Protein AF-A0A3M1PI05-F1 (afdb_monomer_lite)

Structure (mmCIF, N/CA/C/O backbone):
data_AF-A0A3M1PI05-F1
#
_entry.id   AF-A0A3M1PI05-F1
#
loop_
_atom_site.group_PDB
_atom_site.id
_atom_site.type_symbol
_atom_site.label_atom_id
_atom_site.label_alt_id
_atom_site.label_comp_id
_atom_site.label_asym_id
_atom_site.label_entity_id
_atom_site.label_seq_id
_atom_site.pdbx_PDB_ins_code
_atom_site.Cartn_x
_atom_site.Cartn_y
_atom_site.Cartn_z
_atom_site.occupancy
_atom_site.B_iso_or_equiv
_atom_site.auth_seq_id
_atom_site.auth_comp_id
_atom_site.auth_asym_id
_atom_site.auth_atom_id
_atom_site.pdbx_PDB_model_num
ATOM 1 N N . MET A 1 1 ? 8.724 -48.411 -29.918 1.00 30.91 1 MET A N 1
ATOM 2 C CA . MET A 1 1 ? 10.158 -48.077 -29.799 1.00 30.91 1 MET A CA 1
ATOM 3 C C . MET A 1 1 ? 10.240 -46.638 -29.336 1.00 30.91 1 MET A C 1
ATOM 5 O O . MET A 1 1 ? 9.996 -45.742 -30.129 1.00 30.91 1 MET A O 1
ATOM 9 N N . VAL A 1 2 ? 10.438 -46.433 -28.036 1.00 29.78 2 VAL A N 1
ATOM 10 C CA . VAL A 1 2 ? 10.557 -45.103 -27.429 1.00 29.78 2 VAL A CA 1
ATOM 11 C C . VAL A 1 2 ? 12.037 -44.746 -27.479 1.00 29.78 2 VAL A C 1
ATOM 13 O O . VAL A 1 2 ? 12.847 -45.420 -26.847 1.00 29.78 2 VAL A O 1
ATOM 16 N N . GLN A 1 3 ? 12.406 -43.762 -28.298 1.00 29.58 3 GLN A N 1
ATOM 17 C CA . GLN A 1 3 ? 13.754 -43.205 -28.274 1.00 29.58 3 GLN A CA 1
ATOM 18 C C . GLN A 1 3 ? 13.914 -42.417 -26.972 1.00 29.58 3 GLN A C 1
ATOM 20 O O . GLN A 1 3 ? 13.329 -41.349 -26.804 1.00 29.58 3 GLN A O 1
ATOM 25 N N . ASN A 1 4 ? 14.694 -42.981 -26.048 1.00 34.56 4 ASN A N 1
ATOM 26 C CA . ASN A 1 4 ? 15.293 -42.252 -24.938 1.00 34.56 4 ASN A CA 1
ATOM 27 C C . ASN A 1 4 ? 16.183 -41.154 -25.524 1.00 34.56 4 ASN A C 1
ATOM 29 O O . ASN A 1 4 ? 17.276 -41.429 -26.013 1.00 34.56 4 ASN A O 1
ATOM 33 N N . ILE A 1 5 ? 15.700 -39.916 -25.487 1.00 33.06 5 ILE A N 1
ATOM 34 C CA . ILE A 1 5 ? 16.550 -38.742 -25.649 1.00 33.06 5 ILE A CA 1
ATOM 35 C C . ILE A 1 5 ? 17.291 -38.588 -24.319 1.00 33.06 5 ILE A C 1
ATOM 37 O O . ILE A 1 5 ? 16.690 -38.217 -23.308 1.00 33.06 5 ILE A O 1
ATOM 41 N N . GLU A 1 6 ? 18.578 -38.935 -24.311 1.00 30.72 6 GLU A N 1
ATOM 42 C CA . GLU A 1 6 ? 19.500 -38.621 -23.221 1.00 30.72 6 GLU A CA 1
ATOM 43 C C . GLU A 1 6 ? 19.440 -37.112 -22.942 1.00 30.72 6 GLU A C 1
ATOM 45 O O . GLU A 1 6 ? 19.827 -36.288 -23.771 1.00 30.72 6 GLU A O 1
ATOM 50 N N . ARG A 1 7 ? 18.908 -36.736 -21.773 1.00 31.44 7 ARG A N 1
ATOM 51 C CA . ARG A 1 7 ? 19.021 -35.366 -21.266 1.00 31.44 7 ARG A CA 1
ATOM 52 C C . ARG A 1 7 ? 20.473 -35.163 -20.818 1.00 31.44 7 ARG A C 1
ATOM 54 O O . ARG A 1 7 ? 20.929 -35.943 -19.982 1.00 31.44 7 ARG A O 1
ATOM 61 N N . PRO A 1 8 ? 21.194 -34.137 -21.305 1.00 31.98 8 PRO A N 1
ATOM 62 C CA . PRO A 1 8 ? 22.501 -33.799 -20.760 1.00 31.98 8 PRO A CA 1
ATOM 63 C C . PRO A 1 8 ? 22.318 -33.454 -19.281 1.00 31.98 8 PRO A C 1
ATOM 65 O O . PRO A 1 8 ? 21.501 -32.594 -18.946 1.00 31.98 8 PRO A O 1
ATOM 68 N N . SER A 1 9 ? 23.032 -34.138 -18.389 1.00 33.62 9 SER A N 1
ATOM 69 C CA . SER A 1 9 ? 22.999 -33.847 -16.958 1.00 33.62 9 SER A CA 1
ATOM 70 C C . SER A 1 9 ? 23.600 -32.459 -16.708 1.00 33.62 9 SER A C 1
ATOM 72 O O . SER A 1 9 ? 24.819 -32.312 -16.619 1.00 33.62 9 SER A O 1
ATOM 74 N N . GLN A 1 10 ? 22.766 -31.424 -16.601 1.00 42.94 10 GLN A N 1
ATOM 75 C CA . GLN A 1 10 ? 23.189 -30.200 -15.928 1.00 42.94 10 GLN A CA 1
ATOM 76 C C . GLN A 1 10 ? 23.448 -30.553 -14.458 1.00 42.94 10 GLN A C 1
ATOM 78 O O . GLN A 1 10 ? 22.557 -31.027 -13.759 1.00 42.94 10 GLN A O 1
ATOM 83 N N . THR A 1 11 ? 24.685 -30.365 -14.002 1.00 59.69 11 THR A N 1
ATOM 84 C CA . THR A 1 11 ? 25.140 -30.659 -12.633 1.00 59.69 11 THR A CA 1
ATOM 85 C C . THR A 1 11 ? 24.590 -29.685 -11.582 1.00 59.69 11 THR A C 1
ATOM 87 O O . THR A 1 11 ? 24.724 -29.940 -10.390 1.00 59.69 11 THR A O 1
ATOM 90 N N . SER A 1 12 ? 23.946 -28.583 -11.992 1.00 70.94 12 SER A N 1
ATOM 91 C CA . SER A 1 12 ? 23.296 -27.613 -11.103 1.00 70.94 12 SER A CA 1
ATOM 92 C C . SER A 1 12 ? 21.904 -27.239 -11.630 1.00 70.94 12 SER A C 1
ATOM 94 O O . SER A 1 12 ? 21.762 -27.047 -12.837 1.00 70.94 12 SER A O 1
ATOM 96 N N . PRO A 1 13 ? 20.887 -27.101 -10.755 1.00 78.19 13 PRO A N 1
ATOM 97 C CA . PRO A 1 13 ? 19.536 -26.691 -11.151 1.00 78.19 13 PRO A CA 1
ATOM 98 C C . PRO A 1 13 ? 19.411 -25.186 -11.451 1.00 78.19 13 PRO A C 1
ATOM 100 O O . PRO A 1 13 ? 18.337 -24.726 -11.831 1.00 78.19 13 PRO A O 1
ATOM 103 N N . PHE A 1 14 ? 20.482 -24.408 -11.258 1.00 91.12 14 PHE A N 1
ATOM 104 C CA . PHE A 1 14 ? 20.496 -22.956 -11.440 1.00 91.12 14 PHE A CA 1
ATOM 105 C C . PHE A 1 14 ? 21.289 -22.543 -12.691 1.00 91.12 14 PHE A C 1
ATOM 107 O O . PHE A 1 14 ? 22.191 -23.273 -13.115 1.00 91.12 14 PHE A O 1
ATOM 114 N N . PRO A 1 15 ? 21.008 -21.363 -13.277 1.00 87.69 15 PRO A N 1
ATOM 115 C CA . PRO A 1 15 ? 21.717 -20.887 -14.462 1.00 87.69 15 PRO A CA 1
ATOM 116 C C . PRO A 1 15 ? 23.229 -20.726 -14.212 1.00 87.69 15 PRO A C 1
ATOM 118 O O . PRO A 1 15 ? 23.613 -20.185 -13.174 1.00 87.69 15 PRO A O 1
ATOM 121 N N . PRO A 1 16 ? 24.110 -21.076 -15.172 1.00 83.06 16 PRO A N 1
ATOM 122 C CA . PRO A 1 16 ? 25.559 -20.881 -15.030 1.00 83.06 16 PRO A CA 1
ATOM 123 C C . PRO A 1 16 ? 25.980 -19.424 -14.773 1.00 83.06 16 PRO A C 1
ATOM 125 O O . PRO A 1 16 ? 26.983 -19.176 -14.112 1.00 83.06 16 PRO A O 1
ATOM 128 N N . ALA A 1 17 ? 25.190 -18.459 -15.256 1.00 83.88 17 ALA A N 1
ATOM 129 C CA . ALA A 1 17 ? 25.388 -17.028 -15.013 1.00 83.88 17 ALA A CA 1
ATOM 130 C C . ALA A 1 17 ? 25.045 -16.586 -13.570 1.00 83.88 17 ALA A C 1
ATOM 132 O O . ALA A 1 17 ? 25.181 -15.412 -13.238 1.00 83.88 17 ALA A O 1
ATOM 133 N N . ALA A 1 18 ? 24.606 -17.506 -12.702 1.00 91.88 18 ALA A N 1
ATOM 134 C CA . ALA A 1 18 ? 24.216 -17.247 -11.319 1.00 91.88 18 ALA A CA 1
ATOM 135 C C . ALA A 1 18 ? 25.158 -17.952 -10.315 1.00 91.88 18 ALA A C 1
ATOM 137 O O . ALA A 1 18 ? 24.729 -18.832 -9.565 1.00 91.88 18 ALA A O 1
ATOM 138 N N . PRO A 1 19 ? 26.450 -17.577 -10.235 1.00 91.75 19 PRO A N 1
ATOM 139 C CA . PRO A 1 19 ? 27.438 -18.292 -9.413 1.00 91.75 19 PRO A CA 1
ATOM 140 C C . PRO A 1 19 ? 27.124 -18.265 -7.902 1.00 91.75 19 PRO A C 1
ATOM 142 O O . PRO A 1 19 ? 27.548 -19.148 -7.155 1.00 91.75 19 PRO A O 1
ATOM 145 N N . ALA A 1 20 ? 26.330 -17.290 -7.448 1.00 92.44 20 ALA A N 1
ATOM 146 C CA . ALA A 1 20 ? 25.859 -17.176 -6.068 1.00 92.44 20 ALA A CA 1
ATOM 147 C C . ALA A 1 20 ? 24.605 -18.020 -5.748 1.00 92.44 20 ALA A C 1
ATOM 149 O O . ALA A 1 20 ? 24.205 -18.081 -4.584 1.00 92.44 20 ALA A O 1
ATOM 150 N N . ALA A 1 21 ? 23.975 -18.673 -6.731 1.00 93.81 21 ALA A N 1
ATOM 151 C CA . ALA A 1 21 ? 22.683 -19.334 -6.541 1.00 93.81 21 ALA A CA 1
ATOM 152 C C . ALA A 1 21 ? 22.744 -20.489 -5.530 1.00 93.81 21 ALA A C 1
ATOM 154 O O . ALA A 1 21 ? 21.962 -20.509 -4.581 1.00 93.81 21 ALA A O 1
ATOM 155 N N . ASN A 1 22 ? 23.711 -21.404 -5.675 1.00 92.81 22 ASN A N 1
ATOM 156 C CA . ASN A 1 22 ? 23.892 -22.535 -4.756 1.00 92.81 22 ASN A CA 1
ATOM 157 C C . ASN A 1 22 ? 24.085 -22.096 -3.289 1.00 92.81 22 ASN A C 1
ATOM 159 O O . ASN A 1 22 ? 23.291 -22.523 -2.445 1.00 92.81 22 ASN A O 1
ATOM 163 N N . PRO A 1 23 ? 25.068 -21.233 -2.947 1.00 92.00 23 PRO A N 1
ATOM 164 C CA . PRO A 1 23 ? 25.254 -20.819 -1.558 1.00 92.00 23 PRO A CA 1
ATOM 165 C C . PRO A 1 23 ? 24.038 -20.086 -0.985 1.00 92.00 23 PRO A C 1
ATOM 167 O O . PRO A 1 23 ? 23.702 -20.273 0.184 1.00 92.00 23 PRO A O 1
ATOM 170 N N . VAL A 1 24 ? 23.339 -19.284 -1.793 1.00 91.44 24 VAL A N 1
ATOM 171 C CA . VAL A 1 24 ? 22.121 -18.589 -1.354 1.00 91.44 24 VAL A CA 1
ATOM 172 C C . VAL A 1 24 ? 20.975 -19.572 -1.110 1.00 91.44 24 VAL A C 1
ATOM 174 O O . VAL A 1 24 ? 20.309 -19.484 -0.074 1.00 91.44 24 VAL A O 1
ATOM 177 N N . PHE A 1 25 ? 20.760 -20.522 -2.023 1.00 93.31 25 PHE A N 1
ATOM 178 C CA . PHE A 1 25 ? 19.702 -21.524 -1.929 1.00 93.31 25 PHE A CA 1
ATOM 179 C C . PHE A 1 25 ? 19.854 -22.403 -0.685 1.00 93.31 25 PHE A C 1
ATOM 181 O O . PHE A 1 25 ? 18.929 -22.468 0.131 1.00 93.31 25 PHE A O 1
ATOM 188 N N . TYR A 1 26 ? 21.024 -23.023 -0.498 1.00 90.38 26 TYR A N 1
ATOM 189 C CA . TYR A 1 26 ? 21.240 -23.972 0.598 1.00 90.38 26 TYR A CA 1
ATOM 190 C C . TYR A 1 26 ? 21.233 -23.321 1.982 1.00 90.38 26 TYR A C 1
ATOM 192 O O . TYR A 1 26 ? 20.837 -23.956 2.962 1.00 90.38 26 TYR A O 1
ATOM 200 N N . ARG A 1 27 ? 21.609 -22.040 2.052 1.00 85.69 27 ARG A N 1
ATOM 201 C CA . ARG A 1 27 ? 21.529 -21.234 3.273 1.00 85.69 27 ARG A CA 1
ATOM 202 C C . ARG A 1 27 ? 20.104 -20.780 3.604 1.00 85.69 27 ARG A C 1
ATOM 204 O O . ARG A 1 27 ? 19.801 -20.591 4.778 1.00 85.69 27 ARG A O 1
ATOM 211 N N . THR A 1 28 ? 19.259 -20.526 2.599 1.00 85.19 28 THR A N 1
ATOM 212 C CA . THR A 1 28 ? 18.025 -19.738 2.799 1.00 85.19 28 THR A CA 1
ATOM 213 C C . THR A 1 28 ? 16.732 -20.514 2.578 1.00 85.19 28 THR A C 1
ATOM 215 O O . THR A 1 28 ? 15.762 -20.263 3.287 1.00 85.19 28 THR A O 1
ATOM 218 N N . TYR A 1 29 ? 16.678 -21.400 1.581 1.00 89.31 29 TYR A N 1
ATOM 219 C CA . TYR A 1 29 ? 15.431 -22.042 1.141 1.00 89.31 29 TYR A CA 1
ATOM 220 C C . TYR A 1 29 ? 15.420 -23.556 1.370 1.00 89.31 29 TYR A C 1
ATOM 222 O O . TYR A 1 29 ? 14.352 -24.128 1.566 1.00 89.31 29 TYR A O 1
ATOM 230 N N . SER A 1 30 ? 16.594 -24.190 1.399 1.00 89.00 30 SER A N 1
ATOM 231 C CA . SER A 1 30 ? 16.741 -25.611 1.722 1.00 89.00 30 SER A CA 1
ATOM 232 C C . SER A 1 30 ? 16.616 -25.856 3.226 1.00 89.00 30 SER A C 1
ATOM 234 O O . SER A 1 30 ? 17.483 -25.430 3.996 1.00 89.00 30 SER A O 1
ATOM 236 N N . ARG A 1 31 ? 15.612 -26.627 3.650 1.00 85.81 31 ARG A N 1
ATOM 237 C CA . ARG A 1 31 ? 15.468 -27.055 5.050 1.00 85.81 31 ARG A CA 1
ATOM 238 C C . ARG A 1 31 ? 16.258 -28.333 5.315 1.00 85.81 31 ARG A C 1
ATOM 240 O O . ARG A 1 31 ? 16.460 -29.144 4.414 1.00 85.81 31 ARG A O 1
ATOM 247 N N . ARG A 1 32 ? 16.684 -28.539 6.563 1.00 80.06 32 ARG A N 1
ATOM 248 C CA . ARG A 1 32 ? 17.330 -29.780 7.016 1.00 80.06 32 ARG A CA 1
ATOM 249 C C . ARG A 1 32 ? 16.332 -30.654 7.772 1.00 80.06 32 ARG A C 1
ATOM 251 O O . ARG A 1 32 ? 15.646 -30.164 8.664 1.00 80.06 32 ARG A O 1
ATOM 258 N N . GLY A 1 33 ? 16.270 -31.944 7.445 1.00 73.94 33 GLY A N 1
ATOM 259 C CA . GLY A 1 33 ? 15.423 -32.905 8.159 1.00 73.94 33 GLY A CA 1
ATOM 260 C C . GLY A 1 33 ? 13.946 -32.929 7.750 1.00 73.94 33 GLY A C 1
ATOM 261 O O . GLY A 1 33 ? 13.197 -33.701 8.333 1.00 73.94 33 GLY A O 1
ATOM 262 N N . GLU A 1 34 ? 13.516 -32.121 6.771 1.00 75.69 34 GLU A N 1
ATOM 263 C CA . GLU A 1 34 ? 12.097 -32.026 6.377 1.00 75.69 34 GLU A CA 1
ATOM 264 C C . GLU A 1 34 ? 11.612 -33.285 5.634 1.00 75.69 34 GLU A C 1
ATOM 266 O O . GLU A 1 34 ? 10.575 -33.843 5.979 1.00 75.69 34 GLU A O 1
ATOM 271 N N . LYS A 1 35 ? 12.373 -33.764 4.635 1.00 71.50 35 LYS A N 1
ATOM 272 C CA . LYS A 1 35 ? 12.086 -35.030 3.926 1.00 71.50 35 LYS A CA 1
ATOM 273 C C . LYS A 1 35 ? 12.912 -36.214 4.424 1.00 71.50 35 LYS A C 1
ATOM 275 O O . LYS A 1 35 ? 12.457 -37.353 4.377 1.00 71.50 35 LYS A O 1
ATOM 280 N N . THR A 1 36 ? 14.154 -35.972 4.836 1.00 74.00 36 THR A N 1
ATOM 281 C CA . THR A 1 36 ? 15.078 -37.013 5.297 1.00 74.00 36 THR A CA 1
ATOM 282 C C . THR A 1 36 ? 15.872 -36.472 6.470 1.00 74.00 36 THR A C 1
ATOM 284 O O . THR A 1 36 ? 16.510 -35.425 6.347 1.00 74.00 36 THR A O 1
ATOM 287 N N . GLU A 1 37 ? 15.830 -37.176 7.599 1.00 75.19 37 GLU A N 1
ATOM 288 C CA . GLU A 1 37 ? 16.542 -36.789 8.814 1.00 75.19 37 GLU A CA 1
ATOM 289 C C . GLU A 1 37 ? 18.041 -36.581 8.538 1.00 75.19 37 GLU A C 1
ATOM 291 O O . GLU A 1 37 ? 18.659 -37.310 7.764 1.00 75.19 37 GLU A O 1
ATOM 296 N N . GLY A 1 38 ? 18.613 -35.522 9.113 1.00 72.94 38 GLY A N 1
ATOM 297 C CA . GLY A 1 38 ? 20.028 -35.176 8.951 1.00 72.94 38 GLY A CA 1
ATOM 298 C C . GLY A 1 38 ? 20.428 -34.551 7.607 1.00 72.94 38 GLY A C 1
ATOM 299 O O . GLY A 1 38 ? 21.515 -33.980 7.541 1.00 72.94 38 GLY A O 1
ATOM 300 N N . ARG A 1 39 ? 19.573 -34.563 6.570 1.00 83.38 39 ARG A N 1
ATOM 301 C CA . ARG A 1 39 ? 19.899 -34.083 5.211 1.00 83.38 39 ARG A CA 1
ATOM 302 C C . ARG A 1 39 ? 19.155 -32.796 4.832 1.00 83.38 39 ARG A C 1
ATOM 304 O O . ARG A 1 39 ? 17.998 -32.603 5.205 1.00 83.38 39 ARG A O 1
ATOM 311 N N . ARG A 1 40 ? 19.818 -31.931 4.057 1.00 87.25 40 ARG A N 1
ATOM 312 C CA . ARG A 1 40 ? 19.232 -30.743 3.414 1.00 87.25 40 ARG A CA 1
ATOM 313 C C . ARG A 1 40 ? 18.465 -31.072 2.131 1.00 87.25 40 ARG A C 1
ATOM 315 O O . ARG A 1 40 ? 18.907 -31.916 1.349 1.00 87.25 40 ARG A O 1
ATOM 322 N N . GLU A 1 41 ? 17.350 -30.382 1.913 1.00 90.56 41 GLU A N 1
ATOM 323 C CA . GLU A 1 41 ? 16.544 -30.470 0.690 1.00 90.56 41 GLU A CA 1
ATOM 324 C C . GLU A 1 41 ? 17.330 -30.033 -0.560 1.00 90.56 41 GLU A C 1
ATOM 326 O O . GLU A 1 41 ? 18.056 -29.041 -0.572 1.00 90.56 41 GLU A O 1
ATOM 331 N N . THR A 1 42 ? 17.141 -30.761 -1.654 1.00 92.00 42 THR A N 1
ATOM 332 C CA . THR A 1 42 ? 17.543 -30.330 -2.999 1.00 92.00 42 THR A CA 1
ATOM 333 C C . THR A 1 42 ? 16.527 -29.337 -3.583 1.00 92.00 42 THR A C 1
ATOM 335 O O . THR A 1 42 ? 15.409 -29.203 -3.080 1.00 92.00 42 THR A O 1
ATOM 338 N N . TRP A 1 43 ? 16.881 -28.650 -4.676 1.00 94.12 43 TRP A N 1
ATOM 339 C CA . TRP A 1 43 ? 15.957 -27.742 -5.379 1.00 94.12 43 TRP A CA 1
ATOM 340 C C . TRP A 1 43 ? 14.653 -28.427 -5.803 1.00 94.12 43 TRP A C 1
ATOM 342 O O . TRP A 1 43 ? 13.568 -27.885 -5.588 1.00 94.12 43 TRP A O 1
ATOM 352 N N . GLU A 1 44 ? 14.754 -29.638 -6.353 1.00 93.94 44 GLU A N 1
ATOM 353 C CA . GLU A 1 44 ? 13.598 -30.425 -6.786 1.00 93.94 44 GLU A CA 1
ATOM 354 C C . GLU A 1 44 ? 12.672 -30.750 -5.607 1.00 93.94 44 GLU A C 1
ATOM 356 O O . GLU A 1 44 ? 11.455 -30.630 -5.727 1.00 93.94 44 GLU A O 1
ATOM 361 N N . GLU A 1 45 ? 13.232 -31.071 -4.437 1.00 93.94 45 GLU A N 1
ATOM 362 C CA . GLU A 1 45 ? 12.447 -31.368 -3.236 1.00 93.94 45 GLU A CA 1
ATOM 363 C C . GLU A 1 45 ? 11.726 -30.138 -2.678 1.00 93.94 45 GLU A C 1
ATOM 365 O O . GLU A 1 45 ? 10.569 -30.257 -2.260 1.00 93.94 45 GLU A O 1
ATOM 370 N N . VAL A 1 46 ? 12.372 -28.965 -2.716 1.00 94.62 46 VAL A N 1
ATOM 371 C CA . VAL A 1 46 ? 11.733 -27.684 -2.374 1.00 94.62 46 VAL A CA 1
ATOM 372 C C . VAL A 1 46 ? 10.608 -27.373 -3.364 1.00 94.62 46 VAL A C 1
ATOM 374 O O . VAL A 1 46 ? 9.518 -26.975 -2.944 1.00 94.62 46 VAL A O 1
ATOM 377 N N . CYS A 1 47 ? 10.823 -27.598 -4.665 1.00 96.38 47 CYS A N 1
ATOM 378 C CA . CYS A 1 47 ? 9.778 -27.445 -5.678 1.00 96.38 47 CYS A CA 1
ATOM 379 C C . CYS A 1 47 ? 8.587 -28.365 -5.396 1.00 96.38 47 CYS A C 1
ATOM 381 O O . CYS A 1 47 ? 7.461 -27.883 -5.318 1.00 96.38 47 CYS A O 1
ATOM 383 N N . ASP A 1 48 ? 8.820 -29.657 -5.164 1.00 95.12 48 ASP A N 1
ATOM 384 C CA . ASP A 1 48 ? 7.752 -30.623 -4.886 1.00 95.12 48 ASP A CA 1
ATOM 385 C C . ASP A 1 48 ? 6.895 -30.208 -3.685 1.00 95.12 48 ASP A C 1
ATOM 387 O O . ASP A 1 48 ? 5.663 -30.205 -3.758 1.00 95.12 48 ASP A O 1
ATOM 391 N N . ARG A 1 49 ? 7.545 -29.847 -2.569 1.00 94.19 49 ARG A N 1
ATOM 392 C CA . ARG A 1 49 ? 6.864 -29.490 -1.318 1.00 94.19 49 ARG A CA 1
ATOM 393 C C . ARG A 1 49 ? 6.014 -28.229 -1.493 1.00 94.19 49 ARG A C 1
ATOM 395 O O . ARG A 1 49 ? 4.848 -28.195 -1.099 1.00 94.19 49 ARG A O 1
ATOM 402 N N . THR A 1 50 ? 6.585 -27.203 -2.113 1.00 95.69 50 THR A N 1
ATOM 403 C CA . THR A 1 50 ? 5.931 -25.896 -2.266 1.00 95.69 50 THR A CA 1
ATOM 404 C C . THR A 1 50 ? 4.801 -25.923 -3.297 1.00 95.69 50 THR A C 1
ATOM 406 O O . THR A 1 50 ? 3.746 -25.333 -3.042 1.00 95.69 50 THR A O 1
ATOM 409 N N . LEU A 1 51 ? 4.976 -26.655 -4.405 1.00 96.31 51 LEU A N 1
ATOM 410 C CA . LEU A 1 51 ? 3.958 -26.842 -5.443 1.00 96.31 51 LEU A CA 1
ATOM 411 C C . LEU A 1 51 ? 2.778 -27.670 -4.937 1.00 96.31 51 LEU A C 1
ATOM 413 O O . LEU A 1 51 ? 1.639 -27.263 -5.135 1.00 96.31 51 LEU A O 1
ATOM 417 N N . SER A 1 52 ? 3.030 -28.781 -4.233 1.00 94.12 52 SER A N 1
ATOM 418 C CA . SER A 1 52 ? 1.977 -29.625 -3.640 1.00 94.12 52 SER A CA 1
ATOM 419 C C . SER A 1 52 ? 0.982 -28.800 -2.813 1.00 94.12 52 SER A C 1
ATOM 421 O O . SER A 1 52 ? -0.235 -28.907 -2.982 1.00 94.12 52 SER A O 1
ATOM 423 N N . SER A 1 53 ? 1.502 -27.909 -1.965 1.00 92.19 53 SER A N 1
ATOM 424 C CA . SER A 1 53 ? 0.683 -27.047 -1.113 1.00 92.19 53 SER A CA 1
ATOM 425 C C . SER A 1 53 ? -0.073 -25.975 -1.907 1.00 92.19 53 SER A C 1
ATOM 427 O O . SER A 1 53 ? -1.267 -25.792 -1.670 1.00 92.19 53 SER A O 1
ATOM 429 N N . ILE A 1 54 ? 0.568 -25.320 -2.888 1.00 95.12 54 ILE A N 1
ATOM 430 C CA . ILE A 1 54 ? -0.100 -24.342 -3.771 1.00 95.12 54 ILE A CA 1
ATOM 431 C C . ILE A 1 54 ? -1.219 -24.995 -4.580 1.00 95.12 54 ILE A C 1
ATOM 433 O O . ILE A 1 54 ? -2.315 -24.446 -4.637 1.00 95.12 54 ILE A O 1
ATOM 437 N N . ILE A 1 55 ? -0.973 -26.166 -5.170 1.00 95.81 55 ILE A N 1
ATOM 438 C CA . ILE A 1 55 ? -1.953 -26.890 -5.990 1.00 95.81 55 ILE A CA 1
ATOM 439 C C . ILE A 1 55 ? -3.168 -27.262 -5.140 1.00 95.81 55 ILE A C 1
ATOM 441 O O . ILE A 1 55 ? -4.305 -26.996 -5.532 1.00 95.81 55 ILE A O 1
ATOM 445 N N . LYS A 1 56 ? -2.934 -27.810 -3.940 1.00 94.44 56 LYS A N 1
ATOM 446 C CA . LYS A 1 56 ? -4.001 -28.181 -3.004 1.00 94.44 56 LYS A CA 1
ATOM 447 C C . LYS A 1 56 ? -4.795 -26.964 -2.522 1.00 94.44 56 LYS A C 1
ATOM 449 O O . LYS A 1 56 ? -6.023 -27.000 -2.544 1.00 94.44 56 LYS A O 1
ATOM 454 N N . LEU A 1 57 ? -4.116 -25.903 -2.078 1.00 94.44 57 LEU A N 1
ATOM 455 C CA . LEU A 1 57 ? -4.760 -24.689 -1.565 1.00 94.44 57 LEU A CA 1
ATOM 456 C C . LEU A 1 57 ? -5.527 -23.950 -2.669 1.00 94.44 57 LEU A C 1
ATOM 458 O O . LEU A 1 57 ? -6.649 -23.498 -2.446 1.00 94.44 57 LEU A O 1
ATOM 462 N N . GLY A 1 58 ? -4.925 -23.855 -3.855 1.00 95.50 58 GLY A N 1
ATOM 463 C CA . GLY A 1 58 ? -5.482 -23.190 -5.027 1.00 95.50 58 GLY A CA 1
ATOM 464 C C . GLY A 1 58 ? -6.553 -23.993 -5.757 1.00 95.50 58 GLY A C 1
ATOM 465 O O . GLY A 1 58 ? -7.282 -23.431 -6.563 1.00 95.50 58 GLY A O 1
ATOM 466 N N . LYS A 1 59 ? -6.693 -25.295 -5.474 1.00 96.25 59 LYS A N 1
ATOM 467 C CA . LYS A 1 59 ? -7.597 -26.189 -6.221 1.00 96.25 59 LYS A CA 1
ATOM 468 C C . LYS A 1 59 ? -7.340 -26.085 -7.735 1.00 96.25 59 LYS A C 1
ATOM 470 O O . LYS A 1 59 ? -8.276 -25.939 -8.520 1.00 96.25 59 LYS A O 1
ATOM 475 N N . LEU A 1 60 ? -6.060 -26.090 -8.107 1.00 96.31 60 LEU A N 1
ATOM 476 C CA . LEU A 1 60 ? -5.612 -25.871 -9.482 1.00 96.31 60 LEU A CA 1
ATOM 477 C C . LEU A 1 60 ? -5.944 -27.070 -10.372 1.00 96.31 60 LEU A C 1
ATOM 479 O O . LEU A 1 60 ? -5.929 -28.214 -9.918 1.00 96.31 60 LEU A O 1
ATOM 483 N N . THR A 1 61 ? -6.207 -26.800 -11.646 1.00 97.00 61 THR A N 1
ATOM 484 C CA . THR A 1 61 ? -6.320 -27.827 -12.690 1.00 97.00 61 THR A CA 1
ATOM 485 C C . THR A 1 61 ? -4.961 -28.462 -12.991 1.00 97.00 61 THR A C 1
ATOM 487 O O . THR A 1 61 ? -3.917 -27.850 -12.756 1.00 97.00 61 THR A O 1
ATOM 490 N N . ASP A 1 62 ? -4.959 -29.655 -13.590 1.00 97.38 62 ASP A N 1
ATOM 491 C CA . ASP A 1 62 ? -3.720 -30.344 -13.985 1.00 97.38 62 ASP A CA 1
ATOM 492 C C . ASP A 1 62 ? -2.857 -29.479 -14.921 1.00 97.38 62 ASP A C 1
ATOM 494 O O . ASP A 1 62 ? -1.648 -29.374 -14.738 1.00 97.38 62 ASP A O 1
ATOM 498 N N . SER A 1 63 ? -3.475 -28.755 -15.864 1.00 97.75 63 SER A N 1
ATOM 499 C CA . SER A 1 63 ? -2.752 -27.846 -16.765 1.00 97.75 63 SER A CA 1
ATOM 500 C C . SER A 1 63 ? -2.124 -26.644 -16.052 1.00 97.75 63 SER A C 1
ATOM 502 O O . SER A 1 63 ? -1.025 -26.218 -16.410 1.00 97.75 63 SER A O 1
ATOM 504 N N . GLU A 1 64 ? -2.804 -26.084 -15.048 1.00 98.19 64 GLU A N 1
ATOM 505 C CA . GLU A 1 64 ? -2.268 -24.984 -14.233 1.00 98.19 64 GLU A CA 1
ATOM 506 C C . GLU A 1 64 ? -1.123 -25.480 -13.339 1.00 98.19 64 GLU A C 1
ATOM 508 O O . GLU A 1 64 ? -0.094 -24.811 -13.216 1.00 98.19 64 GLU A O 1
ATOM 513 N N . ALA A 1 65 ? -1.274 -26.675 -12.760 1.00 97.88 65 ALA A N 1
ATOM 514 C CA . ALA A 1 65 ? -0.245 -27.339 -11.968 1.00 97.88 65 ALA A CA 1
ATOM 515 C C . ALA A 1 65 ? 1.013 -27.641 -12.802 1.00 97.88 65 ALA A C 1
ATOM 517 O O . ALA A 1 65 ? 2.128 -27.343 -12.365 1.00 97.88 65 ALA A O 1
ATOM 518 N N . ASP A 1 66 ? 0.844 -28.153 -14.023 1.00 98.31 66 ASP A N 1
ATOM 519 C CA . ASP A 1 66 ? 1.940 -28.422 -14.957 1.00 98.31 66 ASP A CA 1
ATOM 520 C C . ASP A 1 66 ? 2.670 -27.137 -15.366 1.00 98.31 66 ASP A C 1
ATOM 522 O O . ASP A 1 66 ? 3.904 -27.102 -15.413 1.00 98.31 66 ASP A O 1
ATOM 526 N N . LEU A 1 67 ? 1.932 -26.053 -15.639 1.00 98.50 67 LEU A N 1
ATOM 527 C CA . LEU A 1 67 ? 2.519 -24.746 -15.940 1.00 98.50 67 LEU A CA 1
ATOM 528 C C . LEU A 1 67 ? 3.356 -24.223 -14.764 1.00 98.50 67 LEU A C 1
ATOM 530 O O . LEU A 1 67 ? 4.521 -23.866 -14.965 1.00 98.50 67 LEU A O 1
ATOM 534 N N . LEU A 1 68 ? 2.797 -24.215 -13.549 1.00 97.88 68 LEU A N 1
ATOM 535 C CA . LEU A 1 68 ? 3.516 -23.799 -12.341 1.00 97.88 68 LEU A CA 1
ATOM 536 C C . LEU A 1 68 ? 4.771 -24.641 -12.115 1.00 97.88 68 LEU A C 1
ATOM 538 O O . LEU A 1 68 ? 5.839 -24.090 -11.854 1.00 97.88 68 LEU A O 1
ATOM 542 N N . SER A 1 69 ? 4.668 -25.966 -12.267 1.00 97.81 69 SER A N 1
ATOM 543 C CA . SER A 1 69 ? 5.808 -26.860 -12.079 1.00 97.81 69 SER A CA 1
ATOM 544 C C . SER A 1 69 ? 6.930 -26.562 -13.069 1.00 97.81 69 SER A C 1
ATOM 546 O O . SER A 1 69 ? 8.084 -26.419 -12.662 1.00 97.81 69 SER A O 1
ATOM 548 N N . ARG A 1 70 ? 6.605 -26.386 -14.358 1.00 97.31 70 ARG A N 1
ATOM 549 C CA . ARG A 1 70 ? 7.597 -26.021 -15.379 1.00 97.31 70 ARG A CA 1
ATOM 550 C C . ARG A 1 70 ? 8.257 -24.679 -15.074 1.00 97.31 70 ARG A C 1
ATOM 552 O O . ARG A 1 70 ? 9.482 -24.599 -15.119 1.00 97.31 70 ARG A O 1
ATOM 559 N N . MET A 1 71 ? 7.475 -23.639 -14.776 1.00 97.81 71 MET A N 1
ATOM 560 C CA . MET A 1 71 ? 8.009 -22.289 -14.554 1.00 97.81 71 MET A CA 1
ATOM 561 C C . MET A 1 71 ? 8.846 -22.193 -13.277 1.00 97.81 71 MET A C 1
ATOM 563 O O . MET A 1 71 ? 9.887 -21.532 -13.296 1.00 97.81 71 MET A O 1
ATOM 567 N N . GLN A 1 72 ? 8.449 -22.886 -12.206 1.00 97.19 72 GLN A N 1
ATOM 568 C CA . GLN A 1 72 ? 9.209 -22.907 -10.960 1.00 97.19 72 GLN A CA 1
ATOM 569 C C . GLN A 1 72 ? 10.500 -23.711 -11.104 1.00 97.19 72 GLN A C 1
ATOM 571 O O . GLN A 1 72 ? 11.559 -23.189 -10.775 1.00 97.19 72 GLN A O 1
ATOM 576 N N . ARG A 1 73 ? 10.463 -24.934 -11.654 1.00 95.75 73 ARG A N 1
ATOM 577 C CA . ARG A 1 73 ? 11.682 -25.752 -11.815 1.00 95.75 73 ARG A CA 1
ATOM 578 C C . ARG A 1 73 ? 12.710 -25.098 -12.743 1.00 95.75 73 ARG A C 1
ATOM 580 O O . ARG A 1 73 ? 13.901 -25.222 -12.493 1.00 95.75 73 ARG A O 1
ATOM 587 N N . GLN A 1 74 ? 12.253 -24.356 -13.756 1.00 94.88 74 GLN A N 1
ATOM 588 C CA . GLN A 1 74 ? 13.107 -23.556 -14.648 1.00 94.88 74 GLN A CA 1
ATOM 589 C C . GLN A 1 74 ? 13.514 -22.191 -14.066 1.00 94.88 74 GLN A C 1
ATOM 591 O O . GLN A 1 74 ? 14.176 -21.418 -14.751 1.00 94.88 74 GLN A O 1
ATOM 596 N N . VAL A 1 75 ? 13.105 -21.871 -12.833 1.00 95.06 75 VAL A N 1
ATOM 597 C CA . VAL A 1 75 ? 13.405 -20.606 -12.138 1.00 95.06 75 VAL A CA 1
ATOM 598 C C . VAL A 1 75 ? 12.956 -19.364 -12.931 1.00 95.06 75 VAL A C 1
ATOM 600 O O . VAL A 1 75 ? 13.562 -18.300 -12.847 1.00 95.06 75 VAL A O 1
ATOM 603 N N . LYS A 1 76 ? 11.875 -19.492 -13.712 1.00 96.75 76 LYS A N 1
ATOM 604 C CA . LYS A 1 76 ? 11.274 -18.405 -14.508 1.00 96.75 76 LYS A CA 1
ATOM 605 C C . LYS A 1 76 ? 10.197 -17.647 -13.743 1.00 96.75 76 LYS A C 1
ATOM 607 O O . LYS A 1 76 ? 10.027 -16.449 -13.941 1.00 96.75 76 LYS A O 1
ATOM 612 N N . SER A 1 77 ? 9.475 -18.341 -12.867 1.00 97.25 77 SER A N 1
ATOM 613 C CA . SER A 1 77 ? 8.476 -17.747 -11.979 1.00 97.25 77 SER A CA 1
ATOM 614 C C . SER A 1 77 ? 8.495 -18.479 -10.647 1.00 97.25 77 SER A C 1
ATOM 616 O O . SER A 1 77 ? 8.403 -19.707 -10.618 1.00 97.25 77 SER A O 1
ATOM 618 N N . LEU A 1 78 ? 8.658 -17.740 -9.553 1.00 95.88 78 LEU A N 1
ATOM 619 C CA . LEU A 1 78 ? 8.767 -18.278 -8.202 1.00 95.88 78 LEU A CA 1
ATOM 620 C C . LEU A 1 78 ? 7.675 -17.692 -7.299 1.00 95.88 78 LEU A C 1
ATOM 622 O O . LEU A 1 78 ? 7.342 -16.509 -7.422 1.00 95.88 78 LEU A O 1
ATOM 626 N N . PRO A 1 79 ? 7.160 -18.462 -6.326 1.00 94.62 79 PRO A N 1
ATOM 627 C CA . PRO A 1 79 ? 6.337 -17.896 -5.269 1.00 94.62 79 PRO A CA 1
ATOM 628 C C . PRO A 1 79 ? 7.186 -16.991 -4.355 1.00 94.62 79 PRO A C 1
ATOM 630 O O . PRO A 1 79 ? 8.400 -16.822 -4.526 1.00 94.62 79 PRO A O 1
ATOM 633 N N . SER A 1 80 ? 6.557 -16.393 -3.342 1.00 89.50 80 SER A N 1
ATOM 634 C CA . SER A 1 80 ? 7.272 -15.576 -2.361 1.00 89.50 80 SER A CA 1
ATOM 635 C C . SER A 1 80 ? 8.439 -16.352 -1.727 1.00 89.50 80 SER A C 1
ATOM 637 O O . SER A 1 80 ? 8.380 -17.565 -1.517 1.00 89.50 80 SER A O 1
ATOM 639 N N . GLY A 1 81 ? 9.513 -15.644 -1.360 1.00 87.00 81 GLY A N 1
ATOM 640 C CA . GLY A 1 81 ? 10.654 -16.276 -0.687 1.00 87.00 81 GLY A CA 1
ATOM 641 C C . GLY A 1 81 ? 10.244 -16.929 0.632 1.00 87.00 81 GLY A C 1
ATOM 642 O O . GLY A 1 81 ? 10.838 -17.922 1.046 1.00 87.00 81 GLY A O 1
ATOM 643 N N . ARG A 1 82 ? 9.190 -16.405 1.269 1.00 86.31 82 ARG A N 1
ATOM 644 C CA . ARG A 1 82 ? 8.600 -17.045 2.429 1.00 86.31 82 ARG A CA 1
ATOM 645 C C . ARG A 1 82 ? 7.934 -18.368 2.085 1.00 86.31 82 ARG A C 1
ATOM 647 O O . ARG A 1 82 ? 8.169 -19.346 2.786 1.00 86.31 82 ARG A O 1
ATOM 654 N N . TRP A 1 83 ? 7.150 -18.411 1.016 1.00 92.12 83 TRP A N 1
ATOM 655 C CA . TRP A 1 83 ? 6.507 -19.638 0.576 1.00 92.12 83 TRP A CA 1
ATOM 656 C C . TRP A 1 83 ? 7.529 -20.707 0.182 1.00 92.12 83 TRP A C 1
ATOM 658 O O . TRP A 1 83 ? 7.362 -21.857 0.567 1.00 92.12 83 TRP A O 1
ATOM 668 N N . LEU A 1 84 ? 8.636 -20.331 -0.473 1.00 92.06 84 LEU A N 1
ATOM 669 C CA . LEU A 1 84 ? 9.747 -21.258 -0.743 1.00 92.06 84 LEU A CA 1
ATOM 670 C C . LEU A 1 84 ? 10.290 -21.912 0.540 1.00 92.06 84 LEU A C 1
ATOM 672 O O . LEU A 1 84 ? 10.648 -23.089 0.541 1.00 92.06 84 LEU A O 1
ATOM 676 N N . TRP A 1 85 ? 10.306 -21.169 1.648 1.00 89.00 85 TRP A N 1
ATOM 677 C CA . TRP A 1 85 ? 10.740 -21.683 2.944 1.00 89.00 85 TRP A CA 1
ATOM 678 C C . TRP A 1 85 ? 9.668 -22.521 3.656 1.00 89.00 85 TRP A C 1
ATOM 680 O O . TRP A 1 85 ? 9.980 -23.617 4.108 1.00 89.00 85 TRP A O 1
ATOM 690 N N . VAL A 1 86 ? 8.421 -22.046 3.775 1.00 89.12 86 VAL A N 1
ATOM 691 C CA . VAL A 1 86 ? 7.402 -22.678 4.651 1.00 89.12 86 VAL A CA 1
ATOM 692 C C . VAL A 1 86 ? 6.312 -23.466 3.925 1.00 89.12 86 VAL A C 1
ATOM 694 O O . VAL A 1 86 ? 5.656 -24.297 4.552 1.00 89.12 86 VAL A O 1
ATOM 697 N N . GLY A 1 87 ? 6.089 -23.225 2.634 1.00 91.62 87 GLY A N 1
ATOM 698 C CA . GLY A 1 87 ? 4.990 -23.828 1.878 1.00 91.62 87 GLY A CA 1
ATOM 699 C C . GLY A 1 87 ? 5.102 -25.349 1.861 1.00 91.62 87 GLY A C 1
ATOM 700 O O . GLY A 1 87 ? 6.168 -25.870 1.559 1.00 91.62 87 GLY A O 1
ATOM 701 N N . GLY A 1 88 ? 4.035 -26.063 2.217 1.00 90.56 88 GLY A N 1
ATOM 702 C CA . GLY A 1 88 ? 4.023 -27.531 2.302 1.00 90.56 88 GLY A CA 1
ATOM 703 C C . GLY A 1 88 ? 4.748 -28.140 3.507 1.00 90.56 88 GLY A C 1
ATOM 704 O O . GLY A 1 88 ? 4.961 -29.349 3.521 1.00 90.56 88 GLY A O 1
ATOM 705 N N . THR A 1 89 ? 5.137 -27.336 4.501 1.00 90.12 89 THR A N 1
ATOM 706 C CA . THR A 1 89 ? 5.620 -27.839 5.800 1.00 90.12 89 THR A CA 1
ATOM 707 C C . THR A 1 89 ? 4.451 -28.042 6.765 1.00 90.12 89 THR A C 1
ATOM 709 O O . THR A 1 89 ? 3.505 -27.251 6.776 1.00 90.12 89 THR A O 1
ATOM 712 N N . ALA A 1 90 ? 4.559 -29.016 7.674 1.00 88.19 90 ALA A N 1
ATOM 713 C CA . ALA A 1 90 ? 3.550 -29.232 8.722 1.00 88.19 90 ALA A CA 1
ATOM 714 C C . ALA A 1 90 ? 3.397 -28.031 9.683 1.00 88.19 90 ALA A C 1
ATOM 716 O O . ALA A 1 90 ? 2.404 -27.917 10.400 1.00 88.19 90 ALA A O 1
ATOM 717 N N . TRP A 1 91 ? 4.391 -27.135 9.724 1.00 87.75 91 TRP A N 1
ATOM 718 C CA . TRP A 1 91 ? 4.325 -25.891 10.487 1.00 87.75 91 TRP A CA 1
ATOM 719 C C . TRP A 1 91 ? 3.343 -24.892 9.866 1.00 87.75 91 TRP A C 1
ATOM 721 O O . TRP A 1 91 ? 2.549 -24.307 10.601 1.00 87.75 91 TRP A O 1
ATOM 731 N N . ALA A 1 92 ? 3.373 -24.728 8.538 1.00 88.19 92 ALA A N 1
ATOM 732 C CA . ALA A 1 92 ? 2.514 -23.793 7.807 1.00 88.19 92 ALA A CA 1
ATOM 733 C C . ALA A 1 92 ? 1.056 -24.267 7.688 1.00 88.19 92 ALA A C 1
ATOM 735 O O . ALA A 1 92 ? 0.163 -23.439 7.541 1.00 88.19 92 ALA A O 1
ATOM 736 N N . ASP A 1 93 ? 0.808 -25.576 7.799 1.00 86.62 93 ASP A N 1
ATOM 737 C CA . ASP A 1 93 ? -0.546 -26.150 7.791 1.00 86.62 93 ASP A CA 1
ATOM 738 C C . ASP A 1 93 ? -1.367 -25.780 9.042 1.00 86.62 93 ASP A C 1
ATOM 740 O O . ASP A 1 93 ? -2.587 -25.955 9.063 1.00 86.62 93 ASP A O 1
ATOM 744 N N . ARG A 1 94 ? -0.716 -25.264 10.093 1.00 88.75 94 ARG A N 1
ATOM 745 C CA . ARG A 1 94 ? -1.391 -24.807 11.310 1.00 88.75 94 ARG A CA 1
ATOM 746 C C . ARG A 1 94 ? -1.919 -23.377 11.127 1.00 88.75 94 ARG A C 1
ATOM 748 O O . ARG A 1 94 ? -1.112 -22.490 10.830 1.00 88.75 94 ARG A O 1
ATOM 755 N N . PRO A 1 95 ? -3.223 -23.113 11.338 1.00 87.81 95 PRO A N 1
ATOM 756 C CA . PRO A 1 95 ? -3.817 -21.793 11.111 1.00 87.81 95 PRO A CA 1
ATOM 757 C C . PRO A 1 95 ? -3.098 -20.647 11.836 1.00 87.81 95 PRO A C 1
ATOM 759 O O . PRO A 1 95 ? -2.900 -19.578 11.265 1.00 87.81 95 PRO A O 1
ATOM 762 N N . GLU A 1 96 ? -2.634 -20.880 13.064 1.00 86.75 96 GLU A N 1
ATOM 763 C CA . GLU A 1 96 ? -1.931 -19.894 13.889 1.00 86.75 96 GLU A CA 1
ATOM 764 C C . GLU A 1 96 ? -0.530 -19.515 13.376 1.00 86.75 96 GLU A C 1
ATOM 766 O O . GLU A 1 96 ? 0.072 -18.568 13.884 1.00 86.75 96 GLU A O 1
ATOM 771 N N . ASN A 1 97 ? 0.010 -20.255 12.403 1.00 89.19 97 ASN A N 1
ATOM 772 C CA . ASN A 1 97 ? 1.306 -19.998 11.771 1.00 89.19 97 ASN A CA 1
ATOM 773 C C . ASN A 1 97 ? 1.169 -19.501 10.324 1.00 89.19 97 ASN A C 1
ATOM 775 O O . ASN A 1 97 ? 2.164 -19.070 9.737 1.00 89.19 97 ASN A O 1
ATOM 779 N N . PHE A 1 98 ? -0.028 -19.560 9.729 1.00 90.19 98 PHE A N 1
ATOM 780 C CA . PHE A 1 98 ? -0.204 -19.313 8.296 1.00 90.19 98 PHE A CA 1
ATOM 781 C C . PHE A 1 98 ? 0.156 -17.876 7.895 1.00 90.19 98 PHE A C 1
ATOM 783 O O . PHE A 1 98 ? 0.664 -17.651 6.799 1.00 90.19 98 PHE A O 1
ATOM 790 N N . SER A 1 99 ? -0.007 -16.892 8.785 1.00 89.44 99 SER A N 1
ATOM 791 C CA . SER A 1 99 ? 0.489 -15.521 8.561 1.00 89.44 99 SER A CA 1
ATOM 792 C C . SER A 1 99 ? 1.993 -15.487 8.264 1.00 89.44 99 SER A C 1
ATOM 794 O O . SER A 1 99 ? 2.465 -14.687 7.457 1.00 89.44 99 SER A O 1
ATOM 796 N N . GLY A 1 100 ? 2.745 -16.434 8.827 1.00 87.25 100 GLY A N 1
ATOM 797 C CA . GLY A 1 100 ? 4.151 -16.652 8.532 1.00 87.25 100 GLY A CA 1
ATOM 798 C C . GLY A 1 100 ? 4.439 -17.174 7.125 1.00 87.25 100 GLY A C 1
ATOM 799 O O . GLY A 1 100 ? 5.612 -17.333 6.818 1.00 87.25 100 GLY A O 1
ATOM 800 N N . ALA A 1 101 ? 3.435 -17.430 6.277 1.00 89.25 101 ALA A N 1
ATOM 801 C CA . ALA A 1 101 ? 3.576 -17.721 4.846 1.00 89.25 101 ALA A CA 1
ATOM 802 C C . ALA A 1 101 ? 3.701 -16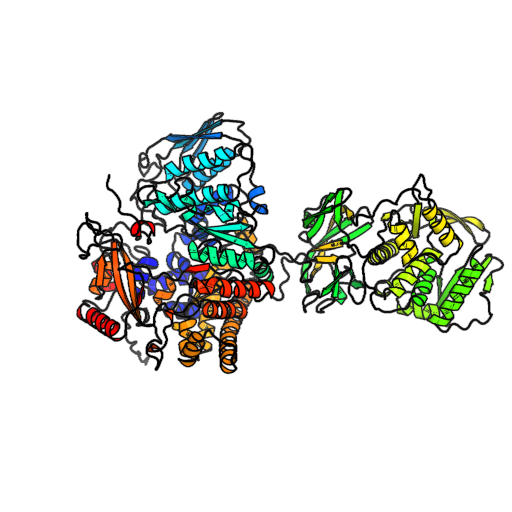.455 3.973 1.00 89.25 101 ALA A C 1
ATOM 804 O O . ALA A 1 101 ? 4.126 -16.532 2.817 1.00 89.25 101 ALA A O 1
ATOM 805 N N . TYR A 1 102 ? 3.391 -15.286 4.536 1.00 88.81 102 TYR A N 1
ATOM 806 C CA . TYR A 1 102 ? 3.491 -13.990 3.871 1.00 88.81 102 TYR A CA 1
ATOM 807 C C . TYR A 1 102 ? 4.769 -13.249 4.291 1.00 88.81 102 TYR A C 1
ATOM 809 O O . TYR A 1 102 ? 5.296 -13.436 5.390 1.00 88.81 102 TYR A O 1
ATOM 817 N N . ASN A 1 103 ? 5.306 -12.405 3.404 1.00 81.00 103 ASN A N 1
ATOM 818 C CA . ASN A 1 103 ? 6.578 -11.714 3.658 1.00 81.00 103 ASN A CA 1
ATOM 819 C C . ASN A 1 103 ? 6.437 -10.527 4.624 1.00 81.00 103 ASN A C 1
ATOM 821 O O . ASN A 1 103 ? 7.373 -10.240 5.366 1.00 81.00 103 ASN A O 1
ATOM 825 N N . CYS A 1 104 ? 5.315 -9.816 4.553 1.00 82.38 104 CYS A N 1
ATOM 826 C CA . CYS A 1 104 ? 5.098 -8.511 5.162 1.00 82.38 104 CYS A CA 1
ATOM 827 C C . CYS A 1 104 ? 3.619 -8.254 5.459 1.00 82.38 104 CYS A C 1
ATOM 829 O O . CYS A 1 104 ? 2.738 -8.830 4.813 1.00 82.38 104 CYS A O 1
ATOM 831 N N . THR A 1 105 ? 3.373 -7.345 6.402 1.00 88.38 105 THR A N 1
ATOM 832 C CA . THR A 1 105 ? 2.041 -6.864 6.792 1.00 88.38 105 THR A CA 1
ATOM 833 C C . THR A 1 105 ? 1.989 -5.342 6.850 1.00 88.38 105 THR A C 1
ATOM 835 O O . THR A 1 105 ? 3.028 -4.697 6.982 1.00 88.38 105 THR A O 1
ATOM 838 N N . SER A 1 106 ? 0.784 -4.783 6.795 1.00 89.06 106 SER A N 1
ATOM 839 C CA . SER A 1 106 ? 0.487 -3.423 7.252 1.00 89.06 106 SER A CA 1
ATOM 840 C C . SER A 1 106 ? -0.664 -3.491 8.248 1.00 89.06 106 SER A C 1
ATOM 842 O O . SER A 1 106 ? -1.636 -4.195 7.978 1.00 89.06 106 SER A O 1
ATOM 844 N N . THR A 1 107 ? -0.543 -2.819 9.394 1.00 91.75 107 THR A N 1
ATOM 845 C CA . THR A 1 107 ? -1.512 -2.879 10.499 1.00 91.75 107 THR A CA 1
ATOM 846 C C . THR A 1 107 ? -1.781 -1.489 11.062 1.00 91.75 107 THR A C 1
ATOM 848 O O . THR A 1 107 ? -0.848 -0.785 11.452 1.00 91.75 107 THR A O 1
ATOM 851 N N . ASN A 1 108 ? -3.055 -1.117 11.162 1.00 92.31 108 ASN A N 1
ATOM 852 C CA . ASN A 1 108 ? -3.472 0.090 11.867 1.00 92.31 108 ASN A CA 1
ATOM 853 C C . ASN A 1 108 ? -3.443 -0.170 13.373 1.00 92.31 108 ASN A C 1
ATOM 855 O O . ASN A 1 108 ? -3.990 -1.167 13.860 1.00 92.31 108 ASN A O 1
ATOM 859 N N . VAL A 1 109 ? -2.816 0.733 14.121 1.00 94.38 109 VAL A N 1
ATOM 860 C CA . VAL A 1 109 ? -2.667 0.583 15.570 1.00 94.38 109 VAL A CA 1
ATOM 861 C C . VAL A 1 109 ? -3.816 1.294 16.276 1.00 94.38 109 VAL A C 1
ATOM 863 O O . VAL A 1 109 ? -3.766 2.498 16.498 1.00 94.38 109 VAL A O 1
ATOM 866 N N . VAL A 1 110 ? -4.861 0.528 16.595 1.00 94.38 110 VAL A N 1
ATOM 867 C CA . VAL A 1 110 ? -6.099 1.021 17.233 1.00 94.38 110 VAL A CA 1
ATOM 868 C C . VAL A 1 110 ? -6.347 0.428 18.626 1.00 94.38 110 VAL A C 1
ATOM 870 O O . VAL A 1 110 ? -7.160 0.947 19.382 1.00 94.38 110 VAL A O 1
ATOM 873 N N . ASP A 1 111 ? -5.658 -0.662 18.980 1.00 96.31 111 ASP A N 1
ATOM 874 C CA . ASP A 1 111 ? -5.855 -1.416 20.221 1.00 96.31 111 ASP A CA 1
ATOM 875 C C . ASP A 1 111 ? -4.562 -2.108 20.695 1.00 96.31 111 ASP A C 1
ATOM 877 O O . ASP A 1 111 ? -3.601 -2.259 19.938 1.00 96.31 111 ASP A O 1
ATOM 881 N N . TRP A 1 112 ? -4.534 -2.583 21.948 1.00 97.50 112 TRP A N 1
ATOM 882 C CA . TRP A 1 112 ? -3.397 -3.348 22.492 1.00 97.50 112 TRP A CA 1
ATOM 883 C C . TRP A 1 112 ? -3.153 -4.674 21.766 1.00 97.50 112 TRP A C 1
ATOM 885 O O . TRP A 1 112 ? -2.020 -5.154 21.697 1.00 97.50 112 TRP A O 1
ATOM 895 N N . ARG A 1 113 ? -4.204 -5.242 21.162 1.00 95.88 113 ARG A N 1
ATOM 896 C CA . ARG A 1 113 ? -4.107 -6.445 20.333 1.00 95.88 113 ARG A CA 1
ATOM 897 C C . ARG A 1 113 ? -3.228 -6.212 19.101 1.00 95.88 113 ARG A C 1
ATOM 899 O O . ARG A 1 113 ? -2.500 -7.125 18.727 1.00 95.88 113 ARG A O 1
ATOM 906 N N . ALA A 1 114 ? -3.222 -5.013 18.511 1.00 96.00 114 ALA A N 1
ATOM 907 C CA . ALA A 1 114 ? -2.333 -4.665 17.401 1.00 96.00 114 ALA A CA 1
ATOM 908 C C . ALA A 1 114 ? -0.850 -4.832 17.778 1.00 96.00 114 ALA A C 1
ATOM 910 O O . ALA A 1 114 ? -0.070 -5.369 16.993 1.00 96.00 114 ALA A O 1
ATOM 911 N N . PHE A 1 115 ? -0.465 -4.424 18.990 1.00 97.31 115 PHE A N 1
ATOM 912 C CA . PHE A 1 115 ? 0.905 -4.560 19.495 1.00 97.31 115 PHE A CA 1
ATOM 913 C C . PHE A 1 115 ? 1.295 -6.028 19.676 1.00 97.31 115 PHE A C 1
ATOM 915 O O . PHE A 1 115 ? 2.332 -6.457 19.165 1.00 97.31 115 PHE A O 1
ATOM 922 N N . GLY A 1 116 ? 0.438 -6.814 20.338 1.00 96.12 116 GLY A N 1
ATOM 923 C CA . GLY A 1 116 ? 0.641 -8.258 20.485 1.00 96.12 116 GLY A CA 1
ATOM 924 C C . GLY A 1 116 ? 0.758 -8.962 19.129 1.00 96.12 116 GLY A C 1
ATOM 925 O O . GLY A 1 116 ? 1.676 -9.748 18.908 1.00 96.12 116 GLY A O 1
ATOM 926 N N . LEU A 1 117 ? -0.106 -8.603 18.179 1.00 94.25 117 LEU A N 1
ATOM 927 C CA . LEU A 1 117 ? -0.100 -9.128 16.815 1.00 94.25 117 LEU A CA 1
ATOM 928 C C . LEU A 1 117 ? 1.198 -8.807 16.061 1.00 94.25 117 LEU A C 1
ATOM 930 O O . LEU A 1 117 ? 1.734 -9.671 15.372 1.00 94.25 117 LEU A O 1
ATOM 934 N N . MET A 1 118 ? 1.741 -7.596 16.200 1.00 93.00 118 MET A N 1
ATOM 935 C CA . MET A 1 118 ? 3.018 -7.237 15.572 1.00 93.00 118 MET A CA 1
ATOM 936 C C . MET A 1 118 ? 4.193 -8.023 16.157 1.00 93.00 118 MET A C 1
ATOM 938 O O . MET A 1 118 ? 5.042 -8.489 15.393 1.00 93.00 118 MET A O 1
ATOM 942 N N . MET A 1 119 ? 4.228 -8.230 17.478 1.00 93.56 119 MET A N 1
ATOM 943 C CA . MET A 1 119 ? 5.219 -9.117 18.097 1.00 93.56 119 MET A CA 1
ATOM 944 C C . MET A 1 119 ? 5.078 -10.545 17.558 1.00 93.56 119 MET A C 1
ATOM 946 O O . MET A 1 119 ? 6.071 -11.177 17.192 1.00 93.56 119 MET A O 1
ATOM 950 N N . ASP A 1 120 ? 3.843 -11.027 17.432 1.00 92.88 120 ASP A N 1
ATOM 951 C CA . ASP A 1 120 ? 3.545 -12.365 16.938 1.00 92.88 120 ASP A CA 1
ATOM 952 C C . ASP A 1 120 ? 4.040 -12.587 15.499 1.00 92.88 120 ASP A C 1
ATOM 954 O O . ASP A 1 120 ? 4.729 -13.565 15.185 1.00 92.88 120 ASP A O 1
ATOM 958 N N . LEU A 1 121 ? 3.750 -11.624 14.623 1.00 90.31 121 LEU A N 1
ATOM 959 C CA . LEU A 1 121 ? 4.201 -11.594 13.234 1.00 90.31 121 LEU A CA 1
ATOM 960 C C . LEU A 1 121 ? 5.726 -11.522 13.126 1.00 90.31 121 LEU A C 1
ATOM 962 O O . LEU A 1 121 ? 6.313 -12.257 12.325 1.00 90.31 121 LEU A O 1
ATOM 966 N N . ALA A 1 122 ? 6.377 -10.706 13.960 1.00 87.25 122 ALA A N 1
ATOM 967 C CA . ALA A 1 122 ? 7.832 -10.621 14.018 1.00 87.25 122 ALA A CA 1
ATOM 968 C C . ALA A 1 122 ? 8.463 -11.958 14.448 1.00 87.25 122 ALA A C 1
ATOM 970 O O . ALA A 1 122 ? 9.446 -12.390 13.845 1.00 87.25 122 ALA A O 1
ATOM 971 N N . MET A 1 123 ? 7.872 -12.675 15.415 1.00 87.75 123 MET A N 1
ATOM 972 C CA . MET A 1 123 ? 8.334 -14.011 15.836 1.00 87.75 123 MET A CA 1
ATOM 973 C C . MET A 1 123 ? 8.127 -15.082 14.759 1.00 87.75 123 MET A C 1
ATOM 975 O O . MET A 1 123 ? 8.879 -16.054 14.686 1.00 87.75 123 MET A O 1
ATOM 979 N N . MET A 1 124 ? 7.150 -14.896 13.871 1.00 85.12 124 MET A N 1
ATOM 980 C CA . MET A 1 124 ? 7.018 -15.692 12.648 1.00 85.12 124 MET A CA 1
ATOM 981 C C . MET A 1 124 ? 7.983 -15.236 11.545 1.00 85.12 124 MET A C 1
ATOM 983 O O . MET A 1 124 ? 7.990 -15.810 10.461 1.00 85.12 124 MET A O 1
ATOM 987 N N . GLY A 1 125 ? 8.809 -14.215 11.782 1.00 78.31 125 GLY A N 1
ATOM 988 C CA . GLY A 1 125 ? 9.749 -13.628 10.832 1.00 78.31 125 GLY A CA 1
ATOM 989 C C . GLY A 1 125 ? 9.093 -12.778 9.742 1.00 78.31 125 GLY A C 1
ATOM 990 O O . GLY A 1 125 ? 9.750 -12.506 8.738 1.00 78.31 125 GLY A O 1
ATOM 991 N N . CYS A 1 126 ? 7.811 -12.435 9.859 1.00 82.00 126 CYS A N 1
ATOM 992 C CA . CYS A 1 126 ? 7.120 -11.556 8.918 1.00 82.00 126 CYS A CA 1
ATOM 993 C C . CYS A 1 126 ? 7.570 -10.098 9.134 1.00 82.00 126 CYS A C 1
ATOM 995 O O . CYS A 1 126 ? 7.779 -9.680 10.271 1.00 82.00 126 CYS A O 1
ATOM 997 N N . GLY A 1 127 ? 7.725 -9.319 8.059 1.00 80.88 127 GLY A N 1
ATOM 998 C CA . GLY A 1 127 ? 7.957 -7.877 8.167 1.00 80.88 127 GLY A CA 1
ATOM 999 C C . GLY A 1 127 ? 6.721 -7.156 8.712 1.00 80.88 127 GLY A C 1
ATOM 1000 O O . GLY A 1 127 ? 5.595 -7.461 8.307 1.00 80.88 127 GLY A O 1
ATOM 1001 N N . THR A 1 128 ? 6.914 -6.203 9.621 1.00 85.94 128 THR A N 1
ATOM 1002 C CA . THR A 1 128 ? 5.819 -5.525 10.328 1.00 85.94 128 THR A CA 1
ATOM 1003 C C . THR A 1 128 ? 5.712 -4.066 9.897 1.00 85.94 128 THR A C 1
ATOM 1005 O O . THR A 1 128 ? 6.540 -3.230 10.258 1.00 85.94 128 THR A O 1
ATOM 1008 N N . GLY A 1 129 ? 4.680 -3.746 9.118 1.00 88.31 129 GLY A N 1
ATOM 1009 C CA . GLY A 1 129 ? 4.254 -2.376 8.846 1.00 88.31 129 GLY A CA 1
ATOM 1010 C C . GLY A 1 129 ? 3.233 -1.923 9.886 1.00 88.31 129 GLY A C 1
ATOM 1011 O O . GLY A 1 129 ? 2.263 -2.642 10.136 1.00 88.31 129 GLY A O 1
ATOM 1012 N N . ALA A 1 130 ? 3.443 -0.751 10.483 1.00 91.81 130 ALA A N 1
ATOM 1013 C CA . ALA A 1 130 ? 2.511 -0.152 11.437 1.00 91.81 130 ALA A CA 1
ATOM 1014 C C . ALA A 1 130 ? 2.130 1.264 10.999 1.00 91.81 130 ALA A C 1
ATOM 1016 O O . ALA A 1 130 ? 3.016 2.076 10.716 1.00 91.81 130 ALA A O 1
ATOM 1017 N N . VAL A 1 131 ? 0.829 1.554 10.986 1.00 92.06 131 VAL A N 1
ATOM 1018 C CA . VAL A 1 131 ? 0.296 2.892 10.712 1.00 92.06 131 VAL A CA 1
ATOM 1019 C C . VAL A 1 131 ? -0.001 3.584 12.037 1.00 92.06 131 VAL A C 1
ATOM 1021 O O . VAL A 1 131 ? -0.895 3.173 12.779 1.00 92.06 131 VAL A O 1
ATOM 1024 N N . LEU A 1 132 ? 0.783 4.618 12.336 1.00 95.12 132 LEU A N 1
ATOM 1025 C CA . LEU A 1 132 ? 0.819 5.347 13.607 1.00 95.12 132 LEU A CA 1
ATOM 1026 C C . LEU A 1 132 ? 0.283 6.778 13.448 1.00 95.12 132 LEU A C 1
ATOM 1028 O O . LEU A 1 132 ? 0.799 7.725 14.035 1.00 95.12 132 LEU A O 1
ATOM 1032 N N . GLU A 1 133 ? -0.747 6.940 12.621 1.00 89.94 133 GLU A N 1
ATOM 1033 C CA . GLU A 1 133 ? -1.414 8.223 12.405 1.00 89.94 133 GLU A CA 1
ATOM 1034 C C . GLU A 1 133 ? -2.398 8.550 13.544 1.00 89.94 133 GLU A C 1
ATOM 1036 O O . GLU A 1 133 ? -3.045 7.632 14.066 1.00 89.94 133 GLU A O 1
ATOM 1041 N N . PRO A 1 134 ? -2.608 9.841 13.882 1.00 89.56 134 PRO A N 1
ATOM 1042 C CA . PRO A 1 134 ? -3.500 10.259 14.968 1.00 89.56 134 PRO A CA 1
ATOM 1043 C C . PRO A 1 134 ? -4.906 9.644 14.915 1.00 89.56 134 PRO A C 1
ATOM 1045 O O . PRO A 1 134 ? -5.435 9.243 15.948 1.00 89.56 134 PRO A O 1
ATOM 1048 N N . LYS A 1 135 ? -5.499 9.494 13.721 1.00 84.81 135 LYS A N 1
ATOM 1049 C CA . LYS A 1 135 ? -6.829 8.872 13.534 1.00 84.81 135 LYS A CA 1
ATOM 1050 C C . LYS A 1 135 ? -6.931 7.429 14.058 1.00 84.81 135 LYS A C 1
ATOM 1052 O O . LYS A 1 135 ? -8.032 6.978 14.369 1.00 84.81 135 LYS A O 1
ATOM 1057 N N . TYR A 1 136 ? -5.811 6.712 14.168 1.00 90.31 136 TYR A N 1
ATOM 1058 C CA . TYR A 1 136 ? -5.763 5.349 14.702 1.00 90.31 136 TYR A CA 1
ATOM 1059 C C . TYR A 1 136 ? -5.311 5.340 16.160 1.00 90.31 136 TYR A C 1
ATOM 1061 O O . TYR A 1 136 ? -6.037 4.853 17.022 1.00 90.31 136 TYR A O 1
ATOM 1069 N N . ILE A 1 137 ? -4.159 5.946 16.460 1.00 94.88 137 ILE A N 1
ATOM 1070 C CA . ILE A 1 137 ? -3.565 5.854 17.801 1.00 94.88 137 ILE A CA 1
ATOM 1071 C C . ILE A 1 137 ? -4.380 6.598 18.868 1.00 94.88 137 ILE A C 1
ATOM 1073 O O . ILE A 1 137 ? -4.366 6.191 20.026 1.00 94.88 137 ILE A O 1
ATOM 1077 N N . ASN A 1 138 ? -5.167 7.618 18.498 1.00 93.94 138 ASN A N 1
ATOM 1078 C CA . ASN A 1 138 ? -6.065 8.311 19.433 1.00 93.94 138 ASN A CA 1
ATOM 1079 C C . ASN A 1 138 ? -7.266 7.451 19.869 1.00 93.94 138 ASN A C 1
ATOM 1081 O O . ASN A 1 138 ? -8.044 7.887 20.716 1.00 93.94 138 ASN A O 1
ATOM 1085 N N . GLN A 1 139 ? -7.436 6.249 19.311 1.00 95.19 139 GLN A N 1
ATOM 1086 C CA . GLN A 1 139 ? -8.414 5.269 19.792 1.00 95.19 139 GLN A CA 1
ATOM 1087 C C . GLN A 1 139 ? -7.895 4.492 21.014 1.00 95.19 139 GLN A C 1
ATOM 1089 O O . GLN A 1 139 ? -8.690 3.910 21.753 1.00 95.19 139 GLN A O 1
ATOM 1094 N N . LEU A 1 140 ? -6.579 4.514 21.275 1.00 96.38 140 LEU A N 1
ATOM 1095 C CA . LEU A 1 140 ? -5.997 3.900 22.467 1.00 96.38 140 LEU A CA 1
ATOM 1096 C C . LEU A 1 140 ? -6.427 4.657 23.736 1.00 96.38 140 LEU A C 1
ATOM 1098 O O . LEU A 1 140 ? -6.440 5.891 23.745 1.00 96.38 140 LEU A O 1
ATOM 1102 N N . PRO A 1 141 ? -6.740 3.958 24.839 1.00 95.56 141 PRO A N 1
ATOM 1103 C CA . PRO A 1 141 ? -7.109 4.616 26.085 1.00 95.56 141 PRO A CA 1
ATOM 1104 C C . PRO A 1 141 ? -5.943 5.412 26.687 1.00 95.56 141 PRO A C 1
ATOM 1106 O O . PRO A 1 141 ? -4.771 5.081 26.505 1.00 95.56 141 PRO A O 1
ATOM 1109 N N . ALA A 1 142 ? -6.269 6.459 27.449 1.00 96.56 142 ALA A N 1
ATOM 1110 C CA . ALA A 1 142 ? -5.273 7.173 28.243 1.00 96.56 142 ALA A CA 1
ATOM 1111 C C . ALA A 1 142 ? -4.672 6.251 29.316 1.00 96.56 142 ALA A C 1
ATOM 1113 O O . ALA A 1 142 ? -5.400 5.499 29.975 1.00 96.56 142 ALA A O 1
ATOM 1114 N N . ILE A 1 143 ? -3.356 6.342 29.514 1.00 97.62 143 ILE A N 1
ATOM 1115 C CA . ILE A 1 143 ? -2.647 5.573 30.536 1.00 97.62 143 ILE A CA 1
ATOM 1116 C C . ILE A 1 143 ? -3.121 6.032 31.912 1.00 97.62 143 ILE A C 1
ATOM 1118 O O . ILE A 1 143 ? -3.077 7.223 32.223 1.00 97.62 143 ILE A O 1
ATOM 1122 N N . ARG A 1 144 ? -3.566 5.092 32.747 1.00 96.44 144 ARG A N 1
ATOM 1123 C CA . ARG A 1 144 ? -4.122 5.392 34.079 1.00 96.44 144 ARG A CA 1
ATOM 1124 C C . ARG A 1 144 ? -3.381 4.717 35.224 1.00 96.44 144 ARG A C 1
ATOM 1126 O O . ARG A 1 144 ? -3.418 5.232 36.337 1.00 96.44 144 ARG A O 1
ATOM 1133 N N . ASN A 1 145 ? -2.688 3.615 34.951 1.00 97.50 145 ASN A N 1
ATOM 1134 C CA . ASN A 1 145 ? -2.000 2.840 35.973 1.00 97.50 145 ASN A CA 1
ATOM 1135 C C . ASN A 1 145 ? -0.490 3.014 35.851 1.00 97.50 145 ASN A C 1
ATOM 1137 O O . ASN A 1 145 ? 0.076 2.866 34.767 1.00 97.50 145 ASN A O 1
ATOM 1141 N N . ARG A 1 146 ? 0.165 3.300 36.978 1.00 97.88 146 ARG A N 1
ATOM 1142 C CA . ARG A 1 146 ? 1.626 3.284 37.075 1.00 97.88 146 ARG A CA 1
ATOM 1143 C C . ARG A 1 146 ? 2.077 1.850 37.320 1.00 97.88 146 ARG A C 1
ATOM 1145 O O . ARG A 1 146 ? 1.673 1.252 38.311 1.00 97.88 146 ARG A O 1
ATOM 1152 N N . LEU A 1 147 ? 2.921 1.312 36.447 1.00 98.19 147 LEU A N 1
ATOM 1153 C CA . LEU A 1 147 ? 3.399 -0.067 36.535 1.00 98.19 147 LEU A CA 1
ATOM 1154 C C . LEU A 1 147 ? 4.775 -0.138 37.207 1.00 98.19 147 LEU A C 1
ATOM 1156 O O . LEU A 1 147 ? 5.703 0.554 36.781 1.00 98.19 147 LEU A O 1
ATOM 1160 N N . THR A 1 148 ? 4.920 -1.018 38.196 1.00 98.00 148 THR A N 1
ATOM 1161 C CA . THR A 1 148 ? 6.206 -1.376 38.817 1.00 98.00 148 THR A CA 1
ATOM 1162 C C . THR A 1 148 ? 6.516 -2.834 38.495 1.00 98.00 148 THR A C 1
ATOM 1164 O O . THR A 1 148 ? 5.784 -3.719 38.932 1.00 98.00 148 THR A O 1
ATOM 1167 N N . ILE A 1 149 ? 7.574 -3.087 37.720 1.00 97.94 149 ILE A N 1
ATOM 1168 C CA . ILE A 1 149 ? 7.950 -4.434 37.269 1.00 97.94 149 ILE A CA 1
ATOM 1169 C C . ILE A 1 149 ? 8.929 -5.071 38.256 1.00 97.94 149 ILE A C 1
ATOM 1171 O O . ILE A 1 149 ? 9.966 -4.489 38.559 1.00 97.94 149 ILE A O 1
ATOM 1175 N N . ASN A 1 150 ? 8.617 -6.286 38.705 1.00 97.25 150 ASN A N 1
ATOM 1176 C CA . ASN A 1 150 ? 9.507 -7.142 39.480 1.00 97.25 150 ASN A CA 1
ATOM 1177 C C . ASN A 1 150 ? 9.775 -8.427 38.696 1.00 97.25 150 ASN A C 1
ATOM 1179 O O . ASN A 1 150 ? 8.843 -9.155 38.359 1.00 97.25 150 ASN A O 1
ATOM 1183 N N . MET A 1 151 ? 11.039 -8.736 38.431 1.00 96.56 151 MET A N 1
ATOM 1184 C CA . MET A 1 151 ? 11.408 -9.997 37.790 1.00 96.56 151 MET A CA 1
ATOM 1185 C C . MET A 1 151 ? 11.526 -11.114 38.833 1.00 96.56 151 MET A C 1
ATOM 1187 O O . MET A 1 151 ? 12.106 -10.921 39.902 1.00 96.56 151 MET A O 1
ATOM 1191 N N . GLN A 1 152 ? 10.993 -12.288 38.512 1.00 94.56 152 GLN A N 1
ATOM 1192 C CA . GLN A 1 152 ? 11.088 -13.507 39.307 1.00 94.56 152 GLN A CA 1
ATOM 1193 C C . GLN A 1 152 ? 11.505 -14.671 38.401 1.00 94.56 152 GLN A C 1
ATOM 1195 O O . GLN A 1 152 ? 11.134 -14.712 37.232 1.00 94.56 152 GLN A O 1
ATOM 1200 N N . GLY A 1 153 ? 12.257 -15.627 38.946 1.00 87.94 153 GLY A N 1
ATOM 1201 C CA . GLY A 1 153 ? 12.599 -16.854 38.232 1.00 87.94 153 GLY A CA 1
ATOM 1202 C C . GLY A 1 153 ? 13.661 -16.671 37.148 1.00 87.94 153 GLY A C 1
ATOM 1203 O O . GLY A 1 153 ? 13.538 -15.839 36.250 1.00 87.94 153 GLY A O 1
ATOM 1204 N N . ASP A 1 154 ? 14.708 -17.490 37.208 1.00 91.31 154 ASP A N 1
ATOM 1205 C CA . ASP A 1 154 ? 15.728 -17.503 36.164 1.00 91.31 154 ASP A CA 1
ATOM 1206 C C . ASP A 1 154 ? 15.236 -18.289 34.947 1.00 91.31 154 ASP A C 1
ATOM 1208 O O . ASP A 1 154 ? 14.618 -19.352 35.075 1.00 91.31 154 ASP A O 1
ATOM 1212 N N . ILE A 1 155 ? 15.557 -17.792 33.753 1.00 93.50 155 ILE A N 1
ATOM 1213 C CA . ILE A 1 155 ? 15.285 -18.483 32.489 1.00 93.50 155 ILE A CA 1
ATOM 1214 C C . ILE A 1 155 ? 15.882 -19.897 32.540 1.00 93.50 155 ILE A C 1
ATOM 1216 O O . ILE A 1 155 ? 17.060 -20.082 32.849 1.00 93.50 155 ILE A O 1
ATOM 1220 N N . GLY A 1 156 ? 15.076 -20.897 32.188 1.00 89.88 156 GLY A N 1
ATOM 1221 C CA . GLY A 1 156 ? 15.479 -22.300 32.159 1.00 89.88 156 GLY A CA 1
ATOM 1222 C C . GLY A 1 156 ? 15.515 -22.994 33.522 1.00 89.88 156 GLY A C 1
ATOM 1223 O O . GLY A 1 156 ? 15.945 -24.145 33.580 1.00 89.88 156 GLY A O 1
ATOM 1224 N N . SER A 1 157 ? 15.058 -22.342 34.597 1.00 93.81 157 SER A N 1
ATOM 1225 C CA . SER A 1 157 ? 14.980 -22.958 35.930 1.00 93.81 157 SER A CA 1
ATOM 1226 C C . SER A 1 157 ? 13.929 -24.070 36.020 1.00 93.81 157 SER A C 1
ATOM 1228 O O . SER A 1 157 ? 14.127 -25.029 36.769 1.00 93.81 157 SER A O 1
ATOM 1230 N N . THR A 1 158 ? 12.851 -24.007 35.229 1.00 95.00 158 THR A N 1
ATOM 1231 C CA . THR A 1 158 ? 11.877 -25.104 35.135 1.00 95.00 158 THR A CA 1
ATOM 1232 C C . THR A 1 158 ? 12.368 -26.187 34.159 1.00 95.00 158 THR A C 1
ATOM 1234 O O . THR A 1 158 ? 12.688 -25.872 33.000 1.00 95.00 158 THR A O 1
ATOM 1237 N N . PRO A 1 159 ? 12.410 -27.471 34.580 1.00 93.31 159 PRO A N 1
ATOM 1238 C CA . PRO A 1 159 ? 12.756 -28.598 33.712 1.00 93.31 159 PRO A CA 1
ATOM 1239 C C . PRO A 1 159 ? 11.901 -28.654 32.441 1.00 93.31 159 PRO A C 1
ATOM 1241 O O . PRO A 1 159 ? 10.712 -28.350 32.475 1.00 93.31 159 PRO A O 1
ATOM 1244 N N . ALA A 1 160 ? 12.496 -29.055 31.313 1.00 91.38 160 ALA A N 1
ATOM 1245 C CA . ALA A 1 160 ? 11.873 -28.966 29.986 1.00 91.38 160 ALA A CA 1
ATOM 1246 C C . ALA A 1 160 ? 10.519 -29.689 29.850 1.00 91.38 160 ALA A C 1
ATOM 1248 O O . ALA A 1 160 ? 9.674 -29.259 29.070 1.00 91.38 160 ALA A O 1
ATOM 1249 N N . ASP A 1 161 ? 10.308 -30.766 30.602 1.00 92.88 161 ASP A N 1
ATOM 1250 C CA . ASP A 1 161 ? 9.073 -31.554 30.660 1.00 92.88 161 ASP A CA 1
ATOM 1251 C C . ASP A 1 161 ? 7.974 -30.929 31.541 1.00 92.88 161 ASP A C 1
ATOM 1253 O O . ASP A 1 161 ? 6.824 -31.358 31.474 1.00 92.88 161 ASP A O 1
ATOM 1257 N N . GLN A 1 162 ? 8.312 -29.911 32.337 1.00 95.00 162 GLN A N 1
ATOM 1258 C CA . GLN A 1 162 ? 7.419 -29.244 33.294 1.00 95.00 162 GLN A CA 1
ATOM 1259 C C . GLN A 1 162 ? 7.077 -27.798 32.908 1.00 95.00 162 GLN A C 1
ATOM 1261 O O . GLN A 1 162 ? 6.221 -27.184 33.544 1.00 95.00 162 GLN A O 1
ATOM 1266 N N . ARG A 1 163 ? 7.726 -27.245 31.877 1.00 94.88 163 ARG A N 1
ATOM 1267 C CA . ARG A 1 163 ? 7.464 -25.884 31.385 1.00 94.88 163 ARG A CA 1
ATOM 1268 C C . ARG A 1 163 ? 6.039 -25.784 30.844 1.00 94.88 163 ARG A C 1
ATOM 1270 O O . ARG A 1 163 ? 5.635 -26.583 29.996 1.00 94.88 163 ARG A O 1
ATOM 1277 N N . GLN A 1 164 ? 5.291 -24.770 31.270 1.00 95.94 164 GLN A N 1
ATOM 1278 C CA . GLN A 1 164 ? 4.010 -24.448 30.636 1.00 95.94 164 GLN A CA 1
ATOM 1279 C C . GLN A 1 164 ? 4.245 -23.744 29.292 1.00 95.94 164 GLN A C 1
ATOM 1281 O O . GLN A 1 164 ? 5.163 -22.938 29.148 1.00 95.94 164 GLN A O 1
ATOM 1286 N N . SER A 1 165 ? 3.399 -24.011 28.299 1.00 93.25 165 SER A N 1
ATOM 1287 C CA . SER A 1 165 ? 3.460 -23.325 27.002 1.00 93.25 165 SER A CA 1
ATOM 1288 C C . SER A 1 165 ? 2.710 -21.994 26.990 1.00 93.25 165 SER A C 1
ATOM 1290 O O . SER A 1 165 ? 3.053 -21.105 26.212 1.00 93.25 165 SER A O 1
ATOM 1292 N N . GLU A 1 166 ? 1.676 -21.856 27.815 1.00 96.44 166 GLU A N 1
ATOM 1293 C CA . GLU A 1 166 ? 0.796 -20.687 27.855 1.00 96.44 166 GLU A CA 1
ATOM 1294 C C . GLU A 1 166 ? 1.128 -19.783 29.039 1.00 96.44 166 GLU A C 1
ATOM 1296 O O . GLU A 1 166 ? 1.579 -20.248 30.082 1.00 96.44 166 GLU A O 1
ATOM 1301 N N . THR A 1 167 ? 0.910 -18.481 28.871 1.00 98.06 167 THR A N 1
ATOM 1302 C CA . THR A 1 167 ? 1.118 -17.508 29.946 1.00 98.06 167 THR A CA 1
ATOM 1303 C C . THR A 1 167 ? -0.094 -17.472 30.865 1.00 98.06 167 THR A C 1
ATOM 1305 O O . THR A 1 167 ? -1.216 -17.258 30.405 1.00 98.06 167 THR A O 1
ATOM 1308 N N . THR A 1 168 ? 0.149 -17.599 32.168 1.00 97.94 168 THR A N 1
ATOM 1309 C CA . THR A 1 168 ? -0.881 -17.489 33.209 1.00 97.94 168 THR A CA 1
ATOM 1310 C C . THR A 1 168 ? -0.780 -16.132 33.901 1.00 97.94 168 THR A C 1
ATOM 1312 O O . THR A 1 168 ? 0.319 -15.684 34.228 1.00 97.94 168 THR A O 1
ATOM 1315 N N . VAL A 1 169 ? -1.923 -15.483 34.136 1.00 97.88 169 VAL A N 1
ATOM 1316 C CA . VAL A 1 169 ? -2.010 -14.173 34.798 1.00 97.88 169 VAL A CA 1
ATOM 1317 C C . VAL A 1 169 ? -2.929 -14.281 36.010 1.00 97.88 169 VAL A C 1
ATOM 1319 O O . VAL A 1 169 ? -4.098 -14.638 35.864 1.00 97.88 169 VAL A O 1
ATOM 1322 N N . THR A 1 170 ? -2.425 -13.947 37.195 1.00 97.25 170 THR A N 1
ATOM 1323 C CA . THR A 1 170 ? -3.216 -13.869 38.431 1.00 97.25 170 THR A CA 1
ATOM 1324 C C . THR A 1 170 ? -3.229 -12.441 38.960 1.00 97.25 170 THR A C 1
ATOM 1326 O O . THR A 1 170 ? -2.224 -11.738 38.904 1.00 97.25 170 THR A O 1
ATOM 1329 N N . VAL A 1 171 ? -4.388 -11.998 39.450 1.00 96.06 171 VAL A N 1
ATOM 1330 C CA . VAL A 1 171 ? -4.596 -10.636 39.961 1.00 96.06 171 VAL A CA 1
ATOM 1331 C C . VAL A 1 171 ? -5.082 -10.721 41.404 1.00 96.06 171 VAL A C 1
ATOM 1333 O O . VAL A 1 171 ? -6.123 -11.321 41.669 1.00 96.06 171 VAL A O 1
ATOM 1336 N N . GLU A 1 172 ? -4.343 -10.101 42.319 1.00 93.88 172 GLU A N 1
ATOM 1337 C CA . GLU A 1 172 ? -4.639 -10.023 43.750 1.00 93.88 172 GLU A CA 1
ATOM 1338 C C . GLU A 1 172 ? -4.519 -8.566 44.220 1.00 93.88 172 GLU A C 1
ATOM 1340 O O . GLU A 1 172 ? -3.432 -8.075 44.521 1.00 93.88 172 GLU A O 1
ATOM 1345 N N . GLY A 1 173 ? -5.646 -7.850 44.277 1.00 91.44 173 GLY A N 1
ATOM 1346 C CA . GLY A 1 173 ? -5.643 -6.423 44.613 1.00 91.44 173 GLY A CA 1
ATOM 1347 C C . GLY A 1 173 ? -4.915 -5.595 43.551 1.00 91.44 173 GLY A C 1
ATOM 1348 O O . GLY A 1 173 ? -5.305 -5.618 42.390 1.00 91.44 173 GLY A O 1
ATOM 1349 N N . ASP A 1 174 ? -3.869 -4.875 43.956 1.00 92.81 174 ASP A N 1
ATOM 1350 C CA . ASP A 1 174 ? -2.973 -4.073 43.109 1.00 92.81 174 ASP A CA 1
ATOM 1351 C C . ASP A 1 174 ? -1.738 -4.855 42.615 1.00 92.81 174 ASP A C 1
ATOM 1353 O O . ASP A 1 174 ? -0.833 -4.289 41.994 1.00 92.81 174 ASP A O 1
ATOM 1357 N N . ARG A 1 175 ? -1.686 -6.165 42.886 1.00 96.19 175 ARG A N 1
ATOM 1358 C CA . ARG A 1 175 ? -0.593 -7.053 42.484 1.00 96.19 175 ARG A CA 1
ATOM 1359 C C . ARG A 1 175 ? -1.034 -7.972 41.361 1.00 96.19 175 ARG A C 1
ATOM 1361 O O . ARG A 1 175 ? -2.080 -8.615 41.438 1.00 96.19 175 ARG A O 1
ATOM 1368 N N . VAL A 1 176 ? -0.202 -8.074 40.335 1.00 97.94 176 VAL A N 1
ATOM 1369 C CA . VAL A 1 176 ? -0.417 -8.961 39.192 1.00 97.94 176 VAL A CA 1
ATOM 1370 C C . VAL A 1 176 ? 0.797 -9.860 39.041 1.00 97.94 176 VAL A C 1
ATOM 1372 O O . VAL A 1 176 ? 1.912 -9.361 38.951 1.00 97.94 176 VAL A O 1
ATOM 1375 N N . ALA A 1 177 ? 0.606 -11.175 38.999 1.00 98.19 177 ALA A N 1
ATOM 1376 C CA . ALA A 1 177 ? 1.676 -12.112 38.673 1.00 98.19 177 ALA A CA 1
ATOM 1377 C C . ALA A 1 177 ? 1.448 -12.691 37.273 1.00 98.19 177 ALA A C 1
ATOM 1379 O O . ALA A 1 177 ? 0.369 -13.196 36.963 1.00 98.19 177 ALA A O 1
ATOM 1380 N N . ILE A 1 178 ? 2.468 -12.599 36.425 1.00 98.44 178 ILE A N 1
ATOM 1381 C CA . ILE A 1 178 ? 2.489 -13.115 35.058 1.00 98.44 178 ILE A CA 1
ATOM 1382 C C . ILE A 1 178 ? 3.552 -14.206 35.004 1.00 98.44 178 ILE A C 1
ATOM 1384 O O . ILE A 1 178 ? 4.744 -13.910 35.010 1.00 98.44 178 ILE A O 1
ATOM 1388 N N . ARG A 1 179 ? 3.128 -15.467 34.921 1.00 98.06 179 ARG A N 1
ATOM 1389 C CA . ARG A 1 179 ? 4.033 -16.597 34.692 1.00 98.06 179 ARG A CA 1
ATOM 1390 C C . ARG A 1 179 ? 4.097 -16.866 33.194 1.00 98.06 179 ARG A C 1
ATOM 1392 O O . ARG A 1 179 ? 3.090 -17.264 32.607 1.00 98.06 179 ARG A O 1
ATOM 1399 N N . VAL A 1 180 ? 5.240 -16.577 32.577 1.00 98.00 180 VAL A N 1
ATOM 1400 C CA . VAL A 1 180 ? 5.395 -16.521 31.117 1.00 98.00 180 VAL A CA 1
ATOM 1401 C C . VAL A 1 180 ? 5.555 -17.922 30.536 1.00 98.00 180 VAL A C 1
ATOM 1403 O O . VAL A 1 180 ? 6.440 -18.666 30.943 1.00 98.00 180 VAL A O 1
ATOM 1406 N N . GLY A 1 181 ? 4.722 -18.271 29.556 1.00 96.81 181 GLY A N 1
ATOM 1407 C CA . GLY A 1 181 ? 4.781 -19.570 28.888 1.00 96.81 181 GLY A CA 1
ATOM 1408 C C . GLY A 1 181 ? 5.925 -19.696 27.875 1.00 96.81 181 GLY A C 1
ATOM 1409 O O . GLY A 1 181 ? 6.271 -18.742 27.176 1.00 96.81 181 GLY A O 1
ATOM 1410 N N . ASP A 1 182 ? 6.465 -20.907 27.729 1.00 94.75 182 ASP A N 1
ATOM 1411 C CA . ASP A 1 182 ? 7.540 -21.270 26.796 1.00 94.75 182 ASP A CA 1
ATOM 1412 C C . ASP A 1 182 ? 7.044 -21.471 25.354 1.00 94.75 182 ASP A C 1
ATOM 1414 O O . ASP A 1 182 ? 7.235 -22.512 24.714 1.00 94.75 182 ASP A O 1
ATOM 1418 N N . SER A 1 183 ? 6.350 -20.465 24.827 1.00 92.12 183 SER A N 1
ATOM 1419 C CA . SER A 1 183 ? 5.892 -20.442 23.442 1.00 92.12 183 SER A CA 1
ATOM 1420 C C . SER A 1 183 ? 5.797 -19.018 22.900 1.00 92.12 183 SER A C 1
ATOM 1422 O O . SER A 1 183 ? 5.702 -18.052 23.653 1.00 92.12 183 SER A O 1
ATOM 1424 N N . ARG A 1 184 ? 5.745 -18.896 21.566 1.00 91.38 184 ARG A N 1
ATOM 1425 C CA . ARG A 1 184 ? 5.455 -17.630 20.871 1.00 91.38 184 ARG A CA 1
ATOM 1426 C C . ARG A 1 184 ? 4.198 -16.953 21.431 1.00 91.38 184 ARG A C 1
ATOM 1428 O O . ARG A 1 184 ? 4.240 -15.779 21.770 1.00 91.38 184 ARG A O 1
ATOM 1435 N N . GLN A 1 185 ? 3.111 -17.710 21.588 1.00 93.06 185 GLN A N 1
ATOM 1436 C CA . GLN A 1 185 ? 1.852 -17.185 22.126 1.00 93.06 185 GLN A CA 1
ATOM 1437 C C . GLN A 1 185 ? 1.968 -16.801 23.608 1.00 93.06 185 GLN A C 1
ATOM 1439 O O . GLN A 1 185 ? 1.380 -15.808 24.028 1.00 93.06 185 GLN A O 1
ATOM 1444 N N . GLY A 1 186 ? 2.778 -17.527 24.386 1.00 95.94 186 GLY A N 1
ATOM 1445 C CA . GLY A 1 186 ? 3.110 -17.164 25.764 1.00 95.94 186 GLY A CA 1
ATOM 1446 C C . GLY A 1 186 ? 3.776 -15.788 25.851 1.00 95.94 186 GLY A C 1
ATOM 1447 O O . GLY A 1 186 ? 3.310 -14.927 26.599 1.00 95.94 186 GLY A O 1
ATOM 1448 N N . TRP A 1 187 ? 4.800 -15.546 25.031 1.00 95.62 187 TRP A N 1
ATOM 1449 C CA . TRP A 1 187 ? 5.531 -14.272 25.001 1.00 95.62 187 TRP A CA 1
ATOM 1450 C C . TRP A 1 187 ? 4.658 -13.111 24.517 1.00 95.62 187 TRP A C 1
ATOM 1452 O O . TRP A 1 187 ? 4.670 -12.032 25.105 1.00 95.62 187 TRP A O 1
ATOM 1462 N N . VAL A 1 188 ? 3.858 -13.335 23.472 1.00 96.38 188 VAL A N 1
ATOM 1463 C CA . VAL A 1 188 ? 2.908 -12.333 22.970 1.00 96.38 188 VAL A CA 1
ATOM 1464 C C . VAL A 1 188 ? 1.890 -11.976 24.051 1.00 96.38 188 VAL A C 1
ATOM 1466 O O . VAL A 1 188 ? 1.644 -10.795 24.302 1.00 96.38 188 VAL A O 1
ATOM 1469 N N . LYS A 1 189 ? 1.331 -12.980 24.740 1.00 97.81 189 LYS A N 1
ATOM 1470 C CA . LYS A 1 189 ? 0.348 -12.749 25.798 1.00 97.81 189 LYS A CA 1
ATOM 1471 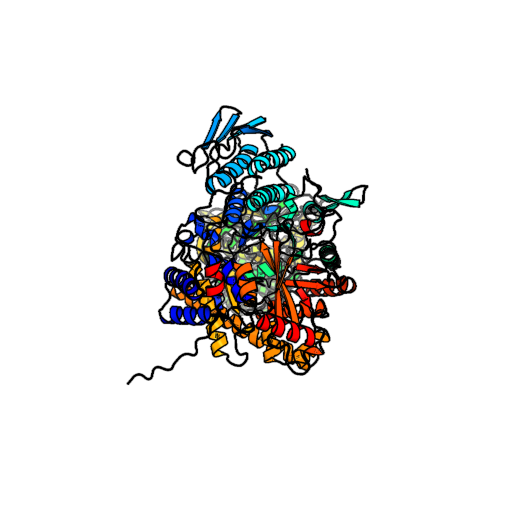C C . LYS A 1 189 ? 0.952 -12.013 26.991 1.00 97.81 189 LYS A C 1
ATOM 1473 O O . LYS A 1 189 ? 0.282 -11.130 27.524 1.00 97.81 189 LYS A O 1
ATOM 1478 N N . SER A 1 190 ? 2.175 -12.332 27.419 1.00 98.06 190 SER A N 1
ATOM 1479 C CA . SER A 1 190 ? 2.808 -11.636 28.548 1.00 98.06 190 SER A CA 1
ATOM 1480 C C . SER A 1 190 ? 3.087 -10.170 28.217 1.00 98.06 190 SER A C 1
ATOM 1482 O O . SER A 1 190 ? 2.728 -9.295 29.003 1.00 98.06 190 SER A O 1
ATOM 1484 N N . TYR A 1 191 ? 3.635 -9.891 27.031 1.00 98.31 191 TYR A N 1
ATOM 1485 C CA . TYR A 1 191 ? 3.864 -8.532 26.540 1.00 98.31 191 TYR A CA 1
ATOM 1486 C C . TYR A 1 191 ? 2.557 -7.733 26.436 1.00 98.31 191 TYR A C 1
ATOM 1488 O O . TYR A 1 191 ? 2.439 -6.668 27.040 1.00 98.31 191 TYR A O 1
ATOM 1496 N N . GLN A 1 192 ? 1.543 -8.275 25.751 1.00 98.38 192 GLN A N 1
ATOM 1497 C CA . GLN A 1 192 ? 0.247 -7.611 25.595 1.00 98.38 192 GLN A CA 1
ATOM 1498 C C . GLN A 1 192 ? -0.423 -7.349 26.950 1.00 98.38 192 GLN A C 1
ATOM 1500 O O . GLN A 1 192 ? -0.986 -6.277 27.149 1.00 98.38 192 GLN A O 1
ATOM 1505 N N . THR A 1 193 ? -0.321 -8.287 27.898 1.00 98.38 193 THR A N 1
ATOM 1506 C CA . THR A 1 193 ? -0.892 -8.118 29.244 1.00 98.38 193 THR A CA 1
ATOM 1507 C C . THR A 1 193 ? -0.273 -6.917 29.961 1.00 98.38 193 THR A C 1
ATOM 1509 O O . THR A 1 193 ? -1.004 -6.141 30.565 1.00 98.38 193 THR A O 1
ATOM 1512 N N . VAL A 1 194 ? 1.046 -6.703 29.868 1.00 98.31 194 VAL A N 1
ATOM 1513 C CA . VAL A 1 194 ? 1.689 -5.519 30.470 1.00 98.31 194 VAL A CA 1
ATOM 1514 C C . VAL A 1 194 ? 1.146 -4.218 29.875 1.00 98.31 194 VAL A C 1
ATOM 1516 O O . VAL A 1 194 ? 0.888 -3.272 30.620 1.00 98.31 194 VAL A O 1
ATOM 1519 N N . LEU A 1 195 ? 0.905 -4.174 28.560 1.00 98.38 195 LEU A N 1
ATOM 1520 C CA . LEU A 1 195 ? 0.286 -3.008 27.925 1.00 98.38 195 LEU A CA 1
ATOM 1521 C C . LEU A 1 195 ? -1.158 -2.803 28.408 1.00 98.38 195 LEU A C 1
ATOM 1523 O O . LEU A 1 195 ? -1.523 -1.698 28.802 1.00 98.38 195 LEU A O 1
ATOM 1527 N N . GLU A 1 196 ? -1.962 -3.869 28.449 1.00 98.12 196 GLU A N 1
ATOM 1528 C CA . GLU A 1 196 ? -3.359 -3.834 28.905 1.00 98.12 196 GLU A CA 1
ATOM 1529 C C . GLU A 1 196 ? -3.473 -3.301 30.343 1.00 98.12 196 GLU A C 1
ATOM 1531 O O . GLU A 1 196 ? -4.282 -2.404 30.604 1.00 98.12 196 GLU A O 1
ATOM 1536 N N . LEU A 1 197 ? -2.604 -3.767 31.251 1.00 98.19 197 LEU A N 1
ATOM 1537 C CA . LEU A 1 197 ? -2.570 -3.343 32.656 1.00 98.19 197 LEU A CA 1
ATOM 1538 C C . LEU A 1 197 ? -2.391 -1.832 32.827 1.00 98.19 197 LEU A C 1
ATOM 1540 O O . LEU A 1 197 ? -2.910 -1.274 33.788 1.00 98.19 197 LEU A O 1
ATOM 1544 N N . SER A 1 198 ? -1.719 -1.145 31.901 1.00 97.69 198 SER A N 1
ATOM 1545 C CA . SER A 1 198 ? -1.526 0.314 31.971 1.00 97.69 198 SER A CA 1
ATOM 1546 C C . SER A 1 198 ? -2.830 1.119 31.832 1.00 97.69 198 SER A C 1
ATOM 1548 O O . SER A 1 198 ? -2.908 2.279 32.251 1.00 97.69 198 SER A O 1
ATOM 1550 N N . THR A 1 199 ? -3.874 0.491 31.283 1.00 96.81 199 THR A N 1
ATOM 1551 C CA . THR A 1 199 ? -5.178 1.114 30.989 1.00 96.81 199 THR A CA 1
ATOM 1552 C C . THR A 1 199 ? -6.368 0.401 31.622 1.00 96.81 199 THR A C 1
ATOM 1554 O O . THR A 1 199 ? -7.498 0.869 31.500 1.00 96.81 199 THR A O 1
ATOM 1557 N N . ASP A 1 200 ? -6.119 -0.710 32.312 1.00 95.81 200 ASP A N 1
ATOM 1558 C CA . ASP A 1 200 ? -7.140 -1.545 32.930 1.00 95.81 200 ASP A CA 1
ATOM 1559 C C . ASP A 1 200 ? -7.902 -0.792 34.030 1.00 95.81 200 ASP A C 1
ATOM 1561 O O . ASP A 1 200 ? -7.320 -0.258 34.978 1.00 95.81 200 ASP A O 1
ATOM 1565 N N . GLU A 1 201 ? -9.225 -0.749 33.894 1.00 94.12 201 GLU A N 1
ATOM 1566 C CA . GLU A 1 201 ? -10.114 0.029 34.757 1.00 94.12 201 GLU A CA 1
ATOM 1567 C C . GLU A 1 201 ? -10.318 -0.582 36.145 1.00 94.12 201 GLU A C 1
ATOM 1569 O O . GLU A 1 201 ? -10.863 0.073 37.032 1.00 94.12 201 GLU A O 1
ATOM 1574 N N . ARG A 1 202 ? -9.887 -1.833 36.348 1.00 92.88 202 ARG A N 1
ATOM 1575 C CA . ARG A 1 202 ? -9.958 -2.509 37.649 1.00 92.88 202 ARG A CA 1
ATOM 1576 C C . ARG A 1 202 ? -8.997 -1.905 38.674 1.00 92.88 202 ARG A C 1
ATOM 1578 O O . ARG A 1 202 ? -9.204 -2.094 39.870 1.00 92.88 202 ARG A O 1
ATOM 1585 N N . PHE A 1 203 ? -7.971 -1.189 38.217 1.00 92.81 203 PHE A N 1
ATOM 1586 C CA . PHE A 1 203 ? -6.982 -0.525 39.062 1.00 92.81 203 PHE A CA 1
ATOM 1587 C C . PHE A 1 203 ? -7.173 0.998 39.031 1.00 92.81 203 PHE A C 1
ATOM 1589 O O . PHE A 1 203 ? -7.778 1.552 38.114 1.00 92.81 203 PHE A O 1
ATOM 1596 N N . ASN A 1 204 ? -6.675 1.679 40.064 1.00 77.25 204 ASN A N 1
ATOM 1597 C CA . ASN A 1 204 ? -6.803 3.131 40.206 1.00 77.25 204 ASN A CA 1
ATOM 1598 C C . ASN A 1 204 ? -5.556 3.735 40.878 1.00 77.25 204 ASN A C 1
ATOM 1600 O O . ASN A 1 204 ? -5.651 4.352 41.941 1.00 77.25 204 ASN A O 1
ATOM 1604 N N . GLY A 1 205 ? -4.373 3.481 40.307 1.00 87.25 205 GLY A N 1
ATOM 1605 C CA . GLY A 1 205 ? -3.107 3.968 40.858 1.00 87.25 205 GLY A CA 1
ATOM 1606 C C . GLY A 1 205 ? -1.896 3.122 40.469 1.00 87.25 205 GLY A C 1
ATOM 1607 O O . GLY A 1 205 ? -1.617 2.923 39.288 1.00 87.25 205 GLY A O 1
ATOM 1608 N N . GLU A 1 206 ? -1.141 2.671 41.469 1.00 95.25 206 GLU A N 1
ATOM 1609 C CA . GLU A 1 206 ? 0.040 1.829 41.269 1.00 95.25 206 GLU A CA 1
ATOM 1610 C C . GLU A 1 206 ? -0.354 0.359 41.123 1.00 95.25 206 GLU A C 1
ATOM 1612 O O . GLU A 1 206 ? -1.204 -0.139 41.856 1.00 95.25 206 GLU A O 1
ATOM 1617 N N . VAL A 1 207 ? 0.274 -0.333 40.176 1.00 97.75 207 VAL A N 1
ATOM 1618 C CA . VAL A 1 207 ? 0.121 -1.770 39.953 1.00 97.75 207 VAL A CA 1
ATOM 1619 C C . VAL A 1 207 ? 1.504 -2.401 40.002 1.00 97.75 207 VAL A C 1
ATOM 1621 O O . VAL A 1 207 ? 2.391 -2.056 39.217 1.00 97.75 207 VAL A O 1
ATOM 1624 N N . THR A 1 208 ? 1.695 -3.338 40.925 1.00 97.94 208 THR A N 1
ATOM 1625 C CA . THR A 1 208 ? 2.937 -4.111 41.020 1.00 97.94 208 THR A CA 1
ATOM 1626 C C . THR A 1 208 ? 2.804 -5.372 40.179 1.00 97.94 208 THR A C 1
ATOM 1628 O O . THR A 1 208 ? 1.952 -6.213 40.459 1.00 97.94 208 THR A O 1
ATOM 1631 N N . VAL A 1 209 ? 3.646 -5.520 39.160 1.00 98.31 209 VAL A N 1
ATOM 1632 C CA . VAL A 1 209 ? 3.610 -6.646 38.226 1.00 98.31 209 VAL A CA 1
ATOM 1633 C C . VAL A 1 209 ? 4.839 -7.522 38.434 1.00 98.31 209 VAL A C 1
ATOM 1635 O O . VAL A 1 209 ? 5.961 -7.096 38.170 1.00 98.31 209 VAL A O 1
ATOM 1638 N N . THR A 1 210 ? 4.636 -8.755 38.881 1.00 98.50 210 THR A N 1
ATOM 1639 C CA . THR A 1 210 ? 5.690 -9.767 38.967 1.00 98.50 210 THR A CA 1
ATOM 1640 C C . THR A 1 210 ? 5.720 -10.588 37.683 1.00 98.50 210 THR A C 1
ATOM 1642 O O . THR A 1 210 ? 4.725 -11.225 37.342 1.00 98.50 210 THR A O 1
ATOM 1645 N N . ILE A 1 211 ? 6.849 -10.593 36.977 1.00 98.38 211 ILE A N 1
ATOM 1646 C CA . ILE A 1 211 ? 7.065 -11.385 35.762 1.00 98.38 211 ILE A CA 1
ATOM 1647 C C . ILE A 1 211 ? 7.938 -12.590 36.103 1.00 98.38 211 ILE A C 1
ATOM 1649 O O . ILE A 1 211 ? 9.116 -12.423 36.411 1.00 98.38 211 ILE A O 1
ATOM 1653 N N . ASP A 1 212 ? 7.374 -13.792 36.016 1.00 97.94 212 ASP A N 1
ATOM 1654 C CA . ASP A 1 212 ? 8.088 -15.050 36.229 1.00 97.94 212 ASP A CA 1
ATOM 1655 C C . ASP A 1 212 ? 8.511 -15.683 34.894 1.00 97.94 212 ASP A C 1
ATOM 1657 O O . ASP A 1 212 ? 7.660 -16.072 34.087 1.00 97.94 212 ASP A O 1
ATOM 1661 N N . LEU A 1 213 ? 9.825 -15.774 34.657 1.00 97.19 213 LEU A N 1
ATOM 1662 C CA . LEU A 1 213 ? 10.420 -16.334 33.435 1.00 97.19 213 LEU A CA 1
ATOM 1663 C C . LEU A 1 213 ? 10.921 -17.776 33.592 1.00 97.19 213 LEU A C 1
ATOM 1665 O O . LEU A 1 213 ? 11.560 -18.296 32.674 1.00 97.19 213 LEU A O 1
ATOM 1669 N N . SER A 1 214 ? 10.618 -18.440 34.711 1.00 96.56 214 SER A N 1
ATOM 1670 C CA . SER A 1 214 ? 11.143 -19.773 35.039 1.00 96.56 214 SER A CA 1
ATOM 1671 C C . SER A 1 214 ? 10.879 -20.829 33.965 1.00 96.56 214 SER A C 1
ATOM 1673 O O . SER A 1 214 ? 11.692 -21.737 33.776 1.00 96.56 214 SER A O 1
ATOM 1675 N N . ASP A 1 215 ? 9.742 -20.734 33.271 1.00 96.56 215 ASP A N 1
ATOM 1676 C CA . ASP A 1 215 ? 9.358 -21.700 32.241 1.00 96.56 215 ASP A CA 1
ATOM 1677 C C . ASP A 1 215 ? 10.025 -21.429 30.889 1.00 96.56 215 ASP A C 1
ATOM 1679 O O . ASP A 1 215 ? 10.095 -22.332 30.062 1.00 96.56 215 ASP A O 1
ATOM 1683 N N . VAL A 1 216 ? 10.543 -20.224 30.637 1.00 95.31 216 VAL A N 1
ATOM 1684 C CA . VAL A 1 216 ? 11.134 -19.873 29.339 1.00 95.31 216 VAL A CA 1
ATOM 1685 C C . VAL A 1 216 ? 12.421 -20.668 29.118 1.00 95.31 216 VAL A C 1
ATOM 1687 O O . VAL A 1 216 ? 13.307 -20.691 29.973 1.00 95.31 216 VAL A O 1
ATOM 1690 N N . ARG A 1 217 ? 12.554 -21.315 27.954 1.00 93.19 217 ARG A N 1
ATOM 1691 C CA . ARG A 1 217 ? 13.745 -22.111 27.614 1.00 93.19 217 ARG A CA 1
ATOM 1692 C C . ARG A 1 217 ? 15.033 -21.272 27.552 1.00 93.19 217 ARG A C 1
ATOM 1694 O O . ARG A 1 217 ? 14.984 -20.136 27.081 1.00 93.19 217 ARG A O 1
ATOM 1701 N N . PRO A 1 218 ? 16.199 -21.824 27.942 1.00 91.94 218 PRO A N 1
ATOM 1702 C CA . PRO A 1 218 ? 17.476 -21.116 27.892 1.00 91.94 218 PRO A CA 1
ATOM 1703 C C . PRO A 1 218 ? 18.002 -20.910 26.464 1.00 91.94 218 PRO A C 1
ATOM 1705 O O . PRO A 1 218 ? 17.560 -21.545 25.500 1.00 91.94 218 PRO A O 1
ATOM 1708 N N . ALA A 1 219 ? 18.985 -20.014 26.332 1.00 89.06 219 ALA A N 1
ATOM 1709 C CA . ALA A 1 219 ? 19.662 -19.765 25.064 1.00 89.06 219 ALA A CA 1
ATOM 1710 C C . ALA A 1 219 ? 20.359 -21.034 24.533 1.00 89.06 219 ALA A C 1
ATOM 1712 O O . ALA A 1 219 ? 20.962 -21.789 25.292 1.00 89.06 219 ALA A O 1
ATOM 1713 N N . GLY A 1 220 ? 20.287 -21.256 23.219 1.00 81.19 220 GLY A N 1
ATOM 1714 C CA . GLY A 1 220 ? 20.883 -22.409 22.536 1.00 81.19 220 GLY A CA 1
ATOM 1715 C C . GLY A 1 220 ? 19.959 -23.623 22.381 1.00 81.19 220 GLY A C 1
ATOM 1716 O O . GLY A 1 220 ? 20.257 -24.503 21.574 1.00 81.19 220 GLY A O 1
ATOM 1717 N N . GLU A 1 221 ? 18.815 -23.669 23.072 1.00 85.56 221 GLU A N 1
ATOM 1718 C CA . GLU A 1 221 ? 17.846 -24.760 22.905 1.00 85.56 221 GLU A CA 1
ATOM 1719 C C . GLU A 1 221 ? 17.129 -24.677 21.540 1.00 85.56 221 GLU A C 1
ATOM 1721 O O . GLU A 1 221 ? 16.706 -23.603 21.105 1.00 85.56 221 GLU A O 1
ATOM 1726 N N . ARG A 1 222 ? 16.969 -25.811 20.843 1.00 76.94 222 ARG A N 1
ATOM 1727 C CA . ARG A 1 222 ? 16.402 -25.860 19.483 1.00 76.94 222 ARG A CA 1
ATOM 1728 C C . ARG A 1 222 ? 14.924 -25.453 19.447 1.00 76.94 222 ARG A C 1
ATOM 1730 O O . ARG A 1 222 ? 14.095 -25.936 20.221 1.00 76.94 222 ARG A O 1
ATOM 1737 N N . LEU A 1 223 ? 14.564 -24.626 18.468 1.00 78.38 223 LEU A N 1
ATOM 1738 C CA . LEU A 1 223 ? 13.177 -24.268 18.178 1.00 78.38 223 LEU A CA 1
ATOM 1739 C C . LEU A 1 223 ? 12.556 -25.318 17.242 1.00 78.38 223 LEU A C 1
ATOM 1741 O O . LEU A 1 223 ? 13.055 -25.574 16.150 1.00 78.38 223 LEU A O 1
ATOM 1745 N N . LYS A 1 224 ? 11.440 -25.932 17.658 1.00 69.56 224 LYS A N 1
ATOM 1746 C CA . LYS A 1 224 ? 10.793 -27.053 16.939 1.00 69.56 224 LYS A CA 1
ATOM 1747 C C . LYS A 1 224 ? 10.080 -26.653 15.632 1.00 69.56 224 LYS A C 1
ATOM 1749 O O . LYS A 1 224 ? 9.598 -27.531 14.928 1.00 69.56 224 LYS A O 1
ATOM 1754 N N . GLY A 1 225 ? 9.975 -25.358 15.314 1.00 66.19 225 GLY A N 1
ATOM 1755 C CA . GLY A 1 225 ? 9.232 -24.863 14.143 1.00 66.19 225 GLY A CA 1
ATOM 1756 C C . GLY A 1 225 ? 10.017 -23.892 13.261 1.00 66.19 225 GLY A C 1
ATOM 1757 O O . GLY A 1 225 ? 10.248 -24.161 12.082 1.00 66.19 225 GLY A O 1
ATOM 1758 N N . PHE A 1 226 ? 10.425 -22.756 13.833 1.00 67.69 226 PHE A N 1
ATOM 1759 C CA . PHE A 1 226 ? 11.026 -21.631 13.114 1.00 67.69 226 PHE A CA 1
ATOM 1760 C C . PHE A 1 226 ? 12.116 -20.970 13.975 1.00 67.69 226 PHE A C 1
ATOM 1762 O O . PHE A 1 226 ? 11.933 -20.876 15.184 1.00 67.69 226 PHE A O 1
ATOM 1769 N N . GLY A 1 227 ? 13.222 -20.510 13.370 1.00 62.25 227 GLY A N 1
ATOM 1770 C CA . GLY A 1 227 ? 14.227 -19.663 14.043 1.00 62.25 227 GLY A CA 1
ATOM 1771 C C . GLY A 1 227 ? 15.522 -20.333 14.533 1.00 62.25 227 GLY A C 1
ATOM 1772 O O . GLY A 1 227 ? 16.322 -19.664 15.172 1.00 62.25 227 GLY A O 1
ATOM 1773 N N . GLY A 1 228 ? 15.768 -21.616 14.240 1.00 71.94 228 GLY A N 1
ATOM 1774 C CA . GLY A 1 228 ? 17.017 -22.290 14.629 1.00 71.94 228 GLY A CA 1
ATOM 1775 C C . GLY A 1 228 ? 17.072 -22.614 16.127 1.00 71.94 228 GLY A C 1
ATOM 1776 O O . GLY A 1 228 ? 16.521 -23.632 16.556 1.00 71.94 228 GLY A O 1
ATOM 1777 N N . VAL A 1 229 ? 17.706 -21.751 16.925 1.00 75.31 229 VAL A N 1
ATOM 1778 C CA . VAL A 1 229 ? 17.878 -21.910 18.383 1.00 75.31 229 VAL A CA 1
ATOM 1779 C C . VAL A 1 229 ? 17.412 -20.679 19.159 1.00 75.31 229 VAL A C 1
ATOM 1781 O O . VAL A 1 229 ? 17.555 -19.552 18.694 1.00 75.31 229 VAL A O 1
ATOM 1784 N N . ALA A 1 230 ? 16.880 -20.893 20.361 1.00 82.19 230 ALA A N 1
ATOM 1785 C CA . ALA A 1 230 ? 16.348 -19.844 21.223 1.00 82.19 230 ALA A CA 1
ATOM 1786 C C . ALA A 1 230 ? 17.440 -18.899 21.750 1.00 82.19 230 ALA A C 1
ATOM 1788 O O . ALA A 1 230 ? 18.568 -19.327 22.003 1.00 82.19 230 ALA A O 1
ATOM 1789 N N . ASN A 1 231 ? 17.092 -17.628 21.972 1.00 85.44 231 ASN A N 1
ATOM 1790 C CA . ASN A 1 231 ? 17.940 -16.655 22.670 1.00 85.44 231 ASN A CA 1
ATOM 1791 C C . ASN A 1 231 ? 17.105 -15.590 23.424 1.00 85.44 231 ASN A C 1
ATOM 1793 O O . ASN A 1 231 ? 16.930 -14.469 22.952 1.00 85.44 231 ASN A O 1
ATOM 1797 N N . PRO A 1 232 ? 16.562 -15.904 24.610 1.00 89.06 232 PRO A N 1
ATOM 1798 C CA . PRO A 1 232 ? 15.650 -15.015 25.340 1.00 89.06 232 PRO A CA 1
ATOM 1799 C C . PRO A 1 232 ? 16.332 -13.853 26.085 1.00 89.06 232 PRO A C 1
ATOM 1801 O O . PRO A 1 232 ? 15.717 -13.246 26.957 1.00 89.06 232 PRO A O 1
ATOM 1804 N N . ILE A 1 233 ? 17.590 -13.520 25.777 1.00 86.88 233 ILE A N 1
ATOM 1805 C CA . ILE A 1 233 ? 18.426 -12.629 26.601 1.00 86.88 233 ILE A CA 1
ATOM 1806 C C . ILE A 1 233 ? 17.853 -11.215 26.804 1.00 86.88 233 ILE A C 1
ATOM 1808 O O . ILE A 1 233 ? 18.095 -10.601 27.839 1.00 86.88 233 ILE A O 1
ATOM 1812 N N . ARG A 1 234 ? 17.074 -10.699 25.842 1.00 89.06 234 ARG A N 1
ATOM 1813 C CA . ARG A 1 234 ? 16.426 -9.377 25.932 1.00 89.06 234 ARG A CA 1
ATOM 1814 C C . ARG A 1 234 ? 14.996 -9.415 26.482 1.00 89.06 234 ARG A C 1
ATOM 1816 O O . ARG A 1 234 ? 14.432 -8.356 26.743 1.00 89.06 234 ARG A O 1
ATOM 1823 N N . LEU A 1 235 ? 14.421 -10.600 26.701 1.00 91.94 235 LEU A N 1
ATOM 1824 C CA . LEU A 1 235 ? 13.049 -10.734 27.196 1.00 91.94 235 LEU A CA 1
ATOM 1825 C C . LEU A 1 235 ? 12.835 -10.107 28.586 1.00 91.94 235 LEU A C 1
ATOM 1827 O O . LEU A 1 235 ? 11.822 -9.434 28.749 1.00 91.94 235 LEU A O 1
ATOM 1831 N N . PRO A 1 236 ? 13.749 -10.237 29.572 1.00 93.19 236 PRO A N 1
ATOM 1832 C CA . PRO A 1 236 ? 13.586 -9.555 30.860 1.00 93.19 236 PRO A CA 1
ATOM 1833 C C . PRO A 1 236 ? 13.494 -8.026 30.718 1.00 93.19 236 PRO A C 1
ATOM 1835 O O . PRO A 1 236 ? 12.613 -7.392 31.290 1.00 93.19 236 PRO A O 1
ATOM 1838 N N . GLN A 1 237 ? 14.369 -7.444 29.890 1.00 92.56 237 GLN A N 1
ATOM 1839 C CA . GLN A 1 237 ? 14.491 -5.993 29.699 1.00 92.56 237 GLN A CA 1
ATOM 1840 C C . GLN A 1 237 ? 13.277 -5.386 28.981 1.00 92.56 237 GLN A C 1
ATOM 1842 O O . GLN A 1 237 ? 12.965 -4.216 29.196 1.00 92.56 237 GLN A O 1
ATOM 1847 N N . LEU A 1 238 ? 12.581 -6.174 28.150 1.00 95.38 238 LEU A N 1
ATOM 1848 C CA . LEU A 1 238 ? 11.375 -5.744 27.438 1.00 95.38 238 LEU A CA 1
ATOM 1849 C C . LEU A 1 238 ? 10.326 -5.176 28.404 1.00 95.38 238 LEU A C 1
ATOM 1851 O O . LEU A 1 238 ? 9.809 -4.085 28.178 1.00 95.38 238 LEU A O 1
ATOM 1855 N N . TYR A 1 239 ? 10.032 -5.890 29.494 1.00 97.62 239 TYR A N 1
ATOM 1856 C CA . TYR A 1 239 ? 8.961 -5.509 30.419 1.00 97.62 239 TYR A CA 1
ATOM 1857 C C . TYR A 1 239 ? 9.263 -4.199 31.150 1.00 97.62 239 TYR A C 1
ATOM 1859 O O . TYR A 1 239 ? 8.398 -3.324 31.230 1.00 97.62 239 TYR A O 1
ATOM 1867 N N . GLU A 1 240 ? 10.496 -4.036 31.633 1.00 95.88 240 GLU A N 1
ATOM 1868 C CA . GLU A 1 240 ? 10.947 -2.813 32.307 1.00 95.88 240 GLU A CA 1
ATOM 1869 C C . GLU A 1 240 ? 10.897 -1.603 31.366 1.00 95.88 240 GLU A C 1
ATOM 1871 O O . GLU A 1 240 ? 10.395 -0.541 31.743 1.00 95.88 240 GLU A O 1
ATOM 1876 N N . ARG A 1 241 ? 11.352 -1.766 30.116 1.00 96.00 241 ARG A N 1
ATOM 1877 C CA . ARG A 1 241 ? 11.319 -0.702 29.103 1.00 96.00 241 ARG A CA 1
ATOM 1878 C C . ARG A 1 241 ? 9.895 -0.316 28.715 1.00 96.00 241 ARG A C 1
ATOM 1880 O O . ARG A 1 241 ? 9.586 0.875 28.667 1.00 96.00 241 ARG A O 1
ATOM 1887 N N . CYS A 1 242 ? 9.007 -1.291 28.512 1.00 97.62 242 CYS A N 1
ATOM 1888 C CA . CYS A 1 242 ? 7.593 -1.018 28.256 1.00 97.62 242 CYS A CA 1
ATOM 1889 C C . CYS A 1 242 ? 6.958 -0.236 29.410 1.00 97.62 242 CYS A C 1
ATOM 1891 O O . CYS A 1 242 ? 6.320 0.788 29.170 1.00 97.62 242 CYS A O 1
ATOM 1893 N N . ALA A 1 243 ? 7.173 -0.660 30.659 1.00 97.88 243 ALA A N 1
ATOM 1894 C CA . ALA A 1 243 ? 6.654 0.052 31.824 1.00 97.88 243 ALA A CA 1
ATOM 1895 C C . ALA A 1 243 ? 7.210 1.482 31.919 1.00 97.88 243 ALA A C 1
ATOM 1897 O O . ALA A 1 243 ? 6.458 2.411 32.208 1.00 97.88 243 ALA A O 1
ATOM 1898 N N . ALA A 1 244 ? 8.497 1.688 31.621 1.00 97.00 244 ALA A N 1
ATOM 1899 C CA . ALA A 1 244 ? 9.107 3.015 31.603 1.00 97.00 244 ALA A CA 1
ATOM 1900 C C . ALA A 1 244 ? 8.455 3.946 30.564 1.00 97.00 244 ALA A C 1
ATOM 1902 O O . ALA A 1 244 ? 8.154 5.096 30.888 1.00 97.00 244 ALA A O 1
ATOM 1903 N N . ILE A 1 245 ? 8.193 3.453 29.347 1.00 97.38 245 ILE A N 1
ATOM 1904 C CA . ILE A 1 245 ? 7.504 4.212 28.290 1.00 97.38 245 ILE A CA 1
ATOM 1905 C C . ILE A 1 245 ? 6.067 4.542 28.716 1.00 97.38 245 ILE A C 1
ATOM 1907 O O . ILE A 1 245 ? 5.670 5.705 28.690 1.00 97.38 245 ILE A O 1
ATOM 1911 N N . LEU A 1 246 ? 5.305 3.544 29.172 1.00 98.12 246 LEU A N 1
ATOM 1912 C CA . LEU A 1 246 ? 3.907 3.714 29.585 1.00 98.12 246 LEU A CA 1
ATOM 1913 C C . LEU A 1 246 ? 3.781 4.705 30.752 1.00 98.12 246 LEU A C 1
ATOM 1915 O O . LEU A 1 246 ? 2.961 5.621 30.713 1.00 98.12 246 LEU A O 1
ATOM 1919 N N . ASN A 1 247 ? 4.646 4.596 31.763 1.00 97.75 247 ASN A N 1
ATOM 1920 C CA . ASN A 1 247 ? 4.624 5.466 32.939 1.00 97.75 247 ASN A CA 1
ATOM 1921 C C . ASN A 1 247 ? 4.928 6.942 32.613 1.00 97.75 247 ASN A C 1
ATOM 1923 O O . ASN A 1 247 ? 4.457 7.823 33.338 1.00 97.75 247 ASN A O 1
ATOM 1927 N N . LYS A 1 248 ? 5.673 7.240 31.532 1.00 96.75 248 LYS A N 1
ATOM 1928 C CA . LYS A 1 248 ? 5.893 8.620 31.040 1.00 96.75 248 LYS A CA 1
ATOM 1929 C C . LYS A 1 248 ? 4.612 9.253 30.472 1.00 96.75 248 LYS A C 1
ATOM 1931 O O . LYS A 1 248 ? 4.536 10.479 30.349 1.00 96.75 248 LYS A O 1
ATOM 1936 N N . ALA A 1 249 ? 3.605 8.445 30.146 1.00 96.94 249 ALA A N 1
ATOM 1937 C CA . ALA A 1 249 ? 2.321 8.882 29.608 1.00 96.94 249 ALA A CA 1
ATOM 1938 C C . ALA A 1 249 ? 1.169 8.836 30.624 1.00 96.94 249 ALA A C 1
ATOM 1940 O O . ALA A 1 249 ? 0.016 9.015 30.239 1.00 96.94 249 ALA A O 1
ATOM 1941 N N . LEU A 1 250 ? 1.454 8.652 31.919 1.00 96.88 250 LEU A N 1
ATOM 1942 C CA . LEU A 1 250 ? 0.428 8.610 32.963 1.00 96.88 250 LEU A CA 1
ATOM 1943 C C . LEU A 1 250 ? -0.485 9.851 32.920 1.00 96.88 250 LEU A C 1
ATOM 1945 O O . LEU A 1 250 ? -0.018 10.987 32.991 1.00 96.88 250 LEU A O 1
ATOM 1949 N N . GLY A 1 251 ? -1.793 9.620 32.821 1.00 95.88 251 GLY A N 1
ATOM 1950 C CA . GLY A 1 251 ? -2.824 10.654 32.722 1.00 95.88 251 GLY A CA 1
ATOM 1951 C C . GLY A 1 251 ? -3.103 11.166 31.304 1.00 95.88 251 GLY A C 1
ATOM 1952 O O . GLY A 1 251 ? -3.932 12.062 31.150 1.00 95.88 251 GLY A O 1
ATOM 1953 N N . ARG A 1 252 ? -2.450 10.628 30.266 1.00 96.75 252 ARG A N 1
ATOM 1954 C CA . ARG A 1 252 ? -2.669 11.009 28.860 1.00 96.75 252 ARG A CA 1
ATOM 1955 C C . ARG A 1 252 ? -2.625 9.803 27.921 1.00 96.75 252 ARG A C 1
ATOM 1957 O O . ARG A 1 252 ? -2.250 8.702 28.311 1.00 96.75 252 ARG A O 1
ATOM 1964 N N . GLN A 1 253 ? -3.028 10.011 26.672 1.00 96.56 253 GLN A N 1
ATOM 1965 C CA . GLN A 1 253 ? -2.816 9.034 25.603 1.00 96.56 253 GLN A CA 1
ATOM 1966 C C . GLN A 1 253 ? -1.338 9.006 25.186 1.00 96.56 253 GLN A C 1
ATOM 1968 O O . GLN A 1 253 ? -0.597 9.982 25.380 1.00 96.56 253 GLN A O 1
ATOM 1973 N N . LEU A 1 254 ? -0.916 7.871 24.629 1.00 97.56 254 LEU A N 1
ATOM 1974 C CA . LEU A 1 254 ? 0.401 7.729 24.015 1.00 97.56 254 LEU A CA 1
ATOM 1975 C C . LEU A 1 254 ? 0.490 8.597 22.758 1.00 97.56 254 LEU A C 1
ATOM 1977 O O . LEU A 1 254 ? -0.482 8.725 22.015 1.00 97.56 254 LEU A O 1
ATOM 1981 N N . ASN A 1 255 ? 1.666 9.164 22.503 1.00 96.38 255 ASN A N 1
ATOM 1982 C CA . ASN A 1 255 ? 1.959 9.764 21.203 1.00 96.38 255 ASN A CA 1
ATOM 1983 C C . ASN A 1 255 ? 2.454 8.702 20.199 1.00 96.38 255 ASN A C 1
ATOM 1985 O O . ASN A 1 255 ? 2.682 7.538 20.545 1.00 96.38 255 ASN A O 1
ATOM 1989 N N . SER A 1 256 ? 2.624 9.107 18.941 1.00 96.06 256 SER A N 1
ATOM 1990 C CA . SER A 1 256 ? 3.050 8.232 17.843 1.00 96.06 256 SER A CA 1
ATOM 1991 C C . SER A 1 256 ? 4.407 7.565 18.086 1.00 96.06 256 SER A C 1
ATOM 1993 O O . SER A 1 256 ? 4.574 6.386 17.771 1.00 96.06 256 SER A O 1
ATOM 1995 N N . ILE A 1 257 ? 5.362 8.270 18.700 1.00 96.06 257 ILE A N 1
ATOM 1996 C CA . ILE A 1 257 ? 6.701 7.741 18.983 1.00 96.06 257 ILE A CA 1
ATOM 1997 C C . ILE A 1 257 ? 6.709 6.786 20.167 1.00 96.06 257 ILE A C 1
ATOM 1999 O O . ILE A 1 257 ? 7.395 5.771 20.117 1.00 96.06 257 ILE A O 1
ATOM 2003 N N . GLU A 1 258 ? 5.915 7.040 21.199 1.00 97.00 258 GLU A N 1
ATOM 2004 C CA . GLU A 1 258 ? 5.739 6.085 22.294 1.00 97.00 258 GLU A CA 1
ATOM 2005 C C . GLU A 1 258 ? 5.100 4.787 21.785 1.00 97.00 258 GLU A C 1
ATOM 2007 O O . GLU A 1 258 ? 5.565 3.702 22.132 1.00 97.00 258 GLU A O 1
ATOM 2012 N N . CYS A 1 259 ? 4.107 4.881 20.890 1.00 97.69 259 CYS A N 1
ATOM 2013 C CA . CYS A 1 259 ? 3.561 3.709 20.203 1.00 97.69 259 CYS A CA 1
ATOM 2014 C C . CYS A 1 259 ? 4.640 2.990 19.377 1.00 97.69 259 CYS A C 1
ATOM 2016 O O . CYS A 1 259 ? 4.767 1.771 19.466 1.00 97.69 259 CYS A O 1
ATOM 2018 N N . CYS A 1 260 ? 5.447 3.732 18.612 1.00 96.44 260 CYS A N 1
ATOM 2019 C CA . CYS A 1 260 ? 6.556 3.185 17.827 1.00 96.44 260 CYS A CA 1
ATOM 2020 C C . CYS A 1 260 ? 7.551 2.410 18.701 1.00 96.44 260 CYS A C 1
ATOM 2022 O O . CYS A 1 260 ? 7.853 1.254 18.414 1.00 96.44 260 CYS A O 1
ATOM 2024 N N . LEU A 1 261 ? 8.000 3.016 19.803 1.00 96.38 261 LEU A N 1
ATOM 2025 C CA . LEU A 1 261 ? 8.948 2.416 20.738 1.00 96.38 261 LEU A CA 1
ATOM 2026 C C . LEU A 1 261 ? 8.401 1.128 21.353 1.00 96.38 261 LEU A C 1
ATOM 2028 O O . LEU A 1 261 ? 9.124 0.144 21.415 1.00 96.38 261 LEU A O 1
ATOM 2032 N N . LEU A 1 262 ? 7.128 1.082 21.758 1.00 97.62 262 LEU A N 1
ATOM 2033 C CA . LEU A 1 262 ? 6.544 -0.146 22.311 1.00 97.62 262 LEU A CA 1
ATOM 2034 C C . LEU A 1 262 ? 6.587 -1.312 21.314 1.00 97.62 262 LEU A C 1
ATOM 2036 O O . LEU A 1 262 ? 6.844 -2.447 21.721 1.00 97.62 262 LEU A O 1
ATOM 2040 N N . ILE A 1 263 ? 6.355 -1.044 20.026 1.00 96.31 263 ILE A N 1
ATOM 2041 C CA . ILE A 1 263 ? 6.432 -2.050 18.956 1.00 96.31 263 ILE A CA 1
ATOM 2042 C C . ILE A 1 263 ? 7.888 -2.455 18.714 1.00 96.31 263 ILE A C 1
ATOM 2044 O O . ILE A 1 263 ? 8.203 -3.638 18.569 1.00 96.31 263 ILE A O 1
ATOM 2048 N N . ASP A 1 264 ? 8.782 -1.474 18.666 1.00 93.88 264 ASP A N 1
ATOM 2049 C CA . ASP A 1 264 ? 10.178 -1.683 18.312 1.00 93.88 264 ASP A CA 1
ATOM 2050 C C . ASP A 1 264 ? 10.989 -2.328 19.445 1.00 93.88 264 ASP A C 1
ATOM 2052 O O . ASP A 1 264 ? 11.906 -3.098 19.169 1.00 93.88 264 ASP A O 1
ATOM 2056 N N . GLU A 1 265 ? 10.619 -2.122 20.711 1.00 94.62 265 GLU A N 1
ATOM 2057 C CA . GLU A 1 265 ? 11.178 -2.863 21.849 1.00 94.62 265 GLU A CA 1
ATOM 2058 C C . GLU A 1 265 ? 10.822 -4.353 21.766 1.00 94.62 265 GLU A C 1
ATOM 2060 O O . GLU A 1 265 ? 11.688 -5.220 21.929 1.00 94.62 265 GLU A O 1
ATOM 2065 N N . ALA A 1 266 ? 9.571 -4.675 21.418 1.00 93.75 266 ALA A N 1
ATOM 2066 C CA . ALA A 1 266 ? 9.171 -6.058 21.168 1.00 93.75 266 ALA A CA 1
ATOM 2067 C C . ALA A 1 266 ? 9.952 -6.652 19.983 1.00 93.75 266 ALA A C 1
ATOM 2069 O O . ALA A 1 266 ? 10.456 -7.774 20.063 1.00 93.75 266 ALA A O 1
ATOM 2070 N N . ALA A 1 267 ? 10.134 -5.885 18.906 1.00 89.94 267 ALA A N 1
ATOM 2071 C CA . ALA A 1 267 ? 10.939 -6.299 17.762 1.00 89.94 267 ALA A CA 1
ATOM 2072 C C . ALA A 1 267 ? 12.418 -6.534 18.125 1.00 89.94 267 ALA A C 1
ATOM 2074 O O . ALA A 1 267 ? 12.988 -7.556 17.740 1.00 89.94 267 ALA A O 1
ATOM 2075 N N . ALA A 1 268 ? 13.033 -5.640 18.905 1.00 88.75 268 ALA A N 1
ATOM 2076 C CA . ALA A 1 268 ? 14.411 -5.773 19.374 1.00 88.75 268 ALA A CA 1
ATOM 2077 C C . ALA A 1 268 ? 14.596 -7.026 20.245 1.00 88.75 268 ALA A C 1
ATOM 2079 O O . ALA A 1 268 ? 15.604 -7.730 20.117 1.00 88.75 268 ALA A O 1
ATOM 2080 N N . CYS A 1 269 ? 13.603 -7.348 21.082 1.00 89.44 269 CYS A N 1
ATOM 2081 C CA . CYS A 1 269 ? 13.568 -8.592 21.847 1.00 89.44 269 CYS A CA 1
ATOM 2082 C C . CYS A 1 269 ? 13.559 -9.830 20.931 1.00 89.44 269 CYS A C 1
ATOM 2084 O O . CYS A 1 269 ? 14.305 -10.782 21.168 1.00 89.44 269 CYS A O 1
ATOM 2086 N N . VAL A 1 270 ? 12.754 -9.818 19.865 1.00 83.81 270 VAL A N 1
ATOM 2087 C CA . VAL A 1 270 ? 12.648 -10.936 18.911 1.00 83.81 270 VAL A CA 1
ATOM 2088 C C . VAL A 1 270 ? 13.928 -11.121 18.089 1.00 83.81 270 VAL A C 1
ATOM 2090 O O . VAL A 1 270 ? 14.364 -12.257 17.900 1.00 83.81 270 VAL A O 1
ATOM 2093 N N . VAL A 1 271 ? 14.565 -10.031 17.643 1.00 71.88 271 VAL A N 1
ATOM 2094 C CA . VAL A 1 271 ? 15.823 -10.082 16.871 1.00 71.88 271 VAL A CA 1
ATOM 2095 C C . VAL A 1 271 ? 16.970 -10.645 17.696 1.00 71.88 271 VAL A C 1
ATOM 2097 O O . VAL A 1 271 ? 17.719 -11.496 17.212 1.00 71.88 271 VAL A O 1
ATOM 2100 N N . ALA A 1 272 ? 17.084 -10.221 18.957 1.00 59.44 272 ALA A N 1
ATOM 2101 C CA . ALA A 1 272 ? 18.036 -10.820 19.887 1.00 59.44 272 ALA A CA 1
ATOM 2102 C C . ALA A 1 272 ? 17.786 -12.331 20.057 1.00 59.44 272 ALA A C 1
ATOM 2104 O O . ALA A 1 272 ? 18.735 -13.084 20.231 1.00 59.44 272 ALA A O 1
ATOM 2105 N N . GLY A 1 273 ? 16.538 -12.780 19.887 1.00 55.78 273 GLY A N 1
ATOM 2106 C CA . GLY A 1 273 ? 16.085 -14.173 19.855 1.00 55.78 273 GLY A CA 1
ATOM 2107 C C . GLY A 1 273 ? 16.609 -15.069 18.732 1.00 55.78 273 GLY A C 1
ATOM 2108 O O . GLY A 1 273 ? 16.111 -16.185 18.612 1.00 55.78 273 GLY A O 1
ATOM 2109 N N . ASN A 1 274 ? 17.564 -14.619 17.908 1.00 59.25 274 ASN A N 1
ATOM 2110 C CA . ASN A 1 274 ? 18.044 -15.286 16.683 1.00 59.25 274 ASN A CA 1
ATOM 2111 C C . ASN A 1 274 ? 16.977 -15.468 15.589 1.00 59.25 274 ASN A C 1
ATOM 2113 O O . ASN A 1 274 ? 17.223 -16.106 14.561 1.00 59.25 274 ASN A O 1
ATOM 2117 N N . ILE A 1 275 ? 15.800 -14.870 15.762 1.00 57.28 275 ILE A N 1
ATOM 2118 C CA . ILE A 1 275 ? 14.797 -14.778 14.712 1.00 57.28 275 ILE A CA 1
ATOM 2119 C C . ILE A 1 275 ? 15.214 -13.591 13.838 1.00 57.28 275 ILE A C 1
ATOM 2121 O O . ILE A 1 275 ? 15.391 -12.485 14.335 1.00 57.28 275 ILE A O 1
ATOM 2125 N N . ARG A 1 276 ? 15.470 -13.866 12.548 1.00 54.84 276 ARG A N 1
ATOM 2126 C CA . ARG A 1 276 ? 15.897 -12.931 11.482 1.00 54.84 276 ARG A CA 1
ATOM 2127 C C . ARG A 1 276 ? 15.525 -11.463 11.768 1.00 54.84 276 ARG A C 1
ATOM 2129 O O . ARG A 1 276 ? 14.375 -11.208 12.099 1.00 54.84 276 ARG A O 1
ATOM 2136 N N . ARG A 1 277 ? 16.462 -10.524 11.520 1.00 55.66 277 ARG A N 1
ATOM 2137 C CA . ARG A 1 277 ? 16.284 -9.056 11.654 1.00 55.66 277 ARG A CA 1
ATOM 2138 C C . ARG A 1 277 ? 14.837 -8.610 11.423 1.00 55.66 277 ARG A C 1
ATOM 2140 O O . ARG A 1 277 ? 14.286 -8.885 10.355 1.00 55.66 277 ARG A O 1
ATOM 2147 N N . SER A 1 278 ? 14.276 -7.896 12.397 1.00 56.31 278 SER A N 1
ATOM 2148 C CA . SER A 1 278 ? 12.980 -7.239 12.287 1.00 56.31 278 SER A CA 1
ATOM 2149 C C . SER A 1 278 ? 13.027 -6.314 11.079 1.00 56.31 278 SER A C 1
ATOM 2151 O O . SER A 1 278 ? 13.875 -5.429 10.997 1.00 56.31 278 SER A O 1
ATOM 2153 N N . ALA A 1 279 ? 12.161 -6.571 10.104 1.00 66.00 279 ALA A N 1
ATOM 2154 C CA . ALA A 1 279 ? 11.958 -5.699 8.960 1.00 66.00 279 ALA A CA 1
ATOM 2155 C C . ALA A 1 279 ? 10.731 -4.833 9.261 1.00 66.00 279 ALA A C 1
ATOM 2157 O O . ALA A 1 279 ? 9.614 -5.192 8.885 1.00 66.00 279 ALA A O 1
ATOM 2158 N N . GLY A 1 280 ? 10.943 -3.756 10.019 1.00 79.69 280 GLY A N 1
ATOM 2159 C CA . GLY A 1 280 ? 9.893 -2.826 10.416 1.00 79.69 280 GLY A CA 1
ATOM 2160 C C . GLY A 1 280 ? 9.764 -1.635 9.465 1.00 79.69 280 GLY A C 1
ATOM 2161 O O . GLY A 1 280 ? 10.760 -1.080 8.999 1.00 79.69 280 GLY A O 1
ATOM 2162 N N . MET A 1 281 ? 8.530 -1.201 9.221 1.00 85.75 281 MET A N 1
ATOM 2163 C CA . MET A 1 281 ? 8.227 0.108 8.637 1.00 85.75 281 MET A CA 1
ATOM 2164 C C . MET A 1 281 ? 7.167 0.793 9.498 1.00 85.75 281 MET A C 1
ATOM 2166 O O . MET A 1 281 ? 6.191 0.161 9.916 1.00 85.75 281 MET A O 1
ATOM 2170 N N . ARG A 1 282 ? 7.374 2.076 9.790 1.00 91.44 282 ARG A N 1
ATOM 2171 C CA . ARG A 1 282 ? 6.479 2.882 10.625 1.00 91.44 282 ARG A CA 1
ATOM 2172 C C . ARG A 1 282 ? 6.013 4.073 9.807 1.00 91.44 282 ARG A C 1
ATOM 2174 O O . ARG A 1 282 ? 6.828 4.847 9.304 1.00 91.44 282 ARG A O 1
ATOM 2181 N N . GLN A 1 283 ? 4.707 4.150 9.611 1.00 91.75 283 GLN A N 1
ATOM 2182 C CA . GLN A 1 283 ? 4.059 5.174 8.808 1.00 91.75 283 GLN A CA 1
ATOM 2183 C C . GLN A 1 283 ? 3.442 6.204 9.744 1.00 91.75 283 GLN A C 1
ATOM 2185 O O . GLN A 1 283 ? 2.657 5.851 10.622 1.00 91.75 283 GLN A O 1
ATOM 2190 N N . PHE A 1 284 ? 3.807 7.462 9.542 1.00 93.94 284 PHE A N 1
ATOM 2191 C CA . PHE A 1 284 ? 3.360 8.587 10.353 1.00 93.94 284 PHE A CA 1
ATOM 2192 C C . PHE A 1 284 ? 2.697 9.631 9.468 1.00 93.94 284 PHE A C 1
ATOM 2194 O O . PHE A 1 284 ? 3.032 9.739 8.287 1.00 93.94 284 PHE A O 1
ATOM 2201 N N . ASP A 1 285 ? 1.797 10.418 10.045 1.00 93.06 285 ASP A N 1
ATOM 2202 C CA . ASP A 1 285 ? 1.248 11.588 9.365 1.00 93.06 285 ASP A CA 1
ATOM 2203 C C . ASP A 1 285 ? 2.380 12.567 8.999 1.00 93.06 285 ASP A C 1
ATOM 2205 O O . ASP A 1 285 ? 3.352 12.724 9.747 1.00 93.06 285 ASP A O 1
ATOM 2209 N N . SER A 1 286 ? 2.300 13.203 7.828 1.00 92.56 286 SER A N 1
ATOM 2210 C CA . SER A 1 286 ? 3.349 14.109 7.351 1.00 92.56 286 SER A CA 1
ATOM 2211 C C . SER A 1 286 ? 3.581 15.320 8.255 1.00 92.56 286 SER A C 1
ATOM 2213 O O . SER A 1 286 ? 4.693 15.862 8.221 1.00 92.56 286 SER A O 1
ATOM 2215 N N . GLU A 1 287 ? 2.575 15.716 9.040 1.00 92.44 287 GLU A N 1
ATOM 2216 C CA . GLU A 1 287 ? 2.587 16.843 9.982 1.00 92.44 287 GLU A CA 1
ATOM 2217 C C . GLU A 1 287 ? 3.027 16.440 11.404 1.00 92.44 287 GLU A C 1
ATOM 2219 O O . GLU A 1 287 ? 3.073 17.278 12.308 1.00 92.44 287 GLU A O 1
ATOM 2224 N N . ASP A 1 288 ? 3.359 15.166 11.641 1.00 93.81 288 ASP A N 1
ATOM 2225 C CA . ASP A 1 288 ? 3.851 14.703 12.939 1.00 93.81 288 ASP A CA 1
ATOM 2226 C C . ASP A 1 288 ? 5.322 15.108 13.156 1.00 93.81 288 ASP A C 1
ATOM 2228 O O . ASP A 1 288 ? 6.269 14.406 12.783 1.00 93.81 288 ASP A O 1
ATOM 2232 N N . GLU A 1 289 ? 5.522 16.267 13.786 1.00 90.69 289 GLU A N 1
ATOM 2233 C CA . GLU A 1 289 ? 6.854 16.817 14.064 1.00 90.69 289 GLU A CA 1
ATOM 2234 C C . GLU A 1 289 ? 7.679 15.964 15.051 1.00 90.69 289 GLU A C 1
ATOM 2236 O O . GLU A 1 289 ? 8.914 15.951 14.966 1.00 90.69 289 GLU A O 1
ATOM 2241 N N . LEU A 1 290 ? 7.032 15.199 15.945 1.00 91.94 290 LEU A N 1
ATOM 2242 C CA . LEU A 1 290 ? 7.738 14.256 16.822 1.00 91.94 290 LEU A CA 1
ATOM 2243 C C . LEU A 1 290 ? 8.312 13.110 15.990 1.00 91.94 290 LEU A C 1
ATOM 2245 O O . LEU A 1 290 ? 9.500 12.803 16.092 1.00 91.94 290 LEU A O 1
ATOM 2249 N N . ALA A 1 291 ? 7.491 12.516 15.122 1.00 91.00 291 ALA A N 1
ATOM 2250 C CA . ALA A 1 291 ? 7.917 11.423 14.259 1.00 91.00 291 ALA A CA 1
ATOM 2251 C C . ALA A 1 291 ? 8.994 11.835 13.256 1.00 91.00 291 ALA A C 1
ATOM 2253 O O . ALA A 1 291 ? 9.949 11.085 13.018 1.00 91.00 291 ALA A O 1
ATOM 2254 N N . LYS A 1 292 ? 8.875 13.051 12.717 1.00 88.62 292 LYS A N 1
ATOM 2255 C CA . LYS A 1 292 ? 9.827 13.635 11.773 1.00 88.62 292 LYS A CA 1
ATOM 2256 C C . LYS A 1 292 ? 11.239 13.700 12.339 1.00 88.62 292 LYS A C 1
ATOM 2258 O O . LYS A 1 292 ? 12.170 13.476 11.575 1.00 88.62 292 LYS A O 1
ATOM 2263 N N . THR A 1 293 ? 11.416 13.999 13.626 1.00 88.69 293 THR A N 1
ATOM 2264 C CA . THR A 1 293 ? 12.738 14.242 14.242 1.00 88.69 293 THR A CA 1
ATOM 2265 C C . THR A 1 293 ? 13.211 13.125 15.175 1.00 88.69 293 THR A C 1
ATOM 2267 O O . THR A 1 293 ? 14.331 13.171 15.678 1.00 88.69 293 THR A O 1
ATOM 2270 N N . ALA A 1 294 ? 12.407 12.078 15.381 1.00 89.06 294 ALA A N 1
ATOM 2271 C CA . ALA A 1 294 ? 12.682 11.037 16.375 1.00 89.06 294 ALA A CA 1
ATOM 2272 C C . ALA A 1 294 ? 14.017 10.295 16.189 1.00 89.06 294 ALA A C 1
ATOM 2274 O O . ALA A 1 294 ? 14.629 9.884 17.176 1.00 89.06 294 ALA A O 1
ATOM 2275 N N . LYS A 1 295 ? 14.471 10.138 14.940 1.00 88.31 295 LYS A N 1
ATOM 2276 C CA . LYS A 1 295 ? 15.738 9.469 14.590 1.00 88.31 295 LYS A CA 1
ATOM 2277 C C . LYS A 1 295 ? 16.887 10.447 14.316 1.00 88.31 295 LYS A C 1
ATOM 2279 O O . LYS A 1 295 ? 17.985 10.012 13.968 1.00 88.31 295 LYS A O 1
ATOM 2284 N N . ASP A 1 296 ? 16.665 11.751 14.477 1.00 86.12 296 ASP A N 1
ATOM 2285 C CA . ASP A 1 296 ? 17.723 12.743 14.295 1.00 86.12 296 ASP A CA 1
ATOM 2286 C C . ASP A 1 296 ? 18.751 12.606 15.420 1.00 86.12 296 ASP A C 1
ATOM 2288 O O . ASP A 1 296 ? 18.393 12.503 16.595 1.00 86.12 296 ASP A O 1
ATOM 2292 N N . ASN A 1 297 ? 20.036 12.594 15.054 1.00 78.31 297 ASN A N 1
ATOM 2293 C CA . ASN A 1 297 ? 21.151 12.379 15.982 1.00 78.31 297 ASN A CA 1
ATOM 2294 C C . ASN A 1 297 ? 21.003 11.101 16.826 1.00 78.31 297 ASN A C 1
ATOM 2296 O O . ASN A 1 297 ? 21.430 11.069 17.977 1.00 78.31 297 ASN A O 1
ATOM 2300 N N . LEU A 1 298 ? 20.393 10.044 16.272 1.00 79.06 298 LEU A N 1
ATOM 2301 C CA . LEU A 1 298 ? 20.298 8.753 16.960 1.00 79.06 298 LEU A CA 1
ATOM 2302 C C . LEU A 1 298 ? 21.693 8.249 17.363 1.00 79.06 298 LEU A C 1
ATOM 2304 O O . LEU A 1 298 ? 21.887 7.766 18.476 1.00 79.06 298 LEU A O 1
ATOM 2308 N N . TRP A 1 299 ? 22.663 8.449 16.471 1.00 73.50 299 TRP A N 1
ATOM 2309 C CA . TRP A 1 299 ? 24.086 8.285 16.726 1.00 73.50 299 TRP A CA 1
ATOM 2310 C C . TRP A 1 299 ? 24.715 9.649 17.014 1.00 73.50 299 TRP A C 1
ATOM 2312 O O . TRP A 1 299 ? 24.544 10.592 16.243 1.00 73.50 299 TRP A O 1
ATOM 2322 N N . MET A 1 300 ? 25.458 9.747 18.112 1.00 75.00 300 MET A N 1
ATOM 2323 C CA . MET A 1 300 ? 26.174 10.954 18.531 1.00 75.00 300 MET A CA 1
ATOM 2324 C C . MET A 1 300 ? 27.614 10.603 18.871 1.00 75.00 300 MET A C 1
ATOM 2326 O O . MET A 1 300 ? 27.868 9.529 19.406 1.00 75.00 300 MET A O 1
ATOM 2330 N N . GLN A 1 301 ? 28.548 11.517 18.627 1.00 72.00 301 GLN A N 1
ATOM 2331 C CA . GLN A 1 301 ? 29.901 11.382 19.162 1.00 72.00 301 GLN A CA 1
ATOM 2332 C C . GLN A 1 301 ? 29.951 11.869 20.617 1.00 72.00 301 GLN A C 1
ATOM 2334 O O . GLN A 1 301 ? 29.317 12.869 20.964 1.00 72.00 301 GLN A O 1
ATOM 2339 N N . ASP A 1 302 ? 30.659 11.141 21.479 1.00 74.44 302 ASP A N 1
ATOM 2340 C CA . ASP A 1 302 ? 31.042 11.619 22.809 1.00 74.44 302 ASP A CA 1
ATOM 2341 C C . ASP A 1 302 ? 32.199 12.636 22.732 1.00 74.44 302 ASP A C 1
ATOM 2343 O O . ASP A 1 302 ? 32.639 13.025 21.646 1.00 74.44 302 ASP A O 1
ATOM 2347 N N . ALA A 1 303 ? 32.660 13.128 23.887 1.00 78.19 303 ALA A N 1
ATOM 2348 C CA . ALA A 1 303 ? 33.706 14.152 23.954 1.00 78.19 303 ALA A CA 1
ATOM 2349 C C . ALA A 1 303 ? 35.060 13.657 23.405 1.00 78.19 303 ALA A C 1
ATOM 2351 O O . ALA A 1 303 ? 35.904 14.461 23.009 1.00 78.19 303 ALA A O 1
ATOM 2352 N N . GLU A 1 304 ? 35.243 12.340 23.353 1.00 72.69 304 GLU A N 1
ATOM 2353 C CA . GLU A 1 304 ? 36.418 11.634 22.862 1.00 72.69 304 GLU A CA 1
ATOM 2354 C C . GLU A 1 304 ? 36.296 11.253 21.372 1.00 72.69 304 GLU A C 1
ATOM 2356 O O . GLU A 1 304 ? 37.247 10.730 20.789 1.00 72.69 304 GLU A O 1
ATOM 2361 N N . GLY A 1 305 ? 35.155 11.548 20.736 1.00 68.69 305 GLY A N 1
ATOM 2362 C CA . GLY A 1 305 ? 34.884 11.270 19.324 1.00 68.69 305 GLY A CA 1
ATOM 2363 C C . GLY A 1 305 ? 34.340 9.865 19.044 1.00 68.69 305 GLY A C 1
ATOM 2364 O O . GLY A 1 305 ? 34.170 9.508 17.874 1.00 68.69 305 GLY A O 1
ATOM 2365 N N . ASN A 1 306 ? 34.043 9.065 20.074 1.00 69.62 306 ASN A N 1
ATOM 2366 C CA . ASN A 1 306 ? 33.445 7.744 19.901 1.00 69.62 306 ASN A CA 1
ATOM 2367 C C . ASN A 1 306 ? 31.949 7.873 19.630 1.00 69.62 306 ASN A C 1
ATOM 2369 O O . ASN A 1 306 ? 31.237 8.627 20.291 1.00 69.62 306 ASN A O 1
ATOM 2373 N N . TRP A 1 307 ? 31.448 7.089 18.682 1.00 68.06 307 TRP A N 1
ATOM 2374 C CA . TRP A 1 307 ? 30.021 7.031 18.402 1.00 68.06 307 TRP A CA 1
ATOM 2375 C C . TRP A 1 307 ? 29.277 6.248 19.491 1.00 68.06 307 TRP A C 1
ATOM 2377 O O . TRP A 1 307 ? 29.616 5.106 19.793 1.00 68.06 307 TRP A O 1
ATOM 2387 N N . ARG A 1 308 ? 28.219 6.850 20.038 1.00 76.50 308 ARG A N 1
ATOM 2388 C CA . ARG A 1 308 ? 27.252 6.239 20.955 1.00 76.50 308 ARG A CA 1
ATOM 2389 C C . ARG A 1 308 ? 25.830 6.415 20.428 1.00 76.50 308 ARG A C 1
ATOM 2391 O O . ARG A 1 308 ? 25.538 7.393 19.741 1.00 76.50 308 ARG A O 1
ATOM 2398 N N . ILE A 1 309 ? 24.946 5.495 20.797 1.00 79.00 309 ILE A N 1
ATOM 2399 C CA . ILE A 1 309 ? 23.505 5.584 20.534 1.00 79.00 309 ILE A CA 1
ATOM 2400 C C . ILE A 1 309 ? 22.766 6.000 21.807 1.00 79.00 309 ILE A C 1
ATOM 2402 O O . ILE A 1 309 ? 23.165 5.611 22.907 1.00 79.00 309 ILE A O 1
ATOM 2406 N N . ASP A 1 310 ? 21.704 6.793 21.673 1.00 80.88 310 ASP A N 1
ATOM 2407 C CA . ASP A 1 310 ? 20.806 7.100 22.792 1.00 80.88 310 ASP A CA 1
ATOM 2408 C C . ASP A 1 310 ? 20.093 5.812 23.270 1.00 80.88 310 ASP A C 1
ATOM 2410 O O . ASP A 1 310 ? 19.301 5.243 22.512 1.00 80.88 310 ASP A O 1
ATOM 2414 N N . PRO A 1 311 ? 20.326 5.338 24.513 1.00 81.56 311 PRO A N 1
ATOM 2415 C CA . PRO A 1 311 ? 19.734 4.095 25.006 1.00 81.56 311 PRO A CA 1
ATOM 2416 C C . PRO A 1 311 ? 18.202 4.106 25.070 1.00 81.56 311 PRO A C 1
ATOM 2418 O O . PRO A 1 311 ? 17.602 3.037 24.966 1.00 81.56 311 PRO A O 1
ATOM 2421 N N . GLU A 1 312 ? 17.569 5.275 25.240 1.00 82.62 312 GLU A N 1
ATOM 2422 C CA . GLU A 1 312 ? 16.103 5.394 25.256 1.00 82.62 312 GLU A CA 1
ATOM 2423 C C . GLU A 1 312 ? 15.494 5.332 23.846 1.00 82.62 312 GLU A C 1
ATOM 2425 O O . GLU A 1 312 ? 14.290 5.120 23.704 1.00 82.62 312 GLU A O 1
ATOM 2430 N N . ARG A 1 313 ? 16.312 5.526 22.802 1.00 84.44 313 ARG A N 1
ATOM 2431 C CA . ARG A 1 313 ? 15.882 5.570 21.396 1.00 84.44 313 ARG A CA 1
ATOM 2432 C C . ARG A 1 313 ? 16.483 4.459 20.535 1.00 84.44 313 ARG A C 1
ATOM 2434 O O . ARG A 1 313 ? 16.088 4.338 19.380 1.00 84.44 313 ARG A O 1
ATOM 2441 N N . ASP A 1 314 ? 17.379 3.629 21.081 1.00 85.50 314 ASP A N 1
ATOM 2442 C CA . ASP A 1 314 ? 18.037 2.500 20.394 1.00 85.50 314 ASP A CA 1
ATOM 2443 C C . ASP A 1 314 ? 17.039 1.630 19.614 1.00 85.50 314 ASP A C 1
ATOM 2445 O O . ASP A 1 314 ? 17.287 1.272 18.463 1.00 85.50 314 ASP A O 1
ATOM 2449 N N . ALA A 1 315 ? 15.863 1.357 20.190 1.00 89.06 315 ALA A N 1
ATOM 2450 C CA . ALA A 1 315 ? 14.836 0.543 19.546 1.00 89.06 315 ALA A CA 1
ATOM 2451 C C . ALA A 1 315 ? 14.340 1.115 18.204 1.00 89.06 315 ALA A C 1
ATOM 2453 O O . ALA A 1 315 ? 14.033 0.333 17.308 1.00 89.06 315 ALA A O 1
ATOM 2454 N N . LEU A 1 316 ? 14.364 2.437 17.990 1.00 89.62 316 LEU A N 1
ATOM 2455 C CA . LEU A 1 316 ? 13.919 3.065 16.732 1.00 89.62 316 LEU A CA 1
ATOM 2456 C C . LEU A 1 316 ? 14.734 2.626 15.501 1.00 89.62 316 LEU A C 1
ATOM 2458 O O . LEU A 1 316 ? 14.334 2.872 14.363 1.00 89.62 316 LEU A O 1
ATOM 2462 N N . ARG A 1 317 ? 15.884 1.959 15.683 1.00 85.19 317 ARG A N 1
ATOM 2463 C CA . ARG A 1 317 ? 16.641 1.354 14.573 1.00 85.19 317 ARG A CA 1
ATOM 2464 C C . ARG A 1 317 ? 15.984 0.089 14.004 1.00 85.19 317 ARG A C 1
ATOM 2466 O O . ARG A 1 317 ? 16.402 -0.388 12.953 1.00 85.19 317 ARG A O 1
ATOM 2473 N N . MET A 1 318 ? 14.971 -0.464 14.677 1.00 85.50 318 MET A N 1
ATOM 2474 C CA . MET A 1 318 ? 14.251 -1.667 14.234 1.00 85.50 318 MET A CA 1
ATOM 2475 C C . MET A 1 318 ? 13.305 -1.412 13.053 1.00 85.50 318 MET A C 1
ATOM 2477 O O . MET A 1 318 ? 12.807 -2.376 12.458 1.00 85.50 318 MET A O 1
ATOM 2481 N N . ALA A 1 319 ? 13.059 -0.146 12.702 1.00 86.81 319 ALA A N 1
ATOM 2482 C CA . ALA A 1 319 ? 12.199 0.219 11.591 1.00 86.81 319 ALA A CA 1
ATOM 2483 C C . ALA A 1 319 ? 12.628 1.510 10.878 1.00 86.81 319 ALA A C 1
ATOM 2485 O O . ALA A 1 319 ? 13.229 2.408 11.470 1.00 86.81 319 ALA A O 1
ATOM 2486 N N . ASN A 1 320 ? 12.261 1.619 9.601 1.00 84.31 320 ASN A N 1
ATOM 2487 C CA . ASN A 1 320 ? 12.373 2.867 8.842 1.00 84.31 320 ASN A CA 1
ATOM 2488 C C . ASN A 1 320 ? 11.116 3.723 9.045 1.00 84.31 320 ASN A C 1
ATOM 2490 O O . ASN A 1 320 ? 10.001 3.187 9.082 1.00 84.31 320 ASN A O 1
ATOM 2494 N N . HIS A 1 321 ? 11.286 5.043 9.133 1.00 89.62 321 HIS A N 1
ATOM 2495 C CA . HIS A 1 321 ? 10.185 5.992 9.299 1.00 89.62 321 HIS A CA 1
ATOM 2496 C C . HIS A 1 321 ? 9.773 6.586 7.947 1.00 89.62 321 HIS A C 1
ATOM 2498 O O . HIS A 1 321 ? 10.595 7.107 7.191 1.00 89.62 321 HIS A O 1
ATOM 2504 N N . THR A 1 322 ? 8.478 6.521 7.641 1.00 89.19 322 THR A N 1
ATOM 2505 C CA . THR A 1 322 ? 7.890 7.054 6.403 1.00 89.19 322 THR A CA 1
ATOM 2506 C C . THR A 1 322 ? 6.829 8.094 6.725 1.00 89.19 322 THR A C 1
ATOM 2508 O O . THR A 1 322 ? 5.989 7.878 7.599 1.00 89.19 322 THR A O 1
ATOM 2511 N N . ARG A 1 323 ? 6.861 9.216 6.002 1.00 92.31 323 ARG A N 1
ATOM 2512 C CA . ARG A 1 323 ? 5.900 10.315 6.129 1.00 92.31 323 ARG A CA 1
ATOM 2513 C C . ARG A 1 323 ? 4.792 10.139 5.099 1.00 92.31 323 ARG A C 1
ATOM 2515 O O . ARG A 1 323 ? 5.055 10.145 3.896 1.00 92.31 323 ARG A O 1
ATOM 2522 N N . VAL A 1 324 ? 3.565 9.990 5.576 1.00 91.75 324 VAL A N 1
ATOM 2523 C CA . VAL A 1 324 ? 2.366 9.820 4.759 1.00 91.75 324 VAL A CA 1
ATOM 2524 C C . VAL A 1 324 ? 1.730 11.183 4.529 1.00 91.75 324 VAL A C 1
ATOM 2526 O O . VAL A 1 324 ? 1.269 11.832 5.461 1.00 91.75 324 VAL A O 1
ATOM 2529 N N . PHE A 1 325 ? 1.719 11.619 3.275 1.00 91.62 325 PHE A N 1
ATOM 2530 C CA . PHE A 1 325 ? 1.124 12.880 2.854 1.00 91.62 325 PHE A CA 1
ATOM 2531 C C . PHE A 1 325 ? -0.299 12.642 2.344 1.00 91.62 325 PHE A C 1
ATOM 2533 O O . PHE A 1 325 ? -0.486 11.952 1.340 1.00 91.62 325 PHE A O 1
ATOM 2540 N N . HIS A 1 326 ? -1.280 13.261 3.007 1.00 84.69 326 HIS A N 1
ATOM 2541 C CA . HIS A 1 326 ? -2.699 13.282 2.598 1.00 84.69 326 HIS A CA 1
ATOM 2542 C C . HIS A 1 326 ? -3.082 14.533 1.799 1.00 84.69 326 HIS A C 1
ATOM 2544 O O . HIS A 1 326 ? -4.136 14.597 1.174 1.00 84.69 326 HIS A O 1
ATOM 2550 N N . ARG A 1 327 ? -2.189 15.527 1.767 1.00 89.62 327 ARG A N 1
ATOM 2551 C CA . ARG A 1 327 ? -2.221 16.668 0.844 1.00 89.62 327 ARG A CA 1
ATOM 2552 C C . ARG A 1 327 ? -1.005 16.623 -0.069 1.00 89.62 327 ARG A C 1
ATOM 2554 O O . ARG A 1 327 ? 0.038 16.104 0.326 1.00 89.62 327 ARG A O 1
ATOM 2561 N N . LYS A 1 328 ? -1.110 17.199 -1.269 1.00 89.38 328 LYS A N 1
ATOM 2562 C CA . LYS A 1 328 ? 0.055 17.319 -2.156 1.00 89.38 328 LYS A CA 1
ATOM 2563 C C . LYS A 1 328 ? 1.168 18.093 -1.413 1.00 89.38 328 LYS A C 1
ATOM 2565 O O . LYS A 1 328 ? 0.885 19.188 -0.913 1.00 89.38 328 LYS A O 1
ATOM 2570 N N . PRO A 1 329 ? 2.388 17.537 -1.290 1.00 93.38 329 PRO A N 1
ATOM 2571 C CA . PRO A 1 329 ? 3.503 18.220 -0.645 1.00 93.38 329 PRO A CA 1
ATOM 2572 C C . PRO A 1 329 ? 3.939 19.435 -1.467 1.00 93.38 329 PRO A C 1
ATOM 2574 O O . PRO A 1 329 ? 3.802 19.458 -2.695 1.00 93.38 329 PRO A O 1
ATOM 2577 N N . THR A 1 330 ? 4.483 20.447 -0.798 1.00 97.19 330 THR A N 1
ATOM 2578 C CA . THR A 1 330 ? 5.152 21.562 -1.472 1.00 97.19 330 THR A CA 1
ATOM 2579 C C . THR A 1 330 ? 6.511 21.116 -2.017 1.00 97.19 330 THR A C 1
ATOM 2581 O O . THR A 1 330 ? 7.075 20.101 -1.605 1.00 97.19 330 THR A O 1
ATOM 2584 N N . LEU A 1 331 ? 7.072 21.893 -2.946 1.00 97.81 331 LEU A N 1
ATOM 2585 C CA . LEU A 1 331 ? 8.423 21.642 -3.449 1.00 97.81 331 LEU A CA 1
ATOM 2586 C C . LEU A 1 331 ? 9.474 21.697 -2.328 1.00 97.81 331 LEU A C 1
ATOM 2588 O O . LEU A 1 331 ? 10.414 20.906 -2.329 1.00 97.81 331 LEU A O 1
ATOM 2592 N N . GLU A 1 332 ? 9.310 22.608 -1.371 1.00 97.69 332 GLU A N 1
ATOM 2593 C CA . GLU A 1 332 ? 10.189 22.723 -0.206 1.00 97.69 332 GLU A CA 1
ATOM 2594 C C . GLU A 1 332 ? 10.143 21.449 0.645 1.00 97.69 332 GLU A C 1
ATOM 2596 O O . GLU A 1 332 ? 11.184 20.865 0.926 1.00 97.69 332 GLU A O 1
ATOM 2601 N N . GLU A 1 333 ? 8.948 20.926 0.935 1.00 96.19 333 GLU A N 1
ATOM 2602 C CA . GLU A 1 333 ? 8.793 19.671 1.680 1.00 96.19 333 GLU A CA 1
ATOM 2603 C C . GLU A 1 333 ? 9.396 18.472 0.950 1.00 96.19 333 GLU A C 1
ATOM 2605 O O . GLU A 1 333 ? 10.004 17.605 1.583 1.00 96.19 333 GLU A O 1
ATOM 2610 N N . CYS A 1 334 ? 9.248 18.422 -0.378 1.00 97.44 334 CYS A N 1
ATOM 2611 C CA . CYS A 1 334 ? 9.925 17.423 -1.195 1.00 97.44 334 CYS A CA 1
ATOM 2612 C C . CYS A 1 334 ? 11.446 17.557 -1.092 1.00 97.44 334 CYS A C 1
ATOM 2614 O O . CYS A 1 334 ? 12.133 16.560 -0.886 1.00 97.44 334 CYS A O 1
ATOM 2616 N N . THR A 1 335 ? 11.968 18.778 -1.193 1.00 97.56 335 THR A N 1
ATOM 2617 C CA . THR A 1 335 ? 13.408 19.060 -1.142 1.00 97.56 335 THR A CA 1
ATOM 2618 C C . THR A 1 335 ? 14.003 18.674 0.207 1.00 97.56 335 THR A C 1
ATOM 2620 O O . THR A 1 335 ? 15.014 17.974 0.255 1.00 97.56 335 THR A O 1
ATOM 2623 N N . ASP A 1 336 ? 13.341 19.034 1.304 1.00 94.88 336 ASP A N 1
ATOM 2624 C CA . ASP A 1 336 ? 13.767 18.678 2.655 1.00 94.88 336 ASP A CA 1
ATOM 2625 C C . ASP A 1 336 ? 13.722 17.171 2.903 1.00 94.88 336 ASP A C 1
ATOM 2627 O O . ASP A 1 336 ? 14.623 16.625 3.538 1.00 94.88 336 ASP A O 1
ATOM 2631 N N . ALA A 1 337 ? 12.718 16.468 2.374 1.00 93.75 337 ALA A N 1
ATOM 2632 C CA . ALA A 1 337 ? 12.640 15.014 2.480 1.00 93.75 337 ALA A CA 1
ATOM 2633 C C . ALA A 1 337 ? 13.731 14.300 1.662 1.00 93.75 337 ALA A C 1
ATOM 2635 O O . ALA A 1 337 ? 14.289 13.307 2.131 1.00 93.75 337 ALA A O 1
ATOM 2636 N N . VAL A 1 338 ? 14.062 14.790 0.458 1.00 95.94 338 VAL A N 1
ATOM 2637 C CA . VAL A 1 338 ? 15.183 14.250 -0.335 1.00 95.94 338 VAL A CA 1
ATOM 2638 C C . VAL A 1 338 ? 16.507 14.500 0.380 1.00 95.94 338 VAL A C 1
ATOM 2640 O O . VAL A 1 338 ? 17.289 13.568 0.564 1.00 95.94 338 VAL A O 1
ATOM 2643 N N . ARG A 1 339 ? 16.732 15.730 0.852 1.00 94.69 339 ARG A N 1
ATOM 2644 C CA . ARG A 1 339 ? 17.936 16.112 1.597 1.00 94.69 339 ARG A CA 1
ATOM 2645 C C . ARG A 1 339 ? 18.096 15.291 2.874 1.00 94.69 339 ARG A C 1
ATOM 2647 O O . ARG A 1 339 ? 19.184 14.805 3.166 1.00 94.69 339 ARG A O 1
ATOM 2654 N N . LYS A 1 340 ? 17.010 15.091 3.623 1.00 91.00 340 LYS A N 1
ATOM 2655 C CA . LYS A 1 340 ? 17.028 14.281 4.842 1.00 91.00 340 LYS A CA 1
ATOM 2656 C C . LYS A 1 340 ? 17.404 12.831 4.544 1.00 91.00 340 LYS A C 1
ATOM 2658 O O . LYS A 1 340 ? 18.329 12.319 5.165 1.00 91.00 340 LYS A O 1
ATOM 2663 N N . GLN A 1 341 ? 16.773 12.205 3.550 1.00 91.06 341 GLN A N 1
ATOM 2664 C CA . GLN A 1 341 ? 17.122 10.838 3.153 1.00 91.06 341 GLN A CA 1
ATOM 2665 C C . GLN A 1 341 ? 18.557 10.721 2.626 1.00 91.06 341 GLN A C 1
ATOM 2667 O O . GLN A 1 341 ? 19.203 9.708 2.871 1.00 91.06 341 GLN A O 1
ATOM 2672 N N . TYR A 1 342 ? 19.090 11.748 1.958 1.00 91.38 342 TYR A N 1
ATOM 2673 C CA . TYR A 1 342 ? 20.495 11.764 1.553 1.00 91.38 342 TYR A CA 1
ATOM 2674 C C . TYR A 1 342 ? 21.437 11.664 2.766 1.00 91.38 342 TYR A C 1
ATOM 2676 O O . TYR A 1 342 ? 22.320 10.809 2.785 1.00 91.38 342 TYR A O 1
ATOM 2684 N N . TYR A 1 343 ? 21.228 12.475 3.809 1.00 86.56 343 TYR A N 1
ATOM 2685 C CA . TYR A 1 343 ? 22.130 12.493 4.969 1.00 86.56 343 TYR A CA 1
ATOM 2686 C C . TYR A 1 343 ? 21.870 11.393 6.007 1.00 86.56 343 TYR A C 1
ATOM 2688 O O . TYR A 1 343 ? 22.801 11.015 6.716 1.00 86.56 343 TYR A O 1
ATOM 2696 N N . SER A 1 344 ? 20.639 10.888 6.136 1.00 83.56 344 SER A N 1
ATOM 2697 C CA . SER A 1 344 ? 20.284 9.921 7.190 1.00 83.56 344 SER A CA 1
ATOM 2698 C C . SER A 1 344 ? 19.627 8.629 6.705 1.00 83.56 344 SER A C 1
ATOM 2700 O O . SER A 1 344 ? 19.514 7.689 7.488 1.00 83.56 344 SER A O 1
ATOM 2702 N N . GLY A 1 345 ? 19.178 8.559 5.449 1.00 80.75 345 GLY A N 1
ATOM 2703 C CA . GLY A 1 345 ? 18.361 7.454 4.931 1.00 80.75 345 GLY A CA 1
ATOM 2704 C C . GLY A 1 345 ? 16.898 7.465 5.400 1.00 80.75 345 GLY A C 1
ATOM 2705 O O . GLY A 1 345 ? 16.147 6.557 5.051 1.00 80.75 345 GLY A O 1
ATOM 2706 N N . GLU A 1 346 ? 16.471 8.475 6.168 1.00 82.69 346 GLU A N 1
ATOM 2707 C CA . GLU A 1 346 ? 15.139 8.550 6.786 1.00 82.69 346 GLU A CA 1
ATOM 2708 C C . GLU A 1 346 ? 14.276 9.685 6.219 1.00 82.69 346 GLU A C 1
ATOM 2710 O O . GLU A 1 346 ? 14.780 10.683 5.706 1.00 82.69 346 GLU A O 1
ATOM 2715 N N . GLY A 1 347 ? 12.953 9.575 6.386 1.00 80.12 347 GLY A N 1
ATOM 2716 C CA . GLY A 1 347 ? 12.010 10.631 5.998 1.00 80.12 347 GLY A CA 1
ATOM 2717 C C . GLY A 1 347 ? 11.442 10.476 4.589 1.00 80.12 347 GLY A C 1
ATOM 2718 O O . GLY A 1 347 ? 11.143 11.477 3.937 1.00 80.12 347 GLY A O 1
ATOM 2719 N N . ALA A 1 348 ? 11.285 9.232 4.130 1.00 87.38 348 ALA A N 1
ATOM 2720 C CA . ALA A 1 348 ? 10.674 8.918 2.844 1.00 87.38 348 ALA A CA 1
ATOM 2721 C C . ALA A 1 348 ? 9.277 9.537 2.702 1.00 87.38 348 ALA A C 1
ATOM 2723 O O . ALA A 1 348 ? 8.493 9.565 3.654 1.00 87.38 348 ALA A O 1
ATOM 2724 N N . ILE A 1 349 ? 8.967 9.999 1.490 1.00 90.81 349 ILE A N 1
ATOM 2725 C CA . ILE A 1 349 ? 7.631 10.467 1.120 1.00 90.81 349 ILE A CA 1
ATOM 2726 C C . ILE A 1 349 ? 6.797 9.259 0.714 1.00 90.81 349 ILE A C 1
ATOM 2728 O O . ILE A 1 349 ? 7.206 8.453 -0.126 1.00 90.81 349 ILE A O 1
ATOM 2732 N N . GLN A 1 350 ? 5.596 9.177 1.268 1.00 91.06 350 GLN A N 1
ATOM 2733 C CA . GLN A 1 350 ? 4.529 8.344 0.751 1.00 91.06 350 GLN A CA 1
ATOM 2734 C C . GLN A 1 350 ? 3.320 9.218 0.428 1.00 91.06 350 GLN A C 1
ATOM 2736 O O . GLN A 1 350 ? 2.730 9.830 1.314 1.00 91.06 350 GLN A O 1
ATOM 2741 N N . TRP A 1 351 ? 2.944 9.269 -0.845 1.00 92.50 351 TRP A N 1
ATOM 2742 C CA . TRP A 1 351 ? 1.768 9.991 -1.310 1.00 92.50 351 TRP A CA 1
ATOM 2743 C C . TRP A 1 351 ? 0.520 9.109 -1.175 1.00 92.50 351 TRP A C 1
ATOM 2745 O O . TRP A 1 351 ? 0.339 8.160 -1.943 1.00 92.50 351 TRP A O 1
ATOM 2755 N N . ALA A 1 352 ? -0.329 9.405 -0.182 1.00 83.94 352 ALA A N 1
ATOM 2756 C CA . ALA A 1 352 ? -1.535 8.624 0.093 1.00 83.94 352 ALA A CA 1
ATOM 2757 C C . ALA A 1 352 ? -2.548 8.722 -1.053 1.00 83.94 352 ALA A C 1
ATOM 2759 O O . ALA A 1 352 ? -3.070 7.695 -1.475 1.00 83.94 352 ALA A O 1
ATOM 2760 N N . GLY A 1 353 ? -2.723 9.915 -1.636 1.00 78.94 353 GLY A N 1
ATOM 2761 C CA . GLY A 1 353 ? -3.734 10.144 -2.673 1.00 78.94 353 GLY A CA 1
ATOM 2762 C C . GLY A 1 353 ? -3.562 9.289 -3.935 1.00 78.94 353 GLY A C 1
ATOM 2763 O O . GLY A 1 353 ? -4.545 8.961 -4.591 1.00 78.94 353 GLY A O 1
ATOM 2764 N N . GLU A 1 354 ? -2.342 8.869 -4.288 1.00 82.38 354 GLU A N 1
ATOM 2765 C CA . GLU A 1 354 ? -2.147 7.913 -5.390 1.00 82.38 354 GLU A CA 1
ATOM 2766 C C . GLU A 1 354 ? -2.388 6.460 -4.966 1.00 82.38 354 GLU A C 1
ATOM 2768 O O . GLU A 1 354 ? -2.941 5.677 -5.740 1.00 82.38 354 GLU A O 1
ATOM 2773 N N . ALA A 1 355 ? -1.980 6.084 -3.750 1.00 79.00 355 ALA A N 1
ATOM 2774 C CA . ALA A 1 355 ? -2.244 4.749 -3.214 1.00 79.00 355 ALA A CA 1
ATOM 2775 C C . ALA A 1 355 ? -3.754 4.483 -3.096 1.00 79.00 355 ALA A C 1
ATOM 2777 O O . ALA A 1 355 ? -4.205 3.375 -3.402 1.00 79.00 355 ALA A O 1
ATOM 2778 N N . GLU A 1 356 ? -4.493 5.521 -2.710 1.00 74.25 356 GLU A N 1
ATOM 2779 C CA . GLU A 1 356 ? -5.948 5.637 -2.690 1.00 74.25 356 GLU A CA 1
ATOM 2780 C C . GLU A 1 356 ? -6.552 5.429 -4.088 1.00 74.25 356 GLU A C 1
ATOM 2782 O O . GLU A 1 356 ? -7.171 4.395 -4.353 1.00 74.25 356 GLU A O 1
ATOM 2787 N N . ARG A 1 357 ? -6.239 6.306 -5.055 1.00 73.31 357 ARG A N 1
ATOM 2788 C CA . ARG A 1 357 ? -6.719 6.174 -6.448 1.00 73.31 357 ARG A CA 1
ATOM 2789 C C . ARG A 1 357 ? -6.522 4.775 -7.029 1.00 73.31 357 ARG A C 1
ATOM 2791 O O . ARG A 1 357 ? -7.395 4.234 -7.702 1.00 73.31 357 ARG A O 1
ATOM 2798 N N . ARG A 1 358 ? -5.376 4.153 -6.755 1.00 75.38 358 ARG A N 1
ATOM 2799 C CA . ARG A 1 358 ? -5.076 2.792 -7.217 1.00 75.38 358 ARG A CA 1
ATOM 2800 C C . ARG A 1 358 ? -5.837 1.708 -6.465 1.00 75.38 358 ARG A C 1
ATOM 2802 O O . ARG A 1 358 ? -6.110 0.661 -7.047 1.00 75.38 358 ARG A O 1
ATOM 2809 N N . ALA A 1 359 ? -6.162 1.922 -5.190 1.00 70.38 359 ALA A N 1
ATOM 2810 C CA . ALA A 1 359 ? -7.014 1.024 -4.416 1.00 70.38 359 ALA A CA 1
ATOM 2811 C C . ALA A 1 359 ? -8.419 0.921 -5.013 1.00 70.38 359 ALA A C 1
ATOM 2813 O O . ALA A 1 359 ? -9.020 -0.144 -4.927 1.00 70.38 359 ALA A O 1
ATOM 2814 N N . GLN A 1 360 ? -8.917 1.983 -5.651 1.00 58.31 360 GLN A N 1
ATOM 2815 C CA . GLN A 1 360 ? -10.241 2.011 -6.280 1.00 58.31 360 GLN A CA 1
ATOM 2816 C C . GLN A 1 360 ? -10.319 1.113 -7.535 1.00 58.31 360 GLN A C 1
ATOM 2818 O O . GLN A 1 360 ? -11.328 0.438 -7.750 1.00 58.31 360 GLN A O 1
ATOM 2823 N N . GLY A 1 361 ? -9.228 1.027 -8.311 1.00 47.78 361 GLY A N 1
ATOM 2824 C CA . GLY A 1 361 ? -9.140 0.266 -9.565 1.00 47.78 361 GLY A CA 1
ATOM 2825 C C . GLY A 1 361 ? -9.966 0.863 -10.718 1.00 47.78 361 GLY A C 1
ATOM 2826 O O . GLY A 1 361 ? -10.908 1.621 -10.509 1.00 47.78 361 GLY A O 1
ATOM 2827 N N . GLU A 1 362 ? -9.645 0.503 -11.964 1.00 37.81 362 GLU A N 1
ATOM 2828 C CA . GLU A 1 362 ? -10.489 0.852 -13.116 1.00 37.81 362 GLU A CA 1
ATOM 2829 C C . GLU A 1 362 ? -11.763 -0.014 -13.118 1.00 37.81 362 GLU A C 1
ATOM 2831 O O . GLU A 1 362 ? -11.699 -1.246 -13.148 1.00 37.81 362 GLU A O 1
ATOM 2836 N N . GLY A 1 363 ? -12.940 0.622 -13.084 1.00 39.22 363 GLY A N 1
ATOM 2837 C CA . GLY A 1 363 ? -14.223 -0.050 -13.328 1.00 39.22 363 GLY A CA 1
ATOM 2838 C C . GLY A 1 363 ? -14.725 -0.975 -12.215 1.00 39.22 363 GLY A C 1
ATOM 2839 O O . GLY A 1 363 ? -15.481 -1.910 -12.500 1.00 39.22 363 GLY A O 1
ATOM 2840 N N . ARG A 1 364 ? -14.336 -0.744 -10.952 1.00 40.31 364 ARG A N 1
ATOM 2841 C CA . ARG A 1 364 ? -14.854 -1.504 -9.810 1.00 40.31 364 ARG A CA 1
ATOM 2842 C C . ARG A 1 364 ? -15.602 -0.686 -8.776 1.00 40.31 364 ARG A C 1
ATOM 2844 O O . ARG A 1 364 ? -15.360 0.476 -8.495 1.00 40.31 364 ARG A O 1
ATOM 2851 N N . TYR A 1 365 ? -16.565 -1.409 -8.233 1.00 40.47 365 TYR A N 1
ATOM 2852 C CA . TYR A 1 365 ? -17.856 -0.945 -7.785 1.00 40.47 365 TYR A CA 1
ATOM 2853 C C . TYR A 1 365 ? -18.236 -1.834 -6.606 1.00 40.47 365 TYR A C 1
ATOM 2855 O O . TYR A 1 365 ? -18.943 -2.829 -6.758 1.00 40.47 365 TYR A O 1
ATOM 2863 N N . GLY A 1 366 ? -17.617 -1.596 -5.448 1.00 33.59 366 GLY A N 1
ATOM 2864 C CA . GLY A 1 366 ? -17.684 -2.595 -4.374 1.00 33.59 366 GLY A CA 1
ATOM 2865 C C . GLY A 1 366 ? -17.319 -2.154 -2.963 1.00 33.59 366 GLY A C 1
ATOM 2866 O O . GLY A 1 366 ? -17.631 -2.890 -2.037 1.00 33.59 366 GLY A O 1
ATOM 2867 N N . LEU A 1 367 ? -16.705 -0.989 -2.770 1.00 40.03 367 LEU A N 1
ATOM 2868 C CA . LEU A 1 367 ? -16.530 -0.347 -1.449 1.00 40.03 367 LEU A CA 1
ATOM 2869 C C . LEU A 1 367 ? -16.860 1.145 -1.490 1.00 40.03 367 LEU A C 1
ATOM 2871 O O . LEU A 1 367 ? -16.936 1.803 -0.465 1.00 40.03 367 LEU A O 1
ATOM 2875 N N . ASN A 1 368 ? -17.113 1.651 -2.691 1.00 51.00 368 ASN A N 1
ATOM 2876 C CA . ASN A 1 368 ? -17.392 3.043 -2.961 1.00 51.00 368 ASN A CA 1
ATOM 2877 C C . ASN A 1 368 ? -18.597 3.508 -2.128 1.00 51.00 368 ASN A C 1
ATOM 2879 O O . ASN A 1 368 ? -19.635 2.830 -2.164 1.00 51.00 368 ASN A O 1
ATOM 2883 N N . PRO A 1 369 ? -18.481 4.583 -1.335 1.00 56.75 369 PRO A N 1
ATOM 2884 C CA . PRO A 1 369 ? -19.646 5.328 -0.902 1.00 56.75 369 PRO A CA 1
ATOM 2885 C C . PRO A 1 369 ? -20.435 5.799 -2.124 1.00 56.75 369 PRO A C 1
ATOM 2887 O O . PRO A 1 369 ? -19.874 6.363 -3.052 1.00 56.75 369 PRO A O 1
ATOM 2890 N N . CYS A 1 370 ? -21.741 5.539 -2.181 1.00 82.69 370 CYS A N 1
ATOM 2891 C CA . CYS A 1 370 ? -22.520 5.796 -3.399 1.00 82.69 370 CYS A CA 1
ATOM 2892 C C . CYS A 1 370 ? -23.898 6.375 -3.112 1.00 82.69 370 CYS A C 1
ATOM 2894 O O . CYS A 1 370 ? -24.447 6.184 -2.027 1.00 82.69 370 CYS A O 1
ATOM 2896 N N . VAL A 1 371 ? -24.465 7.029 -4.120 1.00 92.62 371 VAL A N 1
ATOM 2897 C CA . VAL A 1 371 ? -25.819 7.590 -4.110 1.00 92.62 371 VAL A CA 1
ATOM 2898 C C . VAL A 1 371 ? -26.707 6.865 -5.119 1.00 92.62 371 VAL A C 1
ATOM 2900 O O . VAL A 1 371 ? -26.231 6.197 -6.036 1.00 92.62 371 VAL A O 1
ATOM 2903 N N . THR A 1 372 ? -28.020 6.956 -4.953 1.00 95.38 372 THR A N 1
ATOM 2904 C CA . THR A 1 372 ? -28.990 6.328 -5.862 1.00 95.38 372 THR A CA 1
ATOM 2905 C C . THR A 1 372 ? -29.223 7.160 -7.132 1.00 95.38 372 THR A C 1
ATOM 2907 O O . THR A 1 372 ? -28.939 8.361 -7.174 1.00 95.38 372 THR A O 1
ATOM 2910 N N . ALA A 1 373 ? -29.748 6.526 -8.186 1.00 95.06 373 ALA A N 1
ATOM 2911 C CA . ALA A 1 373 ? -29.845 7.088 -9.541 1.00 95.06 373 ALA A CA 1
ATOM 2912 C C . ALA A 1 373 ? -30.727 8.351 -9.650 1.00 95.06 373 ALA A C 1
ATOM 2914 O O . ALA A 1 373 ? -30.584 9.146 -10.581 1.00 95.06 373 ALA A O 1
ATOM 2915 N N . GLU A 1 374 ? -31.667 8.528 -8.724 1.00 94.38 374 GLU A N 1
ATOM 2916 C CA . GLU A 1 374 ? -32.571 9.675 -8.643 1.00 94.38 374 GLU A CA 1
ATOM 2917 C C . GLU A 1 374 ? -31.974 10.897 -7.940 1.00 94.38 374 GLU A C 1
ATOM 2919 O O . GLU A 1 374 ? -32.611 11.955 -7.941 1.00 94.38 374 GLU A O 1
ATOM 2924 N N . THR A 1 375 ? -30.788 10.757 -7.341 1.00 96.50 375 THR A N 1
ATOM 2925 C CA . THR A 1 375 ? -30.076 11.859 -6.687 1.00 96.50 375 THR A CA 1
ATOM 2926 C C . THR A 1 375 ? -29.817 12.970 -7.691 1.00 96.50 375 THR A C 1
ATOM 2928 O O . THR A 1 375 ? -29.381 12.716 -8.812 1.00 96.50 375 THR A O 1
ATOM 2931 N N . TRP A 1 376 ? -30.121 14.203 -7.300 1.00 97.12 376 TRP A N 1
ATOM 2932 C CA . TRP A 1 376 ? -29.853 15.380 -8.107 1.00 97.12 376 TRP A CA 1
ATOM 2933 C C . TRP A 1 376 ? -28.462 15.927 -7.832 1.00 97.12 376 TRP A C 1
ATOM 2935 O O . TRP A 1 376 ? -28.087 16.072 -6.672 1.00 97.12 376 TRP A O 1
ATOM 2945 N N . VAL A 1 377 ? -27.784 16.309 -8.909 1.00 96.25 377 VAL A N 1
ATOM 2946 C CA . VAL A 1 377 ? -26.470 16.947 -8.915 1.00 96.25 377 VAL A CA 1
ATOM 2947 C C . VAL A 1 377 ? -26.590 18.288 -9.635 1.00 96.25 377 VAL A C 1
ATOM 2949 O O . VAL A 1 377 ? -27.213 18.389 -10.700 1.00 96.25 377 VAL A O 1
ATOM 2952 N N . HIS A 1 378 ? -26.033 19.340 -9.046 1.00 94.94 378 HIS A N 1
ATOM 2953 C CA . HIS A 1 378 ? -25.967 20.667 -9.645 1.00 94.94 378 HIS A CA 1
ATOM 2954 C C . HIS A 1 378 ? -24.819 20.742 -10.662 1.00 94.94 378 HIS A C 1
ATOM 2956 O O . HIS A 1 378 ? -23.674 20.987 -10.292 1.00 94.94 378 HIS A O 1
ATOM 2962 N N . THR A 1 379 ? -25.125 20.548 -11.948 1.00 93.88 379 THR A N 1
ATOM 2963 C CA . THR A 1 379 ? -24.118 20.554 -13.026 1.00 93.88 379 THR A CA 1
ATOM 2964 C C . THR A 1 379 ? -24.000 21.912 -13.722 1.00 93.88 379 THR A C 1
ATOM 2966 O O . THR A 1 379 ? -24.888 22.753 -13.574 1.00 93.88 379 THR A O 1
ATOM 2969 N N . GLY A 1 380 ? -22.936 22.125 -14.505 1.00 90.44 380 GLY A N 1
ATOM 2970 C CA . GLY A 1 380 ? -22.783 23.327 -15.340 1.00 90.44 380 GLY A CA 1
ATOM 2971 C C . GLY A 1 380 ? -23.836 23.463 -16.446 1.00 90.44 380 GLY A C 1
ATOM 2972 O O . GLY A 1 380 ? -24.118 24.575 -16.874 1.00 90.44 380 GLY A O 1
ATOM 2973 N N . ASP A 1 381 ? -24.492 22.363 -16.830 1.00 88.75 381 ASP A N 1
ATOM 2974 C CA . ASP A 1 381 ? -25.627 22.351 -17.770 1.00 88.75 381 ASP A CA 1
ATOM 2975 C C . ASP A 1 381 ? -26.989 22.439 -17.044 1.00 88.75 381 ASP A C 1
ATOM 2977 O O . ASP A 1 381 ? -28.050 22.092 -17.585 1.00 88.75 381 ASP A O 1
ATOM 2981 N N . GLY A 1 382 ? -26.961 22.828 -15.768 1.00 91.75 382 GLY A N 1
ATOM 2982 C CA . GLY A 1 382 ? -28.094 22.840 -14.854 1.00 91.75 382 GLY A CA 1
ATOM 2983 C C . GLY A 1 382 ? -28.297 21.529 -14.094 1.00 91.75 382 GLY A C 1
ATOM 2984 O O . GLY A 1 382 ? -27.507 20.591 -14.196 1.00 91.75 382 GLY A O 1
ATOM 2985 N N . PRO A 1 383 ? -29.354 21.419 -13.280 1.00 94.62 383 PRO A N 1
ATOM 2986 C CA . PRO A 1 383 ? -29.558 20.241 -12.446 1.00 94.62 383 PRO A CA 1
ATOM 2987 C C . PRO A 1 383 ? -29.799 18.989 -13.292 1.00 94.62 383 PRO A C 1
ATOM 2989 O O . PRO A 1 383 ? -30.590 19.007 -14.240 1.00 94.62 383 PRO A O 1
ATOM 2992 N N . ARG A 1 384 ? -29.139 17.884 -12.944 1.00 95.56 384 ARG A N 1
ATOM 2993 C CA . ARG A 1 384 ? -29.340 16.572 -13.574 1.00 95.56 384 ARG A CA 1
ATOM 2994 C C . ARG A 1 384 ? -29.458 15.496 -12.511 1.00 95.56 384 ARG A C 1
ATOM 2996 O O . ARG A 1 384 ? -28.893 15.626 -11.429 1.00 95.56 384 ARG A O 1
ATOM 3003 N N . GLN A 1 385 ? -30.211 14.443 -12.809 1.00 96.94 385 GLN A N 1
ATOM 3004 C CA . GLN A 1 385 ? -30.203 13.260 -11.959 1.00 96.94 385 GLN A CA 1
ATOM 3005 C C . GLN A 1 385 ? -29.004 12.392 -12.323 1.00 96.94 385 GLN A C 1
ATOM 3007 O O . GLN A 1 385 ? -28.611 12.334 -13.488 1.00 96.94 385 GLN A O 1
ATOM 3012 N N . VAL A 1 386 ? -28.463 11.671 -11.346 1.00 96.31 386 VAL A N 1
ATOM 3013 C CA . VAL A 1 386 ? -27.325 10.764 -11.538 1.00 96.31 386 VAL A CA 1
ATOM 3014 C C . VAL A 1 386 ? -27.539 9.823 -12.724 1.00 96.31 386 VAL A C 1
ATOM 3016 O O . VAL A 1 386 ? -26.639 9.680 -13.544 1.00 96.31 386 VAL A O 1
ATOM 3019 N N . LYS A 1 387 ? -28.748 9.272 -12.903 1.00 95.25 387 LYS A N 1
ATOM 3020 C CA . LYS A 1 387 ? -29.097 8.408 -14.049 1.00 95.25 387 LYS A CA 1
ATOM 3021 C C . LYS A 1 387 ? -28.808 9.019 -15.431 1.00 95.25 387 LYS A C 1
ATOM 3023 O O . LYS A 1 387 ? -28.573 8.276 -16.379 1.00 95.25 387 LYS A O 1
ATOM 3028 N N . ASP A 1 388 ? -28.836 10.346 -15.553 1.00 94.31 388 ASP A N 1
ATOM 3029 C CA . ASP A 1 388 ? -28.623 11.064 -16.815 1.00 94.31 388 ASP A CA 1
ATOM 3030 C C . ASP A 1 388 ? -27.131 11.367 -17.066 1.00 94.31 388 ASP A C 1
ATOM 3032 O O . ASP A 1 388 ? -26.742 11.669 -18.203 1.00 94.31 388 ASP A O 1
ATOM 3036 N N . LEU A 1 389 ? -26.313 11.244 -16.013 1.00 94.62 389 LEU A N 1
ATOM 3037 C CA . LEU A 1 389 ? -24.877 11.539 -15.950 1.00 94.62 389 LEU A CA 1
ATOM 3038 C C . LEU A 1 389 ? -23.993 10.282 -15.997 1.00 94.62 389 LEU A C 1
ATOM 3040 O O . LEU A 1 389 ? -22.765 10.390 -15.976 1.00 94.62 389 LEU A O 1
ATOM 3044 N N . ILE A 1 390 ? -24.598 9.090 -16.052 1.00 91.25 390 ILE A N 1
ATOM 3045 C CA . ILE A 1 390 ? -23.851 7.830 -16.083 1.00 91.25 390 ILE A CA 1
ATOM 3046 C C . ILE A 1 390 ? -23.013 7.745 -17.366 1.00 91.25 390 ILE A C 1
ATOM 3048 O O . ILE A 1 390 ? -23.556 7.866 -18.467 1.00 91.25 390 ILE A O 1
ATOM 3052 N N . GLY A 1 391 ? -21.708 7.500 -17.224 1.00 83.50 391 GLY A N 1
ATOM 3053 C CA . GLY A 1 391 ? -20.766 7.341 -18.332 1.00 83.50 391 GLY A CA 1
ATOM 3054 C C . GLY A 1 391 ? -20.462 8.639 -19.082 1.00 83.50 391 GLY A C 1
ATOM 3055 O O . GLY A 1 391 ? -20.065 8.582 -20.246 1.00 83.50 391 GLY A O 1
ATOM 3056 N N . LYS A 1 392 ? -20.723 9.802 -18.471 1.00 91.19 392 LYS A N 1
ATOM 3057 C CA . LYS A 1 392 ? -20.559 11.115 -19.104 1.00 91.19 392 LYS A CA 1
ATOM 3058 C C . LYS A 1 392 ? -19.798 12.066 -18.197 1.00 91.19 392 LYS A C 1
ATOM 3060 O O . LYS A 1 392 ? -20.317 12.485 -17.156 1.00 91.19 392 LYS A O 1
ATOM 3065 N N . GLN A 1 393 ? -18.613 12.476 -18.640 1.00 91.44 393 GLN A N 1
ATOM 3066 C CA . GLN A 1 393 ? -17.939 13.622 -18.049 1.00 91.44 393 GLN A CA 1
ATOM 3067 C C . GLN A 1 393 ? -18.874 14.830 -18.039 1.00 91.44 393 GLN A C 1
ATOM 3069 O O . GLN A 1 393 ? -19.527 15.134 -19.038 1.00 91.44 393 GLN A O 1
ATOM 3074 N N . HIS A 1 394 ? -18.929 15.514 -16.907 1.00 92.75 394 HIS A N 1
ATOM 3075 C CA . HIS A 1 394 ? -19.714 16.726 -16.749 1.00 92.75 394 HIS A CA 1
ATOM 3076 C C . HIS A 1 394 ? -19.016 17.662 -15.769 1.00 92.75 394 HIS A C 1
ATOM 3078 O O . HIS A 1 394 ? -18.088 17.283 -15.053 1.00 92.75 394 HIS A O 1
ATOM 3084 N N . SER A 1 395 ? -19.462 18.908 -15.747 1.00 92.06 395 SER A N 1
ATOM 3085 C CA . SER A 1 395 ? -19.045 19.882 -14.752 1.00 92.06 395 SER A CA 1
ATOM 3086 C C . SER A 1 395 ? -20.053 19.917 -13.603 1.00 92.06 395 SER A C 1
ATOM 3088 O O . SER A 1 395 ? -21.252 19.818 -13.838 1.00 92.06 395 SER A O 1
ATOM 3090 N N . THR A 1 396 ? -19.600 20.044 -12.360 1.00 91.75 396 THR A N 1
ATOM 3091 C CA . THR A 1 396 ? -20.437 20.100 -11.155 1.00 91.75 396 THR A CA 1
ATOM 3092 C C . THR A 1 396 ? -20.075 21.306 -10.301 1.00 91.75 396 THR A C 1
ATOM 3094 O O . THR A 1 396 ? -18.901 21.651 -10.161 1.00 91.75 396 THR A O 1
ATOM 3097 N N . TYR A 1 397 ? -21.083 21.954 -9.722 1.00 92.12 397 TYR A N 1
ATOM 3098 C CA . TYR A 1 397 ? -20.880 23.059 -8.798 1.00 92.12 397 TYR A CA 1
ATOM 3099 C C . TYR A 1 397 ? -20.556 22.543 -7.397 1.00 92.12 397 TYR A C 1
ATOM 3101 O O . TYR A 1 397 ? -21.300 21.746 -6.829 1.00 92.12 397 TYR A O 1
ATOM 3109 N N . VAL A 1 398 ? -19.497 23.083 -6.805 1.00 89.81 398 VAL A N 1
ATOM 3110 C CA . VAL A 1 398 ? -19.112 22.890 -5.408 1.00 89.81 398 VAL A CA 1
ATOM 3111 C C . VAL A 1 398 ? -18.970 24.271 -4.781 1.00 89.81 398 VAL A C 1
ATOM 3113 O O . VAL A 1 398 ? -18.079 25.036 -5.130 1.00 89.81 398 VAL A O 1
ATOM 3116 N N . ASN A 1 399 ? -19.882 24.619 -3.868 1.00 89.44 399 ASN A N 1
ATOM 3117 C CA . ASN A 1 399 ? -19.897 25.927 -3.188 1.00 89.44 399 ASN A CA 1
ATOM 3118 C C . ASN A 1 399 ? -19.847 27.142 -4.141 1.00 89.44 399 ASN A C 1
ATOM 3120 O O . ASN A 1 399 ? -19.221 28.154 -3.839 1.00 89.44 399 ASN A O 1
ATOM 3124 N N . GLY A 1 400 ? -20.523 27.035 -5.290 1.00 86.44 400 GLY A N 1
ATOM 3125 C CA . GLY A 1 400 ? -20.625 28.109 -6.287 1.00 86.44 400 GLY A CA 1
ATOM 3126 C C . GLY A 1 400 ? -19.529 28.097 -7.356 1.00 86.44 400 GLY A C 1
ATOM 3127 O O . GLY A 1 400 ? -19.701 28.745 -8.385 1.00 86.44 400 GLY A O 1
ATOM 3128 N N . GLU A 1 401 ? -18.471 27.309 -7.178 1.00 88.81 401 GLU A N 1
ATOM 3129 C CA . GLU A 1 401 ? -17.400 27.128 -8.162 1.00 88.81 401 GLU A CA 1
ATOM 3130 C C . GLU A 1 401 ? -17.614 25.852 -8.987 1.00 88.81 401 GLU A C 1
ATOM 3132 O O . GLU A 1 401 ? -18.177 24.877 -8.492 1.00 88.81 401 GLU A O 1
ATOM 3137 N N . LEU A 1 402 ? -17.202 25.867 -10.256 1.00 90.50 402 LEU A N 1
ATOM 3138 C CA . LEU A 1 402 ? -17.446 24.785 -11.207 1.00 90.50 402 LEU A CA 1
ATOM 3139 C C . LEU A 1 402 ? -16.197 23.908 -11.379 1.00 90.50 402 LEU A C 1
ATOM 3141 O O . LEU A 1 402 ? -15.144 24.396 -11.783 1.00 90.50 402 LEU A O 1
ATOM 3145 N N . PHE A 1 403 ? -16.335 22.604 -11.146 1.00 87.12 403 PHE A N 1
ATOM 3146 C CA . PHE A 1 403 ? -15.268 21.609 -11.305 1.00 87.12 403 PHE A CA 1
ATOM 3147 C C . PHE A 1 403 ? -15.677 20.543 -12.317 1.00 87.12 403 PHE A C 1
ATOM 3149 O O . PHE A 1 403 ? -16.856 20.240 -12.450 1.00 87.12 403 PHE A O 1
ATOM 3156 N N . SER A 1 404 ? -14.724 19.955 -13.038 1.00 85.75 404 SER A N 1
ATOM 3157 C CA . SER A 1 404 ? -15.014 18.829 -13.942 1.00 85.75 404 SER A CA 1
ATOM 3158 C C . SER A 1 404 ? -14.918 17.505 -13.195 1.00 85.75 404 SER A C 1
ATOM 3160 O O . SER A 1 404 ? -14.017 17.340 -12.378 1.00 85.75 404 SER A O 1
ATOM 3162 N N . THR A 1 405 ? -15.790 16.545 -13.496 1.00 84.88 405 THR A N 1
ATOM 3163 C CA . THR A 1 405 ? -15.571 15.151 -13.091 1.00 84.88 405 THR A CA 1
ATOM 3164 C C . THR A 1 405 ? -14.441 14.519 -13.906 1.00 84.88 405 THR A C 1
ATOM 3166 O O . THR A 1 405 ? -14.013 15.058 -14.936 1.00 84.88 405 THR A O 1
ATOM 3169 N N . THR A 1 406 ? -13.993 13.328 -13.507 1.00 68.88 406 THR A N 1
ATOM 3170 C CA . THR A 1 406 ? -13.209 12.460 -14.400 1.00 68.88 406 THR A CA 1
ATOM 3171 C C . THR A 1 406 ? -14.020 12.075 -15.654 1.00 68.88 406 THR A C 1
ATOM 3173 O O . THR A 1 406 ? -15.250 12.254 -15.665 1.00 68.88 406 THR A O 1
ATOM 3176 N N . PRO A 1 407 ? -13.366 11.591 -16.733 1.00 75.94 407 PRO A N 1
ATOM 3177 C CA . PRO A 1 407 ? -14.025 11.276 -18.004 1.00 75.94 407 PRO A CA 1
ATOM 3178 C C . PRO A 1 407 ? -15.218 10.312 -17.898 1.00 75.94 407 PRO A C 1
ATOM 3180 O O . PRO A 1 407 ? -16.158 10.392 -18.689 1.00 75.94 407 PRO A O 1
ATOM 3183 N N . GLU A 1 408 ? -15.205 9.428 -16.904 1.00 70.75 408 GLU A N 1
ATOM 3184 C CA . GLU A 1 408 ? -16.224 8.403 -16.667 1.00 70.75 408 GLU A CA 1
ATOM 3185 C C . GLU A 1 408 ? -17.537 8.991 -16.128 1.00 70.75 408 GLU A C 1
ATOM 3187 O O . GLU A 1 408 ? -18.591 8.363 -16.255 1.00 70.75 408 GLU A O 1
ATOM 3192 N N . GLY A 1 409 ? -17.505 10.201 -15.557 1.00 84.31 409 GLY A N 1
ATOM 3193 C CA . GLY A 1 409 ? -18.682 10.825 -14.959 1.00 84.31 409 GLY A CA 1
ATOM 3194 C C . GLY A 1 409 ? -19.223 10.034 -13.772 1.00 84.31 409 GLY A C 1
ATOM 3195 O O . GLY A 1 409 ? -18.453 9.584 -12.925 1.00 84.31 409 GLY A O 1
ATOM 3196 N N . PHE A 1 410 ? -20.550 9.863 -13.711 1.00 88.31 410 PHE A N 1
ATOM 3197 C CA . PHE A 1 410 ? -21.134 8.894 -12.783 1.00 88.31 410 PHE A CA 1
ATOM 3198 C C . PHE A 1 410 ? -20.976 7.468 -13.315 1.00 88.31 410 PHE A C 1
ATOM 3200 O O . PHE A 1 410 ? -21.176 7.200 -14.495 1.00 88.31 410 PHE A O 1
ATOM 3207 N N . PHE A 1 411 ? -20.666 6.520 -12.445 1.00 75.94 411 PHE A N 1
ATOM 3208 C CA . PHE A 1 411 ? -20.372 5.144 -12.819 1.00 75.94 411 PHE A CA 1
ATOM 3209 C C . PHE A 1 411 ? -21.138 4.192 -11.856 1.00 75.94 411 PHE A C 1
ATOM 3211 O O . PHE A 1 411 ? -21.375 4.525 -10.694 1.00 75.94 411 PHE A O 1
ATOM 3218 N N . TYR A 1 412 ? -21.650 3.051 -12.349 1.00 78.38 412 TYR A N 1
ATOM 3219 C CA . TYR A 1 412 ? -22.506 2.090 -11.612 1.00 78.38 412 TYR A CA 1
ATOM 3220 C C . TYR A 1 412 ? -21.781 1.324 -10.498 1.00 78.38 412 TYR A C 1
ATOM 3222 O O . TYR A 1 412 ? -21.218 0.267 -10.727 1.00 78.38 412 TYR A O 1
ATOM 3230 N N . SER A 1 413 ? -21.905 1.764 -9.258 1.00 61.28 413 SER A N 1
ATOM 3231 C CA . SER A 1 413 ? -21.169 1.264 -8.097 1.00 61.28 413 SER A CA 1
ATOM 3232 C C . SER A 1 413 ? -21.674 0.008 -7.396 1.00 61.28 413 SER A C 1
ATOM 3234 O O . SER A 1 413 ? -21.172 -0.332 -6.319 1.00 61.28 413 SER A O 1
ATOM 3236 N N . GLY A 1 414 ? -22.570 -0.739 -8.035 1.00 59.41 414 GLY A N 1
ATOM 3237 C CA . GLY A 1 414 ? -23.076 -2.020 -7.548 1.00 59.41 414 GLY A CA 1
ATOM 3238 C C . GLY A 1 414 ? -24.495 -1.924 -6.990 1.00 59.41 414 GLY A C 1
ATOM 3239 O O . GLY A 1 414 ? -25.097 -0.857 -6.949 1.00 59.41 414 GLY A O 1
ATOM 3240 N N . THR A 1 415 ? -25.039 -3.060 -6.555 1.00 74.12 415 THR A N 1
ATOM 3241 C CA . THR A 1 415 ? -26.342 -3.138 -5.880 1.00 74.12 415 THR A CA 1
ATOM 3242 C C . THR A 1 415 ? -26.091 -3.317 -4.385 1.00 74.12 415 THR A C 1
ATOM 3244 O O . THR A 1 415 ? -25.607 -4.370 -3.971 1.00 74.12 415 THR A O 1
ATOM 3247 N N . LYS A 1 416 ? -26.333 -2.272 -3.585 1.00 72.12 416 LYS A N 1
ATOM 3248 C CA . LYS A 1 416 ? -25.898 -2.180 -2.177 1.00 72.12 416 LYS A CA 1
ATOM 3249 C C . LYS A 1 416 ? -27.055 -1.811 -1.245 1.00 72.12 416 LYS A C 1
ATOM 3251 O O . LYS A 1 416 ? -28.023 -1.212 -1.715 1.00 72.12 416 LYS A O 1
ATOM 3256 N N . PRO A 1 417 ? -26.976 -2.139 0.061 1.00 80.62 417 PRO A N 1
ATOM 3257 C CA . PRO A 1 417 ? -27.882 -1.585 1.059 1.00 80.62 417 PRO A CA 1
ATOM 3258 C C . PRO A 1 417 ? -27.838 -0.054 1.044 1.00 80.62 417 PRO A C 1
ATOM 3260 O O . PRO A 1 417 ? -26.765 0.549 1.093 1.00 80.62 417 PRO A O 1
ATOM 3263 N N . VAL A 1 418 ? -29.011 0.562 0.968 1.00 90.81 418 VAL A N 1
ATOM 3264 C CA . VAL A 1 418 ? -29.191 2.013 0.938 1.00 90.81 418 VAL A CA 1
ATOM 3265 C C . VAL A 1 418 ? -29.855 2.444 2.234 1.00 90.81 418 VAL A C 1
ATOM 3267 O O . VAL A 1 418 ? -30.780 1.792 2.713 1.00 90.81 418 VAL A O 1
ATOM 3270 N N . PHE A 1 419 ? -29.419 3.571 2.776 1.00 94.88 419 PHE A N 1
ATOM 3271 C CA . PHE A 1 419 ? -30.076 4.277 3.860 1.00 94.88 419 PHE A CA 1
ATOM 3272 C C . PHE A 1 419 ? -30.737 5.540 3.323 1.00 94.88 419 PHE A C 1
ATOM 3274 O O . PHE A 1 419 ? -30.256 6.173 2.382 1.00 94.88 419 PHE A O 1
ATOM 3281 N N . LYS A 1 420 ? -31.852 5.922 3.933 1.00 97.31 420 LYS A N 1
ATOM 3282 C CA . LYS A 1 420 ? -32.520 7.193 3.698 1.00 97.31 420 LYS A CA 1
ATOM 3283 C C . LYS A 1 420 ? -32.179 8.135 4.843 1.00 97.31 420 LYS A C 1
ATOM 3285 O O . LYS A 1 420 ? -32.733 8.022 5.936 1.00 97.31 420 LYS A O 1
ATOM 3290 N N . LEU A 1 421 ? -31.300 9.087 4.563 1.00 97.62 421 LEU A N 1
ATOM 3291 C CA . LEU A 1 421 ? -31.031 10.216 5.438 1.00 97.62 421 LEU A CA 1
ATOM 3292 C C . LEU A 1 421 ? -32.142 11.253 5.280 1.00 97.62 421 LEU A C 1
ATOM 3294 O O . LEU A 1 421 ? -32.455 11.665 4.162 1.00 97.62 421 LEU A O 1
ATOM 3298 N N . SER A 1 422 ? -32.724 11.685 6.396 1.00 97.25 422 SER A N 1
ATOM 3299 C CA . SER A 1 422 ? -33.732 12.748 6.444 1.00 97.25 422 SER A CA 1
ATOM 3300 C C . SER A 1 422 ? -33.319 13.814 7.456 1.00 97.25 422 SER A C 1
ATOM 3302 O O . SER A 1 422 ? -32.856 13.483 8.549 1.00 97.25 422 SER A O 1
ATOM 3304 N N . THR A 1 423 ? -33.503 15.091 7.117 1.00 97.88 423 THR A N 1
ATOM 3305 C CA . THR A 1 423 ? -33.178 16.225 7.995 1.00 97.88 423 THR A CA 1
ATOM 3306 C C . THR A 1 423 ? -34.432 16.914 8.528 1.00 97.88 423 THR A C 1
ATOM 3308 O O . THR A 1 423 ? -35.504 16.838 7.924 1.00 97.88 423 THR A O 1
ATOM 3311 N N . GLN A 1 424 ? -34.309 17.608 9.662 1.00 97.31 424 GLN A N 1
ATOM 3312 C CA . GLN A 1 424 ? -35.410 18.347 10.291 1.00 97.31 424 GLN A CA 1
ATOM 3313 C C . GLN A 1 424 ? -35.924 19.480 9.393 1.00 97.31 424 GLN A C 1
ATOM 3315 O O . GLN A 1 424 ? -37.094 19.850 9.457 1.00 97.31 424 GLN A O 1
ATOM 3320 N N . GLU A 1 425 ? -35.056 20.026 8.544 1.00 96.94 425 GLU A N 1
ATOM 3321 C CA . GLU A 1 425 ? -35.378 21.088 7.600 1.00 96.94 425 GLU A CA 1
ATOM 3322 C C . GLU A 1 425 ? -35.993 20.566 6.291 1.00 96.94 425 GLU A C 1
ATOM 3324 O O . GLU A 1 425 ? -36.460 21.372 5.484 1.00 96.94 425 GLU A O 1
ATOM 3329 N N . GLY A 1 426 ? -36.041 19.244 6.089 1.00 95.31 426 GLY A N 1
ATOM 3330 C CA . GLY A 1 426 ? -36.741 18.577 4.985 1.00 95.31 426 GLY A CA 1
ATOM 3331 C C . GLY A 1 426 ? -35.874 18.122 3.809 1.00 95.31 426 GLY A C 1
ATOM 3332 O O . GLY A 1 426 ? -36.419 17.588 2.838 1.00 95.31 426 GLY A O 1
ATOM 3333 N N . PHE A 1 427 ? -34.550 18.276 3.902 1.00 97.12 427 PHE A N 1
ATOM 3334 C CA . PHE A 1 427 ? -33.613 17.688 2.943 1.00 97.12 427 PHE A CA 1
ATOM 3335 C C . PHE A 1 427 ? -33.528 16.176 3.159 1.00 97.12 427 PHE A C 1
ATOM 3337 O O . PHE A 1 427 ? -33.687 15.675 4.275 1.00 97.12 427 PHE A O 1
ATOM 3344 N N . ALA A 1 428 ? -33.291 15.440 2.076 1.00 96.38 428 ALA A N 1
ATOM 3345 C CA . ALA A 1 428 ? -33.150 13.995 2.134 1.00 96.38 428 ALA A CA 1
ATOM 3346 C C . ALA A 1 428 ? -32.200 13.478 1.055 1.00 96.38 428 ALA A C 1
ATOM 3348 O O . ALA A 1 428 ? -32.155 14.008 -0.060 1.00 96.38 428 ALA A O 1
ATOM 3349 N N . LEU A 1 429 ? -31.492 12.401 1.381 1.00 97.06 429 LEU A N 1
ATOM 3350 C CA . LEU A 1 429 ? -30.578 11.716 0.476 1.00 97.06 429 LEU A CA 1
ATOM 3351 C C . LEU A 1 429 ? -30.670 10.207 0.689 1.00 97.06 429 LEU A C 1
ATOM 3353 O O . LEU A 1 429 ? -30.831 9.738 1.816 1.00 97.06 429 LEU A O 1
ATOM 3357 N N . ARG A 1 430 ? -30.597 9.459 -0.410 1.00 97.06 430 ARG A N 1
ATOM 3358 C CA . ARG A 1 430 ? -30.509 8.001 -0.410 1.00 97.06 430 ARG A CA 1
ATOM 3359 C C . ARG A 1 430 ? -29.089 7.620 -0.817 1.00 97.06 430 ARG A C 1
ATOM 3361 O O . ARG A 1 430 ? -28.642 7.964 -1.909 1.00 97.06 430 ARG A O 1
ATOM 3368 N N . LEU A 1 431 ? -28.374 6.983 0.102 1.00 94.62 431 LEU A N 1
ATOM 3369 C CA . LEU A 1 431 ? -26.935 6.734 0.020 1.00 94.62 431 LEU A CA 1
ATOM 3370 C C . LEU A 1 431 ? -26.547 5.453 0.763 1.00 94.62 431 LEU A C 1
ATOM 3372 O O . LEU A 1 431 ? -27.317 4.947 1.577 1.00 94.62 431 LEU A O 1
ATOM 3376 N N . THR A 1 432 ? -25.367 4.911 0.483 1.00 88.44 432 THR A N 1
ATOM 3377 C CA . THR A 1 432 ? -24.809 3.782 1.246 1.00 88.44 432 THR A CA 1
ATOM 3378 C C . THR A 1 432 ? -24.357 4.227 2.642 1.00 88.44 432 THR A C 1
ATOM 3380 O O . THR A 1 432 ? -24.031 5.395 2.843 1.00 88.44 432 THR A O 1
ATOM 3383 N N . GLY A 1 433 ? -24.324 3.306 3.615 1.00 83.31 433 GLY A N 1
ATOM 3384 C CA . GLY A 1 433 ? -23.981 3.622 5.015 1.00 83.31 433 GLY A CA 1
ATOM 3385 C C . GLY A 1 433 ? -22.603 4.271 5.170 1.00 83.31 433 GLY A C 1
ATOM 3386 O O . GLY A 1 433 ? -22.454 5.282 5.846 1.00 83.31 433 GLY A O 1
ATOM 3387 N N . ASN A 1 434 ? -21.623 3.788 4.414 1.00 73.50 434 ASN A N 1
ATOM 3388 C CA . ASN A 1 434 ? -20.265 4.320 4.409 1.00 73.50 434 ASN A CA 1
ATOM 3389 C C . ASN A 1 434 ? -20.096 5.661 3.655 1.00 73.50 434 ASN A C 1
ATOM 3391 O O . ASN A 1 434 ? -18.976 6.167 3.564 1.00 73.50 434 ASN A O 1
ATOM 3395 N N . HIS A 1 435 ? -21.161 6.243 3.082 1.00 85.50 435 HIS A N 1
ATOM 3396 C CA . HIS A 1 435 ? -21.065 7.486 2.313 1.00 85.50 435 HIS A CA 1
ATOM 3397 C C . HIS A 1 435 ? -20.868 8.708 3.197 1.00 85.50 435 HIS A C 1
ATOM 3399 O O . HIS A 1 435 ? -21.700 9.014 4.045 1.00 85.50 435 HIS A O 1
ATOM 3405 N N . ARG A 1 436 ? -19.733 9.395 3.009 1.00 87.94 436 ARG A N 1
ATOM 3406 C CA . ARG A 1 436 ? -19.302 10.481 3.887 1.00 87.94 436 ARG A CA 1
ATOM 3407 C C . ARG A 1 436 ? -19.986 11.798 3.544 1.00 87.94 436 ARG A C 1
ATOM 3409 O O . ARG A 1 436 ? -19.971 12.245 2.399 1.00 87.94 436 ARG A O 1
ATOM 3416 N N . LEU A 1 437 ? -20.529 12.439 4.571 1.00 94.19 437 LEU A N 1
ATOM 3417 C CA . LEU A 1 437 ? -21.118 13.773 4.520 1.00 94.19 437 LEU A CA 1
ATOM 3418 C C . LEU A 1 437 ? -20.340 14.715 5.438 1.00 94.19 437 LEU A C 1
ATOM 3420 O O . LEU A 1 437 ? -19.755 14.294 6.438 1.00 94.19 437 LEU A O 1
ATOM 3424 N N . LEU A 1 438 ? -20.325 16.001 5.094 1.00 93.81 438 LEU A N 1
ATOM 3425 C CA . LEU A 1 438 ? -19.565 17.001 5.840 1.00 93.81 438 LEU A CA 1
ATOM 3426 C C . LEU A 1 438 ? -20.346 17.449 7.088 1.00 93.81 438 LEU A C 1
ATOM 3428 O O . LEU A 1 438 ? -21.276 18.255 6.996 1.00 93.81 438 LEU A O 1
ATOM 3432 N N . LYS A 1 439 ? -19.982 16.918 8.259 1.00 96.50 439 LYS A N 1
ATOM 3433 C CA . LYS A 1 439 ? -20.577 17.237 9.565 1.00 96.50 439 LYS A CA 1
ATOM 3434 C C . LYS A 1 439 ? -19.951 18.499 10.151 1.00 96.50 439 LYS A C 1
ATOM 3436 O O . LYS A 1 439 ? -18.752 18.721 10.040 1.00 96.50 439 LYS A O 1
ATOM 3441 N N . VAL A 1 440 ? -20.756 19.327 10.811 1.00 95.88 440 VAL A N 1
ATOM 3442 C CA . VAL A 1 440 ? -20.318 20.500 11.577 1.00 95.88 440 VAL A CA 1
ATOM 3443 C C . VAL A 1 440 ? -19.972 20.063 12.997 1.00 95.88 440 VAL A C 1
ATOM 3445 O O . VAL A 1 440 ? -20.861 19.700 13.766 1.00 95.88 440 VAL A O 1
ATOM 3448 N N . THR A 1 441 ? -18.696 20.152 13.362 1.00 92.00 441 THR A N 1
ATOM 3449 C CA . THR A 1 441 ? -18.186 19.770 14.691 1.00 92.00 441 THR A CA 1
ATOM 3450 C C . THR A 1 441 ? -18.277 20.912 15.691 1.00 92.00 441 THR A C 1
ATOM 3452 O O . THR A 1 441 ? -18.609 20.715 16.857 1.00 92.00 441 THR A O 1
ATOM 3455 N N . ALA A 1 442 ? -18.039 22.139 15.229 1.00 88.88 442 ALA A N 1
ATOM 3456 C CA . ALA A 1 442 ? -18.171 23.343 16.032 1.00 88.88 442 ALA A CA 1
ATOM 3457 C C . ALA A 1 442 ? -18.586 24.540 15.170 1.00 88.88 442 ALA A C 1
ATOM 3459 O O . ALA A 1 442 ? -18.267 24.636 13.985 1.00 88.88 442 ALA A O 1
ATOM 3460 N N . GLN A 1 443 ? -19.290 25.499 15.771 1.00 88.25 443 GLN A N 1
ATOM 3461 C CA . GLN A 1 443 ? -19.706 26.725 15.093 1.00 88.25 443 GLN A CA 1
ATOM 3462 C C . GLN A 1 443 ? -19.523 27.928 16.014 1.00 88.25 443 GLN A C 1
ATOM 3464 O O . GLN A 1 443 ? -20.114 28.000 17.089 1.00 88.25 443 GLN A O 1
ATOM 3469 N N . THR A 1 444 ? -18.757 28.913 15.551 1.00 87.25 444 THR A N 1
ATOM 3470 C CA . THR A 1 444 ? -18.634 30.224 16.196 1.00 87.25 444 THR A CA 1
ATOM 3471 C C . THR A 1 444 ? -19.435 31.271 15.422 1.00 87.25 444 THR A C 1
ATOM 3473 O O . THR A 1 444 ? -20.058 30.995 14.393 1.00 87.25 444 THR A O 1
ATOM 3476 N N . GLN A 1 445 ? -19.412 32.525 15.882 1.00 78.31 445 GLN A N 1
ATOM 3477 C CA . GLN A 1 445 ? -20.002 33.618 15.110 1.00 78.31 445 GLN A CA 1
ATOM 3478 C C . GLN A 1 445 ? -19.315 33.808 13.744 1.00 78.31 445 GLN A C 1
ATOM 3480 O O . GLN A 1 445 ? -20.000 34.177 12.786 1.00 78.31 445 GLN A O 1
ATOM 3485 N N . LYS A 1 446 ? -18.009 33.517 13.634 1.00 77.31 446 LYS A N 1
ATOM 3486 C CA . LYS A 1 446 ? -17.192 33.799 12.440 1.00 77.31 446 LYS A CA 1
ATOM 3487 C C . LYS A 1 446 ? -16.906 32.577 11.560 1.00 77.31 446 LYS A C 1
ATOM 3489 O O . LYS A 1 446 ? -16.801 32.757 10.354 1.00 77.31 446 LYS A O 1
ATOM 3494 N N . ALA A 1 447 ? -16.826 31.373 12.126 1.00 80.94 447 ALA A N 1
ATOM 3495 C CA . ALA A 1 447 ? -16.386 30.169 11.414 1.00 80.94 447 ALA A CA 1
ATOM 3496 C C . ALA A 1 447 ? -17.231 28.929 11.755 1.00 80.94 447 ALA A C 1
ATOM 3498 O O . ALA A 1 447 ? -17.811 28.842 12.842 1.00 80.94 447 ALA A O 1
ATOM 3499 N N . GLN A 1 448 ? -17.270 27.977 10.823 1.00 89.81 448 GLN A N 1
ATOM 3500 C CA . GLN A 1 448 ? -17.770 26.614 11.018 1.00 89.81 448 GLN A CA 1
ATOM 3501 C C . GLN A 1 448 ? -16.590 25.656 10.861 1.00 89.81 448 GLN A C 1
ATOM 3503 O O . GLN A 1 448 ? -15.838 25.776 9.900 1.00 89.81 448 GLN A O 1
ATOM 3508 N N . TYR A 1 449 ? -16.431 24.751 11.819 1.00 87.75 449 TYR A N 1
ATOM 3509 C CA . TYR A 1 449 ? -15.462 23.663 11.777 1.00 87.75 449 TYR A CA 1
ATOM 3510 C C . TYR A 1 449 ? -16.197 22.395 11.381 1.00 87.75 449 TYR A C 1
ATOM 3512 O O . TYR A 1 449 ? -17.334 22.176 11.816 1.00 87.75 449 TYR A O 1
ATOM 3520 N N . THR A 1 450 ? -15.569 21.596 10.531 1.00 92.38 450 THR A N 1
ATOM 3521 C CA . THR A 1 450 ? -16.225 20.465 9.888 1.00 92.38 450 THR A CA 1
ATOM 3522 C C . THR A 1 450 ? -15.323 19.253 9.816 1.00 92.38 450 THR A C 1
ATOM 3524 O O . THR A 1 450 ? -14.104 19.394 9.756 1.00 92.38 450 THR A O 1
ATOM 3527 N N . GLU A 1 451 ? -15.935 18.081 9.752 1.00 87.94 451 GLU A N 1
ATOM 3528 C CA . GLU A 1 451 ? -15.262 16.805 9.541 1.00 87.94 451 GLU A CA 1
ATOM 3529 C C . GLU A 1 451 ? -16.106 15.916 8.616 1.00 87.94 451 GLU A C 1
ATOM 3531 O O . GLU A 1 451 ? -17.328 16.065 8.537 1.00 87.94 451 GLU A O 1
ATOM 3536 N N . TRP A 1 452 ? -15.463 14.994 7.905 1.00 88.75 452 TRP A N 1
ATOM 3537 C CA . TRP A 1 452 ? -16.160 14.005 7.088 1.00 88.75 452 TRP A CA 1
ATOM 3538 C C . TRP A 1 452 ? -16.576 12.813 7.945 1.00 88.75 452 TRP A C 1
ATOM 3540 O O . TRP A 1 452 ? -15.724 12.176 8.558 1.00 88.75 452 TRP A O 1
ATOM 3550 N N . VAL A 1 453 ? -17.868 12.483 7.949 1.00 86.25 453 VAL A N 1
ATOM 3551 C CA . VAL A 1 453 ? -18.428 11.373 8.740 1.00 86.25 453 VAL A CA 1
ATOM 3552 C C . VAL A 1 453 ? -19.254 10.470 7.839 1.00 86.25 453 VAL A C 1
ATOM 3554 O O . VAL A 1 453 ? -20.000 10.975 6.999 1.00 86.25 453 VAL A O 1
ATOM 3557 N N . ALA A 1 454 ? -19.117 9.151 7.989 1.00 85.81 454 ALA A N 1
ATOM 3558 C CA . ALA A 1 454 ? -19.940 8.189 7.263 1.00 85.81 454 ALA A CA 1
ATOM 3559 C C . ALA A 1 454 ? -21.420 8.361 7.633 1.00 85.81 454 ALA A C 1
ATOM 3561 O O . ALA A 1 454 ? -21.754 8.673 8.775 1.00 85.81 454 ALA A O 1
ATOM 3562 N N . ALA A 1 455 ? -22.322 8.162 6.673 1.00 90.38 455 ALA A N 1
ATOM 3563 C CA . ALA A 1 455 ? -23.750 8.331 6.906 1.00 90.38 455 ALA A CA 1
ATOM 3564 C C . ALA A 1 455 ? -24.256 7.452 8.057 1.00 90.38 455 ALA A C 1
ATOM 3566 O O . ALA A 1 455 ? -25.072 7.927 8.838 1.00 90.38 455 ALA A O 1
ATOM 3567 N N . GLU A 1 456 ? -23.752 6.223 8.189 1.00 88.06 456 GLU A N 1
ATOM 3568 C CA . GLU A 1 456 ? -24.114 5.270 9.248 1.00 88.06 456 GLU A CA 1
ATOM 3569 C C . GLU A 1 456 ? -23.691 5.687 10.661 1.00 88.06 456 GLU A C 1
ATOM 3571 O O . GLU A 1 456 ? -24.329 5.272 11.627 1.00 88.06 456 GLU A O 1
ATOM 3576 N N . ASP A 1 457 ? -22.697 6.569 10.781 1.00 91.19 457 ASP A N 1
ATOM 3577 C CA . ASP A 1 457 ? -22.244 7.106 12.066 1.00 91.19 457 ASP A CA 1
ATOM 3578 C C . ASP A 1 457 ? -23.032 8.357 12.496 1.00 91.19 457 ASP A C 1
ATOM 3580 O O . ASP A 1 457 ? -22.949 8.781 13.654 1.00 91.19 457 ASP A O 1
ATOM 3584 N N . LEU A 1 458 ? -23.815 8.961 11.592 1.00 94.38 458 LEU A N 1
ATOM 3585 C CA . LEU A 1 458 ? -24.607 10.153 11.895 1.00 94.38 458 LEU A CA 1
ATOM 3586 C C . LEU A 1 458 ? -25.733 9.840 12.880 1.00 94.38 458 LEU A C 1
ATOM 3588 O O . LEU A 1 458 ? -26.546 8.938 12.675 1.00 94.38 458 LEU A O 1
ATOM 3592 N N . GLN A 1 459 ? -25.841 10.671 13.913 1.00 94.94 459 GLN A N 1
ATOM 3593 C CA . GLN A 1 459 ? -26.886 10.558 14.926 1.00 94.94 459 GLN A CA 1
ATOM 3594 C C . GLN A 1 459 ? -27.946 11.658 14.765 1.00 94.94 459 GLN A C 1
ATOM 3596 O O . GLN A 1 459 ? -27.635 12.767 14.316 1.00 94.94 459 GLN A O 1
ATOM 3601 N N . PRO A 1 460 ? -29.212 11.413 15.158 1.00 97.38 460 PRO A N 1
ATOM 3602 C CA . PRO A 1 460 ? -30.216 12.469 15.245 1.00 97.38 460 PRO A CA 1
ATOM 3603 C C . PRO A 1 460 ? -29.716 13.663 16.071 1.00 97.38 460 PRO A C 1
ATOM 3605 O O . PRO A 1 460 ? -29.256 13.506 17.200 1.00 97.38 460 PRO A O 1
ATOM 3608 N N . GLY A 1 461 ? -29.828 14.868 15.513 1.00 96.19 461 GLY A N 1
ATOM 3609 C CA . GLY A 1 461 ? -29.298 16.101 16.104 1.00 96.19 461 GLY A CA 1
ATOM 3610 C C . GLY A 1 461 ? -27.939 16.542 15.555 1.00 96.19 461 GLY A C 1
ATOM 3611 O O . GLY A 1 461 ? -27.599 17.718 15.705 1.00 96.19 461 GLY A O 1
ATOM 3612 N N . ASP A 1 462 ? -27.202 15.666 14.863 1.00 97.25 462 ASP A N 1
ATOM 3613 C CA . ASP A 1 462 ? -25.992 16.063 14.141 1.00 97.25 462 ASP A CA 1
ATOM 3614 C C . ASP A 1 462 ? -26.313 17.102 13.067 1.00 97.25 462 ASP A C 1
ATOM 3616 O O . ASP A 1 462 ? -27.388 17.098 12.469 1.00 97.25 462 ASP A O 1
ATOM 3620 N N . ARG A 1 463 ? -25.374 18.014 12.805 1.00 97.81 463 ARG A N 1
ATOM 3621 C CA . ARG A 1 463 ? -25.533 19.050 11.779 1.00 97.81 463 ARG A CA 1
ATOM 3622 C C . ARG A 1 463 ? -24.606 18.766 10.610 1.00 97.81 463 ARG A C 1
ATOM 3624 O O . ARG A 1 463 ? -23.414 18.601 10.825 1.00 97.81 463 ARG A O 1
ATOM 3631 N N . ILE A 1 464 ? -25.131 18.764 9.392 1.00 97.56 464 ILE A N 1
ATOM 3632 C CA . ILE A 1 464 ? -24.388 18.492 8.151 1.00 97.56 464 ILE A CA 1
ATOM 3633 C C . ILE A 1 464 ? -24.525 19.660 7.171 1.00 97.56 464 ILE A C 1
ATOM 3635 O O . ILE A 1 464 ? -25.524 20.384 7.209 1.00 97.56 464 ILE A O 1
ATOM 3639 N N . LEU A 1 465 ? -23.515 19.878 6.328 1.00 97.06 465 LEU A N 1
ATOM 3640 C CA . LEU A 1 465 ? -23.461 21.025 5.424 1.00 97.06 465 LEU A CA 1
ATOM 3641 C C . LEU A 1 465 ? -24.247 20.832 4.120 1.00 97.06 465 LEU A C 1
ATOM 3643 O O . LEU A 1 465 ? -24.303 19.751 3.535 1.00 97.06 465 LEU A O 1
ATOM 3647 N N . LEU A 1 466 ? -24.803 21.950 3.661 1.00 97.19 466 LEU A N 1
ATOM 3648 C CA . LEU A 1 466 ? -25.316 22.185 2.319 1.00 97.19 466 LEU A CA 1
ATOM 3649 C C . LEU A 1 466 ? -24.309 23.019 1.524 1.00 97.19 466 LEU A C 1
ATOM 3651 O O . LEU A 1 466 ? -23.550 23.801 2.105 1.00 97.19 466 LEU A O 1
ATOM 3655 N N . HIS A 1 467 ? -24.354 22.927 0.199 1.00 94.25 467 HIS A N 1
ATOM 3656 C CA . HIS A 1 467 ? -23.568 23.820 -0.644 1.00 94.25 467 HIS A CA 1
ATOM 3657 C C . HIS A 1 467 ? -24.031 25.276 -0.531 1.00 94.25 467 HIS A C 1
ATOM 3659 O O . HIS A 1 467 ? -25.225 25.588 -0.577 1.00 94.25 467 HIS A O 1
ATOM 3665 N N . ASN A 1 468 ? -23.063 26.191 -0.430 1.00 93.81 468 ASN A N 1
ATOM 3666 C CA . ASN A 1 468 ? -23.325 27.622 -0.540 1.00 93.81 468 ASN A CA 1
ATOM 3667 C C . ASN A 1 468 ? -23.189 28.072 -1.996 1.00 93.81 468 ASN A C 1
ATOM 3669 O O . ASN A 1 468 ? -22.088 28.213 -2.508 1.00 93.81 468 ASN A O 1
ATOM 3673 N N . HIS A 1 469 ? -24.319 28.334 -2.637 1.00 92.31 469 HIS A N 1
ATOM 3674 C CA . HIS A 1 469 ? -24.400 28.686 -4.052 1.00 92.31 469 HIS A CA 1
ATOM 3675 C C . HIS A 1 469 ? -24.641 30.180 -4.318 1.00 92.31 469 HIS A C 1
ATOM 3677 O O . HIS A 1 469 ? -24.968 30.559 -5.438 1.00 92.31 469 HIS A O 1
ATOM 3683 N N . ARG A 1 470 ? -24.500 31.045 -3.303 1.00 91.06 470 ARG A N 1
ATOM 3684 C CA . ARG A 1 470 ? -24.793 32.485 -3.437 1.00 91.06 470 ARG A CA 1
ATOM 3685 C C . ARG A 1 470 ? -23.916 33.205 -4.466 1.00 91.06 470 ARG A C 1
ATOM 3687 O O . ARG A 1 470 ? -24.384 34.176 -5.048 1.00 91.06 470 ARG A O 1
ATOM 3694 N N . ASP A 1 471 ? -22.703 32.710 -4.699 1.00 84.50 471 ASP A N 1
ATOM 3695 C CA . ASP A 1 471 ? -21.719 33.311 -5.608 1.00 84.50 471 ASP A CA 1
ATOM 3696 C C . ASP A 1 471 ? -21.558 32.513 -6.919 1.00 84.50 471 ASP A C 1
ATOM 3698 O O . ASP A 1 471 ? -20.522 32.594 -7.577 1.00 84.50 471 ASP A O 1
ATOM 3702 N N . LEU A 1 472 ? -22.561 31.708 -7.300 1.00 88.94 472 LEU A N 1
ATOM 3703 C CA . LEU A 1 472 ? -22.486 30.919 -8.532 1.00 88.94 472 LEU A CA 1
ATOM 3704 C C . LEU A 1 472 ? -22.553 31.783 -9.794 1.00 88.94 472 LEU A C 1
ATOM 3706 O O . LEU A 1 472 ? -23.159 32.855 -9.819 1.00 88.94 472 LEU A O 1
ATOM 3710 N N . THR A 1 473 ? -21.998 31.250 -10.881 1.00 86.12 473 THR A N 1
ATOM 3711 C CA . THR A 1 473 ? -22.216 31.776 -12.236 1.00 86.12 473 THR A CA 1
ATOM 3712 C C . THR A 1 473 ? -23.472 31.137 -12.839 1.00 86.12 473 THR A C 1
ATOM 3714 O O . THR A 1 473 ? -23.555 29.911 -12.779 1.00 86.12 473 THR A O 1
ATOM 3717 N N . PRO A 1 474 ? -24.435 31.900 -13.401 1.00 90.12 474 PRO A N 1
ATOM 3718 C CA . PRO A 1 474 ? -25.647 31.349 -14.017 1.00 90.12 474 PRO A CA 1
ATOM 3719 C C . PRO A 1 474 ? -25.364 30.229 -15.026 1.00 90.12 474 PRO A C 1
ATOM 3721 O O . PRO A 1 474 ? -24.432 30.345 -15.818 1.00 90.12 474 PRO A O 1
ATOM 3724 N N . TRP A 1 475 ? -26.183 29.172 -15.006 1.00 92.56 475 TRP A N 1
ATOM 3725 C CA . TRP A 1 475 ? -26.067 28.036 -15.926 1.00 92.56 475 TRP A CA 1
ATOM 3726 C C . TRP A 1 475 ? -27.046 28.126 -17.101 1.00 92.56 475 TRP A C 1
ATOM 3728 O O . TRP A 1 475 ? -28.187 28.593 -16.965 1.00 92.56 475 TRP A O 1
ATOM 3738 N N . ASP A 1 476 ? -26.613 27.587 -18.238 1.00 89.94 476 ASP A N 1
ATOM 3739 C CA . ASP A 1 476 ? -27.433 27.443 -19.436 1.00 89.94 476 ASP A CA 1
ATOM 3740 C C . ASP A 1 476 ? -28.379 26.238 -19.327 1.00 89.94 476 ASP A C 1
ATOM 3742 O O . ASP A 1 476 ? -28.152 25.287 -18.580 1.00 89.94 476 ASP A O 1
ATOM 3746 N N . GLY A 1 477 ? -29.478 26.254 -20.079 1.00 90.88 477 GLY A N 1
ATOM 3747 C CA . GLY A 1 477 ? -30.399 25.121 -20.113 1.00 90.88 477 GLY A CA 1
ATOM 3748 C C . GLY A 1 477 ? -31.660 25.384 -20.921 1.00 90.88 477 GLY A C 1
ATOM 3749 O O . GLY A 1 477 ? -31.803 26.411 -21.581 1.00 90.88 477 GLY A O 1
ATOM 3750 N N . ALA A 1 478 ? -32.600 24.443 -20.854 1.00 92.56 478 ALA A N 1
ATOM 3751 C CA . ALA A 1 478 ? -33.878 24.573 -21.540 1.00 92.56 478 ALA A CA 1
ATOM 3752 C C . ALA A 1 478 ? -34.802 25.576 -20.834 1.00 92.56 478 ALA A C 1
ATOM 3754 O O . ALA A 1 478 ? -34.896 25.588 -19.604 1.00 92.56 478 ALA A O 1
ATOM 3755 N N . GLY A 1 479 ? -35.536 26.342 -21.638 1.00 94.44 479 GLY A N 1
ATOM 3756 C CA . GLY A 1 479 ? -36.568 27.262 -21.182 1.00 94.44 479 GLY A CA 1
ATOM 3757 C C . GLY A 1 479 ? -36.062 28.670 -20.861 1.00 94.44 479 GLY A C 1
ATOM 3758 O O . GLY A 1 479 ? -34.906 28.886 -20.499 1.00 94.44 479 GLY A O 1
ATOM 3759 N N . THR A 1 480 ? -36.968 29.627 -20.985 1.00 96.69 480 THR A N 1
ATOM 3760 C CA . THR A 1 480 ? -36.784 31.057 -20.711 1.00 96.69 480 THR A CA 1
ATOM 3761 C C . THR A 1 480 ? -37.416 31.448 -19.376 1.00 96.69 480 THR A C 1
ATOM 3763 O O . THR A 1 480 ? -38.191 30.689 -18.784 1.00 96.69 480 THR A O 1
ATOM 3766 N N . TRP A 1 481 ? -37.111 32.654 -18.897 1.00 97.38 481 TRP A N 1
ATOM 3767 C CA . TRP A 1 481 ? -37.733 33.194 -17.689 1.00 97.38 481 TRP A CA 1
ATOM 3768 C C . TRP A 1 481 ? -39.260 33.316 -17.844 1.00 97.38 481 TRP A C 1
ATOM 3770 O O . TRP A 1 481 ? -40.006 32.941 -16.938 1.00 97.38 481 TRP A O 1
ATOM 3780 N N . GLU A 1 482 ? -39.739 33.765 -19.009 1.00 97.50 482 GLU A N 1
ATOM 3781 C CA . GLU A 1 482 ? -41.160 33.975 -19.303 1.00 97.50 482 GLU A CA 1
ATOM 3782 C C . GLU A 1 482 ? -41.946 32.660 -19.273 1.00 97.50 482 GLU A C 1
ATOM 3784 O O . GLU A 1 482 ? -43.025 32.579 -18.677 1.00 97.50 482 GLU A O 1
ATOM 3789 N N . GLU A 1 483 ? -41.391 31.612 -19.885 1.00 97.75 483 GLU A N 1
ATOM 3790 C CA . GLU A 1 483 ? -41.953 30.261 -19.844 1.00 97.75 483 GLU A CA 1
ATOM 3791 C C . GLU A 1 483 ? -41.993 29.725 -18.411 1.00 97.75 483 GLU A C 1
ATOM 3793 O O . GLU A 1 483 ? -43.015 29.178 -17.988 1.00 97.75 483 GLU A O 1
ATOM 3798 N N . GLY A 1 484 ? -40.915 29.938 -17.649 1.00 97.31 484 GLY A N 1
ATOM 3799 C CA . GLY A 1 484 ? -40.839 29.586 -16.236 1.00 97.31 484 GLY A CA 1
ATOM 3800 C C . GLY A 1 484 ? -41.977 30.223 -15.447 1.00 97.31 484 GLY A C 1
ATOM 3801 O O . GLY A 1 484 ? -42.774 29.507 -14.834 1.00 97.31 484 GLY A O 1
ATOM 3802 N N . TRP A 1 485 ? -42.113 31.551 -15.509 1.00 97.88 485 TRP A N 1
ATOM 3803 C CA . TRP A 1 485 ? -43.137 32.289 -14.761 1.00 97.88 485 TRP A CA 1
ATOM 3804 C C . TRP A 1 485 ? -44.550 31.801 -15.076 1.00 97.88 485 TRP A C 1
ATOM 3806 O O . TRP A 1 485 ? -45.336 31.531 -14.162 1.00 97.88 485 TRP A O 1
ATOM 3816 N N . LEU A 1 486 ? -44.863 31.595 -16.359 1.00 97.50 486 LEU A N 1
ATOM 3817 C CA . LEU A 1 486 ? -46.166 31.088 -16.786 1.00 97.50 486 LEU A CA 1
ATOM 3818 C C . LEU A 1 486 ? -46.459 29.688 -16.238 1.00 97.50 486 LEU A C 1
ATOM 3820 O O . LEU A 1 486 ? -47.579 29.425 -15.792 1.00 97.50 486 LEU A O 1
ATOM 3824 N N . LEU A 1 487 ? -45.473 28.788 -16.251 1.00 97.25 487 LEU A N 1
ATOM 3825 C CA . LEU A 1 487 ? -45.636 27.423 -15.749 1.00 97.25 487 LEU A CA 1
ATOM 3826 C C . LEU A 1 487 ? -45.692 27.358 -14.217 1.00 97.25 487 LEU A C 1
ATOM 3828 O O . LEU A 1 487 ? -46.468 26.565 -13.680 1.00 97.25 487 LEU A O 1
ATOM 3832 N N . GLY A 1 488 ? -44.954 28.219 -13.514 1.00 96.38 488 GLY A N 1
ATOM 3833 C CA . GLY A 1 488 ? -45.047 28.365 -12.060 1.00 96.38 488 GLY A CA 1
ATOM 3834 C C . GLY A 1 488 ? -46.425 28.867 -11.630 1.00 96.38 488 GLY A C 1
ATOM 3835 O O . GLY A 1 488 ? -47.067 28.282 -10.753 1.00 96.38 488 GLY A O 1
ATOM 3836 N N . ASN A 1 489 ? -46.935 29.892 -12.317 1.00 94.69 489 ASN A N 1
ATOM 3837 C CA . ASN A 1 489 ? -48.264 30.442 -12.060 1.00 94.69 489 ASN A CA 1
ATOM 3838 C C . ASN A 1 489 ? -49.385 29.446 -12.419 1.00 94.69 489 ASN A C 1
ATOM 3840 O O . ASN A 1 489 ? -50.377 29.323 -11.698 1.00 94.69 489 ASN A O 1
ATOM 3844 N N . LEU A 1 490 ? -49.198 28.664 -13.491 1.00 95.62 490 LEU A N 1
ATOM 3845 C CA . LEU A 1 490 ? -50.090 27.563 -13.853 1.00 95.62 490 LEU A CA 1
ATOM 3846 C C . LEU A 1 490 ? -50.128 26.475 -12.769 1.00 95.62 490 LEU A C 1
ATOM 3848 O O . LEU A 1 490 ? -51.205 25.953 -12.463 1.00 95.62 490 LEU A O 1
ATOM 3852 N N . LEU A 1 491 ? -48.973 26.121 -12.194 1.00 94.31 491 LEU A N 1
ATOM 3853 C CA . LEU A 1 491 ? -48.883 25.103 -11.149 1.00 94.31 491 LEU A CA 1
ATOM 3854 C C . LEU A 1 491 ? -49.601 25.533 -9.864 1.00 94.31 491 LEU A C 1
ATOM 3856 O O . LEU A 1 491 ? -50.306 24.696 -9.297 1.00 94.31 491 LEU A O 1
ATOM 3860 N N . GLY A 1 492 ? -49.484 26.799 -9.455 1.00 90.75 492 GLY A N 1
ATOM 3861 C CA . GLY A 1 492 ? -50.194 27.345 -8.292 1.00 90.75 492 GLY A CA 1
ATOM 3862 C C . GLY A 1 492 ? -51.702 27.487 -8.533 1.00 90.75 492 GLY A C 1
ATOM 3863 O O . GLY A 1 492 ? -52.462 26.515 -8.428 1.00 90.75 492 GLY A O 1
ATOM 3864 N N . ASP A 1 493 ? -52.128 28.676 -8.963 1.00 86.94 493 ASP A N 1
ATOM 3865 C CA . ASP A 1 493 ? -53.541 29.065 -9.107 1.00 86.94 493 ASP A CA 1
ATOM 3866 C C . ASP A 1 493 ? -54.200 28.640 -10.439 1.00 86.94 493 ASP A C 1
ATOM 3868 O O . ASP A 1 493 ? -55.418 28.765 -10.632 1.00 86.94 493 ASP A O 1
ATOM 3872 N N . GLY A 1 494 ? -53.419 28.120 -11.389 1.00 89.75 494 GLY A N 1
ATOM 3873 C CA . GLY A 1 494 ? -53.924 27.688 -12.691 1.00 89.75 494 GLY A CA 1
ATOM 3874 C C . GLY A 1 494 ? -54.583 26.300 -12.710 1.00 89.75 494 GLY A C 1
ATOM 3875 O O . GLY A 1 494 ? -54.594 25.541 -11.738 1.00 89.75 494 GLY A O 1
ATOM 3876 N N . SER A 1 495 ? -55.147 25.919 -13.859 1.00 90.38 495 SER A N 1
ATOM 3877 C CA . SER A 1 495 ? -55.653 24.559 -14.096 1.00 90.38 495 SER A CA 1
ATOM 3878 C C . SER A 1 495 ? -55.418 24.089 -15.525 1.00 90.38 495 SER A C 1
ATOM 3880 O O . SER A 1 495 ? -55.581 24.863 -16.463 1.00 90.38 495 SER A O 1
ATOM 3882 N N . LEU A 1 496 ? -55.137 22.796 -15.687 1.00 91.25 496 LEU A N 1
ATOM 3883 C CA . LEU A 1 496 ? -55.109 22.116 -16.981 1.00 91.25 496 LEU A CA 1
ATOM 3884 C C . LEU A 1 496 ? -56.417 21.350 -17.172 1.00 91.25 496 LEU A C 1
ATOM 3886 O O . LEU A 1 496 ? -56.812 20.564 -16.311 1.00 91.25 496 LEU A O 1
ATOM 3890 N N . SER A 1 497 ? -57.104 21.601 -18.279 1.00 86.88 497 SER A N 1
ATOM 3891 C CA . SER A 1 497 ? -58.379 20.972 -18.634 1.00 86.88 497 SER A CA 1
ATOM 3892 C C . SER A 1 497 ? -58.332 20.453 -20.065 1.00 86.88 497 SER A C 1
ATOM 3894 O O . SER A 1 497 ? -57.535 20.920 -20.875 1.00 86.88 497 SER A O 1
ATOM 3896 N N . LYS A 1 498 ? -59.198 19.493 -20.386 1.00 86.38 498 LYS A N 1
ATOM 3897 C CA . LYS A 1 498 ? -59.312 18.925 -21.729 1.00 86.38 498 LYS A CA 1
ATOM 3898 C C . LYS A 1 498 ? -60.627 19.359 -22.362 1.00 86.38 498 LYS A C 1
ATOM 3900 O O . LYS A 1 498 ? -61.677 19.240 -21.737 1.00 86.38 498 LYS A O 1
ATOM 3905 N N . THR A 1 499 ? -60.572 19.851 -23.595 1.00 80.31 499 THR A N 1
ATOM 3906 C CA . THR A 1 499 ? -61.764 20.050 -24.433 1.00 80.31 499 THR A CA 1
ATOM 3907 C C . THR A 1 499 ? -61.892 18.918 -25.445 1.00 80.31 499 THR A C 1
ATOM 3909 O O . THR A 1 499 ? -61.001 18.079 -25.561 1.00 80.31 499 THR A O 1
ATOM 3912 N N . GLN A 1 500 ? -62.989 18.894 -26.205 1.00 75.81 500 GLN A N 1
ATOM 3913 C CA . GLN A 1 500 ? -63.206 17.901 -27.262 1.00 75.81 500 GLN A CA 1
ATOM 3914 C C . GLN A 1 500 ? -62.085 17.887 -28.322 1.00 75.81 500 GLN A C 1
ATOM 3916 O O . GLN A 1 500 ? -61.870 16.857 -28.953 1.00 75.81 500 GLN A O 1
ATOM 3921 N N . TRP A 1 501 ? -61.356 18.997 -28.488 1.00 74.62 501 TRP A N 1
ATOM 3922 C CA . TRP A 1 501 ? -60.394 19.181 -29.579 1.00 74.62 501 TRP A CA 1
ATOM 3923 C C . TRP A 1 501 ? -58.952 19.404 -29.111 1.00 74.62 501 TRP A C 1
ATOM 3925 O O . TRP A 1 501 ? -58.033 18.980 -29.800 1.00 74.62 501 TRP A O 1
ATOM 3935 N N . ASN A 1 502 ? -58.736 20.053 -27.960 1.00 82.50 502 ASN A N 1
ATOM 3936 C CA . ASN A 1 502 ? -57.400 20.399 -27.458 1.00 82.50 502 ASN A CA 1
ATOM 3937 C C . ASN A 1 502 ? -57.335 20.418 -25.922 1.00 82.50 502 ASN A C 1
ATOM 3939 O O . ASN A 1 502 ? -58.338 20.673 -25.245 1.00 82.50 502 ASN A O 1
ATOM 3943 N N . ASP A 1 503 ? -56.132 20.244 -25.377 1.00 89.25 503 ASP A N 1
ATOM 3944 C CA . ASP A 1 503 ? -55.838 20.588 -23.985 1.00 89.25 503 ASP A CA 1
ATOM 3945 C C . ASP A 1 503 ? -55.750 22.116 -23.832 1.00 89.25 503 ASP A C 1
ATOM 3947 O O . ASP A 1 503 ? -55.248 22.822 -24.711 1.00 89.25 503 ASP A O 1
ATOM 3951 N N . ILE A 1 504 ? -56.261 22.635 -22.715 1.00 91.56 504 ILE A N 1
ATOM 3952 C CA . ILE A 1 504 ? -56.313 24.067 -22.408 1.00 91.56 504 ILE A CA 1
ATOM 3953 C C . ILE A 1 504 ? -55.726 24.312 -21.020 1.00 91.56 504 ILE A C 1
ATOM 3955 O O . ILE A 1 504 ? -56.140 23.698 -20.033 1.00 91.56 504 ILE A O 1
ATOM 3959 N N . ALA A 1 505 ? -54.787 25.254 -20.947 1.00 92.81 505 ALA A N 1
ATOM 3960 C CA . ALA A 1 505 ? -54.289 25.806 -19.702 1.00 92.81 505 ALA A CA 1
ATOM 3961 C C . ALA A 1 505 ? -55.087 27.063 -19.362 1.00 92.81 505 ALA A C 1
ATOM 3963 O O . ALA A 1 505 ? -55.330 27.910 -20.224 1.00 92.81 505 ALA A O 1
ATOM 3964 N N . VAL A 1 506 ? -55.501 27.161 -18.104 1.00 92.00 506 VAL A N 1
ATOM 3965 C CA . VAL A 1 506 ? -56.338 28.242 -17.592 1.00 92.00 506 VAL A CA 1
ATOM 3966 C C . VAL A 1 506 ? -55.601 28.931 -16.455 1.00 92.00 506 VAL A C 1
ATOM 3968 O O . VAL A 1 506 ? -55.343 28.297 -15.431 1.00 92.00 506 VAL A O 1
ATOM 3971 N N . LEU A 1 507 ? -55.296 30.216 -16.620 1.00 92.62 507 LEU A N 1
ATOM 3972 C CA . LEU A 1 507 ? -54.763 31.082 -15.566 1.00 92.62 507 LEU A CA 1
ATOM 3973 C C . LEU A 1 507 ? -55.900 31.924 -14.984 1.00 92.62 507 LEU A C 1
ATOM 3975 O O . LEU A 1 507 ? -56.781 32.376 -15.723 1.00 92.62 507 LEU A O 1
ATOM 3979 N N . ARG A 1 508 ? -55.902 32.117 -13.662 1.00 89.50 508 ARG A N 1
ATOM 3980 C CA . ARG A 1 508 ? -56.943 32.866 -12.948 1.00 89.50 508 ARG A CA 1
ATOM 3981 C C . ARG A 1 508 ? -56.305 33.887 -12.018 1.00 89.50 508 ARG A C 1
ATOM 3983 O O . ARG A 1 508 ? -55.475 33.518 -11.200 1.00 89.50 508 ARG A O 1
ATOM 3990 N N . TYR A 1 509 ? -56.754 35.137 -12.091 1.00 89.50 509 TYR A N 1
ATOM 3991 C CA . TYR A 1 509 ? -56.244 36.229 -11.260 1.00 89.50 509 TYR A CA 1
ATOM 3992 C C . TYR A 1 509 ? -57.365 36.879 -10.463 1.00 89.50 509 TYR A C 1
ATOM 3994 O O . TYR A 1 509 ? -58.378 37.295 -11.026 1.00 89.50 509 TYR A O 1
ATOM 4002 N N . TRP A 1 510 ? -57.180 36.956 -9.149 1.00 82.81 510 TRP A N 1
ATOM 4003 C CA . TRP A 1 510 ? -58.195 37.374 -8.184 1.00 82.81 510 TRP A CA 1
ATOM 4004 C C . TRP A 1 510 ? -57.778 38.691 -7.506 1.00 82.81 510 TRP A C 1
ATOM 4006 O O . TRP A 1 510 ? -56.634 39.121 -7.607 1.00 82.81 510 TRP A O 1
ATOM 4016 N N . GLN A 1 511 ? -58.699 39.303 -6.755 1.00 78.94 511 GLN A N 1
ATOM 4017 C CA . GLN A 1 511 ? -58.432 40.451 -5.869 1.00 78.94 511 GLN A CA 1
ATOM 4018 C C . GLN A 1 511 ? -57.973 41.741 -6.589 1.00 78.94 511 GLN A C 1
ATOM 4020 O O . GLN A 1 511 ? -58.326 41.978 -7.743 1.00 78.94 511 GLN A O 1
ATOM 4025 N N . ALA A 1 512 ? -57.288 42.634 -5.861 1.00 79.75 512 ALA A N 1
ATOM 4026 C CA . ALA A 1 512 ? -56.941 43.987 -6.300 1.00 79.75 512 ALA A CA 1
ATOM 4027 C C . ALA A 1 512 ? -55.880 44.017 -7.414 1.00 79.75 512 ALA A C 1
ATOM 4029 O O . ALA A 1 512 ? -55.893 44.929 -8.232 1.00 79.75 512 ALA A O 1
ATOM 4030 N N . SER A 1 513 ? -55.016 43.003 -7.497 1.00 85.44 513 SER A N 1
ATOM 4031 C CA . SER A 1 513 ? -53.969 42.889 -8.520 1.00 85.44 513 SER A CA 1
ATOM 4032 C C . SER A 1 513 ? -54.387 42.088 -9.755 1.00 85.44 513 SER A C 1
ATOM 4034 O O . SER A 1 513 ? -53.574 41.865 -10.650 1.00 85.44 513 SER A O 1
ATOM 4036 N N . GLN A 1 514 ? -55.660 41.680 -9.864 1.00 86.25 514 GLN A N 1
ATOM 4037 C CA . GLN A 1 514 ? -56.120 40.846 -10.980 1.00 86.25 514 GLN A CA 1
ATOM 4038 C C . GLN A 1 514 ? -55.886 41.467 -12.360 1.00 86.25 514 GLN A C 1
ATOM 4040 O O . GLN A 1 514 ? -55.632 40.747 -13.320 1.00 86.25 514 GLN A O 1
ATOM 4045 N N . GLU A 1 515 ? -55.980 42.793 -12.471 1.00 86.25 515 GLU A N 1
ATOM 4046 C CA . GLU A 1 515 ? -55.775 43.506 -13.728 1.00 86.25 515 GLU A CA 1
ATOM 4047 C C . GLU A 1 515 ? -54.301 43.495 -14.133 1.00 86.25 515 GLU A C 1
ATOM 4049 O O . GLU A 1 515 ? -53.978 42.945 -15.187 1.00 86.25 515 GLU A O 1
ATOM 4054 N N . SER A 1 516 ? -53.412 43.988 -13.266 1.00 89.50 516 SER A N 1
ATOM 4055 C CA . SER A 1 516 ? -51.971 44.056 -13.533 1.00 89.50 516 SER A CA 1
ATOM 4056 C C . SER A 1 516 ? -51.356 42.676 -13.771 1.00 89.50 516 SER A C 1
ATOM 4058 O O . SER A 1 516 ? -50.604 42.494 -14.727 1.00 89.50 516 SER A O 1
ATOM 4060 N N . MET A 1 517 ? -51.727 41.677 -12.965 1.00 93.06 517 MET A N 1
ATOM 4061 C CA . MET A 1 517 ? -51.209 40.313 -13.102 1.00 93.06 517 MET A CA 1
ATOM 4062 C C . MET A 1 517 ? -51.711 39.633 -14.377 1.00 93.06 517 MET A C 1
ATOM 4064 O O . MET A 1 517 ? -50.940 38.960 -15.059 1.00 93.06 517 MET A O 1
ATOM 4068 N N . SER A 1 518 ? -52.975 39.853 -14.759 1.00 90.88 518 SER A N 1
ATOM 4069 C CA . SER A 1 518 ? -53.501 39.312 -16.018 1.00 90.88 518 SER A CA 1
ATOM 4070 C C . SER A 1 518 ? -52.874 39.966 -17.253 1.00 90.88 518 SER A C 1
ATOM 4072 O O . SER A 1 518 ? -52.593 39.272 -18.227 1.00 90.88 518 SER A O 1
ATOM 4074 N N . GLN A 1 519 ? -52.603 41.275 -17.215 1.00 90.44 519 GLN A N 1
ATOM 4075 C CA . GLN A 1 519 ? -51.914 41.986 -18.296 1.00 90.44 519 GLN A CA 1
ATOM 4076 C C . GLN A 1 519 ? -50.473 41.496 -18.446 1.00 90.44 519 GLN A C 1
ATOM 4078 O O . GLN A 1 519 ? -50.033 41.221 -19.563 1.00 90.44 519 GLN A O 1
ATOM 4083 N N . HIS A 1 520 ? -49.770 41.314 -17.325 1.00 93.12 520 HIS A N 1
ATOM 4084 C CA . HIS A 1 520 ? -48.434 40.732 -17.320 1.00 93.12 520 HIS A CA 1
ATOM 4085 C C . HIS A 1 520 ? -48.441 39.325 -17.933 1.00 93.12 520 HIS A C 1
ATOM 4087 O O . HIS A 1 520 ? -47.699 39.061 -18.875 1.00 93.12 520 HIS A O 1
ATOM 4093 N N . ALA A 1 521 ? -49.358 38.456 -17.504 1.00 93.38 521 ALA A N 1
ATOM 4094 C CA . ALA A 1 521 ? -49.487 37.109 -18.050 1.00 93.38 521 ALA A CA 1
ATOM 4095 C C . ALA A 1 521 ? -49.805 37.087 -19.555 1.00 93.38 521 ALA A C 1
ATOM 4097 O O . ALA A 1 521 ? -49.229 36.281 -20.281 1.00 93.38 521 ALA A O 1
ATOM 4098 N N . ILE A 1 522 ? -50.670 37.981 -20.057 1.00 92.19 522 ILE A N 1
ATOM 4099 C CA . ILE A 1 522 ? -50.923 38.123 -21.505 1.00 92.19 522 ILE A CA 1
ATOM 4100 C C . ILE A 1 522 ? -49.640 38.507 -22.245 1.00 92.19 522 ILE A C 1
ATOM 4102 O O . ILE A 1 522 ? -49.376 37.965 -23.318 1.00 92.19 522 ILE A O 1
ATOM 4106 N N . GLN A 1 523 ? -48.851 39.432 -21.694 1.00 91.75 523 GLN A N 1
ATOM 4107 C CA . GLN A 1 523 ? -47.601 39.862 -22.313 1.00 91.75 523 GLN A CA 1
ATOM 4108 C C . GLN A 1 523 ? -46.599 38.708 -22.402 1.00 91.75 523 GLN A C 1
ATOM 4110 O O . GLN A 1 523 ? -46.031 38.478 -23.467 1.00 91.75 523 GLN A O 1
ATOM 4115 N N . LEU A 1 524 ? -46.442 37.938 -21.326 1.00 94.88 524 LEU A N 1
ATOM 4116 C CA . LEU A 1 524 ? -45.577 36.760 -21.330 1.00 94.88 524 LEU A CA 1
ATOM 4117 C C . LEU A 1 524 ? -46.088 35.678 -22.282 1.00 94.88 524 LEU A C 1
ATOM 4119 O O . LEU A 1 524 ? -45.301 35.076 -22.999 1.00 94.88 524 LEU A O 1
ATOM 4123 N N . LEU A 1 525 ? -47.404 35.457 -22.352 1.00 93.75 525 LEU A N 1
ATOM 4124 C CA . LEU A 1 525 ? -48.003 34.491 -23.277 1.00 93.75 525 LEU A CA 1
ATOM 4125 C C . LEU A 1 525 ? -47.765 34.860 -24.747 1.00 93.75 525 LEU A C 1
ATOM 4127 O O . LEU A 1 525 ? -47.561 33.970 -25.576 1.00 93.75 525 LEU A O 1
ATOM 4131 N N . LYS A 1 526 ? -47.788 36.154 -25.084 1.00 92.19 526 LYS A N 1
ATOM 4132 C CA . LYS A 1 526 ? -47.443 36.634 -26.431 1.00 92.19 526 LYS A CA 1
ATOM 4133 C C . LYS A 1 526 ? -46.006 36.263 -26.782 1.00 92.19 526 LYS A C 1
ATOM 4135 O O . LYS A 1 526 ? -45.781 35.696 -27.846 1.00 92.19 526 LYS A O 1
ATOM 4140 N N . THR A 1 527 ? -45.072 36.533 -25.872 1.00 91.56 527 THR A N 1
ATOM 4141 C CA . THR A 1 527 ? -43.645 36.248 -26.064 1.00 91.56 527 THR A CA 1
ATOM 4142 C C . THR A 1 527 ? -43.356 34.746 -26.107 1.00 91.56 527 THR A C 1
ATOM 4144 O O . THR A 1 527 ? -42.706 34.278 -27.033 1.00 91.56 527 THR A O 1
ATOM 4147 N N . ALA A 1 528 ? -43.860 33.982 -25.136 1.00 91.81 528 ALA A N 1
ATOM 4148 C CA . ALA A 1 528 ? -43.483 32.585 -24.931 1.00 91.81 528 ALA A CA 1
ATOM 4149 C C . ALA A 1 528 ? -44.172 31.608 -25.896 1.00 91.81 528 ALA A C 1
ATOM 4151 O O . ALA A 1 528 ? -43.591 30.597 -26.273 1.00 91.81 528 ALA A O 1
ATOM 4152 N N . VAL A 1 529 ? -45.431 31.863 -26.280 1.00 92.12 529 VAL A N 1
ATOM 4153 C CA . VAL A 1 529 ? -46.229 30.892 -27.059 1.00 92.12 529 VAL A CA 1
ATOM 4154 C C . VAL A 1 529 ? -46.991 31.506 -28.233 1.00 92.12 529 VAL A C 1
ATOM 4156 O O . VAL A 1 529 ? -47.879 30.855 -28.784 1.00 92.12 529 VAL A O 1
ATOM 4159 N N . GLY A 1 530 ? -46.685 32.752 -28.613 1.00 86.75 530 GLY A N 1
ATOM 4160 C CA . GLY A 1 530 ? -47.365 33.436 -29.718 1.00 86.75 530 GLY A CA 1
ATOM 4161 C C . GLY A 1 530 ? -48.863 33.627 -29.467 1.00 86.75 530 GLY A C 1
ATOM 4162 O O . GLY A 1 530 ? -49.674 33.478 -30.377 1.00 86.75 530 GLY A O 1
ATOM 4163 N N . TYR A 1 531 ? -49.258 33.872 -28.215 1.00 86.06 531 TYR A N 1
ATOM 4164 C CA . TYR A 1 531 ? -50.665 34.010 -27.845 1.00 86.06 531 TYR A CA 1
ATOM 4165 C C . TYR A 1 531 ? -51.296 35.271 -28.447 1.00 86.06 531 TYR A C 1
ATOM 4167 O O . TYR A 1 531 ? -50.974 36.388 -28.046 1.00 86.06 531 TYR A O 1
ATOM 4175 N N . GLU A 1 532 ? -52.256 35.092 -29.351 1.00 80.38 532 GLU A N 1
ATOM 4176 C CA . GLU A 1 532 ? -53.077 36.176 -29.892 1.00 80.38 532 GLU A CA 1
ATOM 4177 C C . GLU A 1 532 ? -54.424 36.230 -29.157 1.00 80.38 532 GLU A C 1
ATOM 4179 O O . GLU A 1 532 ? -55.277 35.358 -29.351 1.00 80.38 532 GLU A O 1
ATOM 4184 N N . PRO A 1 533 ? -54.642 37.216 -28.268 1.00 70.81 533 PRO A N 1
ATOM 4185 C CA . PRO A 1 533 ? -55.898 37.302 -27.549 1.00 70.81 533 PRO A CA 1
ATOM 4186 C C . PRO A 1 533 ? -57.008 37.836 -28.467 1.00 70.81 533 PRO A C 1
ATOM 4188 O O . PRO A 1 533 ? -56.818 38.815 -29.184 1.00 70.81 533 PRO A O 1
ATOM 4191 N N . ILE A 1 534 ? -58.199 37.233 -28.396 1.00 68.50 534 ILE A N 1
ATOM 4192 C CA . ILE A 1 534 ? -59.388 37.673 -29.157 1.00 68.50 534 ILE A CA 1
ATOM 4193 C C . ILE A 1 534 ? -59.831 39.089 -28.728 1.00 68.50 534 ILE A C 1
ATOM 4195 O O . ILE A 1 534 ? -60.408 39.835 -29.515 1.00 68.50 534 ILE A O 1
ATOM 4199 N N . THR A 1 535 ? -59.540 39.477 -27.483 1.00 63.66 535 THR A N 1
ATOM 4200 C CA . THR A 1 535 ? -59.804 40.807 -26.913 1.00 63.66 535 THR A CA 1
ATOM 4201 C C . THR A 1 535 ? -58.548 41.361 -26.234 1.00 63.66 535 THR A C 1
ATOM 4203 O O . THR A 1 535 ? -57.795 40.577 -25.663 1.00 63.66 535 THR A O 1
ATOM 4206 N N . PRO A 1 536 ? -58.312 42.689 -26.207 1.00 59.78 536 PRO A N 1
ATOM 4207 C CA . PRO A 1 536 ? -57.109 43.274 -25.595 1.00 59.78 536 PRO A CA 1
ATOM 4208 C C . PRO A 1 536 ? -56.915 42.932 -24.109 1.00 59.78 536 PRO A C 1
ATOM 4210 O O . PRO A 1 536 ? -55.790 42.924 -23.616 1.00 59.78 536 PRO A O 1
ATOM 4213 N N . GLU A 1 537 ? -58.008 42.629 -23.406 1.00 69.00 537 GLU A N 1
ATOM 4214 C CA . GLU A 1 537 ? -58.026 42.301 -21.984 1.00 69.00 537 GLU A CA 1
ATOM 4215 C C . GLU A 1 537 ? -58.402 40.836 -21.713 1.00 69.00 537 GLU A C 1
ATOM 4217 O O . GLU A 1 537 ? -59.169 40.225 -22.464 1.00 69.00 537 GLU A O 1
ATOM 4222 N N . ALA A 1 538 ? -57.913 40.294 -20.589 1.00 77.50 538 ALA A N 1
ATOM 4223 C CA . ALA A 1 538 ? -58.333 38.993 -20.070 1.00 77.50 538 ALA A CA 1
ATOM 4224 C C . ALA A 1 538 ? -59.822 39.006 -19.695 1.00 77.50 538 ALA A C 1
ATOM 4226 O O . ALA A 1 538 ? -60.304 39.967 -19.085 1.00 77.50 538 ALA A O 1
ATOM 4227 N N . HIS A 1 539 ? -60.531 37.916 -20.003 1.00 82.31 539 HIS A N 1
ATOM 4228 C CA . HIS A 1 539 ? -61.967 37.798 -19.760 1.00 82.31 539 HIS A CA 1
ATOM 4229 C C . HIS A 1 539 ? -62.284 37.935 -18.265 1.00 82.31 539 HIS A C 1
ATOM 4231 O O . HIS A 1 539 ? -61.789 37.159 -17.446 1.00 82.31 539 HIS A O 1
ATOM 4237 N N . TYR A 1 540 ? -63.120 38.909 -17.903 1.00 82.94 540 TYR A N 1
ATOM 4238 C CA . TYR A 1 540 ? -63.569 39.098 -16.526 1.00 82.94 540 TYR A CA 1
ATOM 4239 C C . TYR A 1 540 ? -64.801 38.238 -16.233 1.00 82.94 540 TYR A C 1
ATOM 4241 O O . TYR A 1 540 ? -65.882 38.469 -16.777 1.00 82.94 540 TYR A O 1
ATOM 4249 N N . HIS A 1 541 ? -64.655 37.268 -15.332 1.00 79.88 541 HIS A N 1
ATOM 4250 C CA . HIS A 1 541 ? -65.759 36.421 -14.902 1.00 79.88 541 HIS A CA 1
ATOM 4251 C C . HIS A 1 541 ? -66.601 37.156 -13.850 1.00 79.88 541 HIS A C 1
ATOM 4253 O O . HIS A 1 541 ? -66.247 37.205 -12.672 1.00 79.88 541 HIS A O 1
ATOM 4259 N N . THR A 1 542 ? -67.757 37.692 -14.245 1.00 76.69 542 THR A N 1
ATOM 4260 C CA . THR A 1 542 ? -68.594 38.574 -13.402 1.00 76.69 542 THR A CA 1
ATOM 4261 C C . THR A 1 542 ? -69.101 37.922 -12.110 1.00 76.69 542 THR A C 1
ATOM 4263 O O . THR A 1 542 ? -69.116 38.572 -11.067 1.00 76.69 542 THR A O 1
ATOM 4266 N N . GLN A 1 543 ? -69.468 36.635 -12.146 1.00 75.75 543 GLN A N 1
ATOM 4267 C CA . GLN A 1 543 ? -69.937 35.903 -10.955 1.00 75.75 543 GLN A CA 1
ATOM 4268 C C . GLN A 1 543 ? -68.805 35.588 -9.963 1.00 75.75 543 GLN A C 1
ATOM 4270 O O . GLN A 1 543 ? -68.916 35.876 -8.774 1.00 75.75 543 GLN A O 1
ATOM 4275 N N . LEU A 1 544 ? -67.688 35.037 -10.449 1.00 73.81 544 LEU A N 1
ATOM 4276 C CA . LEU A 1 544 ? -66.558 34.618 -9.615 1.00 73.81 544 LEU A CA 1
ATOM 4277 C C . LEU A 1 544 ? -65.555 35.754 -9.323 1.00 73.81 544 LEU A C 1
ATOM 4279 O O . LEU A 1 544 ? -64.635 35.562 -8.530 1.00 73.81 544 LEU A O 1
ATOM 4283 N N . LYS A 1 545 ? -65.763 36.942 -9.912 1.00 82.69 545 LYS A N 1
ATOM 4284 C CA . LYS A 1 545 ? -65.007 38.192 -9.709 1.00 82.69 545 LYS A CA 1
ATOM 4285 C C . LYS A 1 545 ? -63.489 38.037 -9.872 1.00 82.69 545 LYS A C 1
ATOM 4287 O O . LYS A 1 545 ? -62.727 38.538 -9.045 1.00 82.69 545 LYS A O 1
ATOM 4292 N N . HIS A 1 546 ? -63.073 37.343 -10.928 1.00 84.12 546 HIS A N 1
ATOM 4293 C CA . HIS A 1 546 ? -61.670 37.139 -11.287 1.00 84.12 546 HIS A CA 1
ATOM 4294 C C . HIS A 1 546 ? -61.474 37.246 -12.805 1.00 84.12 546 HIS A C 1
ATOM 4296 O O . HIS A 1 546 ? -62.418 37.038 -13.575 1.00 84.12 546 HIS A O 1
ATOM 4302 N N . ARG A 1 547 ? -60.248 37.535 -13.247 1.00 87.44 547 ARG A N 1
ATOM 4303 C CA . ARG A 1 547 ? -59.870 37.494 -14.669 1.00 87.44 547 ARG A CA 1
ATOM 4304 C C . ARG A 1 547 ? -59.366 36.100 -15.048 1.00 87.44 547 ARG A C 1
ATOM 4306 O O . ARG A 1 547 ? -58.626 35.486 -14.282 1.00 87.44 547 ARG A O 1
ATOM 4313 N N . VAL A 1 548 ? -59.774 35.603 -16.215 1.00 88.81 548 VAL A N 1
ATOM 4314 C CA . VAL A 1 548 ? -59.432 34.273 -16.744 1.00 88.81 548 VAL A CA 1
ATOM 4315 C C . VAL A 1 548 ? -58.713 34.407 -18.079 1.00 88.81 548 VAL A C 1
ATOM 4317 O O . VAL A 1 548 ? -59.153 35.153 -18.956 1.00 88.81 548 VAL A O 1
ATOM 4320 N N . ILE A 1 549 ? -57.641 33.635 -18.252 1.00 90.38 549 ILE A N 1
ATOM 4321 C CA . ILE A 1 549 ? -56.936 33.486 -19.527 1.00 90.38 549 ILE A CA 1
ATOM 4322 C C . ILE A 1 549 ? -56.906 32.008 -19.899 1.00 90.38 549 ILE A C 1
ATOM 4324 O O . ILE A 1 549 ? -56.439 31.186 -19.113 1.00 90.38 549 ILE A O 1
ATOM 4328 N N . ASN A 1 550 ? -57.373 31.685 -21.104 1.00 90.31 550 ASN A N 1
ATOM 4329 C CA . ASN A 1 550 ? -57.327 30.337 -21.665 1.00 90.31 550 ASN A CA 1
ATOM 4330 C C . ASN A 1 550 ? -56.279 30.296 -22.776 1.00 90.31 550 ASN A C 1
ATOM 4332 O O . ASN A 1 550 ? -56.356 31.090 -23.710 1.00 90.31 550 ASN A O 1
ATOM 4336 N N . SER A 1 551 ? -55.333 29.362 -22.715 1.00 91.31 551 SER A N 1
ATOM 4337 C CA . SER A 1 551 ? -54.302 29.228 -23.745 1.00 91.31 551 SER A CA 1
ATOM 4338 C C . SER A 1 551 ? -53.997 27.763 -24.057 1.00 91.31 551 SER A C 1
ATOM 4340 O O . SER A 1 551 ? -53.571 26.989 -23.197 1.00 91.31 551 SER A O 1
ATOM 4342 N N . THR A 1 552 ? -54.204 27.380 -25.320 1.00 90.56 552 THR A N 1
ATOM 4343 C CA . THR A 1 552 ? -53.743 26.093 -25.867 1.00 90.56 552 THR A CA 1
ATOM 4344 C C . THR A 1 552 ? -52.226 26.085 -26.043 1.00 90.56 552 THR A C 1
ATOM 4346 O O . THR A 1 552 ? -51.598 25.049 -25.846 1.00 90.56 552 THR A O 1
ATOM 4349 N N . GLY A 1 553 ? -51.622 27.236 -26.360 1.00 92.12 553 GLY A N 1
ATOM 4350 C CA . GLY A 1 553 ? -50.169 27.401 -26.442 1.00 92.12 553 GLY A CA 1
ATOM 4351 C C . GLY A 1 553 ? -49.492 27.112 -25.103 1.00 92.12 553 GLY A C 1
ATOM 4352 O O . GLY A 1 553 ? -48.556 26.322 -25.045 1.00 92.12 553 GLY A O 1
ATOM 4353 N N . LEU A 1 554 ? -50.045 27.641 -24.007 1.00 94.62 554 LEU A N 1
ATOM 4354 C CA . LEU A 1 554 ? -49.556 27.356 -22.658 1.00 94.62 554 LEU A CA 1
ATOM 4355 C C . LEU A 1 554 ? -49.753 25.885 -22.264 1.00 94.62 554 LEU A C 1
ATOM 4357 O O . LEU A 1 554 ? -48.894 25.318 -21.599 1.00 94.62 554 LEU A O 1
ATOM 4361 N N . ALA A 1 555 ? -50.842 25.236 -22.692 1.00 93.44 555 ALA A N 1
ATOM 4362 C CA . ALA A 1 555 ? -51.017 23.796 -22.477 1.00 93.44 555 ALA A CA 1
ATOM 4363 C C . ALA A 1 555 ? -49.956 22.968 -23.221 1.00 93.44 555 ALA A C 1
ATOM 4365 O O . ALA A 1 555 ? -49.434 22.002 -22.668 1.00 93.44 555 ALA A O 1
ATOM 4366 N N . LYS A 1 556 ? -49.608 23.360 -24.456 1.00 93.62 556 LYS A N 1
ATOM 4367 C CA . LYS A 1 556 ? -48.528 22.730 -25.230 1.00 93.62 556 LYS A CA 1
ATOM 4368 C C . LYS A 1 556 ? -47.170 22.927 -24.558 1.00 93.62 556 LYS A C 1
ATOM 4370 O O . LYS A 1 556 ? -46.438 21.953 -24.422 1.00 93.62 556 LYS A O 1
ATOM 4375 N N . LEU A 1 557 ? -46.876 24.140 -24.089 1.00 95.12 557 LEU A N 1
ATOM 4376 C CA . LEU A 1 557 ? -45.668 24.443 -23.319 1.00 95.12 557 LEU A CA 1
ATOM 4377 C C . LEU A 1 557 ? -45.603 23.599 -22.035 1.00 95.12 557 LEU A C 1
ATOM 4379 O O . LEU A 1 557 ? -44.615 22.920 -21.784 1.00 95.12 557 LEU A O 1
ATOM 4383 N N . ALA A 1 558 ? -46.689 23.545 -21.259 1.00 94.75 558 ALA A N 1
ATOM 4384 C CA . ALA A 1 558 ? -46.775 22.712 -20.059 1.00 94.75 558 ALA A CA 1
ATOM 4385 C C . ALA A 1 558 ? -46.503 21.228 -20.369 1.00 94.75 558 ALA A C 1
ATOM 4387 O O . ALA A 1 558 ? -45.765 20.565 -19.636 1.00 94.75 558 ALA A O 1
ATOM 4388 N N . ALA A 1 559 ? -47.032 20.723 -21.487 1.00 93.44 559 ALA A N 1
ATOM 4389 C CA . ALA A 1 559 ? -46.822 19.348 -21.921 1.00 93.44 559 ALA A CA 1
ATOM 4390 C C . ALA A 1 559 ? -45.364 19.046 -22.313 1.00 93.44 559 ALA A C 1
ATOM 4392 O O . ALA A 1 559 ? -44.928 17.916 -22.088 1.00 93.44 559 ALA A O 1
ATOM 4393 N N . GLN A 1 560 ? -44.607 20.021 -22.840 1.00 94.25 560 GLN A N 1
ATOM 4394 C CA . GLN A 1 560 ? -43.171 19.870 -23.139 1.00 94.25 560 GLN A CA 1
ATOM 4395 C C . GLN A 1 560 ? -42.353 19.590 -21.871 1.00 94.25 560 GLN A C 1
ATOM 4397 O O . GLN A 1 560 ? -41.443 18.768 -21.899 1.00 94.25 560 GLN A O 1
ATOM 4402 N N . PHE A 1 561 ? -42.745 20.186 -20.742 1.00 94.31 561 PHE A N 1
ATOM 4403 C CA . PHE A 1 561 ? -42.135 19.940 -19.432 1.00 94.31 561 PHE A CA 1
ATOM 4404 C C . PHE A 1 561 ? -42.871 18.862 -18.612 1.00 94.31 561 PHE A C 1
ATOM 4406 O O . PHE A 1 561 ? -42.645 18.703 -17.413 1.00 94.31 561 PHE A O 1
ATOM 4413 N N . GLY A 1 562 ? -43.754 18.082 -19.242 1.00 92.44 562 GLY A N 1
ATOM 4414 C CA . GLY A 1 562 ? -44.403 16.921 -18.627 1.00 92.44 562 GLY A CA 1
ATOM 4415 C C . GLY A 1 562 ? -45.627 17.219 -17.754 1.00 92.44 562 GLY A C 1
ATOM 4416 O O . GLY A 1 562 ? -46.139 16.297 -17.121 1.00 92.44 562 GLY A O 1
ATOM 4417 N N . MET A 1 563 ? -46.140 18.452 -17.732 1.00 93.38 563 MET A N 1
ATOM 4418 C CA . MET A 1 563 ? -47.415 18.775 -17.082 1.00 93.38 563 MET A CA 1
ATOM 4419 C C . MET A 1 563 ? -48.588 18.575 -18.047 1.00 93.38 563 MET A C 1
ATOM 4421 O O . MET A 1 563 ? -48.634 19.163 -19.125 1.00 93.38 563 MET A O 1
ATOM 4425 N N . LYS A 1 564 ? -49.570 17.761 -17.651 1.00 89.75 564 LYS A N 1
ATOM 4426 C CA . LYS A 1 564 ? -50.761 17.435 -18.462 1.00 89.75 564 LYS A CA 1
ATOM 4427 C C . LYS A 1 564 ? -52.032 17.453 -17.604 1.00 89.75 564 LYS A C 1
ATOM 4429 O O . LYS A 1 564 ? -51.926 17.402 -16.374 1.00 89.75 564 LYS A O 1
ATOM 4434 N N . PRO A 1 565 ? -53.244 17.518 -18.192 1.00 87.50 565 PRO A N 1
ATOM 4435 C CA . PRO A 1 565 ? -54.484 17.369 -17.428 1.00 87.50 565 PRO A CA 1
ATOM 4436 C C . PRO A 1 565 ? -54.460 16.102 -16.553 1.00 87.50 565 PRO A C 1
ATOM 4438 O O . PRO A 1 565 ? -54.116 15.022 -17.022 1.00 87.50 565 PRO A O 1
ATOM 4441 N N . GLY A 1 566 ? -54.778 16.241 -15.262 1.00 84.19 566 GLY A N 1
ATOM 4442 C CA . GLY A 1 566 ? -54.672 15.159 -14.267 1.00 84.19 566 GLY A CA 1
ATOM 4443 C C . GLY A 1 566 ? -53.275 14.956 -13.654 1.00 84.19 566 GLY A C 1
ATOM 4444 O O . GLY A 1 566 ? -53.156 14.271 -12.643 1.00 84.19 566 GLY A O 1
ATOM 4445 N N . GLN A 1 567 ? -52.234 15.591 -14.201 1.00 85.31 567 GLN A N 1
ATOM 4446 C CA . GLN A 1 567 ? -50.838 15.526 -13.744 1.00 85.31 567 GLN A CA 1
ATOM 4447 C C . GLN A 1 567 ? -50.230 16.940 -13.626 1.00 85.31 567 GLN A C 1
ATOM 4449 O O . GLN A 1 567 ? -49.193 17.247 -14.209 1.00 85.31 567 GLN A O 1
ATOM 4454 N N . LYS A 1 568 ? -50.897 17.828 -12.871 1.00 89.94 568 LYS A N 1
ATOM 4455 C CA . LYS A 1 568 ? -50.425 19.193 -12.564 1.00 89.94 568 LYS A CA 1
ATOM 4456 C C . LYS A 1 568 ? -49.502 19.175 -11.334 1.00 89.94 568 LYS A C 1
ATOM 4458 O O . LYS A 1 568 ? -49.954 19.444 -10.222 1.00 89.94 568 LYS A O 1
ATOM 4463 N N . GLN A 1 569 ? -48.246 18.779 -11.518 1.00 90.94 569 GLN A N 1
ATOM 4464 C CA . GLN A 1 569 ? -47.244 18.680 -10.448 1.00 90.94 569 GLN A CA 1
ATOM 4465 C C . GLN A 1 569 ? -45.830 18.929 -10.981 1.00 90.94 569 GLN A C 1
ATOM 4467 O O . GLN A 1 569 ? -45.616 18.868 -12.190 1.00 90.94 569 GLN A O 1
ATOM 4472 N N . MET A 1 570 ? -44.866 19.143 -10.080 1.00 92.88 570 MET A N 1
ATOM 4473 C CA . MET A 1 570 ? -43.448 19.179 -10.450 1.00 92.88 570 MET A CA 1
ATOM 4474 C C . MET A 1 570 ? -43.001 17.889 -11.141 1.00 92.88 570 MET A C 1
ATOM 4476 O O . MET A 1 570 ? -43.352 16.785 -10.716 1.00 92.88 570 MET A O 1
ATOM 4480 N N . THR A 1 571 ? -42.191 18.043 -12.184 1.00 93.38 571 THR A N 1
ATOM 4481 C CA . THR A 1 571 ? -41.575 16.961 -12.959 1.00 93.38 571 THR A CA 1
ATOM 4482 C C . THR A 1 571 ? -40.056 17.137 -12.956 1.00 93.38 571 THR A C 1
ATOM 4484 O O . THR A 1 571 ? -39.558 18.230 -12.692 1.00 93.38 571 THR A O 1
ATOM 4487 N N . ALA A 1 572 ? -39.305 16.083 -13.288 1.00 92.25 572 ALA A N 1
ATOM 4488 C CA . ALA A 1 572 ? -37.852 16.199 -13.442 1.00 92.25 572 ALA A CA 1
ATOM 4489 C C . ALA A 1 572 ? -37.467 17.188 -14.560 1.00 92.25 572 ALA A C 1
ATOM 4491 O O . ALA A 1 572 ? -36.503 17.928 -14.414 1.00 92.25 572 ALA A O 1
ATOM 4492 N N . ALA A 1 573 ? -38.259 17.266 -15.637 1.00 93.38 573 ALA A N 1
ATOM 4493 C CA . ALA A 1 573 ? -38.022 18.213 -16.727 1.00 93.38 573 ALA A CA 1
ATOM 4494 C C . ALA A 1 573 ? -38.132 19.678 -16.273 1.00 93.38 573 ALA A C 1
ATOM 4496 O O . ALA A 1 573 ? -37.376 20.504 -16.764 1.00 93.38 573 ALA A O 1
ATOM 4497 N N . LEU A 1 574 ? -39.028 19.990 -15.325 1.00 93.88 574 LEU A N 1
ATOM 4498 C CA . LEU A 1 574 ? -39.154 21.332 -14.736 1.00 93.88 574 LEU A CA 1
ATOM 4499 C C . LEU A 1 574 ? -37.999 21.699 -13.792 1.00 93.88 574 LEU A C 1
ATOM 4501 O O . LEU A 1 574 ? -37.749 22.877 -13.580 1.00 93.88 574 LEU A O 1
ATOM 4505 N N . GLU A 1 575 ? -37.322 20.713 -13.200 1.00 94.56 575 GLU A N 1
ATOM 4506 C CA . GLU A 1 575 ? -36.166 20.942 -12.319 1.00 94.56 575 GLU A CA 1
ATOM 4507 C C . GLU A 1 575 ? -34.834 20.951 -13.095 1.00 94.56 575 GLU A C 1
ATOM 4509 O O . GLU A 1 575 ? -33.848 21.494 -12.615 1.00 94.56 575 GLU A O 1
ATOM 4514 N N . ALA A 1 576 ? -34.792 20.393 -14.309 1.00 94.69 576 ALA A N 1
ATOM 4515 C CA . ALA A 1 576 ? -33.597 20.318 -15.156 1.00 94.69 576 ALA A CA 1
ATOM 4516 C C . ALA A 1 576 ? -33.444 21.505 -16.139 1.00 94.69 576 ALA A C 1
ATOM 4518 O O . ALA A 1 576 ? -32.771 21.389 -17.164 1.00 94.69 576 ALA A O 1
ATOM 4519 N N . THR A 1 577 ? -34.095 22.636 -15.863 1.00 95.44 577 THR A N 1
ATOM 4520 C CA . THR A 1 577 ? -34.158 23.810 -16.751 1.00 95.44 577 THR A CA 1
ATOM 4521 C C . THR A 1 577 ? -33.018 24.808 -16.530 1.00 95.44 577 THR A C 1
ATOM 4523 O O . THR A 1 577 ? -32.239 24.694 -15.578 1.00 95.44 577 THR A O 1
ATOM 4526 N N . SER A 1 578 ? -32.949 25.831 -17.387 1.00 95.62 578 SER A N 1
ATOM 4527 C CA . SER A 1 578 ? -32.002 26.949 -17.267 1.00 95.62 578 SER A CA 1
ATOM 4528 C C . SER A 1 578 ? -32.131 27.707 -15.940 1.00 95.62 578 SER A C 1
ATOM 4530 O O . SER A 1 578 ? -33.146 27.605 -15.235 1.00 95.62 578 SER A O 1
ATOM 4532 N N . TYR A 1 579 ? -31.101 28.491 -15.612 1.00 95.81 579 TYR A N 1
ATOM 4533 C CA . TYR A 1 579 ? -31.107 29.409 -14.472 1.00 95.81 579 TYR A CA 1
ATOM 4534 C C . TYR A 1 579 ? -32.272 30.411 -14.544 1.00 95.81 579 TYR A C 1
ATOM 4536 O O . TYR A 1 579 ? -32.998 30.614 -13.569 1.00 95.81 579 TYR A O 1
ATOM 4544 N N . GLU A 1 580 ? -32.508 30.990 -15.723 1.00 96.50 580 GLU A N 1
ATOM 4545 C CA . GLU A 1 580 ? -33.567 31.980 -15.935 1.00 96.50 580 GLU A CA 1
ATOM 4546 C C . GLU A 1 580 ? -34.968 31.373 -15.818 1.00 96.50 580 GLU A C 1
ATOM 4548 O O . GLU A 1 580 ? -35.833 31.939 -15.143 1.00 96.50 580 GLU A O 1
ATOM 4553 N N . PHE A 1 581 ? -35.183 30.171 -16.363 1.00 97.00 581 PHE A N 1
ATOM 4554 C CA . PHE A 1 581 ? -36.438 29.450 -16.163 1.00 97.00 581 PHE A CA 1
ATOM 4555 C C . PHE A 1 581 ? -36.670 29.128 -14.684 1.00 97.00 581 PHE A C 1
ATOM 4557 O O . PHE A 1 581 ? -37.781 29.317 -14.195 1.00 97.00 581 PHE A O 1
ATOM 4564 N N . HIS A 1 582 ? -35.643 28.676 -13.948 1.00 95.12 582 HIS A N 1
ATOM 4565 C CA . HIS A 1 582 ? -35.749 28.405 -12.508 1.00 95.12 582 HIS A CA 1
ATOM 4566 C C . HIS A 1 582 ? -36.261 29.627 -11.741 1.00 95.12 582 HIS A C 1
ATOM 4568 O O . HIS A 1 582 ? -37.183 29.511 -10.930 1.00 95.12 582 HIS A O 1
ATOM 4574 N N . ARG A 1 583 ? -35.682 30.801 -12.017 1.00 97.44 583 ARG A N 1
ATOM 4575 C CA . ARG A 1 583 ? -36.078 32.070 -11.395 1.00 97.44 583 ARG A CA 1
ATOM 4576 C C . ARG A 1 583 ? -37.514 32.438 -11.737 1.00 97.44 583 ARG A C 1
ATOM 4578 O O . ARG A 1 583 ? -38.302 32.679 -10.822 1.00 97.44 583 ARG A O 1
ATOM 4585 N N . GLY A 1 584 ? -37.864 32.410 -13.024 1.00 97.75 584 GLY A N 1
ATOM 4586 C CA . GLY A 1 584 ? -39.219 32.694 -13.489 1.00 97.75 584 GLY A CA 1
ATOM 4587 C C . GLY A 1 584 ? -40.239 31.751 -12.856 1.00 97.75 584 GLY A C 1
ATOM 4588 O O . GLY A 1 584 ? -41.223 32.200 -12.273 1.00 97.75 584 GLY A O 1
ATOM 4589 N N . PHE A 1 585 ? -39.972 30.444 -12.878 1.00 97.94 585 PHE A N 1
ATOM 4590 C CA . PHE A 1 585 ? -40.847 29.417 -12.316 1.00 97.94 585 PHE A CA 1
ATOM 4591 C C . PHE A 1 585 ? -41.103 29.607 -10.825 1.00 97.94 585 PHE A C 1
ATOM 4593 O O . PHE A 1 585 ? -42.256 29.585 -10.385 1.00 97.94 585 PHE A O 1
ATOM 4600 N N . LEU A 1 586 ? -40.043 29.834 -10.046 1.00 98.06 586 LEU A N 1
ATOM 4601 C CA . LEU A 1 586 ? -40.175 30.122 -8.624 1.00 98.06 586 LEU A CA 1
ATOM 4602 C C . LEU A 1 586 ? -40.977 31.407 -8.401 1.00 98.06 586 LEU A C 1
ATOM 4604 O O . LEU A 1 586 ? -41.890 31.404 -7.582 1.00 98.06 586 LEU A O 1
ATOM 4608 N N . GLN A 1 587 ? -40.718 32.474 -9.156 1.00 98.06 587 GLN A N 1
ATOM 4609 C CA . GLN A 1 587 ? -41.449 33.731 -9.006 1.00 98.06 587 GLN A CA 1
ATOM 4610 C C . GLN A 1 587 ? -42.940 33.560 -9.316 1.00 98.06 587 GLN A C 1
ATOM 4612 O O . GLN A 1 587 ? -43.773 33.913 -8.486 1.00 98.06 587 GLN A O 1
ATOM 4617 N N . GLY A 1 588 ? -43.290 32.924 -10.438 1.00 96.69 588 GLY A N 1
ATOM 4618 C CA . GLY A 1 588 ? -44.683 32.688 -10.828 1.00 96.69 588 GLY A CA 1
ATOM 4619 C C . GLY A 1 588 ? -45.456 31.807 -9.842 1.00 96.69 588 GLY A C 1
ATOM 4620 O O . GLY A 1 588 ? -46.632 32.069 -9.567 1.00 96.69 588 GLY A O 1
ATOM 4621 N N . LEU A 1 589 ? -44.798 30.791 -9.267 1.00 96.69 589 LEU A N 1
ATOM 4622 C CA . LEU A 1 589 ? -45.384 29.932 -8.234 1.00 96.69 589 LEU A CA 1
ATOM 4623 C C . LEU A 1 589 ? -45.578 30.681 -6.909 1.00 96.69 589 LEU A C 1
ATOM 4625 O O . LEU A 1 589 ? -46.616 30.537 -6.262 1.00 96.69 589 LEU A O 1
ATOM 4629 N N . PHE A 1 590 ? -44.604 31.496 -6.499 1.00 97.06 590 PHE A N 1
ATOM 4630 C CA . PHE A 1 590 ? -44.703 32.301 -5.282 1.00 97.06 590 PHE A CA 1
ATOM 4631 C C . PHE A 1 590 ? -45.728 33.444 -5.434 1.00 97.06 590 PHE A C 1
ATOM 4633 O O . PHE A 1 590 ? -46.474 33.741 -4.494 1.00 97.06 590 PHE A O 1
ATOM 4640 N N . ASP A 1 591 ? -45.840 34.037 -6.622 1.00 95.00 591 ASP A N 1
ATOM 4641 C CA . ASP A 1 591 ? -46.865 35.027 -6.959 1.00 95.00 591 ASP A CA 1
ATOM 4642 C C . ASP A 1 591 ? -48.281 34.461 -6.855 1.00 95.00 591 ASP A C 1
ATOM 4644 O O . ASP A 1 591 ? -49.174 35.181 -6.412 1.00 95.00 591 ASP A O 1
ATOM 4648 N N . ALA A 1 592 ? -48.485 33.183 -7.179 1.00 91.94 592 ALA A N 1
ATOM 4649 C CA . ALA A 1 592 ? -49.750 32.492 -6.938 1.00 91.94 592 ALA A CA 1
ATOM 4650 C C . ALA A 1 592 ? -49.921 32.170 -5.440 1.00 91.94 592 ALA A C 1
ATOM 4652 O O . ALA A 1 592 ? -50.650 32.844 -4.706 1.00 91.94 592 ALA A O 1
ATOM 4653 N N . ASP A 1 593 ? -49.128 31.224 -4.937 1.00 91.50 593 ASP A N 1
ATOM 4654 C CA . ASP A 1 593 ? -49.468 30.485 -3.717 1.00 91.50 593 ASP A CA 1
ATOM 4655 C C . ASP A 1 593 ? -48.746 30.985 -2.453 1.00 91.50 593 ASP A C 1
ATOM 4657 O O . ASP A 1 593 ? -49.125 30.626 -1.332 1.00 91.50 593 ASP A O 1
ATOM 4661 N N . ALA A 1 594 ? -47.686 31.793 -2.583 1.00 93.62 594 ALA A N 1
ATOM 4662 C CA . ALA A 1 594 ? -46.898 32.217 -1.426 1.00 93.62 594 ALA A CA 1
ATOM 4663 C C . ALA A 1 594 ? -47.445 33.478 -0.746 1.00 93.62 594 ALA A C 1
ATOM 4665 O O . ALA A 1 594 ? -48.180 34.285 -1.315 1.00 93.62 594 ALA A O 1
ATOM 4666 N N . SER A 1 595 ? -47.044 33.674 0.508 1.00 93.44 595 SER A N 1
ATOM 4667 C CA . SER A 1 595 ? -47.409 34.837 1.313 1.00 93.44 595 SER A CA 1
ATOM 4668 C C . SER A 1 595 ? -46.232 35.337 2.146 1.00 93.44 595 SER A C 1
ATOM 4670 O O . SER A 1 595 ? -45.454 34.552 2.688 1.00 93.44 595 SER A O 1
ATOM 4672 N N . VAL A 1 596 ? -46.130 36.660 2.295 1.00 94.06 596 VAL A N 1
ATOM 4673 C CA . VAL A 1 596 ? -45.226 37.289 3.267 1.00 94.06 596 VAL A CA 1
ATOM 4674 C C . VAL A 1 596 ? -45.939 37.323 4.617 1.00 94.06 596 VAL A C 1
ATOM 4676 O O . VAL A 1 596 ? -47.014 37.921 4.747 1.00 94.06 596 VAL A O 1
ATOM 4679 N N . GLN A 1 597 ? -45.366 36.668 5.623 1.00 91.88 597 GLN A N 1
ATOM 4680 C CA . GLN A 1 597 ? -45.939 36.529 6.961 1.00 91.88 597 GLN A CA 1
ATOM 4681 C C . GLN A 1 597 ? -44.956 36.963 8.050 1.00 91.88 597 GLN A C 1
ATOM 4683 O O . GLN A 1 597 ? -43.741 36.953 7.860 1.00 91.88 597 GLN A O 1
ATOM 4688 N N . GLY A 1 598 ? -45.500 37.264 9.229 1.00 84.50 598 GLY A N 1
ATOM 4689 C CA . GLY A 1 598 ? -44.726 37.630 10.410 1.00 84.50 598 GLY A CA 1
ATOM 4690 C C . GLY A 1 598 ? -44.596 39.137 10.618 1.00 84.50 598 GLY A C 1
ATOM 4691 O O . GLY A 1 598 ? -45.234 39.939 9.939 1.00 84.50 598 GLY A O 1
ATOM 4692 N N . ASN A 1 599 ? -43.812 39.509 11.625 1.00 77.06 599 ASN A N 1
ATOM 4693 C CA . ASN A 1 599 ? -43.503 40.892 11.986 1.00 77.06 599 ASN A CA 1
ATOM 4694 C C . ASN A 1 599 ? -42.125 40.943 12.663 1.00 77.06 599 ASN A C 1
ATOM 4696 O O . ASN A 1 599 ? -41.530 39.904 12.937 1.00 77.06 599 ASN A O 1
ATOM 4700 N N . GLN A 1 600 ? -41.622 42.136 12.975 1.00 71.00 600 GLN A N 1
ATOM 4701 C CA . GLN A 1 600 ? -40.273 42.301 13.533 1.00 71.00 600 GLN A CA 1
ATOM 4702 C C . GLN A 1 600 ? -40.052 41.587 14.878 1.00 71.00 600 GLN A C 1
ATOM 4704 O O . GLN A 1 600 ? -38.922 41.234 15.195 1.00 71.00 600 GLN A O 1
ATOM 4709 N N . VAL A 1 601 ? -41.115 41.346 15.656 1.00 69.06 601 VAL A N 1
ATOM 4710 C CA . VAL A 1 601 ? -41.033 40.665 16.960 1.00 69.06 601 VAL A CA 1
ATOM 4711 C C . VAL A 1 601 ? -40.996 39.145 16.791 1.00 69.06 601 VAL A C 1
ATOM 4713 O O . VAL A 1 601 ? -40.239 38.467 17.477 1.00 69.06 601 VAL A O 1
ATOM 4716 N N . LYS A 1 602 ? -41.806 38.597 15.876 1.00 72.69 602 LYS A N 1
ATOM 4717 C CA . LYS A 1 602 ? -41.935 37.146 15.640 1.00 72.69 602 LYS A CA 1
ATOM 4718 C C . LYS A 1 602 ? -41.053 36.618 14.497 1.00 72.69 602 LYS A C 1
ATOM 4720 O O . LYS A 1 602 ? -41.036 35.413 14.263 1.00 72.69 602 LYS A O 1
ATOM 4725 N N . GLY A 1 603 ? -40.334 37.503 13.805 1.00 82.69 603 GLY A N 1
ATOM 4726 C CA . GLY A 1 603 ? -39.580 37.219 12.584 1.00 82.69 603 GLY A CA 1
ATOM 4727 C C . GLY A 1 603 ? -40.449 37.314 11.325 1.00 82.69 603 GLY A C 1
ATOM 4728 O O . GLY A 1 603 ? -41.620 36.933 11.335 1.00 82.69 603 GLY A O 1
ATOM 4729 N N . VAL A 1 604 ? -39.874 37.840 10.241 1.00 90.94 604 VAL A N 1
ATOM 4730 C CA . VAL A 1 604 ? -40.485 37.882 8.902 1.00 90.94 604 VAL A CA 1
ATOM 4731 C C . VAL A 1 604 ? -40.127 36.603 8.141 1.00 90.94 604 VAL A C 1
ATOM 4733 O O . VAL A 1 604 ? -39.028 36.073 8.293 1.00 90.94 604 VAL A O 1
ATOM 4736 N N . SER A 1 605 ? -41.059 36.092 7.335 1.00 94.75 605 SER A N 1
ATOM 4737 C CA . SER A 1 605 ? -40.847 34.915 6.486 1.00 94.75 605 SER A CA 1
ATOM 4738 C C . SER A 1 605 ? -41.676 34.982 5.205 1.00 94.75 605 SER A C 1
ATOM 4740 O O . SER A 1 605 ? -42.787 35.518 5.217 1.00 94.75 605 SER A O 1
ATOM 4742 N N . VAL A 1 606 ? -41.173 34.384 4.128 1.00 97.31 606 VAL A N 1
ATOM 4743 C CA . VAL A 1 606 ? -41.973 34.059 2.940 1.00 97.31 606 VAL A CA 1
ATOM 4744 C C . VAL A 1 606 ? -42.382 32.595 3.040 1.00 97.31 606 VAL A C 1
ATOM 4746 O O . VAL A 1 606 ? -41.536 31.738 3.288 1.00 97.31 606 VAL A O 1
ATOM 4749 N N . ARG A 1 607 ? -43.677 32.304 2.897 1.00 96.69 607 ARG A N 1
ATOM 4750 C CA . ARG A 1 607 ? -44.224 30.952 3.066 1.00 96.69 607 ARG A CA 1
ATOM 4751 C C . ARG A 1 607 ? -45.021 30.519 1.854 1.00 96.69 607 ARG A C 1
ATOM 4753 O O . ARG A 1 607 ? -45.944 31.230 1.462 1.00 96.69 607 ARG A O 1
ATOM 4760 N N . LEU A 1 608 ? -44.705 29.341 1.333 1.00 96.06 608 LEU A N 1
ATOM 4761 C CA . LEU A 1 608 ? -45.422 28.669 0.255 1.00 96.06 608 LEU A CA 1
ATOM 4762 C C . LEU A 1 608 ? -46.153 27.451 0.833 1.00 96.06 608 LEU A C 1
ATOM 4764 O O . LEU A 1 608 ? -45.510 26.533 1.342 1.00 96.06 608 LEU A O 1
ATOM 4768 N N . ALA A 1 609 ? -47.486 27.452 0.782 1.00 91.75 609 ALA A N 1
ATOM 4769 C CA . ALA A 1 609 ? -48.314 26.368 1.314 1.00 91.75 609 ALA A CA 1
ATOM 4770 C C . ALA A 1 609 ? -48.841 25.484 0.181 1.00 91.75 609 ALA A C 1
ATOM 4772 O O . ALA A 1 609 ? -49.437 25.985 -0.766 1.00 91.75 609 ALA A O 1
ATOM 4773 N N . GLN A 1 610 ? -48.657 24.165 0.278 1.00 90.81 610 GLN A N 1
ATOM 4774 C CA . GLN A 1 610 ? -49.012 23.254 -0.813 1.00 90.81 610 GLN A CA 1
ATOM 4775 C C . GLN A 1 610 ? -49.362 21.843 -0.287 1.00 90.81 610 GLN A C 1
ATOM 4777 O O . GLN A 1 610 ? -48.938 21.446 0.797 1.00 90.81 610 GLN A O 1
ATOM 4782 N N . SER A 1 611 ? -50.207 21.094 -1.010 1.00 89.25 611 SER A N 1
ATOM 4783 C CA . SER A 1 611 ? -50.722 19.768 -0.592 1.00 89.25 611 SER A CA 1
ATOM 4784 C C . SER A 1 611 ? -49.959 18.555 -1.152 1.00 89.25 611 SER A C 1
ATOM 4786 O O . SER A 1 611 ? -50.140 17.430 -0.702 1.00 89.25 611 SER A O 1
ATOM 4788 N N . ASN A 1 612 ? -49.114 18.772 -2.150 1.00 90.69 612 ASN A N 1
ATOM 4789 C CA . ASN A 1 612 ? -48.187 17.843 -2.788 1.00 90.69 612 ASN A CA 1
ATOM 4790 C C . ASN A 1 612 ? -46.759 18.088 -2.259 1.00 90.69 612 ASN A C 1
ATOM 4792 O O . ASN A 1 612 ? -45.999 18.931 -2.737 1.00 90.69 612 ASN A O 1
ATOM 4796 N N . LEU A 1 613 ? -46.368 17.280 -1.280 1.00 91.19 613 LEU A N 1
ATOM 4797 C CA . LEU A 1 613 ? -45.054 17.351 -0.646 1.00 91.19 613 LEU A CA 1
ATOM 4798 C C . LEU A 1 613 ? -43.875 17.268 -1.637 1.00 91.19 613 LEU A C 1
ATOM 4800 O O . LEU A 1 613 ? -42.866 17.942 -1.443 1.00 91.19 613 LEU A O 1
ATOM 4804 N N . ASN A 1 614 ? -43.998 16.490 -2.718 1.00 91.69 614 ASN A N 1
ATOM 4805 C CA . ASN A 1 614 ? -42.927 16.340 -3.710 1.00 91.69 614 ASN A CA 1
ATOM 4806 C C . ASN A 1 614 ? -42.671 17.641 -4.478 1.00 91.69 614 ASN A C 1
ATOM 4808 O O . ASN A 1 614 ? -41.524 17.942 -4.800 1.00 91.69 614 ASN A O 1
ATOM 4812 N N . THR A 1 615 ? -43.721 18.435 -4.712 1.00 93.56 615 THR A N 1
ATOM 4813 C CA . THR A 1 615 ? -43.584 19.775 -5.297 1.00 93.56 615 THR A CA 1
ATOM 4814 C C . THR A 1 615 ? -42.760 20.676 -4.383 1.00 93.56 615 THR A C 1
ATOM 4816 O O . THR A 1 615 ? -41.806 21.291 -4.846 1.00 93.56 615 THR A O 1
ATOM 4819 N N . LEU A 1 616 ? -43.040 20.690 -3.076 1.00 95.62 616 LEU A N 1
ATOM 4820 C CA . LEU A 1 616 ? -42.260 21.502 -2.137 1.00 95.62 616 LEU A CA 1
ATOM 4821 C C . LEU A 1 616 ? -40.811 21.026 -1.986 1.00 95.62 616 LEU A C 1
ATOM 4823 O O . LEU A 1 616 ? -39.926 21.864 -1.857 1.00 95.62 616 LEU A O 1
ATOM 4827 N N . LYS A 1 617 ? -40.548 19.714 -2.048 1.00 95.69 617 LYS A N 1
ATOM 4828 C CA . LYS A 1 617 ? -39.177 19.169 -2.037 1.00 95.69 617 LYS A CA 1
ATOM 4829 C C . LYS A 1 617 ? -38.378 19.589 -3.274 1.00 95.69 617 LYS A C 1
ATOM 4831 O O . LYS A 1 617 ? -37.206 19.927 -3.150 1.00 95.69 617 LYS A O 1
ATOM 4836 N N . ALA A 1 618 ? -39.004 19.603 -4.452 1.00 95.88 618 ALA A N 1
ATOM 4837 C CA . ALA A 1 618 ? -38.371 20.118 -5.668 1.00 95.88 618 ALA A CA 1
ATOM 4838 C C . ALA A 1 618 ? -38.101 21.626 -5.558 1.00 95.88 618 ALA A C 1
ATOM 4840 O O . ALA A 1 618 ? -36.973 22.061 -5.759 1.00 95.88 618 ALA A O 1
ATOM 4841 N N . VAL A 1 619 ? -39.094 22.411 -5.124 1.00 96.94 619 VAL A N 1
ATOM 4842 C CA . VAL A 1 619 ? -38.944 23.861 -4.904 1.00 96.94 619 VAL A CA 1
ATOM 4843 C C . VAL A 1 619 ? -37.847 24.166 -3.876 1.00 96.94 619 VAL A C 1
ATOM 4845 O O . VAL A 1 619 ? -37.070 25.095 -4.075 1.00 96.94 619 VAL A O 1
ATOM 4848 N N . GLN A 1 620 ? -37.727 23.370 -2.808 1.00 97.69 620 GLN A N 1
ATOM 4849 C CA . GLN A 1 620 ? -36.649 23.501 -1.824 1.00 97.69 620 GLN A CA 1
ATOM 4850 C C . GLN A 1 620 ? -35.264 23.334 -2.463 1.00 97.69 620 GLN A C 1
ATOM 4852 O O . GLN A 1 620 ? -34.387 24.162 -2.222 1.00 97.69 620 GLN A O 1
ATOM 4857 N N . ARG A 1 621 ? -35.067 22.311 -3.308 1.00 97.00 621 ARG A N 1
ATOM 4858 C CA . ARG A 1 621 ? -33.801 22.119 -4.035 1.00 97.00 621 ARG A CA 1
ATOM 4859 C C . ARG A 1 621 ? -33.545 23.239 -5.041 1.00 97.00 621 ARG A C 1
ATOM 4861 O O . ARG A 1 621 ? -32.439 23.766 -5.079 1.00 97.00 621 ARG A O 1
ATOM 4868 N N . MET A 1 622 ? -34.561 23.650 -5.802 1.00 97.06 622 MET A N 1
ATOM 4869 C CA . MET A 1 622 ? -34.464 24.768 -6.751 1.00 97.06 622 MET A CA 1
ATOM 4870 C C . MET A 1 622 ? -34.011 26.062 -6.056 1.00 97.06 622 MET A C 1
ATOM 4872 O O . MET A 1 622 ? -33.096 26.722 -6.535 1.00 97.06 622 MET A O 1
ATOM 4876 N N . LEU A 1 623 ? -34.587 26.394 -4.895 1.00 97.38 623 LEU A N 1
ATOM 4877 C CA . LEU A 1 623 ? -34.161 27.543 -4.088 1.00 97.38 623 LEU A CA 1
ATOM 4878 C C . LEU A 1 623 ? -32.728 27.379 -3.564 1.00 97.38 623 LEU A C 1
ATOM 4880 O O . LEU A 1 623 ? -31.941 28.322 -3.646 1.00 97.38 623 LEU A O 1
ATOM 4884 N N . SER A 1 624 ? -32.367 26.184 -3.082 1.00 96.44 624 SER A N 1
ATOM 4885 C CA . SER A 1 624 ? -31.019 25.895 -2.573 1.00 96.44 624 SER A CA 1
ATOM 4886 C C . SER A 1 624 ? -29.943 26.141 -3.630 1.00 96.44 624 SER A C 1
ATOM 4888 O O . SER A 1 624 ? -28.887 26.691 -3.322 1.00 96.44 624 SER A O 1
ATOM 4890 N N . ARG A 1 625 ? -30.228 25.799 -4.891 1.00 95.06 625 ARG A N 1
ATOM 4891 C CA . ARG A 1 625 ? -29.331 26.051 -6.027 1.00 95.06 625 ARG A CA 1
ATOM 4892 C C . ARG A 1 625 ? -29.169 27.530 -6.350 1.00 95.06 625 ARG A C 1
ATOM 4894 O O . ARG A 1 625 ? -28.132 27.896 -6.866 1.00 95.06 625 ARG A O 1
ATOM 4901 N N . LEU A 1 626 ? -30.130 28.378 -5.984 1.00 94.75 626 LEU A N 1
ATOM 4902 C CA . LEU A 1 626 ? -30.014 29.841 -6.054 1.00 94.75 626 LEU A CA 1
ATOM 4903 C C . LEU A 1 626 ? -29.399 30.454 -4.777 1.00 94.75 626 LEU A C 1
ATOM 4905 O O . LEU A 1 626 ? -29.460 31.665 -4.578 1.00 94.75 626 LEU A O 1
ATOM 4909 N N . GLY A 1 627 ? -28.857 29.635 -3.866 1.00 94.50 627 GLY A N 1
ATOM 4910 C CA . GLY A 1 627 ? -28.281 30.099 -2.599 1.00 94.50 627 GLY A CA 1
ATOM 4911 C C . GLY A 1 627 ? -29.314 30.501 -1.534 1.00 94.50 627 GLY A C 1
ATOM 4912 O O . GLY A 1 627 ? -28.960 31.182 -0.565 1.00 94.50 627 GLY A O 1
ATOM 4913 N N . ILE A 1 628 ? -30.579 30.089 -1.698 1.00 97.19 628 ILE A N 1
ATOM 4914 C CA . ILE A 1 628 ? -31.703 30.384 -0.798 1.00 97.19 628 ILE A CA 1
ATOM 4915 C C . ILE A 1 628 ? -32.107 29.101 -0.064 1.00 97.19 628 ILE A C 1
ATOM 4917 O O . ILE A 1 628 ? -32.742 28.215 -0.631 1.00 97.19 628 ILE A O 1
ATOM 4921 N N . ILE A 1 629 ? -31.788 29.002 1.227 1.00 97.50 629 ILE A N 1
ATOM 4922 C CA . ILE A 1 629 ? -32.156 27.821 2.022 1.00 97.50 629 ILE A CA 1
ATOM 4923 C C . ILE A 1 629 ? -33.549 28.004 2.635 1.00 97.50 629 ILE A C 1
ATOM 4925 O O . ILE A 1 629 ? -33.818 28.984 3.334 1.00 97.50 629 ILE A O 1
ATOM 4929 N N . ALA A 1 630 ? -34.437 27.042 2.377 1.00 97.31 630 ALA A N 1
ATOM 4930 C CA . ALA A 1 630 ? -35.807 27.022 2.883 1.00 97.31 630 ALA A CA 1
ATOM 4931 C C . ALA A 1 630 ? -36.055 25.807 3.788 1.00 97.31 630 ALA A C 1
ATOM 4933 O O . ALA A 1 630 ? -35.509 24.729 3.558 1.00 97.31 630 ALA A O 1
ATOM 4934 N N . THR A 1 631 ? -36.911 25.971 4.797 1.00 97.31 631 THR A N 1
ATOM 4935 C CA . THR A 1 631 ? -37.311 24.911 5.735 1.00 97.31 631 THR A CA 1
ATOM 4936 C C . THR A 1 631 ? -38.684 24.364 5.357 1.00 97.31 631 THR A C 1
ATOM 4938 O O . THR A 1 631 ? -39.644 25.130 5.244 1.00 97.31 631 THR A O 1
ATOM 4941 N N . LEU A 1 632 ? -38.793 23.048 5.188 1.00 96.69 632 LEU A N 1
ATOM 4942 C CA . LEU A 1 632 ? -40.038 22.361 4.857 1.00 96.69 632 LEU A CA 1
ATOM 4943 C C . LEU A 1 632 ? -40.700 21.796 6.118 1.00 96.69 632 LEU A C 1
ATOM 4945 O O . LEU A 1 632 ? -40.149 20.941 6.801 1.00 96.69 632 LEU A O 1
ATOM 4949 N N . TYR A 1 633 ? -41.918 22.249 6.399 1.00 93.81 633 TYR A N 1
ATOM 4950 C CA . TYR A 1 633 ? -42.753 21.735 7.476 1.00 93.81 633 TYR A CA 1
ATOM 4951 C C . TYR A 1 633 ? -43.865 20.856 6.917 1.00 93.81 633 TYR A C 1
ATOM 4953 O O . TYR A 1 633 ? -44.786 21.335 6.244 1.00 93.81 633 TYR A O 1
ATOM 4961 N N . GLU A 1 634 ? -43.814 19.569 7.240 1.00 90.81 634 GLU A N 1
ATOM 4962 C CA . GLU A 1 634 ? -44.845 18.624 6.836 1.00 90.81 634 GLU A CA 1
ATOM 4963 C C . GLU A 1 634 ? -46.088 18.711 7.735 1.00 90.81 634 GLU A C 1
ATOM 4965 O O . GLU A 1 634 ? -45.988 18.997 8.927 1.00 90.81 634 GLU A O 1
ATOM 4970 N N . ASN A 1 635 ? -47.276 18.470 7.167 1.00 87.25 635 ASN A N 1
ATOM 4971 C CA . ASN A 1 635 ? -48.538 18.349 7.908 1.00 87.25 635 ASN A CA 1
ATOM 4972 C C . ASN A 1 635 ? -48.866 19.532 8.840 1.00 87.25 635 ASN A C 1
ATOM 4974 O O . ASN A 1 635 ? -49.522 19.354 9.866 1.00 87.25 635 ASN A O 1
ATOM 4978 N N . ARG A 1 636 ? -48.491 20.764 8.462 1.00 85.50 636 ARG A N 1
ATOM 4979 C CA . ARG A 1 636 ? -48.874 21.999 9.182 1.00 85.50 636 ARG A CA 1
ATOM 4980 C C . ARG A 1 636 ? -50.380 22.119 9.396 1.00 85.50 636 ARG A C 1
ATOM 4982 O O . ARG A 1 636 ? -50.825 22.764 10.343 1.00 85.50 636 ARG A O 1
ATOM 4989 N N . ARG A 1 637 ? -51.156 21.513 8.499 1.00 84.19 637 ARG A N 1
ATOM 4990 C CA . ARG A 1 637 ? -52.610 21.409 8.559 1.00 84.19 637 ARG A CA 1
ATOM 4991 C C . ARG A 1 637 ? -53.018 19.999 8.121 1.00 84.19 637 ARG A C 1
ATOM 4993 O O . ARG A 1 637 ? -52.905 19.683 6.937 1.00 84.19 637 ARG A O 1
ATOM 5000 N N . SER A 1 638 ? -53.499 19.172 9.048 1.00 84.62 638 SER A N 1
ATOM 5001 C CA . SER A 1 638 ? -53.882 17.770 8.806 1.00 84.62 638 SER A CA 1
ATOM 5002 C C . SER A 1 638 ? -55.031 17.621 7.803 1.00 84.62 638 SER A C 1
ATOM 5004 O O . SER A 1 638 ? -55.880 18.506 7.684 1.00 84.62 638 SER A O 1
ATOM 5006 N N . ALA A 1 639 ? -55.066 16.505 7.072 1.00 86.56 639 ALA A N 1
ATOM 5007 C CA . ALA A 1 639 ? -56.194 16.185 6.199 1.00 86.56 639 ALA A CA 1
ATOM 5008 C C . ALA A 1 639 ? -57.506 16.120 7.001 1.00 86.56 639 ALA A C 1
ATOM 5010 O O . ALA A 1 639 ? -57.516 15.649 8.138 1.00 86.56 639 ALA A O 1
ATOM 5011 N N . GLY A 1 640 ? -58.599 16.601 6.414 1.00 85.62 640 GLY A N 1
ATOM 5012 C CA . GLY A 1 640 ? -59.913 16.596 7.055 1.00 85.62 640 GLY A CA 1
ATOM 5013 C C . GLY A 1 640 ? -60.907 17.531 6.379 1.00 85.62 640 GLY A C 1
ATOM 5014 O O . GLY A 1 640 ? -60.536 18.338 5.520 1.00 85.62 640 GLY A O 1
ATOM 5015 N N . ASP A 1 641 ? -62.170 17.429 6.782 1.00 84.00 641 ASP A N 1
ATOM 5016 C CA . ASP A 1 641 ? -63.228 18.302 6.283 1.00 84.00 641 ASP A CA 1
ATOM 5017 C C . ASP A 1 641 ? -63.066 19.711 6.842 1.00 84.00 641 ASP A C 1
ATOM 5019 O O . ASP A 1 641 ? -62.908 19.925 8.046 1.00 84.00 641 ASP A O 1
ATOM 5023 N N . ARG A 1 642 ? -63.092 20.697 5.948 1.00 81.69 642 ARG A N 1
ATOM 5024 C CA . ARG A 1 642 ? -63.037 22.110 6.316 1.00 81.69 642 ARG A CA 1
ATOM 5025 C C . ARG A 1 642 ? -64.153 22.854 5.630 1.00 81.69 642 ARG A C 1
ATOM 5027 O O . ARG A 1 642 ? -64.438 22.623 4.460 1.00 81.69 642 ARG A O 1
ATOM 5034 N N . LEU A 1 643 ? -64.744 23.787 6.361 1.00 79.94 643 LEU A N 1
ATOM 5035 C CA . LEU A 1 643 ? -65.676 24.736 5.786 1.00 79.94 643 LEU A CA 1
ATOM 5036 C C . LEU A 1 643 ? -64.892 25.724 4.913 1.00 79.94 643 LEU A C 1
ATOM 5038 O O . LEU A 1 643 ? -64.180 26.583 5.433 1.00 79.94 643 LEU A O 1
ATOM 5042 N N . LEU A 1 644 ? -64.997 25.573 3.594 1.00 76.44 644 LEU A N 1
ATOM 5043 C CA . LEU A 1 644 ? -64.455 26.513 2.613 1.00 76.44 644 LEU A CA 1
ATOM 5044 C C . LEU A 1 644 ? -65.611 27.192 1.863 1.00 76.44 644 LEU A C 1
ATOM 5046 O O . LEU A 1 644 ? -66.682 26.598 1.729 1.00 76.44 644 LEU A O 1
ATOM 5050 N N . PRO A 1 645 ? -65.433 28.434 1.382 1.00 70.25 645 PRO A N 1
ATOM 5051 C CA . PRO A 1 645 ? -66.453 29.099 0.583 1.00 70.25 645 PRO A CA 1
ATOM 5052 C C . PRO A 1 645 ? -66.718 28.319 -0.714 1.00 70.25 645 PRO A C 1
ATOM 5054 O O . PRO A 1 645 ? -65.785 28.044 -1.468 1.00 70.25 645 PRO A O 1
ATOM 5057 N N . ASN A 1 646 ? -67.979 27.984 -0.981 1.00 71.31 646 ASN A N 1
ATOM 5058 C CA . ASN A 1 646 ? -68.416 27.434 -2.262 1.00 71.31 646 ASN A CA 1
ATOM 5059 C C . ASN A 1 646 ? -68.480 28.531 -3.348 1.00 71.31 646 ASN A C 1
ATOM 5061 O O . ASN A 1 646 ? -68.116 29.687 -3.115 1.00 71.31 646 ASN A O 1
ATOM 5065 N N . SER A 1 647 ? -68.961 28.183 -4.545 1.00 60.81 647 SER A N 1
ATOM 5066 C CA . SER A 1 647 ? -69.148 29.120 -5.667 1.00 60.81 647 SER A CA 1
ATOM 5067 C C . SER A 1 647 ? -70.006 30.346 -5.322 1.00 60.81 647 SER A C 1
ATOM 5069 O O . SER A 1 647 ? -69.788 31.412 -5.893 1.00 60.81 647 SER A O 1
ATOM 5071 N N . ASP A 1 648 ? -70.901 30.224 -4.339 1.00 67.56 648 ASP A N 1
ATOM 5072 C CA . ASP A 1 648 ? -71.777 31.292 -3.839 1.00 67.56 648 ASP A CA 1
ATOM 5073 C C . ASP A 1 648 ? -71.210 31.997 -2.590 1.00 67.56 648 ASP A C 1
ATOM 5075 O O . ASP A 1 648 ? -71.892 32.789 -1.938 1.00 67.56 648 ASP A O 1
ATOM 5079 N N . ARG A 1 649 ? -69.941 31.724 -2.246 1.00 60.66 649 ARG A N 1
ATOM 5080 C CA . ARG A 1 649 ? -69.215 32.210 -1.056 1.00 60.66 649 ARG A CA 1
ATOM 5081 C C . ARG A 1 649 ? -69.835 31.810 0.287 1.00 60.66 649 ARG A C 1
ATOM 5083 O O . ARG A 1 649 ? -69.490 32.389 1.317 1.00 60.66 649 ARG A O 1
ATOM 5090 N N . GLN A 1 650 ? -70.705 30.806 0.299 1.00 74.50 650 GLN A N 1
ATOM 5091 C CA . GLN A 1 650 ? -71.228 30.205 1.522 1.00 74.50 650 GLN A CA 1
ATOM 5092 C C . GLN A 1 650 ? -70.274 29.117 2.013 1.00 74.50 650 GLN A C 1
ATOM 5094 O O . GLN A 1 650 ? -69.689 28.387 1.215 1.00 74.50 650 GLN A O 1
ATOM 5099 N N . LEU A 1 651 ? -70.096 29.008 3.328 1.00 78.81 651 LEU A N 1
ATOM 5100 C CA . LEU A 1 651 ? -69.253 27.971 3.917 1.00 78.81 651 LEU A CA 1
ATOM 5101 C C . LEU A 1 651 ? -69.877 26.589 3.678 1.00 78.81 651 LEU A C 1
ATOM 5103 O O . LEU A 1 651 ? -70.950 26.298 4.199 1.00 78.81 651 LEU A O 1
ATOM 5107 N N . ALA A 1 652 ? -69.188 25.741 2.918 1.00 80.94 652 ALA A N 1
ATOM 5108 C CA . ALA A 1 652 ? -69.564 24.355 2.664 1.00 80.94 652 ALA A CA 1
ATOM 5109 C C . ALA A 1 652 ? -68.418 23.414 3.076 1.00 80.94 652 ALA A C 1
ATOM 5111 O O . ALA A 1 652 ? -67.255 23.819 3.024 1.00 80.94 652 ALA A O 1
ATOM 5112 N N . PRO A 1 653 ? -68.704 22.177 3.515 1.00 82.00 653 PRO A N 1
ATOM 5113 C CA . PRO A 1 653 ? -67.662 21.218 3.862 1.00 82.00 653 PRO A CA 1
ATOM 5114 C C . PRO A 1 653 ? -66.933 20.728 2.603 1.00 82.00 653 PRO A C 1
ATOM 5116 O O . PRO A 1 653 ? -67.552 20.228 1.667 1.00 82.00 653 PRO A O 1
ATOM 5119 N N . TYR A 1 654 ? -65.608 20.853 2.599 1.00 78.44 654 TYR A N 1
ATOM 5120 C CA . TYR A 1 654 ? -64.713 20.319 1.575 1.00 78.44 654 TYR A CA 1
ATOM 5121 C C . TYR A 1 654 ? -63.677 19.396 2.214 1.00 78.44 654 TYR A C 1
ATOM 5123 O O . TYR A 1 654 ? -62.966 19.801 3.140 1.00 78.44 654 TYR A O 1
ATOM 5131 N N . ALA A 1 655 ? -63.526 18.194 1.657 1.00 82.88 655 ALA A N 1
ATOM 5132 C CA . ALA A 1 655 ? -62.466 17.266 2.030 1.00 82.88 655 ALA A CA 1
ATOM 5133 C C . ALA A 1 655 ? -61.102 17.837 1.608 1.00 82.88 655 ALA A C 1
ATOM 5135 O O . ALA A 1 655 ? -60.729 17.829 0.431 1.00 82.88 655 ALA A O 1
ATOM 5136 N N . CYS A 1 656 ? -60.352 18.370 2.571 1.00 82.69 656 CYS A N 1
ATOM 5137 C CA . CYS A 1 656 ? -59.040 18.954 2.328 1.00 82.69 656 CYS A CA 1
ATOM 5138 C C . CYS A 1 656 ? -57.941 17.910 2.529 1.00 82.69 656 CYS A C 1
ATOM 5140 O O . CYS A 1 656 ? -57.879 17.248 3.567 1.00 82.69 656 CYS A O 1
ATOM 5142 N N . LYS A 1 657 ? -57.012 17.820 1.571 1.00 85.25 657 LYS A N 1
ATOM 5143 C CA . LYS A 1 657 ? -55.750 17.093 1.772 1.00 85.25 657 LYS A CA 1
ATOM 5144 C C . LYS A 1 657 ? -54.905 17.775 2.855 1.00 85.25 657 LYS A C 1
ATOM 5146 O O . LYS A 1 657 ? -55.118 18.949 3.180 1.00 85.25 657 LYS A O 1
ATOM 5151 N N . ALA A 1 658 ? -53.930 17.045 3.395 1.00 87.44 658 ALA A N 1
ATOM 5152 C CA . ALA A 1 658 ? -52.926 17.639 4.266 1.00 87.44 658 ALA A CA 1
ATOM 5153 C C . ALA A 1 658 ? -52.209 18.786 3.534 1.00 87.44 658 ALA A C 1
ATOM 5155 O O . ALA A 1 658 ? -52.010 18.732 2.319 1.00 87.44 658 ALA A O 1
ATOM 5156 N N . GLN A 1 659 ? -51.865 19.843 4.266 1.00 89.00 659 GLN A N 1
ATOM 5157 C CA . GLN A 1 659 ? -51.060 20.940 3.742 1.00 89.00 659 GLN A CA 1
ATOM 5158 C C . GLN A 1 659 ? -49.739 21.055 4.488 1.00 89.00 659 GLN A C 1
ATOM 5160 O O . GLN A 1 659 ? -49.677 20.982 5.719 1.00 89.00 659 GLN A O 1
ATOM 5165 N N . HIS A 1 660 ? -48.702 21.266 3.691 1.00 93.88 660 HIS A N 1
ATOM 5166 C CA . HIS A 1 660 ? -47.310 21.428 4.069 1.00 93.88 660 HIS A CA 1
ATOM 5167 C C . HIS A 1 660 ? -46.910 22.884 3.784 1.00 93.88 660 HIS A C 1
ATOM 5169 O O . HIS A 1 660 ? -47.515 23.532 2.926 1.00 93.88 660 HIS A O 1
ATOM 5175 N N . GLU A 1 661 ? -45.912 23.409 4.490 1.00 94.62 661 GLU A N 1
ATOM 5176 C CA . GLU A 1 661 ? -45.400 24.766 4.254 1.00 94.62 661 GLU A CA 1
ATOM 5177 C C . GLU A 1 661 ? -43.894 24.744 4.023 1.00 94.62 661 GLU A C 1
ATOM 5179 O O . GLU A 1 661 ? -43.152 24.201 4.838 1.00 94.62 661 GLU A O 1
ATOM 5184 N N . LEU A 1 662 ? -43.443 25.399 2.957 1.00 96.81 662 LEU A N 1
ATOM 5185 C CA . LEU A 1 662 ? -42.042 25.732 2.735 1.00 96.81 662 LEU A CA 1
ATOM 5186 C C . LEU A 1 662 ? -41.801 27.181 3.171 1.00 96.81 662 LEU A C 1
ATOM 5188 O O . LEU A 1 662 ? -42.532 28.083 2.760 1.00 96.81 662 LEU A O 1
ATOM 5192 N N . VAL A 1 663 ? -40.804 27.405 4.025 1.00 97.25 663 VAL A N 1
ATOM 5193 C CA . VAL A 1 663 ? -40.578 28.685 4.707 1.00 97.25 663 VAL A CA 1
ATOM 5194 C C . VAL A 1 663 ? -39.175 29.206 4.421 1.00 97.25 663 VAL A C 1
ATOM 5196 O O . VAL A 1 663 ? -38.187 28.555 4.751 1.00 97.25 663 VAL A O 1
ATOM 5199 N N . ILE A 1 664 ? -39.096 30.414 3.867 1.00 97.75 664 ILE A N 1
ATOM 5200 C CA . ILE A 1 664 ? -37.862 31.184 3.687 1.00 97.75 664 ILE A CA 1
ATOM 5201 C C . ILE A 1 664 ? -37.791 32.225 4.804 1.00 97.75 664 ILE A C 1
ATOM 5203 O O . ILE A 1 664 ? -38.745 32.973 5.037 1.00 97.75 664 ILE A O 1
ATOM 5207 N N . ALA A 1 665 ? -36.664 32.270 5.504 1.00 94.94 665 ALA A N 1
ATOM 5208 C CA . ALA A 1 665 ? -36.409 33.180 6.617 1.00 94.94 665 ALA A CA 1
ATOM 5209 C C . ALA A 1 665 ? -34.919 33.556 6.660 1.00 94.94 665 ALA A C 1
ATOM 5211 O O . ALA A 1 665 ? -34.155 33.143 5.787 1.00 94.94 665 ALA A O 1
ATOM 5212 N N . LYS A 1 666 ? -34.500 34.284 7.707 1.00 92.69 666 LYS A N 1
ATOM 5213 C CA . LYS A 1 666 ? -33.105 34.723 7.913 1.00 92.69 666 LYS A CA 1
ATOM 5214 C C . LYS A 1 666 ? -32.625 35.646 6.783 1.00 92.69 666 LYS A C 1
ATOM 5216 O O . LYS A 1 666 ? -33.436 36.235 6.069 1.00 92.69 666 LYS A O 1
ATOM 5221 N N . ASP A 1 667 ? -31.313 35.797 6.634 1.00 93.56 667 ASP A N 1
ATOM 5222 C CA . ASP A 1 667 ? -30.703 36.545 5.537 1.00 93.56 667 ASP A CA 1
ATOM 5223 C C . ASP A 1 667 ? -30.999 35.956 4.146 1.00 93.56 667 ASP A C 1
ATOM 5225 O O . ASP A 1 667 ? -30.690 36.623 3.176 1.00 93.56 667 ASP A O 1
ATOM 5229 N N . ASN A 1 668 ? -31.664 34.799 4.009 1.00 96.75 668 ASN A N 1
ATOM 5230 C CA . ASN A 1 668 ? -32.142 34.305 2.709 1.00 96.75 668 ASN A CA 1
ATOM 5231 C C . ASN A 1 668 ? -33.257 35.181 2.102 1.00 96.75 668 ASN A C 1
ATOM 5233 O O . ASN A 1 668 ? -33.490 35.117 0.900 1.00 96.75 668 ASN A O 1
ATOM 5237 N N . LEU A 1 669 ? -33.958 35.995 2.903 1.00 95.88 669 LEU A N 1
ATOM 5238 C CA . LEU A 1 669 ? -35.035 36.877 2.429 1.00 95.88 669 LEU A CA 1
ATOM 5239 C C . LEU A 1 669 ? -34.575 37.944 1.417 1.00 95.88 669 LEU A C 1
ATOM 5241 O O . LEU A 1 669 ? -35.216 38.047 0.373 1.00 95.88 669 LEU A O 1
ATOM 5245 N N . PRO A 1 670 ? -33.504 38.727 1.663 1.00 94.00 670 PRO A N 1
ATOM 5246 C CA . PRO A 1 670 ? -32.981 39.644 0.651 1.00 94.00 670 PRO A CA 1
ATOM 5247 C C . PRO A 1 670 ? -32.465 38.914 -0.599 1.00 94.00 670 PRO A C 1
ATOM 5249 O O . PRO A 1 670 ? -32.728 39.381 -1.703 1.00 94.00 670 PRO A O 1
ATOM 5252 N N . TYR A 1 671 ? -31.833 37.737 -0.467 1.00 94.62 671 TYR A N 1
ATOM 5253 C CA . TYR A 1 671 ? -31.444 36.931 -1.639 1.00 94.62 671 TYR A CA 1
ATOM 5254 C C . TYR A 1 671 ? -32.660 36.453 -2.438 1.00 94.62 671 TYR A C 1
ATOM 5256 O O . TYR A 1 671 ? -32.636 36.493 -3.667 1.00 94.62 671 TYR A O 1
ATOM 5264 N N . PHE A 1 672 ? -33.745 36.059 -1.760 1.00 97.38 672 PHE A N 1
ATOM 5265 C CA . PHE A 1 672 ? -35.018 35.753 -2.406 1.00 97.38 672 PHE A CA 1
ATOM 5266 C C . PHE A 1 672 ? -35.584 36.980 -3.119 1.00 97.38 672 PHE A C 1
ATOM 5268 O O . PHE A 1 672 ? -35.943 36.861 -4.282 1.00 97.38 672 PHE A O 1
ATOM 5275 N N . GLN A 1 673 ? -35.625 38.152 -2.473 1.00 96.38 673 GLN A N 1
ATOM 5276 C CA . GLN A 1 673 ? -36.127 39.389 -3.084 1.00 96.38 673 GLN A CA 1
ATOM 5277 C C . GLN A 1 673 ? -35.353 39.755 -4.359 1.00 96.38 673 GLN A C 1
ATOM 5279 O O . GLN A 1 673 ? -35.964 40.179 -5.334 1.00 96.38 673 GLN A O 1
ATOM 5284 N N . GLN A 1 674 ? -34.030 39.572 -4.350 1.00 94.25 674 GLN A N 1
ATOM 5285 C CA . GLN A 1 674 ? -33.154 39.885 -5.477 1.00 94.25 674 GLN A CA 1
ATOM 5286 C C . GLN A 1 674 ? -33.240 38.850 -6.608 1.00 94.25 674 GLN A C 1
ATOM 5288 O O . GLN A 1 674 ? -33.289 39.219 -7.779 1.00 94.25 674 GLN A O 1
ATOM 5293 N N . SER A 1 675 ? -33.227 37.559 -6.269 1.00 92.69 675 SER A N 1
ATOM 5294 C CA . SER A 1 675 ? -33.058 36.484 -7.257 1.00 92.69 675 SER A CA 1
ATOM 5295 C C . SER A 1 675 ? -34.386 35.969 -7.806 1.00 92.69 675 SER A C 1
ATOM 5297 O O . SER A 1 675 ? -34.447 35.584 -8.969 1.00 92.69 675 SER A O 1
ATOM 5299 N N . VAL A 1 676 ? -35.446 35.967 -6.992 1.00 96.56 676 VAL A N 1
ATOM 5300 C CA . VAL A 1 676 ? -36.777 35.451 -7.355 1.00 96.56 676 VAL A CA 1
ATOM 5301 C C . VAL A 1 676 ? -37.824 36.564 -7.292 1.00 96.56 676 VAL A C 1
ATOM 5303 O O . VAL A 1 676 ? -38.474 36.855 -8.286 1.00 96.56 676 VAL A O 1
ATOM 5306 N N . GLY A 1 677 ? -37.959 37.229 -6.145 1.00 96.19 677 GLY A N 1
ATOM 5307 C CA . GLY A 1 677 ? -38.873 38.351 -5.951 1.00 96.19 677 GLY A CA 1
ATOM 5308 C C . GLY A 1 677 ? -40.356 37.983 -6.065 1.00 96.19 677 GLY A C 1
ATOM 5309 O O . GLY A 1 677 ? -40.746 36.818 -6.019 1.00 96.19 677 GLY A O 1
ATOM 5310 N N . PHE A 1 678 ? -41.190 39.016 -6.177 1.00 97.00 678 PHE A N 1
ATOM 5311 C CA . PHE A 1 678 ? -42.619 38.912 -6.475 1.00 97.00 678 PHE A CA 1
ATOM 5312 C C . PHE A 1 678 ? -42.939 39.872 -7.616 1.00 97.00 678 PHE A C 1
ATOM 5314 O O . PHE A 1 678 ? -42.513 41.027 -7.574 1.00 97.00 678 PHE A O 1
ATOM 5321 N N . GLN A 1 679 ? -43.695 39.411 -8.610 1.00 94.94 679 GLN A N 1
ATOM 5322 C CA . GLN A 1 679 ? -44.326 40.299 -9.585 1.00 94.94 679 GLN A CA 1
ATOM 5323 C C . GLN A 1 679 ? -45.638 40.877 -9.035 1.00 94.94 679 GLN A C 1
ATOM 5325 O O . GLN A 1 679 ? -46.051 41.965 -9.436 1.00 94.94 679 GLN A O 1
ATOM 5330 N N . GLU A 1 680 ? -46.290 40.174 -8.100 1.00 93.69 680 GLU A N 1
ATOM 5331 C CA . GLU A 1 680 ? -47.510 40.651 -7.453 1.00 93.69 680 GLU A CA 1
ATOM 5332 C C . GLU A 1 680 ? -47.202 41.888 -6.580 1.00 93.69 680 GLU A C 1
ATOM 5334 O O . GLU A 1 680 ? -46.435 41.784 -5.612 1.00 93.69 680 GLU A O 1
ATOM 5339 N N . PRO A 1 681 ? -47.774 43.072 -6.895 1.00 91.19 681 PRO A N 1
ATOM 5340 C CA . PRO A 1 681 ? -47.320 44.329 -6.300 1.00 91.19 681 PRO A CA 1
ATOM 5341 C C . PRO A 1 681 ? -47.474 44.400 -4.778 1.00 91.19 681 PRO A C 1
ATOM 5343 O O . PRO A 1 681 ? -46.611 44.958 -4.099 1.00 91.19 681 PRO A O 1
ATOM 5346 N N . HIS A 1 682 ? -48.542 43.823 -4.219 1.00 92.06 682 HIS A N 1
ATOM 5347 C CA . HIS A 1 682 ? -48.795 43.875 -2.780 1.00 92.06 682 HIS A CA 1
ATOM 5348 C C . HIS A 1 682 ? -47.814 42.982 -2.006 1.00 92.06 682 HIS A C 1
ATOM 5350 O O . HIS A 1 682 ? -47.324 43.378 -0.948 1.00 92.06 682 HIS A O 1
ATOM 5356 N N . LYS A 1 683 ? -47.495 41.786 -2.513 1.00 94.00 683 LYS A N 1
ATOM 5357 C CA . LYS A 1 683 ? -46.503 40.863 -1.945 1.00 94.00 683 LYS A CA 1
ATOM 5358 C C . LYS A 1 683 ? -45.100 41.458 -2.044 1.00 94.00 683 LYS A C 1
ATOM 5360 O O . LYS A 1 683 ? -44.373 41.424 -1.049 1.00 94.00 683 LYS A O 1
ATOM 5365 N N . ALA A 1 684 ? -44.753 42.052 -3.189 1.00 94.94 684 ALA A N 1
ATOM 5366 C CA . ALA A 1 684 ? -43.477 42.735 -3.400 1.00 94.94 684 ALA A CA 1
ATOM 5367 C C . ALA A 1 684 ? -43.285 43.895 -2.411 1.00 94.94 684 ALA A C 1
ATOM 5369 O O . ALA A 1 684 ? -42.290 43.928 -1.685 1.00 94.94 684 ALA A O 1
ATOM 5370 N N . GLN A 1 685 ? -44.276 44.789 -2.314 1.00 94.25 685 GLN A N 1
ATOM 5371 C CA . GLN A 1 685 ? -44.261 45.911 -1.376 1.00 94.25 685 GLN A CA 1
ATOM 5372 C C . GLN A 1 685 ? -44.192 45.428 0.076 1.00 94.25 685 GLN A C 1
ATOM 5374 O O . GLN A 1 685 ? -43.386 45.923 0.859 1.00 94.25 685 GLN A O 1
ATOM 5379 N N . LYS A 1 686 ? -44.986 44.416 0.441 1.00 94.12 686 LYS A N 1
ATOM 5380 C CA . LYS A 1 686 ? -44.998 43.876 1.804 1.00 94.12 686 LYS A CA 1
ATOM 5381 C C . LYS A 1 686 ? -43.650 43.276 2.209 1.00 94.12 686 LYS A C 1
ATOM 5383 O O . LYS A 1 686 ? -43.262 43.407 3.368 1.00 94.12 686 LYS A O 1
ATOM 5388 N N . LEU A 1 687 ? -42.943 42.608 1.293 1.00 94.44 687 LEU A N 1
ATOM 5389 C CA . LEU A 1 687 ? -41.593 42.104 1.556 1.00 94.44 687 LEU A CA 1
ATOM 5390 C C . LEU A 1 687 ? -40.586 43.254 1.696 1.00 94.44 687 LEU A C 1
ATOM 5392 O O . LEU A 1 687 ? -39.799 43.249 2.641 1.00 94.44 687 LEU A O 1
ATOM 5396 N N . ASP A 1 688 ? -40.648 44.246 0.806 1.00 94.38 688 ASP A N 1
ATOM 5397 C CA . ASP A 1 688 ? -39.778 45.427 0.832 1.00 94.38 688 ASP A CA 1
ATOM 5398 C C . ASP A 1 688 ? -39.921 46.224 2.139 1.00 94.38 688 ASP A C 1
ATOM 5400 O O . ASP A 1 688 ? -38.933 46.495 2.824 1.00 94.38 688 ASP A O 1
ATOM 5404 N N . GLU A 1 689 ? -41.154 46.519 2.553 1.00 92.44 689 GLU A N 1
ATOM 5405 C CA . GLU A 1 689 ? -41.451 47.197 3.819 1.00 92.44 689 GLU A CA 1
ATOM 5406 C C . GLU A 1 689 ? -40.971 46.383 5.026 1.00 92.44 689 GLU A C 1
ATOM 5408 O O . GLU A 1 689 ? -40.382 46.926 5.968 1.00 92.44 689 GLU A O 1
ATOM 5413 N N . ALA A 1 690 ? -41.183 45.065 4.995 1.00 89.81 690 ALA A N 1
ATOM 5414 C CA . ALA A 1 690 ? -40.758 44.182 6.069 1.00 89.81 690 ALA A CA 1
ATOM 5415 C C . ALA A 1 690 ? -39.227 44.142 6.214 1.00 89.81 690 ALA A C 1
ATOM 5417 O O . ALA A 1 690 ? -38.736 44.125 7.345 1.00 89.81 690 ALA A O 1
ATOM 5418 N N . LEU A 1 691 ? -38.480 44.170 5.104 1.00 89.75 691 LEU A N 1
ATOM 5419 C CA . LEU A 1 691 ? -37.015 44.191 5.094 1.00 89.75 691 LEU A CA 1
ATOM 5420 C C . LEU A 1 691 ? -36.446 45.558 5.494 1.00 89.75 691 LEU A C 1
ATOM 5422 O O . LEU A 1 691 ? -35.573 45.609 6.361 1.00 89.75 691 LEU A O 1
ATOM 5426 N N . LYS A 1 692 ? -36.986 46.665 4.965 1.00 88.19 692 LYS A N 1
ATOM 5427 C CA . LYS A 1 692 ? -36.600 48.038 5.357 1.00 88.19 692 LYS A CA 1
ATOM 5428 C C . LYS A 1 692 ? -36.826 48.317 6.842 1.00 88.19 692 LYS A C 1
ATOM 5430 O O . LYS A 1 692 ? -36.129 49.133 7.438 1.00 88.19 692 LYS A O 1
ATOM 5435 N N . GLY A 1 693 ? -37.789 47.632 7.453 1.00 82.38 693 GLY A N 1
ATOM 5436 C CA . GLY A 1 693 ? -38.086 47.764 8.872 1.00 82.38 693 GLY A CA 1
ATOM 5437 C C . GLY A 1 693 ? -37.022 47.193 9.826 1.00 82.38 693 GLY A C 1
ATOM 5438 O O . GLY A 1 693 ? -37.040 47.534 11.012 1.00 82.38 693 GLY A O 1
ATOM 5439 N N . TYR A 1 694 ? -36.101 46.335 9.370 1.00 81.88 694 TYR A N 1
ATOM 5440 C CA . TYR A 1 694 ? -35.093 45.724 10.244 1.00 81.88 694 TYR A CA 1
ATOM 5441 C C . TYR A 1 694 ? -34.012 46.729 10.678 1.00 81.88 694 TYR A C 1
ATOM 5443 O O . TYR A 1 694 ? -33.219 47.204 9.876 1.00 81.88 694 TYR A O 1
ATOM 5451 N N . LYS A 1 695 ? -33.921 47.001 11.990 1.00 76.19 695 LYS A N 1
ATOM 5452 C CA . LYS A 1 695 ? -32.862 47.854 12.581 1.00 76.19 695 LYS A CA 1
ATOM 5453 C C . LYS A 1 695 ? -31.524 47.135 12.801 1.00 76.19 695 LYS A C 1
ATOM 5455 O O . LYS A 1 695 ? -30.511 47.780 13.044 1.00 76.19 695 LYS A O 1
ATOM 5460 N N . ARG A 1 696 ? -31.531 45.799 12.798 1.00 78.88 696 ARG A N 1
ATOM 5461 C CA . ARG A 1 696 ? -30.352 44.929 12.943 1.00 78.88 696 ARG A CA 1
ATOM 5462 C C . ARG A 1 696 ? -30.274 44.014 11.727 1.00 78.88 696 ARG A C 1
ATOM 5464 O O . ARG A 1 696 ? -31.315 43.678 11.167 1.00 78.88 696 ARG A O 1
ATOM 5471 N N . HIS A 1 697 ? -29.070 43.571 11.371 1.00 81.38 697 HIS A N 1
ATOM 5472 C CA . HIS A 1 697 ? -28.900 42.568 10.321 1.00 81.38 697 HIS A CA 1
ATOM 5473 C C . HIS A 1 697 ? -29.689 41.295 10.648 1.00 81.38 697 HIS A C 1
ATOM 5475 O O . HIS A 1 697 ? -29.736 40.854 11.800 1.00 81.38 697 HIS A O 1
ATOM 5481 N N . LEU A 1 698 ? -30.310 40.716 9.619 1.00 86.75 698 LEU A N 1
ATOM 5482 C CA . LEU A 1 698 ? -30.948 39.408 9.710 1.00 86.75 698 LEU A CA 1
ATOM 5483 C C . LEU A 1 698 ? -29.916 38.352 10.121 1.00 86.75 698 LEU A C 1
ATOM 5485 O O . LEU A 1 698 ? -28.736 38.453 9.786 1.00 86.75 698 LEU A O 1
ATOM 5489 N N . ASN A 1 699 ? -30.370 37.323 10.838 1.00 88.19 699 ASN A N 1
ATOM 5490 C CA . ASN A 1 699 ? -29.511 36.194 11.186 1.00 88.19 699 ASN A CA 1
ATOM 5491 C C . ASN A 1 699 ? -28.927 35.582 9.908 1.00 88.19 699 ASN A C 1
ATOM 5493 O O . ASN A 1 699 ? -29.669 35.326 8.967 1.00 88.19 699 ASN A O 1
ATOM 5497 N N . ARG A 1 700 ? -27.617 35.336 9.886 1.00 90.75 700 ARG A N 1
ATOM 5498 C CA . ARG A 1 700 ? -26.925 34.743 8.736 1.00 90.75 700 ARG A CA 1
ATOM 5499 C C . ARG A 1 700 ? -27.290 33.266 8.565 1.00 90.75 700 ARG A C 1
ATOM 5501 O O . ARG A 1 700 ? -27.286 32.526 9.553 1.00 90.75 700 ARG A O 1
ATOM 5508 N N . GLU A 1 701 ? -27.548 32.826 7.335 1.00 94.25 701 GLU A N 1
ATOM 5509 C CA . GLU A 1 701 ? -27.667 31.406 7.007 1.00 94.25 701 GLU A CA 1
ATOM 5510 C C . GLU A 1 701 ? -26.303 30.714 7.083 1.00 94.25 701 GLU A C 1
ATOM 5512 O O . GLU A 1 701 ? -25.285 31.220 6.609 1.00 94.25 701 GLU A O 1
ATOM 5517 N N . ARG A 1 702 ? -26.287 29.549 7.730 1.00 93.06 702 ARG A N 1
ATOM 5518 C CA . ARG A 1 702 ? -25.084 28.758 8.011 1.00 93.06 702 ARG A CA 1
ATOM 5519 C C . ARG A 1 702 ? -24.934 27.559 7.079 1.00 93.06 702 ARG A C 1
ATOM 5521 O O . ARG A 1 702 ? -24.012 26.781 7.281 1.00 93.06 702 ARG A O 1
ATOM 5528 N N . PHE A 1 703 ? -25.846 27.399 6.116 1.00 95.50 703 PHE A N 1
ATOM 5529 C CA . PHE A 1 703 ? -25.841 26.301 5.144 1.00 95.50 703 PHE A CA 1
ATOM 5530 C C . PHE A 1 703 ? -25.658 24.940 5.819 1.00 95.50 703 PHE A C 1
ATOM 5532 O O . PHE A 1 703 ? -24.857 24.121 5.397 1.00 95.50 703 PHE A O 1
ATOM 5539 N N . ALA A 1 704 ? -26.363 24.731 6.928 1.00 95.75 704 ALA A N 1
ATOM 5540 C CA . ALA A 1 704 ? -26.249 23.526 7.731 1.00 95.75 704 ALA A CA 1
ATOM 5541 C C . ALA A 1 704 ? -27.640 23.077 8.165 1.00 95.75 704 ALA A C 1
ATOM 5543 O O . ALA A 1 704 ? -28.429 23.901 8.637 1.00 95.75 704 ALA A O 1
ATOM 5544 N N . VAL A 1 705 ? -27.901 21.783 8.032 1.00 97.19 705 VAL A N 1
ATOM 5545 C CA . VAL A 1 705 ? -29.177 21.129 8.341 1.00 97.19 705 VAL A CA 1
ATOM 5546 C C . VAL A 1 705 ? -28.977 20.056 9.397 1.00 97.19 705 VAL A C 1
ATOM 5548 O O . VAL A 1 705 ? -27.874 19.546 9.570 1.00 97.19 705 VAL A O 1
ATOM 5551 N N . THR A 1 706 ? -30.037 19.739 10.124 1.00 98.12 706 THR A N 1
ATOM 5552 C CA . THR A 1 706 ? -29.999 18.877 11.301 1.00 98.12 706 THR A CA 1
ATOM 5553 C C . THR A 1 706 ? -30.520 17.495 10.942 1.00 98.12 706 THR A C 1
ATOM 5555 O O . THR A 1 706 ? -31.653 17.361 10.484 1.00 98.12 706 THR A O 1
ATOM 5558 N N . VAL A 1 707 ? -29.725 16.453 11.163 1.00 98.06 707 VAL A N 1
ATOM 5559 C CA . VAL A 1 707 ? -30.118 15.057 10.961 1.00 98.06 707 VAL A CA 1
ATOM 5560 C C . VAL A 1 707 ? -31.329 14.750 11.842 1.00 98.06 707 VAL A C 1
ATOM 5562 O O . VAL A 1 707 ? -31.311 14.970 13.054 1.00 98.06 707 VAL A O 1
ATOM 5565 N N . ALA A 1 708 ? -32.409 14.275 11.224 1.00 97.56 708 ALA A N 1
ATOM 5566 C CA . ALA A 1 708 ? -33.602 13.812 11.924 1.00 97.56 708 ALA A CA 1
ATOM 5567 C C . ALA A 1 708 ? -33.569 12.294 12.104 1.00 97.56 708 ALA A C 1
ATOM 5569 O O . ALA A 1 708 ? -33.829 11.806 13.200 1.00 97.56 708 ALA A O 1
ATOM 5570 N N . ALA A 1 709 ? -33.249 11.563 11.035 1.00 97.06 709 ALA A N 1
ATOM 5571 C CA . ALA A 1 709 ? -33.178 10.108 11.044 1.00 97.06 709 ALA A CA 1
ATOM 5572 C C . ALA A 1 709 ? -32.315 9.581 9.893 1.00 97.06 709 ALA A C 1
ATOM 5574 O O . ALA A 1 709 ? -32.236 10.199 8.825 1.00 97.06 709 ALA A O 1
ATOM 5575 N N . LEU A 1 710 ? -31.745 8.398 10.110 1.00 96.62 710 LEU A N 1
ATOM 5576 C CA . LEU A 1 710 ? -31.138 7.555 9.092 1.00 96.62 710 LEU A CA 1
ATOM 5577 C C . LEU A 1 710 ? -31.831 6.188 9.140 1.00 96.62 710 LEU A C 1
ATOM 5579 O O . LEU A 1 710 ? -31.753 5.483 10.142 1.00 96.62 710 LEU A O 1
ATOM 5583 N N . GLU A 1 711 ? -32.542 5.827 8.075 1.00 96.44 711 GLU A N 1
ATOM 5584 C CA . GLU A 1 711 ? -33.376 4.619 8.045 1.00 96.44 711 GLU A CA 1
ATOM 5585 C C . GLU A 1 711 ? -32.899 3.656 6.958 1.00 96.44 711 GLU A C 1
ATOM 5587 O O . GLU A 1 711 ? -32.665 4.077 5.825 1.00 96.44 711 GLU A O 1
ATOM 5592 N N . ALA A 1 712 ? -32.804 2.358 7.257 1.00 92.56 712 ALA A N 1
ATOM 5593 C CA . ALA A 1 712 ? -32.535 1.350 6.233 1.00 92.56 712 ALA A CA 1
ATOM 5594 C C . ALA A 1 712 ? -33.622 1.392 5.142 1.00 92.56 712 ALA A C 1
ATOM 5596 O O . ALA A 1 712 ? -34.820 1.430 5.426 1.00 92.56 712 ALA A O 1
ATOM 5597 N N . ASN A 1 713 ? -33.209 1.394 3.877 1.00 94.31 713 ASN A N 1
ATOM 5598 C CA . ASN A 1 713 ? -34.073 1.679 2.735 1.00 94.31 713 ASN A CA 1
ATOM 5599 C C . ASN A 1 713 ? -33.848 0.728 1.548 1.00 94.31 713 ASN A C 1
ATOM 5601 O O . ASN A 1 713 ? -33.868 1.133 0.386 1.00 94.31 713 ASN A O 1
ATOM 5605 N N . GLY A 1 714 ? -33.698 -0.560 1.860 1.00 88.81 714 GLY A N 1
ATOM 5606 C CA . GLY A 1 714 ? -33.602 -1.637 0.876 1.00 88.81 714 GLY A CA 1
ATOM 5607 C C . GLY A 1 714 ? -32.217 -1.769 0.246 1.00 88.81 714 GLY A C 1
ATOM 5608 O O . GLY A 1 714 ? -31.238 -1.219 0.743 1.00 88.81 714 GLY A O 1
ATOM 5609 N N . VAL A 1 715 ? -32.145 -2.541 -0.838 1.00 81.31 715 VAL A N 1
ATOM 5610 C CA . VAL A 1 715 ? -30.928 -2.776 -1.623 1.00 81.31 715 VAL A CA 1
ATOM 5611 C C . VAL A 1 715 ? -31.220 -2.358 -3.062 1.00 81.31 715 VAL A C 1
ATOM 5613 O O . VAL A 1 715 ? -32.170 -2.860 -3.659 1.00 81.31 715 VAL A O 1
ATOM 5616 N N . GLU A 1 716 ? -30.437 -1.434 -3.613 1.00 87.69 716 GLU A N 1
ATOM 5617 C CA . GLU A 1 716 ? -30.659 -0.869 -4.951 1.00 87.69 716 GLU A CA 1
ATOM 5618 C C . GLU A 1 716 ? -29.325 -0.617 -5.666 1.00 87.69 716 GLU A C 1
ATOM 5620 O O . GLU A 1 716 ? -28.265 -0.589 -5.037 1.00 87.69 716 GLU A O 1
ATOM 5625 N N . ALA A 1 717 ? -29.378 -0.450 -6.988 1.00 81.19 717 ALA A N 1
ATOM 5626 C CA . ALA A 1 717 ? -28.274 0.069 -7.778 1.00 81.19 717 ALA A CA 1
ATOM 5627 C C . ALA A 1 717 ? -27.847 1.457 -7.274 1.00 81.19 717 ALA A C 1
ATOM 5629 O O . ALA A 1 717 ? -28.655 2.386 -7.207 1.00 81.19 717 ALA A O 1
ATOM 5630 N N . VAL A 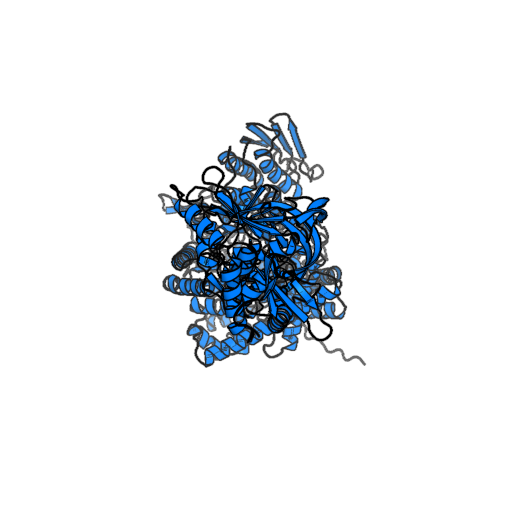1 718 ? -26.564 1.599 -6.962 1.00 87.19 718 VAL A N 1
ATOM 5631 C CA . VAL A 1 718 ? -25.956 2.852 -6.519 1.00 87.19 718 VAL A CA 1
ATOM 5632 C C . VAL A 1 718 ? -24.833 3.252 -7.463 1.00 87.19 718 VAL A C 1
ATOM 5634 O O . VAL A 1 718 ? -24.292 2.418 -8.181 1.00 87.19 718 VAL A O 1
ATOM 5637 N N . TYR A 1 719 ? -24.498 4.532 -7.478 1.00 87.94 719 TYR A N 1
ATOM 5638 C CA . TYR A 1 719 ? -23.593 5.151 -8.434 1.00 87.94 719 TYR A CA 1
ATOM 5639 C C . TYR A 1 719 ? -22.692 6.142 -7.714 1.00 87.94 719 TYR A C 1
ATOM 5641 O O . TYR A 1 719 ? -23.033 6.639 -6.638 1.00 87.94 719 TYR A O 1
ATOM 5649 N N . ASP A 1 720 ? -21.549 6.427 -8.314 1.00 83.25 720 ASP A N 1
ATOM 5650 C CA . ASP A 1 720 ? -20.602 7.394 -7.777 1.00 83.25 720 ASP A CA 1
ATOM 5651 C C . ASP A 1 720 ? -19.891 8.168 -8.891 1.00 83.25 720 ASP A C 1
ATOM 5653 O O . ASP A 1 720 ? -20.005 7.771 -10.046 1.00 83.25 720 ASP A O 1
ATOM 5657 N N . CYS A 1 721 ? -19.208 9.266 -8.564 1.00 82.69 721 CYS A N 1
ATOM 5658 C CA . CYS A 1 721 ? -18.352 10.022 -9.474 1.00 82.69 721 CYS A CA 1
ATOM 5659 C C . CYS A 1 721 ? -17.119 10.566 -8.737 1.00 82.69 721 CYS A C 1
ATOM 5661 O O . CYS A 1 721 ? -17.156 10.800 -7.528 1.00 82.69 721 CYS A O 1
ATOM 5663 N N . THR A 1 722 ? -16.052 10.853 -9.481 1.00 76.19 722 THR A N 1
ATOM 5664 C CA . THR A 1 722 ? -14.860 11.512 -8.935 1.00 76.19 722 THR A CA 1
ATOM 5665 C C . THR A 1 722 ? -14.791 12.954 -9.426 1.00 76.19 722 THR A C 1
ATOM 5667 O O . THR A 1 722 ? -14.730 13.193 -10.633 1.00 76.19 722 THR A O 1
ATOM 5670 N N . VAL A 1 723 ? -14.749 13.914 -8.494 1.00 78.06 723 VAL A N 1
ATOM 5671 C CA . VAL A 1 723 ? -14.478 15.340 -8.758 1.00 78.06 723 VAL A CA 1
ATOM 5672 C C . VAL A 1 723 ? -13.055 15.686 -8.298 1.00 78.06 723 VAL A C 1
ATOM 5674 O O . VAL A 1 723 ? -12.827 15.857 -7.094 1.00 78.06 723 VAL A O 1
ATOM 5677 N N . PRO A 1 724 ? -12.061 15.757 -9.203 1.00 63.06 724 PRO A N 1
ATOM 5678 C CA . PRO A 1 724 ? -10.694 16.127 -8.851 1.00 63.06 724 PRO A CA 1
ATOM 5679 C C . PRO A 1 724 ? -10.617 17.567 -8.338 1.00 63.06 724 PRO A C 1
ATOM 5681 O O . PRO A 1 724 ? -11.228 18.467 -8.907 1.00 63.06 724 PRO A O 1
ATOM 5684 N N . GLY A 1 725 ? -9.828 17.792 -7.285 1.00 73.38 725 GLY A N 1
ATOM 5685 C CA . GLY A 1 725 ? -9.693 19.101 -6.642 1.00 73.38 725 GLY A CA 1
ATOM 5686 C C . GLY A 1 725 ? -10.427 19.147 -5.302 1.00 73.38 725 GLY A C 1
ATOM 5687 O O . GLY A 1 725 ? -9.816 18.789 -4.297 1.00 73.38 725 GLY A O 1
ATOM 5688 N N . PRO A 1 726 ? -11.711 19.552 -5.254 1.00 76.19 726 PRO A N 1
ATOM 5689 C CA . PRO A 1 726 ? -12.441 19.739 -4.001 1.00 76.19 726 PRO A CA 1
ATOM 5690 C C . PRO A 1 726 ? -12.827 18.425 -3.307 1.00 76.19 726 PRO A C 1
ATOM 5692 O O . PRO A 1 726 ? -13.304 18.463 -2.175 1.00 76.19 726 PRO A O 1
ATOM 5695 N N . ALA A 1 727 ? -12.653 17.281 -3.977 1.00 79.69 727 ALA A N 1
ATOM 5696 C CA . ALA A 1 727 ? -12.947 15.949 -3.455 1.00 79.69 727 ALA A CA 1
ATOM 5697 C C . ALA A 1 727 ? -14.383 15.769 -2.915 1.00 79.69 727 ALA A C 1
ATOM 5699 O O . ALA A 1 727 ? -14.618 14.988 -1.994 1.00 79.69 727 ALA A O 1
ATOM 5700 N N . CYS A 1 728 ? -15.348 16.502 -3.472 1.00 87.50 728 CYS A N 1
ATOM 5701 C CA . CYS A 1 728 ? -16.761 16.422 -3.117 1.00 87.50 728 CYS A CA 1
ATOM 5702 C C . CYS A 1 728 ? -17.659 16.881 -4.274 1.00 87.50 728 CYS A C 1
ATOM 5704 O O . CYS A 1 728 ? -17.190 17.522 -5.217 1.00 87.50 728 CYS A O 1
ATOM 5706 N N . PHE A 1 729 ? -18.953 16.574 -4.182 1.00 92.38 729 PHE A N 1
ATOM 5707 C CA . PHE A 1 729 ? -19.975 16.951 -5.157 1.00 92.38 729 PHE A CA 1
ATOM 5708 C C . PHE A 1 729 ? -21.336 17.230 -4.495 1.00 92.38 729 PHE A C 1
ATOM 5710 O O . PHE A 1 729 ? -21.566 16.886 -3.332 1.00 92.38 729 PHE A O 1
ATOM 5717 N N . ASP A 1 730 ? -22.243 17.850 -5.257 1.00 93.81 730 ASP A N 1
ATOM 5718 C CA . ASP A 1 730 ? -23.618 18.130 -4.833 1.00 93.81 730 ASP A CA 1
ATOM 5719 C C . ASP A 1 730 ? -24.491 16.872 -4.884 1.00 93.81 730 ASP A C 1
ATOM 5721 O O . ASP A 1 730 ? -24.670 16.274 -5.945 1.00 93.81 730 ASP A O 1
ATOM 5725 N N . ALA A 1 731 ? -25.099 16.512 -3.753 1.00 94.75 731 ALA A N 1
ATOM 5726 C CA . ALA A 1 731 ? -26.063 15.420 -3.659 1.00 94.75 731 ALA A CA 1
ATOM 5727 C C . ALA A 1 731 ? -27.371 15.912 -3.019 1.00 94.75 731 ALA A C 1
ATOM 5729 O O . ALA A 1 731 ? -27.518 15.966 -1.797 1.00 94.75 731 ALA A O 1
ATOM 5730 N N . ASN A 1 732 ? -28.354 16.286 -3.845 1.00 96.19 732 ASN A N 1
ATOM 5731 C CA . ASN A 1 732 ? -29.613 16.922 -3.422 1.00 96.19 732 ASN A CA 1
ATOM 5732 C C . ASN A 1 732 ? -29.418 18.214 -2.589 1.00 96.19 732 ASN A C 1
ATOM 5734 O O . ASN A 1 732 ? -30.275 18.539 -1.761 1.00 96.19 732 ASN A O 1
ATOM 5738 N N . GLY A 1 733 ? -28.327 18.958 -2.794 1.00 94.00 733 GLY A N 1
ATOM 5739 C CA . GLY A 1 733 ? -27.960 20.141 -2.007 1.00 94.00 733 GLY A CA 1
ATOM 5740 C C . GLY A 1 733 ? -26.956 19.869 -0.883 1.00 94.00 733 GLY A C 1
ATOM 5741 O O . GLY A 1 733 ? -26.364 20.820 -0.371 1.00 94.00 733 GLY A O 1
ATOM 5742 N N . LEU A 1 734 ? -26.776 18.607 -0.471 1.00 96.88 734 LEU A N 1
ATOM 5743 C CA . LEU A 1 734 ? -25.829 18.209 0.575 1.00 96.88 734 LEU A CA 1
ATOM 5744 C C . LEU A 1 734 ? -24.417 18.073 0.010 1.00 96.88 734 LEU A C 1
ATOM 5746 O O . LEU A 1 734 ? -24.242 17.650 -1.131 1.00 96.88 734 LEU A O 1
ATOM 5750 N N . VAL A 1 735 ? -23.426 18.381 0.847 1.00 95.31 735 VAL A N 1
ATOM 5751 C CA . VAL A 1 735 ? -22.009 18.219 0.508 1.00 95.31 735 VAL A CA 1
ATOM 5752 C C . VAL A 1 735 ? -21.598 16.759 0.729 1.00 95.31 735 VAL A C 1
ATOM 5754 O O . VAL A 1 735 ? -21.407 16.328 1.872 1.00 95.31 735 VAL A O 1
ATOM 5757 N N . ALA A 1 736 ? -21.484 16.010 -0.367 1.00 92.44 736 ALA A N 1
ATOM 5758 C CA . ALA A 1 736 ? -21.099 14.601 -0.394 1.00 92.44 736 ALA A CA 1
ATOM 5759 C C . ALA A 1 736 ? -19.628 14.449 -0.793 1.00 92.44 736 ALA A C 1
ATOM 5761 O O . ALA A 1 736 ? -19.183 15.078 -1.750 1.00 92.44 736 ALA A O 1
ATOM 5762 N N . HIS A 1 737 ? -18.853 13.654 -0.052 1.00 85.88 737 HIS A N 1
ATOM 5763 C CA . HIS A 1 737 ? -17.450 13.401 -0.395 1.00 85.88 737 HIS A CA 1
ATOM 5764 C C . HIS A 1 737 ? -17.364 12.586 -1.695 1.00 85.88 737 HIS A C 1
ATOM 5766 O O . HIS A 1 737 ? -18.250 11.780 -1.978 1.00 85.88 737 HIS A O 1
ATOM 5772 N N . ASN A 1 738 ? -16.268 12.728 -2.447 1.00 72.88 738 ASN A N 1
ATOM 5773 C CA . ASN A 1 738 ? -15.896 11.736 -3.459 1.00 72.88 738 ASN A CA 1
ATOM 5774 C C . ASN A 1 738 ? -15.828 10.342 -2.813 1.00 72.88 738 ASN A C 1
ATOM 5776 O O . ASN A 1 738 ? -15.747 10.204 -1.586 1.00 72.88 738 ASN A O 1
ATOM 5780 N N . CYS A 1 739 ? -15.718 9.287 -3.611 1.00 51.50 739 CYS A N 1
ATOM 5781 C CA . CYS A 1 739 ? -15.120 8.073 -3.075 1.00 51.50 739 CYS A CA 1
ATOM 5782 C C . CYS A 1 739 ? -13.737 8.356 -2.481 1.00 51.50 739 CYS A C 1
ATOM 5784 O O . CYS A 1 739 ? -12.777 8.625 -3.194 1.00 51.50 739 CYS A O 1
ATOM 5786 N N . GLY A 1 740 ? -13.695 8.347 -1.148 1.00 39.66 740 GLY A N 1
ATOM 5787 C CA . GLY A 1 740 ? -12.512 8.134 -0.333 1.00 39.66 740 GLY A CA 1
ATOM 5788 C C . GLY A 1 740 ? -12.704 6.773 0.315 1.00 39.66 740 GLY A C 1
ATOM 5789 O O . GLY A 1 740 ? -13.345 6.647 1.358 1.00 39.66 740 GLY A O 1
ATOM 5790 N N . GLU A 1 741 ? -12.287 5.749 -0.406 1.00 42.16 741 GLU A N 1
ATOM 5791 C CA . GLU A 1 741 ? -12.249 4.356 -0.009 1.00 42.16 741 GLU A CA 1
ATOM 5792 C C . GLU A 1 741 ? -11.518 4.166 1.315 1.00 42.16 741 GLU A C 1
ATOM 5794 O O . GLU A 1 741 ? -10.595 4.891 1.686 1.00 42.16 741 GLU A O 1
ATOM 5799 N N . ILE A 1 742 ? -11.920 3.102 1.998 1.00 33.34 742 ILE A N 1
ATOM 5800 C CA . ILE A 1 742 ? -11.020 2.367 2.870 1.00 33.34 742 ILE A CA 1
ATOM 5801 C C . ILE A 1 742 ? -9.793 2.022 2.016 1.00 33.34 742 ILE A C 1
ATOM 5803 O O . ILE A 1 742 ? -9.870 1.205 1.095 1.00 33.34 742 ILE A O 1
ATOM 5807 N N . ILE A 1 743 ? -8.672 2.694 2.284 1.00 40.09 743 ILE A N 1
ATOM 5808 C CA . ILE A 1 743 ? -7.356 2.260 1.817 1.00 40.09 743 ILE A CA 1
ATOM 5809 C C . ILE A 1 743 ? -7.236 0.806 2.253 1.00 40.09 743 ILE A C 1
ATOM 5811 O O . ILE A 1 743 ? -7.542 0.516 3.403 1.00 40.09 743 ILE A O 1
ATOM 5815 N N . GLY A 1 744 ? -6.791 -0.096 1.373 1.00 50.19 744 GLY A N 1
ATOM 5816 C CA . GLY A 1 744 ? -6.415 -1.446 1.797 1.00 50.19 744 GLY A CA 1
ATOM 5817 C C . GLY A 1 744 ? -5.515 -1.355 3.032 1.00 50.19 744 GLY A C 1
ATOM 5818 O O . GLY A 1 744 ? -4.348 -0.981 2.939 1.00 50.19 744 GLY A O 1
ATOM 5819 N N . GLU A 1 745 ? -6.098 -1.636 4.187 1.00 66.12 745 GLU A N 1
ATOM 5820 C CA . GLU A 1 745 ? -5.522 -1.485 5.514 1.00 66.12 745 GLU A CA 1
ATOM 5821 C C . GLU A 1 745 ? -5.616 -2.832 6.205 1.00 66.12 745 GLU A C 1
ATOM 5823 O O . GLU A 1 745 ? -6.439 -3.665 5.823 1.00 66.12 745 GLU A O 1
ATOM 5828 N N . ASN A 1 746 ? -4.753 -3.084 7.190 1.00 85.25 746 ASN A N 1
ATOM 5829 C CA . ASN A 1 746 ? -4.712 -4.381 7.861 1.00 85.25 746 ASN A CA 1
ATOM 5830 C C . ASN A 1 746 ? -4.604 -5.531 6.846 1.00 85.25 746 ASN A C 1
ATOM 5832 O O . ASN A 1 746 ? -5.534 -6.316 6.698 1.00 85.25 746 ASN A O 1
ATOM 5836 N N . PHE A 1 747 ? -3.483 -5.650 6.131 1.00 87.25 747 PHE A N 1
ATOM 5837 C CA . PHE A 1 747 ? -3.310 -6.686 5.105 1.00 87.25 747 PHE A CA 1
ATOM 5838 C C . PHE A 1 747 ? -1.958 -7.395 5.184 1.00 87.25 747 PHE A C 1
ATOM 5840 O O . PHE A 1 747 ? -1.000 -6.901 5.778 1.00 87.25 747 PHE A O 1
ATOM 5847 N N . HIS A 1 748 ? -1.877 -8.554 4.524 1.00 89.12 748 HIS A N 1
ATOM 5848 C CA . HIS A 1 748 ? -0.632 -9.269 4.247 1.00 89.12 748 HIS A CA 1
ATOM 5849 C C . HIS A 1 748 ? -0.254 -9.130 2.772 1.00 89.12 748 HIS A C 1
ATOM 5851 O O . HIS A 1 748 ? -1.105 -9.258 1.890 1.00 89.12 748 HIS A O 1
ATOM 5857 N N . CYS A 1 749 ? 1.030 -8.929 2.486 1.00 87.44 749 CYS A N 1
ATOM 5858 C CA . CYS A 1 749 ? 1.517 -8.910 1.114 1.00 87.44 749 CYS A CA 1
ATOM 5859 C C . CYS A 1 749 ? 1.579 -10.338 0.541 1.00 87.44 749 CYS A C 1
ATOM 5861 O O . CYS A 1 749 ? 2.235 -11.218 1.100 1.00 87.44 749 CYS A O 1
ATOM 5863 N N . ASN A 1 750 ? 0.913 -10.570 -0.591 1.00 93.31 750 ASN A N 1
ATOM 5864 C CA . ASN A 1 750 ? 0.835 -11.868 -1.265 1.00 93.31 750 ASN A CA 1
ATOM 5865 C C . ASN A 1 750 ? 1.543 -11.795 -2.619 1.00 93.31 750 ASN A C 1
ATOM 5867 O O . ASN A 1 750 ? 1.004 -11.225 -3.566 1.00 93.31 750 ASN A O 1
ATOM 5871 N N . LEU A 1 751 ? 2.770 -12.315 -2.679 1.00 91.06 751 LEU A N 1
ATOM 5872 C CA . LEU A 1 751 ? 3.710 -12.017 -3.757 1.00 91.06 751 LEU A CA 1
ATOM 5873 C C . LEU A 1 751 ? 4.154 -13.265 -4.522 1.00 91.06 751 LEU A C 1
ATOM 5875 O O . LEU A 1 751 ? 4.433 -14.303 -3.920 1.00 91.06 751 LEU A O 1
ATOM 5879 N N . ALA A 1 752 ? 4.324 -13.107 -5.829 1.00 95.50 752 ALA A N 1
ATOM 5880 C CA . ALA A 1 752 ? 5.098 -13.995 -6.695 1.00 95.50 752 ALA A CA 1
ATOM 5881 C C . ALA A 1 752 ? 6.084 -13.155 -7.513 1.00 95.50 752 ALA A C 1
ATOM 5883 O O . ALA A 1 752 ? 5.944 -11.934 -7.583 1.00 95.50 752 ALA A O 1
ATOM 5884 N N . GLU A 1 753 ? 7.096 -13.781 -8.099 1.00 94.81 753 GLU A N 1
ATOM 5885 C CA . GLU A 1 753 ? 8.158 -13.081 -8.816 1.00 94.81 753 GLU A CA 1
ATOM 5886 C C . GLU A 1 753 ? 8.536 -13.781 -10.117 1.00 94.81 753 GLU A C 1
ATOM 5888 O O . GLU A 1 753 ? 8.909 -14.952 -10.115 1.00 94.81 753 GLU A O 1
ATOM 5893 N N . VAL A 1 754 ? 8.481 -13.034 -11.217 1.00 98.31 754 VAL A N 1
ATOM 5894 C CA . VAL A 1 754 ? 8.939 -13.454 -12.544 1.00 98.31 754 VAL A CA 1
ATOM 5895 C C . VAL A 1 754 ? 10.396 -13.035 -12.751 1.00 98.31 754 VAL A C 1
ATOM 5897 O O . VAL A 1 754 ? 10.756 -11.875 -12.558 1.00 98.31 754 VAL A O 1
ATOM 5900 N N . HIS A 1 755 ? 11.252 -13.967 -13.160 1.00 97.19 755 HIS A N 1
ATOM 5901 C CA . HIS A 1 755 ? 12.676 -13.725 -13.394 1.00 97.19 755 HIS A CA 1
ATOM 5902 C C . HIS A 1 755 ? 12.911 -13.409 -14.872 1.00 97.19 755 HIS A C 1
ATOM 5904 O O . HIS A 1 755 ? 13.172 -14.303 -15.676 1.00 97.19 755 HIS A O 1
ATOM 5910 N N . LEU A 1 756 ? 12.814 -12.128 -15.235 1.00 97.50 756 LEU A N 1
ATOM 5911 C CA . LEU A 1 756 ? 12.847 -11.673 -16.629 1.00 97.50 756 LEU A CA 1
ATOM 5912 C C . LEU A 1 756 ? 14.161 -12.019 -17.331 1.00 97.50 756 LEU A C 1
ATOM 5914 O O . LEU A 1 756 ? 14.157 -12.329 -18.512 1.00 97.50 756 LEU A O 1
ATOM 5918 N N . ASN A 1 757 ? 15.276 -12.065 -16.601 1.00 94.25 757 ASN A N 1
ATOM 5919 C CA . ASN A 1 757 ? 16.578 -12.437 -17.158 1.00 94.25 757 ASN A CA 1
ATOM 5920 C C . ASN A 1 757 ? 16.672 -13.911 -17.614 1.00 94.25 757 ASN A C 1
ATOM 5922 O O . ASN A 1 757 ? 17.688 -14.306 -18.180 1.00 94.25 757 ASN A O 1
ATOM 5926 N N . GLN A 1 758 ? 15.662 -14.734 -17.311 1.00 95.44 758 GLN A N 1
ATOM 5927 C CA . GLN A 1 758 ? 15.522 -16.113 -17.796 1.00 95.44 758 GLN A CA 1
ATOM 5928 C C . GLN A 1 758 ? 14.546 -16.234 -18.971 1.00 95.44 758 GLN A C 1
ATOM 5930 O O . GLN A 1 758 ? 14.293 -17.348 -19.441 1.00 95.44 758 GLN A O 1
ATOM 5935 N N . LEU A 1 759 ? 13.961 -15.117 -19.405 1.00 96.94 759 LEU A N 1
ATOM 5936 C CA . LEU A 1 759 ? 12.992 -15.072 -20.487 1.00 96.94 759 LEU A CA 1
ATOM 5937 C C . LEU A 1 759 ? 13.637 -14.514 -21.750 1.00 96.94 759 LEU A C 1
ATOM 5939 O O . LEU A 1 759 ? 14.410 -13.562 -21.685 1.00 96.94 759 LEU A O 1
ATOM 5943 N N . ASP A 1 760 ? 13.285 -15.082 -22.898 1.00 96.12 760 ASP A N 1
ATOM 5944 C CA . ASP A 1 760 ? 13.634 -14.499 -24.191 1.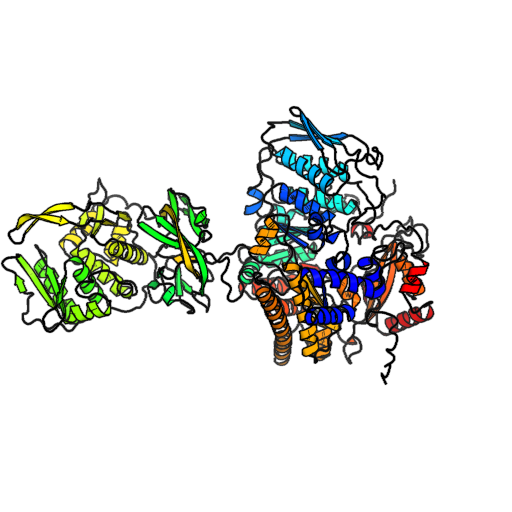00 96.12 760 ASP A CA 1
ATOM 5945 C C . ASP A 1 760 ? 12.732 -13.273 -24.459 1.00 96.12 760 ASP A C 1
ATOM 5947 O O . ASP A 1 760 ? 11.498 -13.419 -24.466 1.00 96.12 760 ASP A O 1
ATOM 5951 N N . PRO A 1 761 ? 13.300 -12.070 -24.692 1.00 96.81 761 PRO A N 1
ATOM 5952 C CA . PRO A 1 761 ? 12.518 -10.879 -25.006 1.00 96.81 761 PRO A CA 1
ATOM 5953 C C . PRO A 1 761 ? 11.599 -11.004 -26.222 1.00 96.81 761 PRO A C 1
ATOM 5955 O O . PRO A 1 761 ? 10.593 -10.302 -26.294 1.00 96.81 761 PRO A O 1
ATOM 5958 N N . PHE A 1 762 ? 11.895 -11.916 -27.145 1.00 96.88 762 PHE A N 1
ATOM 5959 C CA . PHE A 1 762 ? 11.136 -12.102 -28.378 1.00 96.88 762 PHE A CA 1
ATOM 5960 C C . PHE A 1 762 ? 10.176 -13.305 -28.326 1.00 96.88 762 PHE A C 1
ATOM 5962 O O . PHE A 1 762 ? 9.360 -13.471 -29.233 1.00 96.88 762 PHE A O 1
ATOM 5969 N N . ASP A 1 763 ? 10.207 -14.113 -27.257 1.00 98.12 763 ASP A N 1
ATOM 5970 C CA . ASP A 1 763 ? 9.249 -15.200 -27.012 1.00 98.12 763 ASP A CA 1
ATOM 5971 C C . ASP A 1 763 ? 8.109 -14.730 -26.091 1.00 98.12 763 ASP A C 1
ATOM 5973 O O . ASP A 1 763 ? 8.094 -14.957 -24.876 1.00 98.12 763 ASP A O 1
ATOM 5977 N N . PHE A 1 764 ? 7.111 -14.075 -26.687 1.00 97.81 764 PHE A N 1
ATOM 5978 C CA . PHE A 1 764 ? 5.939 -13.581 -25.959 1.00 97.81 764 PHE A CA 1
ATOM 5979 C C . PHE A 1 764 ? 5.132 -14.696 -25.286 1.00 97.81 764 PHE A C 1
ATOM 5981 O O . PHE A 1 764 ? 4.523 -14.460 -24.243 1.00 97.81 764 PHE A O 1
ATOM 5988 N N . LYS A 1 765 ? 5.146 -15.922 -25.830 1.00 98.19 765 LYS A N 1
ATOM 5989 C CA . LYS A 1 765 ? 4.413 -17.040 -25.228 1.00 98.19 765 LYS A CA 1
ATOM 5990 C C . LYS A 1 765 ? 5.077 -17.489 -23.932 1.00 98.19 765 LYS A C 1
ATOM 5992 O O . LYS A 1 765 ? 4.395 -17.732 -22.939 1.00 98.19 765 LYS A O 1
ATOM 5997 N N . GLN A 1 766 ? 6.403 -17.565 -23.919 1.00 98.19 766 GLN A N 1
ATOM 5998 C CA . GLN A 1 766 ? 7.155 -17.862 -22.707 1.00 98.19 766 GLN A CA 1
ATOM 5999 C C . GLN A 1 766 ? 6.973 -16.778 -21.639 1.00 98.19 766 GLN A C 1
ATOM 6001 O O . GLN A 1 766 ? 6.838 -17.109 -20.460 1.00 98.19 766 GLN A O 1
ATOM 6006 N N . GLN A 1 767 ? 6.940 -15.505 -22.041 1.00 98.56 767 GLN A N 1
ATOM 6007 C CA . GLN A 1 767 ? 6.643 -14.402 -21.127 1.00 98.56 767 GLN A CA 1
ATOM 6008 C C . GLN A 1 767 ? 5.240 -14.543 -20.529 1.00 98.56 767 GLN A C 1
ATOM 6010 O O . GLN A 1 767 ? 5.088 -14.528 -19.308 1.00 98.56 767 GLN A O 1
ATOM 6015 N N . GLU A 1 768 ? 4.226 -14.764 -21.366 1.00 98.75 768 GLU A N 1
ATOM 6016 C CA . GLU A 1 768 ? 2.850 -14.986 -20.918 1.00 98.75 768 GLU A CA 1
ATOM 6017 C C . GLU A 1 768 ? 2.741 -16.165 -19.943 1.00 98.75 768 GLU A C 1
ATOM 6019 O O . GLU A 1 768 ? 2.102 -16.036 -18.899 1.00 98.75 768 GLU A O 1
ATOM 6024 N N . ASP A 1 769 ? 3.388 -17.295 -20.242 1.00 98.75 769 ASP A N 1
ATOM 6025 C CA . ASP A 1 769 ? 3.421 -18.478 -19.377 1.00 98.75 769 ASP A CA 1
ATOM 6026 C C . ASP A 1 769 ? 4.030 -18.152 -17.997 1.00 98.75 769 ASP A C 1
ATOM 6028 O O . ASP A 1 769 ? 3.484 -18.556 -16.966 1.00 98.75 769 ASP A O 1
ATOM 6032 N N . ALA A 1 770 ? 5.126 -17.386 -17.952 1.00 98.75 770 ALA A N 1
ATOM 6033 C CA . ALA A 1 770 ? 5.800 -17.021 -16.705 1.00 98.75 770 ALA A CA 1
ATOM 6034 C C . ALA A 1 770 ? 4.958 -16.072 -15.829 1.00 98.75 770 ALA A C 1
ATOM 6036 O O . ALA A 1 770 ? 4.846 -16.281 -14.613 1.00 98.75 770 ALA A O 1
ATOM 6037 N N . PHE A 1 771 ? 4.314 -15.071 -16.438 1.00 98.81 771 PHE A N 1
ATOM 6038 C CA . PHE A 1 771 ? 3.399 -14.163 -15.735 1.00 98.81 771 PHE A CA 1
ATOM 6039 C C . PHE A 1 771 ? 2.091 -14.853 -15.329 1.00 98.81 771 PHE A C 1
ATOM 6041 O O . PHE A 1 771 ? 1.589 -14.604 -14.233 1.00 98.81 771 PHE A O 1
ATOM 6048 N N . THR A 1 772 ? 1.587 -15.788 -16.139 1.00 98.88 772 THR A N 1
ATOM 6049 C CA . THR A 1 772 ? 0.433 -16.637 -15.796 1.00 98.88 772 THR A CA 1
ATOM 6050 C C . THR A 1 772 ? 0.743 -17.511 -14.581 1.00 98.88 772 THR A C 1
ATOM 6052 O O . THR A 1 772 ? -0.052 -17.569 -13.646 1.00 98.88 772 THR A O 1
ATOM 6055 N N . ALA A 1 773 ? 1.926 -18.131 -14.532 1.00 98.75 773 ALA A N 1
ATOM 6056 C CA . ALA A 1 773 ? 2.380 -18.882 -13.364 1.00 98.75 773 ALA A CA 1
ATOM 6057 C C . ALA A 1 773 ? 2.463 -17.998 -12.103 1.00 98.75 773 ALA A C 1
ATOM 6059 O O . ALA A 1 773 ? 1.964 -18.378 -11.044 1.00 98.75 773 ALA A O 1
ATOM 6060 N N . GLY A 1 774 ? 3.021 -16.788 -12.219 1.00 98.25 774 GLY A N 1
ATOM 6061 C CA . GLY A 1 774 ? 3.080 -15.841 -11.099 1.00 98.25 774 GLY A CA 1
ATOM 6062 C C . GLY A 1 774 ? 1.687 -15.453 -10.588 1.00 98.25 774 GLY A C 1
ATOM 6063 O O . GLY A 1 774 ? 1.435 -15.472 -9.381 1.00 98.25 774 GLY A O 1
ATOM 6064 N N . ALA A 1 775 ? 0.760 -15.177 -11.508 1.00 98.69 775 ALA A N 1
ATOM 6065 C CA . ALA A 1 775 ? -0.635 -14.858 -11.215 1.00 98.69 775 ALA A CA 1
ATOM 6066 C C . ALA A 1 775 ? -1.373 -16.006 -10.507 1.00 98.69 775 ALA A C 1
ATOM 6068 O O . ALA A 1 775 ? -2.006 -15.783 -9.474 1.00 98.69 775 ALA A O 1
ATOM 6069 N N . LEU A 1 776 ? -1.249 -17.241 -11.002 1.00 98.56 776 LEU A N 1
ATOM 6070 C CA . LEU A 1 776 ? -1.848 -18.423 -10.373 1.00 98.56 776 LEU A CA 1
ATOM 6071 C C . LEU A 1 776 ? -1.283 -18.669 -8.971 1.00 98.56 776 LEU A C 1
ATOM 6073 O O . LEU A 1 776 ? -2.037 -18.987 -8.051 1.00 98.56 776 LEU A O 1
ATOM 6077 N N . SER A 1 777 ? 0.026 -18.468 -8.781 1.00 97.38 777 SER A N 1
ATOM 6078 C CA . SER A 1 777 ? 0.664 -18.642 -7.476 1.00 97.38 777 SER A CA 1
ATOM 6079 C C . SER A 1 777 ? 0.071 -17.711 -6.419 1.00 97.38 777 SER A C 1
ATOM 6081 O O . SER A 1 777 ? -0.199 -18.169 -5.312 1.00 97.38 777 SER A O 1
ATOM 6083 N N . VAL A 1 778 ? -0.135 -16.424 -6.725 1.00 96.88 778 VAL A N 1
ATOM 6084 C CA . VAL A 1 778 ? -0.732 -15.487 -5.754 1.00 96.88 778 VAL A CA 1
ATOM 6085 C C . VAL A 1 778 ? -2.233 -15.716 -5.593 1.00 96.88 778 VAL A C 1
ATOM 6087 O O . VAL A 1 778 ? -2.750 -15.631 -4.478 1.00 96.88 778 VAL A O 1
ATOM 6090 N N . ALA A 1 779 ? -2.939 -16.058 -6.672 1.00 97.56 779 ALA A N 1
ATOM 6091 C CA . ALA A 1 779 ? -4.375 -16.301 -6.629 1.00 97.56 779 ALA A CA 1
ATOM 6092 C C . ALA A 1 779 ? -4.722 -17.558 -5.807 1.00 97.56 779 ALA A C 1
ATOM 6094 O O . ALA A 1 779 ? -5.705 -17.556 -5.065 1.00 97.56 779 ALA A O 1
ATOM 6095 N N . ALA A 1 780 ? -3.868 -18.588 -5.828 1.00 96.94 780 ALA A N 1
ATOM 6096 C CA . ALA A 1 780 ? -4.017 -19.783 -4.997 1.00 96.94 780 ALA A CA 1
ATOM 6097 C C . ALA A 1 780 ? -4.154 -19.450 -3.501 1.00 96.94 780 ALA A C 1
ATOM 6099 O O . ALA A 1 780 ? -5.055 -19.966 -2.831 1.00 96.94 780 ALA A O 1
ATOM 6100 N N . LEU A 1 781 ? -3.327 -18.527 -2.992 1.00 95.00 781 LEU A N 1
ATOM 6101 C CA . LEU A 1 781 ? -3.328 -18.097 -1.588 1.00 95.00 781 LEU A CA 1
ATOM 6102 C C . LEU A 1 781 ? -4.580 -17.292 -1.189 1.00 95.00 781 LEU A C 1
ATOM 6104 O O . LEU A 1 781 ? -4.842 -17.114 0.006 1.00 95.00 781 LEU A O 1
ATOM 6108 N N . LEU A 1 782 ? -5.392 -16.833 -2.150 1.00 95.25 782 LEU A N 1
ATOM 6109 C CA . LEU A 1 782 ? -6.657 -16.159 -1.847 1.00 95.25 782 LEU A CA 1
ATOM 6110 C C . LEU A 1 782 ? -7.694 -17.090 -1.202 1.00 95.25 782 LEU A C 1
ATOM 6112 O O . LEU A 1 782 ? -8.564 -16.603 -0.486 1.00 95.25 782 LEU A O 1
ATOM 6116 N N . ASN A 1 783 ? -7.559 -18.413 -1.364 1.00 94.44 783 ASN A N 1
ATOM 6117 C CA . ASN A 1 783 ? -8.431 -19.401 -0.714 1.00 94.44 783 ASN A CA 1
ATOM 6118 C C . ASN A 1 783 ? -8.233 -19.503 0.810 1.00 94.44 783 ASN A C 1
ATOM 6120 O O . ASN A 1 783 ? -9.074 -20.085 1.497 1.00 94.44 783 ASN A O 1
ATOM 6124 N N . HIS A 1 784 ? -7.128 -18.984 1.349 1.00 92.75 784 HIS A N 1
ATOM 6125 C CA . HIS A 1 784 ? -6.881 -18.989 2.789 1.00 92.75 784 HIS A CA 1
ATOM 6126 C C . HIS A 1 784 ? -7.812 -18.017 3.534 1.00 92.75 784 HIS A C 1
ATOM 6128 O O . HIS A 1 784 ? -8.033 -16.894 3.077 1.00 92.75 784 HIS A O 1
ATOM 6134 N N . ARG A 1 785 ? -8.270 -18.425 4.726 1.00 92.00 785 ARG A N 1
ATOM 6135 C CA . ARG A 1 785 ? -9.011 -17.582 5.674 1.00 92.00 785 ARG A CA 1
ATOM 6136 C C . ARG A 1 785 ? -8.158 -17.253 6.893 1.00 92.00 785 ARG A C 1
ATOM 6138 O O . ARG A 1 785 ? -7.704 -18.160 7.582 1.00 92.00 785 ARG A O 1
ATOM 6145 N N . PHE A 1 786 ? -7.969 -15.967 7.170 1.00 91.88 786 PHE A N 1
ATOM 6146 C CA . PHE A 1 786 ? -7.216 -15.502 8.330 1.00 91.88 786 PHE A CA 1
ATOM 6147 C C . PHE A 1 786 ? -7.993 -15.722 9.631 1.00 91.88 786 PHE A C 1
ATOM 6149 O O . PHE A 1 786 ? -9.194 -15.480 9.701 1.00 91.88 786 PHE A O 1
ATOM 6156 N N . ALA A 1 787 ? -7.279 -16.150 10.675 1.00 90.12 787 ALA A N 1
ATOM 6157 C CA . ALA A 1 787 ? -7.829 -16.272 12.025 1.00 90.12 787 ALA A CA 1
ATOM 6158 C C . ALA A 1 787 ? -8.010 -14.908 12.716 1.00 90.12 787 ALA A C 1
ATOM 6160 O O . ALA A 1 787 ? -8.868 -14.759 13.581 1.00 90.12 787 ALA A O 1
ATOM 6161 N N . GLU A 1 788 ? -7.201 -13.913 12.344 1.00 91.75 788 GLU A N 1
ATOM 6162 C CA . GLU A 1 788 ? -7.289 -12.552 12.869 1.00 91.75 788 GLU A CA 1
ATOM 6163 C C . GLU A 1 788 ? -8.350 -11.747 12.088 1.00 91.75 788 GLU A C 1
ATOM 6165 O O . GLU A 1 788 ? -8.172 -11.535 10.880 1.00 91.75 788 GLU A O 1
ATOM 6170 N N . PRO A 1 789 ? -9.429 -11.273 12.748 1.00 91.50 789 PRO A N 1
ATOM 6171 C CA . PRO A 1 789 ? -10.571 -10.658 12.072 1.00 91.50 789 PRO A CA 1
ATOM 6172 C C . PRO A 1 789 ? -10.222 -9.462 11.184 1.00 91.50 789 PRO A C 1
ATOM 6174 O O . PRO A 1 789 ? -10.735 -9.391 10.071 1.00 91.50 789 PRO A O 1
ATOM 6177 N N . ARG A 1 790 ? -9.309 -8.571 11.607 1.00 89.81 790 ARG A N 1
ATOM 6178 C CA . ARG A 1 790 ? -8.940 -7.382 10.808 1.00 89.81 790 ARG A CA 1
ATOM 6179 C C . ARG A 1 790 ? -8.321 -7.750 9.454 1.00 89.81 790 ARG A C 1
ATOM 6181 O O . ARG A 1 790 ? -8.626 -7.130 8.442 1.00 89.81 790 ARG A O 1
ATOM 6188 N N . TYR A 1 791 ? -7.505 -8.808 9.418 1.00 91.44 791 TYR A N 1
ATOM 6189 C CA . TYR A 1 791 ? -6.903 -9.304 8.176 1.00 91.44 791 TYR A CA 1
ATOM 6190 C C . TYR A 1 791 ? -7.910 -10.060 7.307 1.00 91.44 791 TYR A C 1
ATOM 6192 O O . TYR A 1 791 ? -7.823 -10.006 6.080 1.00 91.44 791 TYR A O 1
ATOM 6200 N N . GLN A 1 792 ? -8.861 -10.769 7.925 1.00 92.19 792 GLN A N 1
ATOM 6201 C CA . GLN A 1 792 ? -9.918 -11.457 7.187 1.00 92.19 792 GLN A CA 1
ATOM 6202 C C . GLN A 1 792 ? -10.892 -10.465 6.546 1.00 92.19 792 GLN A C 1
ATOM 6204 O O . GLN A 1 792 ? -11.209 -10.618 5.370 1.00 92.19 792 GLN A O 1
ATOM 6209 N N . GLN A 1 793 ? -11.298 -9.429 7.281 1.00 87.25 793 GLN A N 1
ATOM 6210 C CA . GLN A 1 793 ? -12.131 -8.349 6.761 1.00 87.25 793 GLN A CA 1
ATOM 6211 C C . GLN A 1 793 ? -11.448 -7.655 5.577 1.00 87.25 793 GLN A C 1
ATOM 6213 O O . GLN A 1 793 ? -12.020 -7.588 4.493 1.00 87.25 793 GLN A O 1
ATOM 6218 N N . SER A 1 794 ? -10.182 -7.254 5.735 1.00 85.19 794 SER A N 1
ATOM 6219 C CA . SER A 1 794 ? -9.397 -6.655 4.648 1.00 85.19 794 SER A CA 1
ATOM 6220 C C . SER A 1 794 ? -9.333 -7.553 3.406 1.00 85.19 794 SER A C 1
ATOM 6222 O O . SER A 1 794 ? -9.556 -7.096 2.290 1.00 85.19 794 SER A O 1
ATOM 6224 N N . ARG A 1 795 ? -9.132 -8.870 3.581 1.00 88.38 795 ARG A N 1
ATOM 6225 C CA . ARG A 1 795 ? -9.155 -9.853 2.481 1.00 88.38 795 ARG A CA 1
ATOM 6226 C C . ARG A 1 795 ? -10.507 -9.917 1.759 1.00 88.38 795 ARG A C 1
ATOM 6228 O O . ARG A 1 795 ? -10.523 -10.188 0.561 1.00 88.38 795 ARG A O 1
ATOM 6235 N N . GLU A 1 796 ? -11.619 -9.737 2.462 1.00 86.06 796 GLU A N 1
ATOM 6236 C CA . GLU A 1 796 ? -12.975 -9.761 1.892 1.00 86.06 796 GLU A CA 1
ATOM 6237 C C . GLU A 1 796 ? -13.343 -8.441 1.188 1.00 86.06 796 GLU A C 1
ATOM 6239 O O . GLU A 1 796 ? -14.117 -8.434 0.222 1.00 86.06 796 GLU A O 1
ATOM 6244 N N . GLU A 1 797 ? -12.760 -7.333 1.641 1.00 75.94 797 GLU A N 1
ATOM 6245 C CA . GLU A 1 797 ? -12.955 -5.989 1.098 1.00 75.94 797 GLU A CA 1
ATOM 6246 C C . GLU A 1 797 ? -12.058 -5.720 -0.121 1.00 75.94 797 GLU A C 1
ATOM 6248 O O . GLU A 1 797 ? -12.568 -5.438 -1.211 1.00 75.94 797 GLU A O 1
ATOM 6253 N N . ASP A 1 798 ? -10.742 -5.870 0.028 1.00 76.81 798 ASP A N 1
ATOM 6254 C CA . ASP A 1 798 ? -9.745 -5.743 -1.037 1.00 76.81 798 ASP A CA 1
ATOM 6255 C C . ASP A 1 798 ? -8.729 -6.896 -0.959 1.00 76.81 798 ASP A C 1
ATOM 6257 O O . ASP A 1 798 ? -7.714 -6.817 -0.261 1.00 76.81 798 ASP A O 1
ATOM 6261 N N . PRO A 1 799 ? -8.976 -8.006 -1.678 1.00 88.06 799 PRO A N 1
ATOM 6262 C CA . PRO A 1 799 ? -8.021 -9.097 -1.759 1.00 88.06 799 PRO A CA 1
ATOM 6263 C C . PRO A 1 799 ? -6.667 -8.583 -2.264 1.00 88.06 799 PRO A C 1
ATOM 6265 O O . PRO A 1 799 ? -6.544 -8.128 -3.395 1.00 88.06 799 PRO A O 1
ATOM 6268 N N . ILE A 1 800 ? -5.622 -8.672 -1.441 1.00 87.75 800 ILE A N 1
ATOM 6269 C CA . ILE A 1 800 ? -4.287 -8.211 -1.837 1.00 87.75 800 ILE A CA 1
ATOM 6270 C C . ILE A 1 800 ? -3.527 -9.330 -2.549 1.00 87.75 800 ILE A C 1
ATOM 6272 O O . ILE A 1 800 ? -3.300 -10.400 -1.977 1.00 87.75 800 ILE A O 1
ATOM 6276 N N . VAL A 1 801 ? -3.090 -9.058 -3.783 1.00 92.69 801 VAL A N 1
ATOM 6277 C CA . VAL A 1 801 ? -2.113 -9.859 -4.539 1.00 92.69 801 VAL A CA 1
ATOM 6278 C C . VAL A 1 801 ? -1.110 -8.952 -5.251 1.00 92.69 801 VAL A C 1
ATOM 6280 O O . VAL A 1 801 ? -1.427 -7.815 -5.585 1.00 92.69 801 VAL A O 1
ATOM 6283 N N . GLY A 1 802 ? 0.098 -9.446 -5.501 1.00 93.62 802 GLY A N 1
ATOM 6284 C CA . GLY A 1 802 ? 1.149 -8.687 -6.170 1.00 93.62 802 GLY A CA 1
ATOM 6285 C C . GLY A 1 802 ? 2.095 -9.587 -6.951 1.00 93.62 802 GLY A C 1
ATOM 6286 O O . GLY A 1 802 ? 3.034 -10.149 -6.392 1.00 93.62 802 GLY A O 1
ATOM 6287 N N . VAL A 1 803 ? 1.884 -9.697 -8.260 1.00 97.50 803 VAL A N 1
ATOM 6288 C CA . VAL A 1 803 ? 2.866 -10.309 -9.158 1.00 97.50 803 VAL A CA 1
ATOM 6289 C C . VAL A 1 803 ? 3.970 -9.292 -9.415 1.00 97.50 803 VAL A C 1
ATOM 6291 O O . VAL A 1 803 ? 3.725 -8.207 -9.945 1.00 97.50 803 VAL A O 1
ATOM 6294 N N . SER A 1 804 ? 5.177 -9.648 -9.000 1.00 96.31 804 SER A N 1
ATOM 6295 C CA . SER A 1 804 ? 6.407 -8.893 -9.198 1.00 96.31 804 SER A CA 1
ATOM 6296 C C . SER A 1 804 ? 7.238 -9.490 -10.319 1.00 96.31 804 SER A C 1
ATOM 6298 O O . SER A 1 804 ? 7.013 -10.616 -10.761 1.00 96.31 804 SER A O 1
ATOM 6300 N N . PHE A 1 805 ? 8.253 -8.747 -10.732 1.00 97.19 805 PHE A N 1
ATOM 6301 C CA . PHE A 1 805 ? 9.343 -9.256 -11.542 1.00 97.19 805 PHE A CA 1
ATOM 6302 C C . PHE A 1 805 ? 10.698 -8.824 -10.981 1.00 97.19 805 PHE A C 1
ATOM 6304 O O . PHE A 1 805 ? 10.782 -7.945 -10.122 1.00 97.19 805 PHE A O 1
ATOM 6311 N N . THR A 1 806 ? 11.757 -9.440 -11.492 1.00 95.56 806 THR A N 1
ATOM 6312 C CA . THR A 1 806 ? 13.154 -9.075 -11.259 1.00 95.56 806 THR A CA 1
ATOM 6313 C C . THR A 1 806 ? 13.951 -9.215 -12.560 1.00 95.56 806 THR A C 1
ATOM 6315 O O . THR A 1 806 ? 13.541 -9.955 -13.455 1.00 95.56 806 THR A O 1
ATOM 6318 N N . GLY A 1 807 ? 15.078 -8.516 -12.687 1.00 95.50 807 GLY A N 1
ATOM 6319 C CA . GLY A 1 807 ? 15.923 -8.535 -13.885 1.00 95.50 807 GLY A CA 1
ATOM 6320 C C . GLY A 1 807 ? 15.406 -7.684 -15.046 1.00 95.50 807 GLY A C 1
ATOM 6321 O O . GLY A 1 807 ? 15.772 -7.953 -16.186 1.00 95.50 807 GLY A O 1
ATOM 6322 N N . LEU A 1 808 ? 14.559 -6.674 -14.793 1.00 97.62 808 LEU A N 1
ATOM 6323 C CA . LEU A 1 808 ? 13.999 -5.836 -15.868 1.00 97.62 808 LEU A CA 1
ATOM 6324 C C . LEU A 1 808 ? 15.087 -5.092 -16.645 1.00 97.62 808 LEU A C 1
ATOM 6326 O O . LEU A 1 808 ? 15.043 -5.044 -17.871 1.00 97.62 808 LEU A O 1
ATOM 6330 N N . PHE A 1 809 ? 16.065 -4.524 -15.932 1.00 96.44 809 PHE A N 1
ATOM 6331 C CA . PHE A 1 809 ? 17.171 -3.819 -16.569 1.00 96.44 809 PHE A CA 1
ATOM 6332 C C . PHE A 1 809 ? 17.940 -4.766 -17.497 1.00 96.44 809 PHE A C 1
ATOM 6334 O O . PHE A 1 809 ? 18.146 -4.449 -18.663 1.00 96.44 809 PHE A O 1
ATOM 6341 N N . ASP A 1 810 ? 18.274 -5.970 -17.018 1.00 95.25 810 ASP A N 1
ATOM 6342 C CA . ASP A 1 810 ? 18.965 -6.987 -17.818 1.00 95.25 810 ASP A CA 1
ATOM 6343 C C . ASP A 1 810 ? 18.168 -7.376 -19.070 1.00 95.25 810 ASP A C 1
ATOM 6345 O O . ASP A 1 810 ? 18.728 -7.463 -20.164 1.00 95.25 810 ASP A O 1
ATOM 6349 N N . PHE A 1 811 ? 16.857 -7.565 -18.910 1.00 97.38 811 PHE A N 1
ATOM 6350 C CA . PHE A 1 811 ? 15.938 -7.911 -19.988 1.00 97.38 811 PHE A CA 1
ATOM 6351 C C . PHE A 1 811 ? 15.885 -6.824 -21.070 1.00 97.38 811 PHE A C 1
ATOM 6353 O O . PHE A 1 811 ? 15.991 -7.134 -22.254 1.00 97.38 811 PHE A O 1
ATOM 6360 N N . PHE A 1 812 ? 15.798 -5.543 -20.697 1.00 97.88 812 PHE A N 1
ATOM 6361 C CA . PHE A 1 812 ? 15.769 -4.449 -21.673 1.00 97.88 812 PHE A CA 1
ATOM 6362 C C . PHE A 1 812 ? 17.111 -4.194 -22.355 1.00 97.88 812 PHE A C 1
ATOM 6364 O O . PHE A 1 812 ? 17.123 -3.873 -23.543 1.00 97.88 812 PHE A O 1
ATOM 6371 N N . VAL A 1 813 ? 18.243 -4.428 -21.684 1.00 96.25 813 VAL A N 1
ATOM 6372 C CA . VAL A 1 813 ? 19.544 -4.409 -22.371 1.00 96.25 813 VAL A CA 1
ATOM 6373 C C . VAL A 1 813 ? 19.605 -5.493 -23.447 1.00 96.25 813 VAL A C 1
ATOM 6375 O O . VAL A 1 813 ? 20.097 -5.237 -24.545 1.00 96.25 813 VAL A O 1
ATOM 6378 N N . GLN A 1 814 ? 19.086 -6.690 -23.168 1.00 94.56 814 GLN A N 1
ATOM 6379 C CA . GLN A 1 814 ? 19.024 -7.765 -24.161 1.00 94.56 814 GLN A CA 1
ATOM 6380 C C . GLN A 1 814 ? 18.029 -7.461 -25.290 1.00 94.56 814 GLN A C 1
ATOM 6382 O O . GLN A 1 814 ? 18.338 -7.710 -26.452 1.00 94.56 814 GLN A O 1
ATOM 6387 N N . ALA A 1 815 ? 16.867 -6.887 -24.967 1.00 96.50 815 ALA A N 1
ATOM 6388 C CA . ALA A 1 815 ? 15.819 -6.573 -25.937 1.00 96.50 815 ALA A CA 1
ATOM 6389 C C . ALA A 1 815 ? 16.196 -5.418 -26.882 1.00 96.50 815 ALA A C 1
ATOM 6391 O O . ALA A 1 815 ? 15.861 -5.446 -28.067 1.00 96.50 815 ALA A O 1
ATOM 6392 N N . PHE A 1 816 ? 16.865 -4.385 -26.359 1.00 96.56 816 PHE A N 1
ATOM 6393 C CA . PHE A 1 816 ? 17.094 -3.118 -27.065 1.00 96.56 816 PHE A CA 1
ATOM 6394 C C . PHE A 1 816 ? 18.567 -2.850 -27.404 1.00 96.56 816 PHE A C 1
ATOM 6396 O O . PHE A 1 816 ? 18.868 -1.959 -28.199 1.00 96.56 816 PHE A O 1
ATOM 6403 N N . GLY A 1 817 ? 19.490 -3.630 -26.841 1.00 95.06 817 GLY A N 1
ATOM 6404 C CA . GLY A 1 817 ? 20.920 -3.547 -27.111 1.00 95.06 817 GLY A CA 1
ATOM 6405 C C . GLY A 1 817 ? 21.627 -2.359 -26.449 1.00 95.06 817 GLY A C 1
ATOM 6406 O O . GLY A 1 817 ? 21.068 -1.587 -25.672 1.00 95.06 817 GLY A O 1
ATOM 6407 N N . VAL A 1 818 ? 22.909 -2.195 -26.783 1.00 95.81 818 VAL A N 1
ATOM 6408 C CA . VAL A 1 818 ? 23.812 -1.205 -26.160 1.00 95.81 818 VAL A CA 1
ATOM 6409 C C . VAL A 1 818 ? 23.402 0.246 -26.442 1.00 95.81 818 VAL A C 1
ATOM 6411 O O . VAL A 1 818 ? 23.738 1.146 -25.678 1.00 95.81 818 VAL A O 1
ATOM 6414 N N . GLU A 1 819 ? 22.631 0.509 -27.498 1.00 95.62 819 GLU A N 1
ATOM 6415 C CA . GLU A 1 819 ? 22.115 1.857 -27.765 1.00 95.62 819 GLU A CA 1
ATOM 6416 C C . GLU A 1 819 ? 21.156 2.346 -26.674 1.00 95.62 819 GLU A C 1
ATOM 6418 O O . GLU A 1 819 ? 21.194 3.524 -26.317 1.00 95.62 819 GLU A O 1
ATOM 6423 N N . TRP A 1 820 ? 20.358 1.443 -26.101 1.00 96.88 820 TRP A N 1
ATOM 6424 C CA . TRP A 1 820 ? 19.494 1.751 -24.965 1.00 96.88 820 TRP A CA 1
ATOM 6425 C C . TRP A 1 820 ? 20.312 2.093 -23.712 1.00 96.88 820 TRP A C 1
ATOM 6427 O O . TRP A 1 820 ? 20.003 3.063 -23.022 1.00 96.88 820 TRP A O 1
ATOM 6437 N N . LEU A 1 821 ? 21.424 1.385 -23.472 1.00 95.50 821 LEU A N 1
ATOM 6438 C CA . LEU A 1 821 ? 22.372 1.718 -22.399 1.00 95.50 821 LEU A CA 1
ATOM 6439 C C . LEU A 1 821 ? 23.031 3.090 -22.602 1.00 95.50 821 LEU A C 1
ATOM 6441 O O . LEU A 1 821 ? 23.174 3.856 -21.651 1.00 95.50 821 LEU A O 1
ATOM 6445 N N . ARG A 1 822 ? 23.429 3.423 -23.838 1.00 95.88 822 ARG A N 1
ATOM 6446 C CA . ARG A 1 822 ? 24.014 4.739 -24.156 1.00 95.88 822 ARG A CA 1
ATOM 6447 C C . ARG A 1 822 ? 23.006 5.865 -23.949 1.00 95.88 822 ARG A C 1
ATOM 6449 O O . ARG A 1 822 ? 23.380 6.925 -23.459 1.00 95.88 822 ARG A O 1
ATOM 6456 N N . TRP A 1 823 ? 21.741 5.635 -24.294 1.00 96.69 823 TRP A N 1
ATOM 6457 C CA . TRP A 1 823 ? 20.651 6.573 -24.026 1.00 96.69 823 TRP A CA 1
ATOM 6458 C C . TRP A 1 823 ? 20.396 6.746 -22.519 1.00 96.69 823 TRP A C 1
ATOM 6460 O O . TRP A 1 823 ? 20.234 7.872 -22.045 1.00 96.69 823 TRP A O 1
ATOM 6470 N N . TRP A 1 824 ? 20.470 5.662 -21.743 1.00 96.19 824 TRP A N 1
ATOM 6471 C CA . TRP A 1 824 ? 20.451 5.708 -20.279 1.00 96.19 824 TRP A CA 1
ATOM 6472 C C . TRP A 1 824 ? 21.566 6.565 -19.688 1.00 96.19 824 TRP A C 1
ATOM 6474 O O . TRP A 1 824 ? 21.300 7.426 -18.850 1.00 96.19 824 TRP A O 1
ATOM 6484 N N . ALA A 1 825 ? 22.798 6.376 -20.165 1.00 95.06 825 ALA A N 1
ATOM 6485 C CA . ALA A 1 825 ? 23.964 7.139 -19.721 1.00 95.06 825 ALA A CA 1
ATOM 6486 C C . ALA A 1 825 ? 23.823 8.652 -19.961 1.00 95.06 825 ALA A C 1
ATOM 6488 O O . ALA A 1 825 ? 24.431 9.447 -19.252 1.00 95.06 825 ALA A O 1
ATOM 6489 N N . GLN A 1 826 ? 22.995 9.054 -20.930 1.00 95.19 826 GLN A N 1
ATOM 6490 C CA . GLN A 1 826 ? 22.684 10.456 -21.235 1.00 95.19 826 GLN A CA 1
ATOM 6491 C C . GLN A 1 826 ? 21.552 11.036 -20.370 1.00 95.19 826 GLN A C 1
ATOM 6493 O O . GLN A 1 826 ? 21.136 12.169 -20.595 1.00 95.19 826 GLN A O 1
ATOM 6498 N N . GLY A 1 827 ? 21.021 10.277 -19.408 1.00 95.06 827 GLY A N 1
ATOM 6499 C CA . GLY A 1 827 ? 19.920 10.722 -18.553 1.00 95.06 827 GLY A CA 1
ATOM 6500 C C . GLY A 1 827 ? 18.524 10.413 -19.100 1.00 95.06 827 GLY A C 1
ATOM 6501 O O . GLY A 1 827 ? 17.567 11.041 -18.660 1.00 95.06 827 GLY A O 1
ATOM 6502 N N . ARG A 1 828 ? 18.397 9.470 -20.048 1.00 96.75 828 ARG A N 1
ATOM 6503 C CA . ARG A 1 828 ? 17.126 9.077 -20.694 1.00 96.75 828 ARG A CA 1
ATOM 6504 C C . ARG A 1 828 ? 16.337 10.252 -21.326 1.00 96.75 828 ARG A C 1
ATOM 6506 O O . ARG A 1 828 ? 15.134 10.375 -21.092 1.00 96.75 828 ARG A O 1
ATOM 6513 N N . PRO A 1 829 ? 16.969 11.123 -22.140 1.00 96.50 829 PRO A N 1
ATOM 6514 C CA . PRO A 1 829 ? 16.303 12.297 -22.709 1.00 96.50 829 PRO A CA 1
ATOM 6515 C C . PRO A 1 829 ? 15.194 11.930 -23.709 1.00 96.50 829 PRO A C 1
ATOM 6517 O O . PRO A 1 829 ? 15.346 10.984 -24.490 1.00 96.50 829 PRO A O 1
ATOM 6520 N N . ASP A 1 830 ? 14.140 12.751 -23.765 1.00 96.31 830 ASP A N 1
ATOM 6521 C CA . ASP A 1 830 ? 12.992 12.630 -24.685 1.00 96.31 830 ASP A CA 1
ATOM 6522 C C . ASP A 1 830 ? 13.332 13.068 -26.127 1.00 96.31 830 ASP A C 1
ATOM 6524 O O . ASP A 1 830 ? 12.685 13.913 -26.743 1.00 96.31 830 ASP A O 1
ATOM 6528 N N . THR A 1 831 ? 14.399 12.498 -26.684 1.00 96.81 831 THR A N 1
ATOM 6529 C CA . THR A 1 831 ? 14.685 12.554 -28.127 1.00 96.81 831 THR A CA 1
ATOM 6530 C C . THR A 1 831 ? 13.730 11.628 -28.884 1.00 96.81 831 THR A C 1
ATOM 6532 O O . THR A 1 831 ? 13.139 10.742 -28.277 1.00 96.81 831 THR A O 1
ATOM 6535 N N . VAL A 1 832 ? 13.624 11.747 -30.214 1.00 95.31 832 VAL A N 1
ATOM 6536 C CA . VAL A 1 832 ? 12.782 10.842 -31.034 1.00 95.31 832 VAL A CA 1
ATOM 6537 C C . VAL A 1 832 ? 13.065 9.366 -30.717 1.00 95.31 832 VAL A C 1
ATOM 6539 O O . VAL A 1 832 ? 12.154 8.619 -30.380 1.00 95.31 832 VAL A O 1
ATOM 6542 N N . LYS A 1 833 ? 14.344 8.971 -30.704 1.00 94.88 833 LYS A N 1
ATOM 6543 C CA . LYS A 1 833 ? 14.766 7.605 -30.357 1.00 94.88 833 LYS A CA 1
ATOM 6544 C C . LYS A 1 833 ? 14.510 7.251 -28.885 1.00 94.88 833 LYS A C 1
ATOM 6546 O O . LYS A 1 833 ? 14.208 6.107 -28.571 1.00 94.88 833 LYS A O 1
ATOM 6551 N N . GLY A 1 834 ? 14.629 8.222 -27.978 1.00 97.06 834 GLY A N 1
ATOM 6552 C CA . GLY A 1 834 ? 14.310 8.037 -26.560 1.00 97.06 834 GLY A CA 1
ATOM 6553 C C . GLY A 1 834 ? 12.826 7.756 -26.322 1.00 97.06 834 GLY A C 1
ATOM 6554 O O . GLY A 1 834 ? 12.489 6.849 -25.567 1.00 97.06 834 GLY A O 1
ATOM 6555 N N . LEU A 1 835 ? 11.943 8.474 -27.019 1.00 97.44 835 LEU A N 1
ATOM 6556 C CA . LEU A 1 835 ? 10.499 8.239 -26.981 1.00 97.44 835 LEU A CA 1
ATOM 6557 C C . LEU A 1 835 ? 10.139 6.862 -27.554 1.00 97.44 835 LEU A C 1
ATOM 6559 O O . LEU A 1 835 ? 9.341 6.156 -26.946 1.00 97.44 835 LEU A O 1
ATOM 6563 N N . GLU A 1 836 ? 10.787 6.428 -28.642 1.00 97.56 836 GLU A N 1
ATOM 6564 C CA . GLU A 1 836 ? 10.633 5.060 -29.167 1.00 97.56 836 GLU A CA 1
ATOM 6565 C C . GLU A 1 836 ? 11.053 3.989 -28.144 1.00 97.56 836 GLU A C 1
ATOM 6567 O O . GLU A 1 836 ? 10.409 2.943 -28.038 1.00 97.56 836 GLU A O 1
ATOM 6572 N N . PHE A 1 837 ? 12.127 4.221 -27.376 1.00 98.38 837 PHE A N 1
ATOM 6573 C CA . PHE A 1 837 ? 12.516 3.312 -26.296 1.00 98.38 837 PHE A CA 1
ATOM 6574 C C . PHE A 1 837 ? 11.474 3.281 -25.176 1.00 98.38 837 PHE A C 1
ATOM 6576 O O . PHE A 1 837 ? 11.064 2.189 -24.789 1.00 98.38 837 PHE A O 1
ATOM 6583 N N . LYS A 1 838 ? 11.001 4.440 -24.695 1.00 98.19 838 LYS A N 1
ATOM 6584 C CA . LYS A 1 838 ? 9.955 4.510 -23.656 1.00 98.19 838 LYS A CA 1
ATOM 6585 C C . LYS A 1 838 ? 8.661 3.828 -24.105 1.00 98.19 838 LYS A C 1
ATOM 6587 O O . LYS A 1 838 ? 8.066 3.079 -23.334 1.00 98.19 838 LYS A O 1
ATOM 6592 N N . GLU A 1 839 ? 8.260 4.008 -25.361 1.00 98.19 839 GLU A N 1
ATOM 6593 C CA . GLU A 1 839 ? 7.082 3.344 -25.923 1.00 98.19 839 GLU A CA 1
ATOM 6594 C C . GLU A 1 839 ? 7.241 1.815 -25.923 1.00 98.19 839 GLU A C 1
ATOM 6596 O O . GLU A 1 839 ? 6.346 1.095 -25.478 1.00 98.19 839 GLU A O 1
ATOM 6601 N N . LYS A 1 840 ? 8.404 1.294 -26.332 1.00 97.94 840 LYS A N 1
ATOM 6602 C CA . LYS A 1 840 ? 8.683 -0.151 -26.271 1.00 97.94 840 LYS A CA 1
ATOM 6603 C C . LYS A 1 840 ? 8.731 -0.678 -24.836 1.00 97.94 840 LYS A C 1
ATOM 6605 O O . LYS A 1 840 ? 8.177 -1.740 -24.568 1.00 97.94 840 LYS A O 1
ATOM 6610 N N . GLU A 1 841 ? 9.358 0.049 -23.908 1.00 98.44 841 GLU A N 1
ATOM 6611 C CA . GLU A 1 841 ? 9.340 -0.285 -22.475 1.00 98.44 841 GLU A CA 1
ATOM 6612 C C . GLU A 1 841 ? 7.891 -0.391 -21.967 1.00 98.44 841 GLU A C 1
ATOM 6614 O O . GLU A 1 841 ? 7.524 -1.382 -21.332 1.00 98.44 841 GLU A O 1
ATOM 6619 N N . GLN A 1 842 ? 7.049 0.595 -22.300 1.00 98.31 842 GLN A N 1
ATOM 6620 C CA . GLN A 1 842 ? 5.627 0.611 -21.956 1.00 98.31 842 GLN A CA 1
ATOM 6621 C C . GLN A 1 842 ? 4.875 -0.589 -22.540 1.00 98.31 842 GLN A C 1
ATOM 6623 O O . GLN A 1 842 ? 4.046 -1.165 -21.835 1.00 98.31 842 GLN A O 1
ATOM 6628 N N . GLN A 1 843 ? 5.133 -0.971 -23.794 1.00 98.12 843 GLN A N 1
ATOM 6629 C CA . GLN A 1 843 ? 4.455 -2.098 -24.446 1.00 98.12 843 GLN A CA 1
ATOM 6630 C C . GLN A 1 843 ? 4.671 -3.411 -23.680 1.00 98.12 843 GLN A C 1
ATOM 6632 O O . GLN A 1 843 ? 3.695 -4.100 -23.383 1.00 98.12 843 GLN A O 1
ATOM 6637 N N . TYR A 1 844 ? 5.911 -3.726 -23.283 1.00 98.69 844 TYR A N 1
ATOM 6638 C CA . TYR A 1 844 ? 6.194 -4.913 -22.462 1.00 98.69 844 TYR A CA 1
ATOM 6639 C C . TYR A 1 844 ? 5.505 -4.841 -21.095 1.00 98.69 844 TYR A C 1
ATOM 6641 O O . TYR A 1 844 ? 4.805 -5.772 -20.696 1.00 98.69 844 TYR A O 1
ATOM 6649 N N . LEU A 1 845 ? 5.671 -3.718 -20.390 1.00 98.62 845 LEU A N 1
ATOM 6650 C CA . LEU A 1 845 ? 5.117 -3.514 -19.050 1.00 98.62 845 LEU A CA 1
ATOM 6651 C C . LEU A 1 845 ? 3.584 -3.626 -19.039 1.00 98.62 845 LEU A C 1
ATOM 6653 O O . LEU A 1 845 ? 3.019 -4.315 -18.188 1.00 98.62 845 LEU A O 1
ATOM 6657 N N . SER A 1 846 ? 2.917 -3.004 -20.011 1.00 97.50 846 SER A N 1
ATOM 6658 C CA . SER A 1 846 ? 1.455 -3.026 -20.128 1.00 97.50 846 SER A CA 1
ATOM 6659 C C . SER A 1 846 ? 0.953 -4.425 -20.488 1.00 97.50 846 SER A C 1
ATOM 6661 O O . SER A 1 846 ? 0.029 -4.922 -19.848 1.00 97.50 846 SER A O 1
ATOM 6663 N N . TYR A 1 847 ? 1.619 -5.112 -21.423 1.00 98.31 847 TYR A N 1
ATOM 6664 C CA . TYR A 1 847 ? 1.274 -6.484 -21.800 1.00 98.31 847 TYR A CA 1
ATOM 6665 C C . TYR A 1 847 ? 1.335 -7.445 -20.605 1.00 98.31 847 TYR A C 1
ATOM 6667 O O . TYR A 1 847 ? 0.395 -8.199 -20.350 1.00 98.31 847 TYR A O 1
ATOM 6675 N N . TRP A 1 848 ? 2.408 -7.397 -19.813 1.00 98.69 848 TRP A N 1
ATOM 6676 C CA . TRP A 1 848 ? 2.527 -8.253 -18.632 1.00 98.69 848 TRP A CA 1
ATOM 6677 C C . TRP A 1 848 ? 1.480 -7.924 -17.565 1.00 98.69 848 TRP A C 1
ATOM 6679 O O . TRP A 1 848 ? 0.921 -8.836 -16.949 1.00 98.69 848 TRP A O 1
ATOM 6689 N N . LYS A 1 849 ? 1.169 -6.635 -17.367 1.00 97.12 849 LYS A N 1
ATOM 6690 C CA . LYS A 1 849 ? 0.095 -6.195 -16.466 1.00 97.12 849 LYS A CA 1
ATOM 6691 C C . LYS A 1 849 ? -1.256 -6.771 -16.893 1.00 97.12 849 LYS A C 1
ATOM 6693 O O . LYS A 1 849 ? -1.973 -7.313 -16.051 1.00 97.12 849 LYS A O 1
ATOM 6698 N N . GLU A 1 850 ? -1.582 -6.702 -18.182 1.00 96.31 850 GLU A N 1
ATOM 6699 C CA . GLU A 1 850 ? -2.817 -7.256 -18.748 1.00 96.31 850 GLU A CA 1
ATOM 6700 C C . GLU A 1 850 ? -2.913 -8.771 -18.543 1.00 96.31 850 GLU A C 1
ATOM 6702 O O . GLU A 1 850 ? -3.950 -9.263 -18.090 1.00 96.31 850 GLU A O 1
ATOM 6707 N N . VAL A 1 851 ? -1.827 -9.512 -18.804 1.00 98.31 851 VAL A N 1
ATOM 6708 C CA . VAL A 1 851 ? -1.765 -10.964 -18.565 1.00 98.31 851 VAL A CA 1
ATOM 6709 C C . VAL A 1 851 ? -2.060 -11.282 -17.101 1.00 98.31 851 VAL A C 1
ATOM 6711 O O . VAL A 1 851 ? -2.915 -12.125 -16.821 1.00 98.31 851 VAL A O 1
ATOM 6714 N N . VAL A 1 852 ? -1.402 -10.590 -16.165 1.00 98.31 852 VAL A N 1
ATOM 6715 C CA . VAL A 1 852 ? -1.606 -10.805 -14.726 1.00 98.31 852 VAL A CA 1
ATOM 6716 C C . VAL A 1 852 ? -3.053 -10.529 -14.329 1.00 98.31 852 VAL A C 1
ATOM 6718 O O . VAL A 1 852 ? -3.683 -11.386 -13.709 1.00 98.31 852 VAL A O 1
ATOM 6721 N N . HIS A 1 853 ? -3.600 -9.366 -14.696 1.00 94.06 853 HIS A N 1
ATOM 6722 C CA . HIS A 1 853 ? -4.978 -9.006 -14.356 1.00 94.06 853 HIS A CA 1
ATOM 6723 C C . HIS A 1 853 ? -5.975 -10.027 -14.907 1.00 94.06 853 HIS A C 1
ATOM 6725 O O . HIS A 1 853 ? -6.813 -10.526 -14.158 1.00 94.06 853 HIS A O 1
ATOM 6731 N N . ARG A 1 854 ? -5.844 -10.398 -16.185 1.00 96.38 854 ARG A N 1
ATOM 6732 C CA . ARG A 1 854 ? -6.714 -11.382 -16.836 1.00 96.38 854 ARG A CA 1
ATOM 6733 C C . ARG A 1 854 ? -6.700 -12.725 -16.106 1.00 96.38 854 ARG A C 1
ATOM 6735 O O . ARG A 1 854 ? -7.765 -13.253 -15.806 1.00 96.38 854 ARG A O 1
ATOM 6742 N N . VAL A 1 855 ? -5.516 -13.265 -15.806 1.00 98.50 855 VAL A N 1
ATOM 6743 C CA . VAL A 1 855 ? -5.372 -14.588 -15.169 1.00 98.50 855 VAL A CA 1
ATOM 6744 C C . VAL A 1 855 ? -5.895 -14.576 -13.736 1.00 98.50 855 VAL A C 1
ATOM 6746 O O . VAL A 1 855 ? -6.644 -15.471 -13.348 1.00 98.50 855 VAL A O 1
ATOM 6749 N N . VAL A 1 856 ? -5.539 -13.559 -12.946 1.00 97.69 856 VAL A N 1
ATOM 6750 C CA . VAL A 1 856 ? -6.012 -13.447 -11.560 1.00 97.69 856 VAL A CA 1
ATOM 6751 C C . VAL A 1 856 ? -7.532 -13.292 -11.517 1.00 97.69 856 VAL A C 1
ATOM 6753 O O . VAL A 1 856 ? -8.185 -13.907 -10.675 1.00 97.69 856 VAL A O 1
ATOM 6756 N N . TRP A 1 857 ? -8.107 -12.477 -12.401 1.00 94.62 857 TRP A N 1
ATOM 6757 C CA . TRP A 1 857 ? -9.547 -12.233 -12.431 1.00 94.62 857 TRP A CA 1
ATOM 6758 C C . TRP A 1 857 ? -10.338 -13.455 -12.893 1.00 94.62 857 TRP A C 1
ATOM 6760 O O . TRP A 1 857 ? -11.294 -13.812 -12.209 1.00 94.62 857 TRP A O 1
ATOM 6770 N N . ASP A 1 858 ? -9.902 -14.133 -13.960 1.00 96.94 858 ASP A N 1
ATOM 6771 C CA . ASP A 1 858 ? -10.499 -15.400 -14.408 1.00 96.94 858 ASP A CA 1
ATOM 6772 C C . ASP A 1 858 ? -10.484 -16.452 -13.292 1.00 96.94 858 ASP A C 1
ATOM 6774 O O . ASP A 1 858 ? -11.506 -17.066 -12.980 1.00 96.94 858 ASP A O 1
ATOM 6778 N N . TYR A 1 859 ? -9.339 -16.606 -12.625 1.00 98.06 859 TYR A N 1
ATOM 6779 C CA . TYR A 1 859 ? -9.229 -17.498 -11.482 1.00 98.06 859 TYR A CA 1
ATOM 6780 C C . TYR A 1 859 ? -10.213 -17.109 -10.367 1.00 98.06 859 TYR A C 1
ATOM 6782 O O . TYR A 1 859 ? -10.946 -17.954 -9.857 1.00 98.06 859 TYR A O 1
ATOM 6790 N N . CYS A 1 860 ? -10.276 -15.830 -9.987 1.00 95.75 860 CYS A N 1
ATOM 6791 C CA . CYS A 1 860 ? -11.193 -15.393 -8.935 1.00 95.75 860 CYS A CA 1
ATOM 6792 C C . CYS A 1 860 ? -12.656 -15.688 -9.296 1.00 95.75 860 CYS A C 1
ATOM 6794 O O . CYS A 1 860 ? -13.392 -16.199 -8.453 1.00 95.75 860 CYS A O 1
ATOM 6796 N N . ASP A 1 861 ? -13.058 -15.453 -10.546 1.00 95.19 861 ASP A N 1
ATOM 6797 C CA . ASP A 1 861 ? -14.420 -15.721 -11.014 1.00 95.19 861 ASP A CA 1
ATOM 6798 C C . ASP A 1 861 ? -14.774 -17.206 -10.944 1.00 95.19 861 ASP A C 1
ATOM 6800 O O . ASP A 1 861 ? -15.824 -17.568 -10.407 1.00 95.19 861 ASP A O 1
ATOM 6804 N N . ARG A 1 862 ? -13.881 -18.080 -11.425 1.00 96.38 862 ARG A N 1
ATOM 6805 C CA . ARG A 1 862 ? -14.078 -19.538 -11.386 1.00 96.38 862 ARG A CA 1
ATOM 6806 C C . ARG A 1 862 ? -14.210 -20.077 -9.966 1.00 96.38 862 ARG A C 1
ATOM 6808 O O . ARG A 1 862 ? -14.927 -21.051 -9.745 1.00 96.38 862 ARG A O 1
ATOM 6815 N N . HIS A 1 863 ? -13.522 -19.456 -9.011 1.00 95.44 863 HIS A N 1
ATOM 6816 C CA . HIS A 1 863 ? -13.498 -19.887 -7.615 1.00 95.44 863 HIS A CA 1
ATOM 6817 C C . HIS A 1 863 ? -14.499 -19.134 -6.719 1.00 95.44 863 HIS A C 1
ATOM 6819 O O . HIS A 1 863 ? -14.553 -19.406 -5.519 1.00 95.44 863 HIS A O 1
ATOM 6825 N N . GLY A 1 864 ? -15.303 -18.216 -7.273 1.00 93.19 864 GLY A N 1
ATOM 6826 C CA . GLY A 1 864 ? -16.263 -17.414 -6.505 1.00 93.19 864 GLY A CA 1
ATOM 6827 C C . GLY A 1 864 ? -15.596 -16.468 -5.501 1.00 93.19 864 GLY A C 1
ATOM 6828 O O . GLY A 1 864 ? -16.173 -16.157 -4.459 1.00 93.19 864 GLY A O 1
ATOM 6829 N N . LEU A 1 865 ? -14.365 -16.045 -5.785 1.00 90.88 865 LEU A N 1
ATOM 6830 C CA . LEU A 1 865 ? -13.604 -15.105 -4.974 1.00 90.88 865 LEU A CA 1
ATOM 6831 C C . LEU A 1 865 ? -13.821 -13.686 -5.493 1.00 90.88 865 LEU A C 1
ATOM 6833 O O . LEU A 1 865 ? -13.971 -13.444 -6.692 1.00 90.88 865 LEU A O 1
ATOM 6837 N N . ARG A 1 866 ? -13.767 -12.708 -4.589 1.00 87.56 866 ARG A N 1
ATOM 6838 C CA . ARG A 1 866 ? -13.683 -11.309 -4.999 1.00 87.56 866 ARG A CA 1
ATOM 6839 C C . ARG A 1 866 ? -12.394 -11.144 -5.802 1.00 87.56 866 ARG A C 1
ATOM 6841 O O . ARG A 1 866 ? -11.325 -11.510 -5.323 1.00 87.56 866 ARG A O 1
ATOM 6848 N N . ARG A 1 867 ? -12.471 -10.608 -7.027 1.00 88.12 867 ARG A N 1
ATOM 6849 C CA . ARG A 1 867 ? -11.228 -10.260 -7.743 1.00 88.12 867 ARG A CA 1
ATOM 6850 C C . ARG A 1 867 ? -10.470 -9.180 -6.938 1.00 88.12 867 ARG A C 1
ATOM 6852 O O . ARG A 1 867 ? -11.120 -8.449 -6.194 1.00 88.12 867 ARG A O 1
ATOM 6859 N N . PRO A 1 868 ? -9.150 -9.069 -7.041 1.00 86.25 868 PRO A N 1
ATOM 6860 C CA . PRO A 1 868 ? -8.373 -7.975 -6.454 1.00 86.25 868 PRO A CA 1
ATOM 6861 C C . PRO A 1 868 ? -8.402 -6.710 -7.331 1.00 86.25 868 PRO A C 1
ATOM 6863 O O . PRO A 1 868 ? -8.460 -6.817 -8.560 1.00 86.25 868 PRO A O 1
ATOM 6866 N N . ASN A 1 869 ? -8.346 -5.518 -6.720 1.00 76.94 869 ASN A N 1
ATOM 6867 C CA . ASN A 1 869 ? -8.261 -4.243 -7.461 1.00 76.94 869 ASN A CA 1
ATOM 6868 C C . ASN A 1 869 ? -6.862 -4.018 -8.042 1.00 76.94 869 ASN A C 1
ATOM 6870 O O . ASN A 1 869 ? -6.697 -3.522 -9.155 1.00 76.94 869 ASN A O 1
ATOM 6874 N N . ARG A 1 870 ? -5.847 -4.443 -7.290 1.00 86.06 870 ARG A N 1
ATOM 6875 C CA . ARG A 1 870 ? -4.435 -4.269 -7.615 1.00 86.06 870 ARG A CA 1
ATOM 6876 C C . ARG A 1 870 ? -3.776 -5.638 -7.675 1.00 86.06 870 ARG A C 1
ATOM 6878 O O . ARG A 1 870 ? -3.792 -6.363 -6.682 1.00 86.06 870 ARG A O 1
ATOM 6885 N N . CYS A 1 871 ? -3.206 -5.986 -8.831 1.00 91.81 871 CYS A N 1
ATOM 6886 C CA . CYS A 1 871 ? -2.614 -7.312 -9.045 1.00 91.81 871 CYS A CA 1
ATOM 6887 C C . CYS A 1 871 ? -1.091 -7.306 -9.204 1.00 91.81 871 CYS A C 1
ATOM 6889 O O . CYS A 1 871 ? -0.461 -8.356 -9.099 1.00 91.81 871 CYS A O 1
ATOM 6891 N N . THR A 1 872 ? -0.494 -6.147 -9.478 1.00 94.38 872 THR A N 1
ATOM 6892 C CA . THR A 1 872 ? 0.913 -6.007 -9.870 1.00 94.38 872 THR A CA 1
ATOM 6893 C C . THR A 1 872 ? 1.657 -5.054 -8.941 1.00 94.38 872 THR A C 1
ATOM 6895 O O . THR A 1 872 ? 1.141 -4.020 -8.511 1.00 94.38 872 THR A O 1
ATOM 6898 N N . THR A 1 873 ? 2.896 -5.403 -8.620 1.00 93.25 873 THR A N 1
ATOM 6899 C CA . THR A 1 873 ? 3.821 -4.611 -7.795 1.00 93.25 873 THR A CA 1
ATOM 6900 C C . THR A 1 873 ? 5.241 -4.898 -8.255 1.00 93.25 873 THR A C 1
ATOM 6902 O O . THR A 1 873 ? 5.442 -5.837 -9.013 1.00 93.25 873 THR A O 1
ATOM 6905 N N . VAL A 1 874 ? 6.240 -4.155 -7.787 1.00 91.56 874 VAL A N 1
ATOM 6906 C CA . VAL A 1 874 ? 7.636 -4.564 -7.965 1.00 91.56 874 VAL A CA 1
ATOM 6907 C C . VAL A 1 874 ? 8.332 -4.566 -6.618 1.00 91.56 874 VAL A C 1
ATOM 6909 O O . VAL A 1 874 ? 8.412 -3.540 -5.945 1.00 91.56 874 VAL A O 1
ATOM 6912 N N . GLN A 1 875 ? 8.842 -5.732 -6.237 1.00 84.56 875 GLN A N 1
ATOM 6913 C CA . GLN A 1 875 ? 9.720 -5.938 -5.097 1.00 84.56 875 GLN A CA 1
ATOM 6914 C C . GLN A 1 875 ? 11.152 -6.178 -5.611 1.00 84.56 875 GLN A C 1
ATOM 6916 O O . GLN A 1 875 ? 11.369 -7.127 -6.365 1.00 84.56 875 GLN A O 1
ATOM 6921 N N . PRO A 1 876 ? 12.165 -5.420 -5.157 1.00 76.44 876 PRO A N 1
ATOM 6922 C CA . PRO A 1 876 ? 13.562 -5.736 -5.432 1.00 76.44 876 PRO A CA 1
ATOM 6923 C C . PRO A 1 876 ? 14.017 -6.894 -4.532 1.00 76.44 876 PRO A C 1
ATOM 6925 O O . PRO A 1 876 ? 14.622 -6.696 -3.476 1.00 76.44 876 PRO A O 1
ATOM 6928 N N . ALA A 1 877 ? 13.691 -8.138 -4.895 1.00 71.50 877 ALA A N 1
ATOM 6929 C CA . ALA A 1 877 ? 14.015 -9.292 -4.060 1.00 71.50 877 ALA A CA 1
ATOM 6930 C C . ALA A 1 877 ? 15.504 -9.654 -4.106 1.00 71.50 877 ALA A C 1
ATOM 6932 O O . ALA A 1 877 ? 15.917 -10.589 -4.790 1.00 71.50 877 ALA A O 1
ATOM 6933 N N . GLY A 1 878 ? 16.302 -8.974 -3.282 1.00 72.62 878 GLY A N 1
ATOM 6934 C CA . GLY A 1 878 ? 17.758 -9.129 -3.255 1.00 72.62 878 GLY A CA 1
ATOM 6935 C C . GLY A 1 878 ? 18.284 -10.534 -2.931 1.00 72.62 878 GLY A C 1
ATOM 6936 O O . GLY A 1 878 ? 19.456 -10.792 -3.170 1.00 72.62 878 GLY A O 1
ATOM 6937 N N . THR A 1 879 ? 17.464 -11.446 -2.393 1.00 81.38 879 THR A N 1
ATOM 6938 C CA . THR A 1 879 ? 17.852 -12.858 -2.192 1.00 81.38 879 THR A CA 1
ATOM 6939 C C . THR A 1 879 ? 17.382 -13.763 -3.330 1.00 81.38 879 THR A C 1
ATOM 6941 O O . THR A 1 879 ? 18.173 -14.567 -3.813 1.00 81.38 879 THR A O 1
ATOM 6944 N N . LYS A 1 880 ? 16.124 -13.630 -3.783 1.00 87.81 880 LYS A N 1
ATOM 6945 C CA . LYS A 1 880 ? 15.585 -14.476 -4.863 1.00 87.81 880 LYS A CA 1
ATOM 6946 C C . LYS A 1 880 ? 16.269 -14.174 -6.193 1.00 87.81 880 LYS A C 1
ATOM 6948 O O . LYS A 1 880 ? 16.621 -15.109 -6.901 1.00 87.81 880 LYS A O 1
ATOM 6953 N N . SER A 1 881 ? 16.548 -12.902 -6.490 1.00 90.06 881 SER A N 1
ATOM 6954 C CA . SER A 1 881 ? 17.205 -12.501 -7.740 1.00 90.06 881 SER A CA 1
ATOM 6955 C C . SER A 1 881 ? 18.577 -13.165 -7.929 1.00 90.06 881 SER A C 1
ATOM 6957 O O . SER A 1 881 ? 18.970 -13.468 -9.052 1.00 90.06 881 SER A O 1
ATOM 6959 N N . LEU A 1 882 ? 19.278 -13.490 -6.834 1.00 92.06 882 LEU A N 1
ATOM 6960 C CA . LEU A 1 882 ? 20.575 -14.175 -6.869 1.00 92.06 882 LEU A CA 1
ATOM 6961 C C . LEU A 1 882 ? 20.485 -15.637 -7.330 1.00 92.06 882 LEU A C 1
ATOM 6963 O O . LEU A 1 882 ? 21.500 -16.176 -7.762 1.00 92.06 882 LEU A O 1
ATOM 6967 N N . LEU A 1 883 ? 19.303 -16.265 -7.282 1.00 93.12 883 LEU A N 1
ATOM 6968 C CA . LEU A 1 883 ? 19.097 -17.623 -7.802 1.00 93.12 883 LEU A CA 1
ATOM 6969 C C . LEU A 1 883 ? 19.243 -17.687 -9.328 1.00 93.12 883 LEU A C 1
ATOM 6971 O O . LEU A 1 883 ? 19.588 -18.737 -9.860 1.00 93.12 883 LEU A O 1
ATOM 6975 N N . THR A 1 884 ? 19.012 -16.569 -10.025 1.00 93.81 884 THR A N 1
ATOM 6976 C CA . THR A 1 884 ? 19.180 -16.455 -11.483 1.00 93.81 884 THR A CA 1
ATOM 6977 C C . THR A 1 884 ? 20.238 -15.433 -11.888 1.00 93.81 884 THR A C 1
ATOM 6979 O O . THR A 1 884 ? 20.442 -15.224 -13.080 1.00 93.81 884 THR A O 1
ATOM 6982 N N . GLY A 1 885 ? 20.918 -14.791 -10.932 1.00 91.56 885 GLY A N 1
ATOM 6983 C CA . GLY A 1 885 ? 21.884 -13.722 -11.212 1.00 91.56 885 GLY A CA 1
ATOM 6984 C C . GLY A 1 885 ? 21.242 -12.435 -11.746 1.00 91.56 885 GLY A C 1
ATOM 6985 O O . GLY A 1 885 ? 21.919 -11.646 -12.395 1.00 91.56 885 GLY A O 1
ATOM 6986 N N . ALA A 1 886 ? 19.945 -12.230 -11.501 1.00 92.19 886 ALA A N 1
ATOM 6987 C CA . ALA A 1 886 ? 19.200 -11.066 -11.967 1.00 92.19 886 ALA A CA 1
ATOM 6988 C C . ALA A 1 886 ? 19.505 -9.808 -11.146 1.00 92.19 886 ALA A C 1
ATOM 6990 O O . ALA A 1 886 ? 19.625 -9.866 -9.911 1.00 92.19 886 ALA A O 1
ATOM 6991 N N . ALA A 1 887 ? 19.505 -8.655 -11.814 1.00 91.81 887 ALA A N 1
ATOM 6992 C CA . ALA A 1 887 ? 19.408 -7.368 -11.145 1.00 91.81 887 ALA A CA 1
ATOM 6993 C C . ALA A 1 887 ? 18.078 -7.278 -10.359 1.00 91.81 887 ALA A C 1
ATOM 6995 O O . ALA A 1 887 ? 17.040 -7.720 -10.853 1.00 91.81 887 ALA A O 1
ATOM 6996 N N . PRO A 1 888 ? 18.075 -6.770 -9.113 1.00 89.88 888 PRO A N 1
ATOM 6997 C CA . PRO A 1 888 ? 16.909 -6.856 -8.238 1.00 89.88 888 PRO A CA 1
ATOM 6998 C C . PRO A 1 888 ? 15.776 -5.923 -8.688 1.00 89.88 888 PRO A C 1
ATOM 7000 O O . PRO A 1 888 ? 15.923 -4.701 -8.699 1.00 89.88 888 PRO A O 1
ATOM 7003 N N . GLY A 1 889 ? 14.611 -6.498 -8.989 1.00 93.00 889 GLY A N 1
ATOM 7004 C CA . GLY A 1 889 ? 13.435 -5.745 -9.421 1.00 93.00 889 GLY A CA 1
ATOM 7005 C C . GLY A 1 889 ? 13.678 -5.072 -10.771 1.00 93.00 889 GLY A C 1
ATOM 7006 O O . GLY A 1 889 ? 13.933 -5.739 -11.777 1.00 93.00 889 GLY A O 1
ATOM 7007 N N . TRP A 1 890 ? 13.612 -3.742 -10.772 1.00 94.62 890 TRP A N 1
ATOM 7008 C CA . TRP A 1 890 ? 13.902 -2.911 -11.938 1.00 94.62 890 TRP A CA 1
ATOM 7009 C C . TRP A 1 890 ? 15.311 -2.304 -11.936 1.00 94.62 890 TRP A C 1
ATOM 7011 O O . TRP A 1 890 ? 15.727 -1.746 -12.948 1.00 94.62 890 TRP A O 1
ATOM 7021 N N . HIS A 1 891 ? 16.044 -2.391 -10.823 1.00 92.56 891 HIS A N 1
ATOM 7022 C CA . HIS A 1 891 ? 17.289 -1.649 -10.643 1.00 92.56 891 HIS A CA 1
ATOM 7023 C C . HIS A 1 891 ? 18.367 -2.025 -11.669 1.00 92.56 891 HIS A C 1
ATOM 7025 O O . HIS A 1 891 ? 18.484 -3.202 -12.020 1.00 92.56 891 HIS A O 1
ATOM 7031 N N . PRO A 1 892 ? 19.210 -1.066 -12.095 1.00 93.12 892 PRO A N 1
ATOM 7032 C CA . PRO A 1 892 ? 20.450 -1.402 -12.779 1.00 93.12 892 PRO A CA 1
ATOM 7033 C C . PRO A 1 892 ? 21.381 -2.199 -11.844 1.00 93.12 892 PRO A C 1
ATOM 7035 O O . PRO A 1 892 ? 21.370 -1.987 -10.623 1.00 93.12 892 PRO A O 1
ATOM 7038 N N . PRO A 1 893 ? 22.207 -3.117 -12.377 1.00 91.06 893 PRO A N 1
ATOM 7039 C CA . PRO A 1 893 ? 23.234 -3.772 -11.578 1.00 91.06 893 PRO A CA 1
ATOM 7040 C C . PRO A 1 893 ? 24.305 -2.767 -11.131 1.00 91.06 893 PRO A C 1
ATOM 7042 O O . PRO A 1 893 ? 24.502 -1.723 -11.748 1.00 91.06 893 PRO A O 1
ATOM 7045 N N . LYS A 1 894 ? 25.029 -3.096 -10.053 1.00 86.62 894 LYS A N 1
ATOM 7046 C CA . LYS A 1 894 ? 26.065 -2.215 -9.480 1.00 86.62 894 LYS A CA 1
ATOM 7047 C C . LYS A 1 894 ? 27.282 -2.019 -10.382 1.00 86.62 894 LYS A C 1
ATOM 7049 O O . LYS A 1 894 ? 27.934 -0.988 -10.302 1.00 86.62 894 LYS A O 1
ATOM 7054 N N . ALA A 1 895 ? 27.597 -3.021 -11.190 1.00 91.25 895 ALA A N 1
ATOM 7055 C CA . ALA A 1 895 ? 28.630 -2.994 -12.214 1.00 91.25 895 ALA A CA 1
ATOM 7056 C C . ALA A 1 895 ? 28.376 -4.152 -13.187 1.00 91.25 895 ALA A C 1
ATOM 7058 O O . ALA A 1 895 ? 27.683 -5.114 -12.845 1.00 91.25 895 ALA A O 1
ATOM 7059 N N . GLN A 1 896 ? 28.983 -4.101 -14.370 1.00 93.19 896 GLN A N 1
ATOM 7060 C CA . GLN A 1 896 ? 28.972 -5.213 -15.321 1.00 93.19 896 GLN A CA 1
ATOM 7061 C C . GLN A 1 896 ? 29.687 -6.446 -14.752 1.00 93.19 896 GLN A C 1
ATOM 7063 O O . GLN A 1 896 ? 29.281 -7.579 -15.013 1.00 93.19 896 GLN A O 1
ATOM 7068 N N . ARG A 1 897 ? 30.759 -6.220 -13.978 1.00 94.06 897 ARG A N 1
ATOM 7069 C CA . ARG A 1 897 ? 31.550 -7.255 -13.305 1.00 94.06 897 ARG A CA 1
ATOM 7070 C C . ARG A 1 897 ? 31.939 -6.803 -11.908 1.00 94.06 897 ARG A C 1
ATOM 7072 O O . ARG A 1 897 ? 32.371 -5.667 -11.709 1.00 94.06 897 ARG A O 1
ATOM 7079 N N . PHE A 1 898 ? 31.774 -7.693 -10.941 1.00 93.88 898 PHE A N 1
ATOM 7080 C CA . PHE A 1 898 ? 32.059 -7.392 -9.543 1.00 93.88 898 PHE A CA 1
ATOM 7081 C C . PHE A 1 898 ? 32.379 -8.652 -8.741 1.00 93.88 898 PHE A C 1
ATOM 7083 O O . PHE A 1 898 ? 31.952 -9.755 -9.080 1.00 93.88 898 PHE A O 1
ATOM 7090 N N . ILE A 1 899 ? 33.099 -8.477 -7.636 1.00 94.38 899 ILE A N 1
ATOM 7091 C CA . ILE A 1 899 ? 33.179 -9.470 -6.568 1.00 94.38 899 ILE A CA 1
ATOM 7092 C C . ILE A 1 899 ? 31.941 -9.300 -5.693 1.00 94.38 899 ILE A C 1
ATOM 7094 O O . ILE A 1 899 ? 31.652 -8.212 -5.190 1.00 94.38 899 ILE A O 1
ATOM 7098 N N . ARG A 1 900 ? 31.201 -10.390 -5.507 1.00 93.06 900 ARG A N 1
ATOM 7099 C CA . ARG A 1 900 ? 30.080 -10.487 -4.578 1.00 93.06 900 ARG A CA 1
ATOM 7100 C C . ARG A 1 900 ? 30.549 -11.192 -3.316 1.00 93.06 900 ARG A C 1
ATOM 7102 O O . ARG A 1 900 ? 30.960 -12.346 -3.385 1.00 93.06 900 ARG A O 1
ATOM 7109 N N . ARG A 1 901 ? 30.442 -10.525 -2.167 1.00 92.06 901 ARG A N 1
ATOM 7110 C CA . ARG A 1 901 ? 30.778 -11.123 -0.869 1.00 92.06 901 ARG A CA 1
ATOM 7111 C C . ARG A 1 901 ? 29.521 -11.591 -0.146 1.00 92.06 901 ARG A C 1
ATOM 7113 O O . ARG A 1 901 ? 28.573 -10.820 0.006 1.00 92.06 901 ARG A O 1
ATOM 7120 N N . ILE A 1 902 ? 29.504 -12.848 0.295 1.00 89.94 902 ILE A N 1
ATOM 7121 C CA . ILE A 1 902 ? 28.419 -13.418 1.105 1.00 89.94 902 ILE A CA 1
ATOM 7122 C C . ILE A 1 902 ? 28.973 -13.793 2.477 1.00 89.94 902 ILE A C 1
ATOM 7124 O O . ILE A 1 902 ? 29.872 -14.622 2.579 1.00 89.94 902 ILE A O 1
ATOM 7128 N N . THR A 1 903 ? 28.407 -13.198 3.526 1.00 88.12 903 THR A N 1
ATOM 7129 C CA . THR A 1 903 ? 28.794 -13.466 4.915 1.00 88.12 903 THR A CA 1
ATOM 7130 C C . THR A 1 903 ? 28.173 -14.761 5.429 1.00 88.12 903 THR A C 1
ATOM 7132 O O . THR A 1 903 ? 26.957 -14.960 5.318 1.00 88.12 903 THR A O 1
ATOM 7135 N N . PHE A 1 904 ? 29.005 -15.593 6.043 1.00 86.12 904 PHE A N 1
ATOM 7136 C CA . PHE A 1 904 ? 28.665 -16.812 6.766 1.00 86.12 904 PHE A CA 1
ATOM 7137 C C . PHE A 1 904 ? 29.312 -16.786 8.150 1.00 86.12 904 PHE A C 1
ATOM 7139 O O . PHE A 1 904 ? 30.313 -16.106 8.370 1.00 86.12 904 PHE A O 1
ATOM 7146 N N . ARG A 1 905 ? 28.772 -17.565 9.089 1.00 83.88 905 ARG A N 1
ATOM 7147 C CA . ARG A 1 905 ? 29.495 -17.862 10.327 1.00 83.88 905 ARG A CA 1
ATOM 7148 C C . ARG A 1 905 ? 30.778 -18.627 9.980 1.00 83.88 905 ARG A C 1
ATOM 7150 O O . ARG A 1 905 ? 30.789 -19.413 9.030 1.00 83.88 905 ARG A O 1
ATOM 7157 N N . LYS A 1 906 ? 31.847 -18.437 10.757 1.00 84.75 906 LYS A N 1
ATOM 7158 C CA . LYS A 1 906 ? 33.049 -19.271 10.635 1.00 84.75 906 LYS A CA 1
ATOM 7159 C C . LYS A 1 906 ? 32.685 -20.763 10.689 1.00 84.75 906 LYS A C 1
ATOM 7161 O O . LYS A 1 906 ? 31.920 -21.180 11.559 1.00 84.75 906 LYS A O 1
ATOM 7166 N N . ASN A 1 907 ? 33.251 -21.552 9.772 1.00 86.25 907 ASN A N 1
ATOM 7167 C CA . ASN A 1 907 ? 33.001 -22.991 9.601 1.00 86.25 907 ASN A CA 1
ATOM 7168 C C . ASN A 1 907 ? 31.558 -23.387 9.224 1.00 86.25 907 ASN A C 1
ATOM 7170 O O . ASN A 1 907 ? 31.187 -24.548 9.397 1.00 86.25 907 ASN A O 1
ATOM 7174 N N . ASP A 1 908 ? 30.732 -22.469 8.712 1.00 87.50 908 ASP A N 1
ATOM 7175 C CA . ASP A 1 908 ? 29.411 -22.831 8.184 1.00 87.50 908 ASP A CA 1
ATOM 7176 C C . ASP A 1 908 ? 29.544 -23.901 7.071 1.00 87.50 908 ASP A C 1
ATOM 7178 O O . ASP A 1 908 ? 30.376 -23.729 6.170 1.00 87.50 908 ASP A O 1
ATOM 7182 N N . PRO A 1 909 ? 28.747 -24.992 7.082 1.00 89.44 909 PRO A N 1
ATOM 7183 C CA . PRO A 1 909 ? 28.831 -26.050 6.072 1.00 89.44 909 PRO A CA 1
ATOM 7184 C C . PRO A 1 909 ? 28.701 -25.550 4.631 1.00 89.44 909 PRO A C 1
ATOM 7186 O O . PRO A 1 909 ? 29.353 -26.079 3.731 1.00 89.44 909 PRO A O 1
ATOM 7189 N N . VAL A 1 910 ? 27.898 -24.507 4.397 1.00 91.56 910 VAL A N 1
ATOM 7190 C CA . VAL A 1 910 ? 27.731 -23.905 3.069 1.00 91.56 910 VAL A CA 1
ATOM 7191 C C . VAL A 1 910 ? 28.984 -23.131 2.661 1.00 91.56 910 VAL A C 1
ATOM 7193 O O . VAL A 1 910 ? 29.393 -23.205 1.502 1.00 91.56 910 VAL A O 1
ATOM 7196 N N . ALA A 1 911 ? 29.639 -22.435 3.594 1.00 92.56 911 ALA A N 1
ATOM 7197 C CA . ALA A 1 911 ? 30.915 -21.769 3.328 1.00 92.56 911 ALA A CA 1
ATOM 7198 C C . ALA A 1 911 ? 32.038 -22.784 3.047 1.00 92.56 911 ALA A C 1
ATOM 7200 O O . ALA A 1 911 ? 32.815 -22.604 2.111 1.00 92.56 911 ALA A O 1
ATOM 7201 N N . MET A 1 912 ? 32.073 -23.899 3.781 1.00 93.06 912 MET A N 1
ATOM 7202 C CA . MET A 1 912 ? 32.997 -25.006 3.505 1.00 93.06 912 MET A CA 1
ATOM 7203 C C . MET A 1 912 ? 32.756 -25.623 2.120 1.00 93.06 912 MET A C 1
ATOM 7205 O O . MET A 1 912 ? 33.704 -25.874 1.376 1.00 93.06 912 MET A O 1
ATOM 7209 N N . ALA A 1 913 ? 31.490 -25.790 1.726 1.00 93.56 913 ALA A N 1
ATOM 7210 C CA . ALA A 1 913 ? 31.139 -26.217 0.375 1.00 93.56 913 ALA A CA 1
ATOM 7211 C C . ALA A 1 913 ? 31.622 -25.218 -0.692 1.00 93.56 913 ALA A C 1
ATOM 7213 O O . ALA A 1 913 ? 32.089 -25.637 -1.747 1.00 93.56 913 ALA A O 1
ATOM 7214 N N . CYS A 1 914 ? 31.575 -23.909 -0.415 1.00 94.69 914 CYS A N 1
ATOM 7215 C CA . CYS A 1 914 ? 32.094 -22.878 -1.321 1.00 94.69 914 CYS A CA 1
ATOM 7216 C C . CYS A 1 914 ? 33.607 -22.992 -1.545 1.00 94.69 914 CYS A C 1
ATOM 7218 O O . CYS A 1 914 ? 34.049 -22.826 -2.681 1.00 94.69 914 CYS A O 1
ATOM 7220 N N . LEU A 1 915 ? 34.383 -23.318 -0.503 1.00 93.69 915 LEU A N 1
ATOM 7221 C CA . LEU A 1 915 ? 35.823 -23.581 -0.633 1.00 93.69 915 LEU A CA 1
ATOM 7222 C C . LEU A 1 915 ? 36.096 -24.778 -1.548 1.00 93.69 915 LEU A C 1
ATOM 7224 O O . LEU A 1 915 ? 36.915 -24.682 -2.459 1.00 93.69 915 LEU A O 1
ATOM 7228 N N . ASP A 1 916 ? 35.387 -25.892 -1.346 1.00 93.56 916 ASP A N 1
ATOM 7229 C CA . ASP A 1 916 ? 35.514 -27.080 -2.202 1.00 93.56 916 ASP A CA 1
ATOM 7230 C C . ASP A 1 916 ? 35.054 -26.815 -3.645 1.00 93.56 916 ASP A C 1
ATOM 7232 O O . ASP A 1 916 ? 35.552 -27.439 -4.586 1.00 93.56 916 ASP A O 1
ATOM 7236 N N . TYR A 1 917 ? 34.136 -25.866 -3.827 1.00 91.94 917 TYR A N 1
ATOM 7237 C CA . TYR A 1 917 ? 33.678 -25.396 -5.131 1.00 91.94 917 TYR A CA 1
ATOM 7238 C C . TYR A 1 917 ? 34.639 -24.384 -5.791 1.00 91.94 917 TYR A C 1
ATOM 7240 O O . TYR A 1 917 ? 34.431 -24.013 -6.942 1.00 91.94 917 TYR A O 1
ATOM 7248 N N . GLY A 1 918 ? 35.706 -23.967 -5.095 1.00 93.94 918 GLY A N 1
ATOM 7249 C CA . GLY A 1 918 ? 36.795 -23.133 -5.623 1.00 93.94 918 GLY A CA 1
ATOM 7250 C C . GLY A 1 918 ? 36.740 -21.642 -5.254 1.00 93.94 918 GLY A C 1
ATOM 7251 O O . GLY A 1 918 ? 37.674 -20.898 -5.584 1.00 93.94 918 GLY A O 1
ATOM 7252 N N . TYR A 1 919 ? 35.695 -21.180 -4.558 1.00 95.75 919 TYR A N 1
ATOM 7253 C CA . TYR A 1 919 ? 35.582 -19.784 -4.115 1.00 95.75 919 TYR A CA 1
ATOM 7254 C C . TYR A 1 919 ? 36.579 -19.452 -2.998 1.00 95.75 919 TYR A C 1
ATOM 7256 O O . TYR A 1 919 ? 36.944 -20.317 -2.201 1.00 95.75 919 TYR A O 1
ATOM 7264 N N . SER A 1 920 ? 37.026 -18.194 -2.932 1.00 93.88 920 SER A N 1
ATOM 7265 C CA . SER A 1 920 ? 37.876 -17.712 -1.838 1.00 93.88 920 SER A CA 1
ATOM 7266 C C . SER A 1 920 ? 37.041 -17.314 -0.623 1.00 93.88 920 SER A C 1
ATOM 7268 O O . SER A 1 920 ? 35.871 -16.945 -0.736 1.00 93.88 920 SER A O 1
ATOM 7270 N N . ILE A 1 921 ? 37.665 -17.390 0.552 1.00 93.88 921 ILE A N 1
ATOM 7271 C CA . ILE A 1 921 ? 37.109 -16.898 1.810 1.00 93.88 921 ILE A CA 1
ATOM 7272 C C . ILE A 1 921 ? 38.097 -15.927 2.441 1.00 93.88 921 ILE A C 1
ATOM 7274 O O . ILE A 1 921 ? 39.295 -16.204 2.482 1.00 93.88 921 ILE A O 1
ATOM 7278 N N . VAL A 1 922 ? 37.579 -14.818 2.965 1.00 93.38 922 VAL A N 1
ATOM 7279 C CA . VAL A 1 922 ? 38.336 -13.829 3.742 1.00 93.38 922 VAL A CA 1
ATOM 7280 C C . VAL A 1 922 ? 37.619 -13.520 5.067 1.00 93.38 922 VAL A C 1
ATOM 7282 O O . VAL A 1 922 ? 36.402 -13.719 5.145 1.00 93.38 922 VAL A O 1
ATOM 7285 N N . PRO A 1 923 ? 38.318 -13.048 6.119 1.00 91.31 923 PRO A N 1
ATOM 7286 C CA . PRO A 1 923 ? 37.668 -12.635 7.368 1.00 91.31 923 PRO A CA 1
ATOM 7287 C C . PRO A 1 923 ? 36.679 -11.478 7.170 1.00 91.31 923 PRO A C 1
ATOM 7289 O O . PRO A 1 923 ? 36.787 -10.703 6.211 1.00 91.31 923 PRO A O 1
ATOM 7292 N N . SER A 1 924 ? 35.741 -11.312 8.101 1.00 85.69 924 SER A N 1
ATOM 7293 C CA . SER A 1 924 ? 34.787 -10.198 8.072 1.00 85.69 924 SER A CA 1
ATOM 7294 C C . SER A 1 924 ? 35.466 -8.834 8.238 1.00 85.69 924 SER A C 1
ATOM 7296 O O . SER A 1 924 ? 36.601 -8.726 8.698 1.00 85.69 924 SER A O 1
ATOM 7298 N N . GLN A 1 925 ? 34.765 -7.764 7.855 1.00 81.56 925 GLN A N 1
ATOM 7299 C CA . GLN A 1 925 ? 35.206 -6.375 8.054 1.00 81.56 925 GLN A CA 1
ATOM 7300 C C . GLN A 1 925 ? 35.288 -6.004 9.552 1.00 81.56 925 GLN A C 1
ATOM 7302 O O . GLN A 1 925 ? 35.970 -5.041 9.911 1.00 81.56 925 GLN A O 1
ATOM 7307 N N . SER A 1 926 ? 34.604 -6.765 10.416 1.00 79.00 926 SER A N 1
ATOM 7308 C CA . SER A 1 926 ? 34.632 -6.624 11.876 1.00 79.00 926 SER A CA 1
ATOM 7309 C C . SER A 1 926 ? 35.753 -7.413 12.555 1.00 79.00 926 SER A C 1
ATOM 7311 O O . SER A 1 926 ? 36.070 -7.134 13.707 1.00 79.00 926 SER A O 1
ATOM 7313 N N . ASP A 1 927 ? 36.358 -8.385 11.870 1.00 82.56 927 ASP A N 1
ATOM 7314 C CA . ASP A 1 927 ? 37.400 -9.228 12.452 1.00 82.56 927 ASP A CA 1
ATOM 7315 C C . ASP A 1 927 ? 38.744 -8.482 12.413 1.00 82.56 927 ASP A C 1
ATOM 7317 O O . ASP A 1 927 ? 39.384 -8.363 11.360 1.00 82.56 927 ASP A O 1
ATOM 7321 N N . LYS A 1 928 ? 39.157 -7.958 13.572 1.00 81.31 928 LYS A N 1
ATOM 7322 C CA . LYS A 1 928 ? 40.369 -7.149 13.751 1.00 81.31 928 LYS A CA 1
ATOM 7323 C C . LYS A 1 928 ? 41.304 -7.755 14.800 1.00 81.31 928 LYS A C 1
ATOM 7325 O O . LYS A 1 928 ? 40.859 -8.482 15.685 1.00 81.31 928 LYS A O 1
ATOM 7330 N N . ASP A 1 929 ? 42.594 -7.455 14.691 1.00 82.00 929 ASP A N 1
ATOM 7331 C CA . ASP A 1 929 ? 43.574 -7.725 15.743 1.00 82.00 929 ASP A CA 1
ATOM 7332 C C . ASP A 1 929 ? 43.449 -6.726 16.909 1.00 82.00 929 ASP A C 1
ATOM 7334 O O . ASP A 1 929 ? 42.660 -5.779 16.868 1.00 82.00 929 ASP A O 1
ATOM 7338 N N . GLU A 1 930 ? 44.247 -6.922 17.960 1.00 82.81 930 GLU A N 1
ATOM 7339 C CA . GLU A 1 930 ? 44.228 -6.105 19.181 1.00 82.81 930 GLU A CA 1
ATOM 7340 C C . GLU A 1 930 ? 44.622 -4.638 18.926 1.00 82.81 930 GLU A C 1
ATOM 7342 O O . GLU A 1 930 ? 44.363 -3.767 19.754 1.00 82.81 930 GLU A O 1
ATOM 7347 N N . THR A 1 931 ? 45.246 -4.358 17.779 1.00 78.88 931 THR A N 1
ATOM 7348 C CA . THR A 1 931 ? 45.639 -3.014 17.336 1.00 78.88 931 THR A CA 1
ATOM 7349 C C . THR A 1 931 ? 44.649 -2.395 16.345 1.00 78.88 931 THR A C 1
ATOM 7351 O O . THR A 1 931 ? 44.851 -1.269 15.896 1.00 78.88 931 THR A O 1
ATOM 7354 N N . GLY A 1 932 ? 43.557 -3.100 16.025 1.00 76.62 932 GLY A N 1
ATOM 7355 C CA . GLY A 1 932 ? 42.498 -2.641 15.132 1.00 76.62 932 GLY A CA 1
ATOM 7356 C C . GLY A 1 932 ? 42.734 -2.915 13.642 1.00 76.62 932 GLY A C 1
ATOM 7357 O O . GLY A 1 932 ? 41.911 -2.481 12.829 1.00 76.62 932 GLY A O 1
ATOM 7358 N N . ASN A 1 933 ? 43.796 -3.635 13.254 1.00 82.94 933 ASN A N 1
ATOM 7359 C CA . ASN A 1 933 ? 44.018 -4.010 11.852 1.00 82.94 933 ASN A CA 1
ATOM 7360 C C . ASN A 1 933 ? 43.133 -5.192 11.461 1.00 82.94 933 ASN A C 1
ATOM 7362 O O . ASN A 1 933 ? 42.894 -6.086 12.265 1.00 82.94 933 ASN A O 1
ATOM 7366 N N . LEU A 1 934 ? 42.690 -5.244 10.205 1.00 85.00 934 LEU A N 1
ATOM 7367 C CA . LEU A 1 934 ? 41.890 -6.367 9.716 1.00 85.00 934 LEU A CA 1
ATOM 7368 C C . LEU A 1 934 ? 42.691 -7.669 9.712 1.00 85.00 934 LEU A C 1
ATOM 7370 O O . LEU A 1 934 ? 43.803 -7.724 9.181 1.00 85.00 934 LEU A O 1
ATOM 7374 N N . LEU A 1 935 ? 42.075 -8.740 10.212 1.00 87.19 935 LEU A N 1
ATOM 7375 C CA . LEU A 1 935 ? 42.624 -10.084 10.065 1.00 87.19 935 LEU A CA 1
ATOM 7376 C C . LEU A 1 935 ? 42.675 -10.449 8.581 1.00 87.19 935 LEU A C 1
ATOM 7378 O O . LEU A 1 935 ? 41.723 -10.175 7.849 1.00 87.19 935 LEU A O 1
ATOM 7382 N N . ASN A 1 936 ? 43.759 -11.086 8.138 1.00 87.69 936 ASN A N 1
ATOM 7383 C CA . ASN A 1 936 ? 43.927 -11.546 6.752 1.00 87.69 936 ASN A CA 1
ATOM 7384 C C . ASN A 1 936 ? 43.794 -13.067 6.600 1.00 87.69 936 ASN A C 1
ATOM 7386 O O . ASN A 1 936 ? 43.515 -13.539 5.502 1.00 87.69 936 ASN A O 1
ATOM 7390 N N . ASP A 1 937 ? 43.960 -13.823 7.687 1.00 90.62 937 ASP A N 1
ATOM 7391 C CA . ASP A 1 937 ? 43.781 -15.274 7.697 1.00 90.62 937 ASP A CA 1
ATOM 7392 C C . ASP A 1 937 ? 42.352 -15.634 8.158 1.00 90.62 937 ASP A C 1
ATOM 7394 O O . ASP A 1 937 ? 42.019 -15.395 9.322 1.00 90.62 937 ASP A O 1
ATOM 7398 N N . PRO A 1 938 ? 41.488 -16.209 7.294 1.00 89.69 938 PRO A N 1
ATOM 7399 C CA . PRO A 1 938 ? 40.151 -16.673 7.691 1.00 89.69 938 PRO A CA 1
ATOM 7400 C C . PRO A 1 938 ? 40.183 -17.778 8.753 1.00 89.69 938 PRO A C 1
ATOM 7402 O O . PRO A 1 938 ? 39.197 -17.980 9.465 1.00 89.69 938 PRO A O 1
ATOM 7405 N N . PHE A 1 939 ? 41.297 -18.489 8.913 1.00 91.62 939 PHE A N 1
ATOM 7406 C CA . PHE A 1 939 ? 41.415 -19.551 9.905 1.00 91.62 939 PHE A CA 1
ATOM 7407 C C . PHE A 1 939 ? 41.905 -19.057 11.272 1.00 91.62 939 PHE A C 1
ATOM 7409 O O . PHE A 1 939 ? 41.806 -19.820 12.238 1.00 91.62 939 PHE A O 1
ATOM 7416 N N . ASP A 1 940 ? 42.294 -17.779 11.399 1.00 90.00 940 ASP A N 1
ATOM 7417 C CA . ASP A 1 940 ? 42.691 -17.158 12.669 1.00 90.00 940 ASP A CA 1
ATOM 7418 C C . ASP A 1 940 ? 41.616 -17.402 13.748 1.00 90.00 940 ASP A C 1
ATOM 7420 O O . ASP A 1 940 ? 40.420 -17.227 13.475 1.00 90.00 940 ASP A O 1
ATOM 7424 N N . PRO A 1 941 ? 41.980 -17.844 14.966 1.00 86.44 941 PRO A N 1
ATOM 7425 C CA . PRO A 1 941 ? 41.022 -18.151 16.030 1.00 86.44 941 PRO A CA 1
ATOM 7426 C C . PRO A 1 941 ? 40.120 -16.971 16.417 1.00 86.44 941 PRO A C 1
ATOM 7428 O O . PRO A 1 941 ? 39.010 -17.218 16.882 1.00 86.44 941 PRO A O 1
ATOM 7431 N N . ARG A 1 942 ? 40.552 -15.725 16.185 1.00 85.12 942 ARG A N 1
ATOM 7432 C CA . ARG A 1 942 ? 39.778 -14.501 16.453 1.00 85.12 942 ARG A CA 1
ATOM 7433 C C . ARG A 1 942 ? 38.714 -14.213 15.394 1.00 85.12 942 ARG A C 1
ATOM 7435 O O . ARG A 1 942 ? 37.803 -13.436 15.649 1.00 85.12 942 ARG A O 1
ATOM 7442 N N . CYS A 1 943 ? 38.812 -14.828 14.216 1.00 85.94 943 CYS A N 1
ATOM 7443 C CA . CYS A 1 943 ? 37.821 -14.664 13.160 1.00 85.94 943 CYS A CA 1
ATOM 7444 C C . CYS A 1 943 ? 36.476 -15.260 13.594 1.00 85.94 943 CYS A C 1
ATOM 7446 O O . CYS A 1 943 ? 36.393 -16.431 13.979 1.00 85.94 943 CYS A O 1
ATOM 7448 N N . THR A 1 944 ? 35.420 -14.455 13.511 1.00 83.19 944 THR A N 1
ATOM 7449 C CA . THR A 1 944 ? 34.060 -14.849 13.901 1.00 83.19 944 THR A CA 1
ATOM 7450 C C . THR A 1 944 ? 33.184 -15.178 12.691 1.00 83.19 944 THR A C 1
ATOM 7452 O O . THR A 1 944 ? 32.284 -16.026 12.766 1.00 83.19 944 THR A O 1
ATOM 7455 N N . GLU A 1 945 ? 33.480 -14.559 11.548 1.00 87.81 945 GLU A N 1
ATOM 7456 C CA . GLU A 1 945 ? 32.662 -14.581 10.342 1.00 87.81 945 GLU A CA 1
ATOM 7457 C C . GLU A 1 945 ? 33.532 -14.703 9.081 1.00 87.81 945 GLU A C 1
ATOM 7459 O O . GLU A 1 945 ? 34.614 -14.135 8.966 1.00 87.81 945 GLU A O 1
ATOM 7464 N N . TRP A 1 946 ? 33.025 -15.429 8.091 1.00 91.38 946 TRP A N 1
ATOM 7465 C CA . TRP A 1 946 ? 33.676 -15.658 6.806 1.00 91.38 946 TRP A CA 1
ATOM 7466 C C . TRP A 1 946 ? 32.926 -14.956 5.682 1.00 91.38 946 TRP A C 1
ATOM 7468 O O . TRP A 1 946 ? 31.710 -15.097 5.551 1.00 91.38 946 TRP A O 1
ATOM 7478 N N . LEU A 1 947 ? 33.651 -14.236 4.831 1.00 93.00 947 LEU A N 1
ATOM 7479 C CA . LEU A 1 947 ? 33.139 -13.659 3.593 1.00 93.00 947 LEU A CA 1
ATOM 7480 C C . LEU A 1 947 ? 33.565 -14.546 2.425 1.00 93.00 947 LEU A C 1
ATOM 7482 O O . LEU A 1 947 ? 34.745 -14.600 2.092 1.00 93.00 947 LEU A O 1
ATOM 7486 N N . VAL A 1 948 ? 32.609 -15.227 1.795 1.00 94.62 948 VAL A N 1
ATOM 7487 C CA . VAL A 1 948 ? 32.847 -15.954 0.541 1.00 94.62 948 VAL A CA 1
ATOM 7488 C C . VAL A 1 948 ? 32.852 -14.949 -0.604 1.00 94.62 948 VAL A C 1
ATOM 7490 O O . VAL A 1 948 ? 31.859 -14.243 -0.790 1.00 94.62 948 VAL A O 1
ATOM 7493 N N . GLU A 1 949 ? 33.936 -14.890 -1.372 1.00 95.31 949 GLU A N 1
ATOM 7494 C CA . GLU A 1 949 ? 34.082 -13.997 -2.522 1.00 95.31 949 GLU A CA 1
ATOM 7495 C C . GLU A 1 949 ? 33.769 -14.735 -3.827 1.00 95.31 949 GLU A C 1
ATOM 7497 O O . GLU A 1 949 ? 34.400 -15.733 -4.183 1.00 95.31 949 GLU A O 1
ATOM 7502 N N . ILE A 1 950 ? 32.773 -14.229 -4.550 1.00 95.50 950 ILE A N 1
ATOM 7503 C CA . ILE A 1 950 ? 32.244 -14.845 -5.764 1.00 95.50 950 ILE A CA 1
ATOM 7504 C C . ILE A 1 950 ? 32.411 -13.846 -6.915 1.00 95.50 950 ILE A C 1
ATOM 7506 O O . ILE A 1 950 ? 31.782 -12.786 -6.871 1.00 95.50 950 ILE A O 1
ATOM 7510 N N . PRO A 1 951 ? 33.229 -14.132 -7.943 1.00 95.62 951 PRO A N 1
ATOM 7511 C CA . PRO A 1 951 ? 33.294 -13.288 -9.131 1.00 95.62 951 PRO A CA 1
ATOM 7512 C C . PRO A 1 951 ? 31.990 -13.414 -9.933 1.00 95.62 951 PRO A C 1
ATOM 7514 O O . PRO A 1 951 ? 31.557 -14.518 -10.260 1.00 95.62 951 PRO A O 1
ATOM 7517 N N . VAL A 1 952 ? 31.363 -12.281 -10.252 1.00 94.19 952 VAL A N 1
ATOM 7518 C CA . VAL A 1 952 ? 30.084 -12.200 -10.973 1.00 94.19 952 VAL A CA 1
ATOM 7519 C C . VAL A 1 952 ? 30.243 -11.341 -12.226 1.00 94.19 952 VAL A C 1
ATOM 7521 O O . VAL A 1 952 ? 30.888 -10.294 -12.193 1.00 94.19 952 VAL A O 1
ATOM 7524 N N . GLU A 1 953 ? 29.615 -11.774 -13.317 1.00 93.94 953 GLU A N 1
ATOM 7525 C CA . GLU A 1 953 ? 29.444 -11.024 -14.563 1.00 93.94 953 GLU A CA 1
ATOM 7526 C C . GLU A 1 953 ? 27.954 -11.016 -14.927 1.00 93.94 953 GLU A C 1
ATOM 7528 O O . GLU A 1 953 ? 27.300 -12.058 -14.867 1.00 93.94 953 GLU A O 1
ATOM 7533 N N . VAL A 1 954 ? 27.406 -9.850 -15.283 1.00 92.38 954 VAL A N 1
ATOM 7534 C CA . VAL A 1 954 ? 25.995 -9.743 -15.692 1.00 92.38 954 VAL A CA 1
ATOM 7535 C C . VAL A 1 954 ? 25.785 -10.320 -17.103 1.00 92.38 954 VAL A C 1
ATOM 7537 O O . VAL A 1 954 ? 26.692 -10.232 -17.935 1.00 92.38 954 VAL A O 1
ATOM 7540 N N . PRO A 1 955 ? 24.595 -10.861 -17.441 1.00 88.19 955 PRO A N 1
ATOM 7541 C CA . PRO A 1 955 ? 24.385 -11.631 -18.678 1.00 88.19 955 PRO A CA 1
ATOM 7542 C C . PRO A 1 955 ? 24.701 -10.893 -19.989 1.00 88.19 955 PRO A C 1
ATOM 7544 O O . PRO A 1 955 ? 24.996 -11.516 -21.004 1.00 88.19 955 PRO A O 1
ATOM 7547 N N . TRP A 1 956 ? 24.624 -9.565 -19.980 1.00 91.88 956 TRP A N 1
ATOM 7548 C CA . TRP A 1 956 ? 24.831 -8.699 -21.142 1.00 91.88 956 TRP A CA 1
ATOM 7549 C C . TRP A 1 956 ? 26.183 -7.964 -21.123 1.00 91.88 956 TRP A C 1
ATOM 7551 O O . TRP A 1 956 ? 26.465 -7.195 -22.041 1.00 91.88 956 TRP A O 1
ATOM 7561 N N . ALA A 1 957 ? 27.047 -8.212 -20.127 1.00 92.25 957 ALA A N 1
ATOM 7562 C CA . ALA A 1 957 ? 28.335 -7.523 -19.960 1.00 92.25 957 ALA A CA 1
ATOM 7563 C C . ALA A 1 957 ? 29.251 -7.612 -21.192 1.00 92.25 957 ALA A C 1
ATOM 7565 O O . ALA A 1 957 ? 30.090 -6.746 -21.413 1.00 92.25 957 ALA A O 1
ATOM 7566 N N . ASN A 1 958 ? 29.109 -8.677 -21.986 1.00 91.94 958 ASN A N 1
ATOM 7567 C CA . ASN A 1 958 ? 29.942 -8.943 -23.157 1.00 91.94 958 ASN A CA 1
ATOM 7568 C C . ASN A 1 958 ? 29.346 -8.416 -24.477 1.00 91.94 958 ASN A C 1
ATOM 7570 O O . ASN A 1 958 ? 29.916 -8.679 -25.537 1.00 91.94 958 ASN A O 1
ATOM 7574 N N . LEU A 1 959 ? 28.220 -7.689 -24.451 1.00 93.44 959 LEU A N 1
ATOM 7575 C CA . LEU A 1 959 ? 27.707 -7.034 -25.656 1.00 93.44 959 LEU A CA 1
ATOM 7576 C C . LEU A 1 959 ? 28.718 -5.984 -26.166 1.00 93.44 959 LEU A C 1
ATOM 7578 O O . LEU A 1 959 ? 29.259 -5.222 -25.359 1.00 93.44 959 LEU A O 1
ATOM 7582 N N . PRO A 1 960 ? 28.973 -5.893 -27.488 1.00 92.94 960 PRO A N 1
ATOM 7583 C CA . PRO A 1 960 ? 29.920 -4.922 -28.035 1.00 92.94 960 PRO A CA 1
ATOM 7584 C C . PRO A 1 960 ? 29.590 -3.476 -27.629 1.00 92.94 960 PRO A C 1
ATOM 7586 O O . PRO A 1 960 ? 28.530 -2.956 -27.969 1.00 92.94 960 PRO A O 1
ATOM 7589 N N . GLY A 1 961 ? 30.510 -2.827 -26.909 1.00 91.25 961 GLY A N 1
ATOM 7590 C CA . GLY A 1 961 ? 30.361 -1.457 -26.401 1.00 91.25 961 GLY A CA 1
ATOM 7591 C C . GLY A 1 961 ? 29.725 -1.332 -25.009 1.00 91.25 961 GLY A C 1
ATOM 7592 O O . GLY A 1 961 ? 29.644 -0.223 -24.494 1.00 91.25 961 GLY A O 1
ATOM 7593 N N . ALA A 1 962 ? 29.296 -2.427 -24.366 1.00 92.31 962 ALA A N 1
ATOM 7594 C CA . ALA A 1 962 ? 28.721 -2.373 -23.014 1.00 92.31 962 ALA A CA 1
ATOM 7595 C C . ALA A 1 962 ? 29.753 -2.009 -21.928 1.00 92.31 962 ALA A C 1
ATOM 7597 O O . ALA A 1 962 ? 29.406 -1.339 -20.956 1.00 92.31 962 ALA A O 1
ATOM 7598 N N . ASP A 1 963 ? 31.016 -2.413 -22.107 1.00 89.56 963 ASP A N 1
ATOM 7599 C CA . ASP A 1 963 ? 32.132 -2.099 -21.197 1.00 89.56 963 ASP A CA 1
ATOM 7600 C C . ASP A 1 963 ? 32.552 -0.615 -21.238 1.00 89.56 963 ASP A C 1
ATOM 7602 O O . ASP A 1 963 ? 33.245 -0.146 -20.340 1.00 89.56 963 ASP A O 1
ATOM 7606 N N . GLU A 1 964 ? 32.128 0.138 -22.259 1.00 91.00 964 GLU A N 1
ATOM 7607 C CA . GLU A 1 964 ? 32.418 1.575 -22.404 1.00 91.00 964 GLU A CA 1
ATOM 7608 C C . GLU A 1 964 ? 31.493 2.453 -21.540 1.00 91.00 964 GLU A C 1
ATOM 7610 O O . GLU A 1 964 ? 31.700 3.661 -21.443 1.00 91.00 964 GLU A O 1
ATOM 7615 N N . ILE A 1 965 ? 30.445 1.868 -20.948 1.00 93.25 965 ILE A N 1
ATOM 7616 C CA . ILE A 1 965 ? 29.372 2.593 -20.262 1.00 93.25 965 ILE A CA 1
ATOM 7617 C C . ILE A 1 965 ? 29.514 2.407 -18.752 1.00 93.25 965 ILE A C 1
ATOM 7619 O O . ILE A 1 965 ? 29.398 1.300 -18.235 1.00 93.25 965 ILE A O 1
ATOM 7623 N N . GLU A 1 966 ? 29.719 3.494 -18.018 1.00 90.56 966 GLU A N 1
ATOM 7624 C CA . GLU A 1 966 ? 29.855 3.470 -16.556 1.00 90.56 966 GLU A CA 1
ATOM 7625 C C . GLU A 1 966 ? 28.473 3.489 -15.881 1.00 90.56 966 GLU A C 1
ATOM 7627 O O . GLU A 1 966 ? 27.977 4.539 -15.472 1.00 90.56 966 GLU A O 1
ATOM 7632 N N . ILE A 1 967 ? 27.821 2.325 -15.789 1.00 90.88 967 ILE A N 1
ATOM 7633 C CA . ILE A 1 967 ? 26.449 2.204 -15.259 1.00 90.88 967 ILE A CA 1
ATOM 7634 C C . ILE A 1 967 ? 26.320 2.665 -13.802 1.00 90.88 967 ILE A C 1
ATOM 7636 O O . ILE A 1 967 ? 25.269 3.152 -13.390 1.00 90.88 967 ILE A O 1
ATOM 7640 N N . GLU A 1 968 ? 27.396 2.572 -13.021 1.00 86.94 968 GLU A N 1
ATOM 7641 C CA . GLU A 1 968 ? 27.435 3.055 -11.642 1.00 86.94 968 GLU A CA 1
ATOM 7642 C C . GLU A 1 968 ? 27.312 4.585 -11.535 1.00 86.94 968 GLU A C 1
ATOM 7644 O O . GLU A 1 968 ? 27.046 5.105 -10.453 1.00 86.94 968 GLU A O 1
ATOM 7649 N N . LYS A 1 969 ? 27.475 5.307 -12.653 1.00 89.25 969 LYS A N 1
ATOM 7650 C CA . LYS A 1 969 ? 27.349 6.768 -12.736 1.00 89.25 969 LYS A CA 1
ATOM 7651 C C . LYS A 1 969 ? 25.987 7.244 -13.241 1.00 89.25 969 LYS A C 1
ATOM 7653 O O . LYS A 1 969 ? 25.800 8.448 -13.384 1.00 89.25 969 LYS A O 1
ATOM 7658 N N . PHE A 1 970 ? 25.023 6.356 -13.506 1.00 94.50 970 PHE A N 1
ATOM 7659 C CA . PHE A 1 970 ? 23.684 6.770 -13.953 1.00 94.50 970 PHE A CA 1
ATOM 7660 C C . PHE A 1 970 ? 23.047 7.774 -12.990 1.00 94.50 970 PHE A C 1
ATOM 7662 O O . PHE A 1 970 ? 23.072 7.562 -11.785 1.00 94.50 970 PHE A O 1
ATOM 7669 N N . SER A 1 971 ? 22.474 8.867 -13.483 1.00 95.56 971 SER A N 1
ATOM 7670 C CA . SER A 1 971 ? 21.943 9.920 -12.607 1.00 95.56 971 SER A CA 1
ATOM 7671 C C . SER A 1 971 ? 20.725 9.457 -11.802 1.00 95.56 971 SER A C 1
ATOM 7673 O O . SER A 1 971 ? 19.989 8.555 -12.223 1.00 95.56 971 SER A O 1
ATOM 7675 N N . ALA A 1 972 ? 20.459 10.105 -10.672 1.00 96.56 972 ALA A N 1
ATOM 7676 C CA . ALA A 1 972 ? 19.244 9.900 -9.887 1.00 96.56 972 ALA A CA 1
ATOM 7677 C C . ALA A 1 972 ? 17.976 10.155 -10.723 1.00 96.56 972 ALA A C 1
ATOM 7679 O O . ALA A 1 972 ? 16.990 9.430 -10.601 1.00 96.56 972 ALA A O 1
ATOM 7680 N N . LEU A 1 973 ? 18.024 11.127 -11.642 1.00 97.00 973 LEU A N 1
ATOM 7681 C CA . LEU A 1 973 ? 16.926 11.419 -12.566 1.00 97.00 973 LEU A CA 1
ATOM 7682 C C . LEU A 1 973 ? 16.670 10.291 -13.568 1.00 97.00 973 LEU A C 1
ATOM 7684 O O . LEU A 1 973 ? 15.513 9.965 -13.814 1.00 97.00 973 LEU A O 1
ATOM 7688 N N . SER A 1 974 ? 17.715 9.660 -14.112 1.00 96.81 974 SER A N 1
ATOM 7689 C CA . SER A 1 974 ? 17.537 8.509 -15.010 1.00 96.81 974 SER A CA 1
ATOM 7690 C C . SER A 1 974 ? 16.908 7.314 -14.286 1.00 96.81 974 SER A C 1
ATOM 7692 O O . SER A 1 974 ? 16.003 6.668 -14.813 1.00 96.81 974 SER A O 1
ATOM 7694 N N . GLN A 1 975 ? 17.319 7.071 -13.036 1.00 97.62 975 GLN A N 1
ATOM 7695 C CA . GLN A 1 975 ? 16.711 6.058 -12.176 1.00 97.62 975 GLN A CA 1
ATOM 7696 C C . GLN A 1 975 ? 15.246 6.393 -11.872 1.00 97.62 975 GLN A C 1
ATOM 7698 O O . GLN A 1 975 ? 14.395 5.514 -11.974 1.00 97.62 975 GLN A O 1
ATOM 7703 N N . PHE A 1 976 ? 14.944 7.652 -11.533 1.00 97.81 976 PHE A N 1
ATOM 7704 C CA . PHE A 1 976 ? 13.586 8.109 -11.242 1.00 97.81 976 PHE A CA 1
ATOM 7705 C C . PHE A 1 976 ? 12.661 8.015 -12.461 1.00 97.81 976 PHE A C 1
ATOM 7707 O O . PHE A 1 976 ? 11.539 7.534 -12.325 1.00 97.81 976 PHE A O 1
ATOM 7714 N N . ASP A 1 977 ? 13.120 8.418 -13.650 1.00 97.69 977 ASP A N 1
ATOM 7715 C CA . ASP A 1 977 ? 12.351 8.306 -14.896 1.00 97.69 977 ASP A CA 1
ATOM 7716 C C . ASP A 1 977 ? 11.987 6.846 -15.192 1.00 97.69 977 ASP A C 1
ATOM 7718 O O . ASP A 1 977 ? 10.822 6.534 -15.433 1.00 97.69 977 ASP A O 1
ATOM 7722 N N . PHE A 1 978 ? 12.947 5.924 -15.080 1.00 97.94 978 PHE A N 1
ATOM 7723 C CA . PHE A 1 978 ? 12.671 4.506 -15.304 1.00 97.94 978 PHE A CA 1
ATOM 7724 C C . PHE A 1 978 ? 11.791 3.879 -14.216 1.00 97.94 978 PHE A C 1
ATOM 7726 O O . PHE A 1 978 ? 10.900 3.086 -14.518 1.00 97.94 978 PHE A O 1
ATOM 7733 N N . TYR A 1 979 ? 11.980 4.268 -12.953 1.00 97.25 979 TYR A N 1
ATOM 7734 C CA . TYR A 1 979 ? 11.065 3.913 -11.867 1.00 97.25 979 TYR A CA 1
ATOM 7735 C C . TYR A 1 979 ? 9.629 4.352 -12.184 1.00 97.25 979 TYR A C 1
ATOM 7737 O O . TYR A 1 979 ? 8.700 3.554 -12.049 1.00 97.25 979 TYR A O 1
ATOM 7745 N N . MET A 1 980 ? 9.443 5.590 -12.652 1.00 97.31 980 MET A N 1
ATOM 7746 C CA . MET A 1 980 ? 8.127 6.106 -13.020 1.00 97.31 980 MET A CA 1
ATOM 7747 C C . MET A 1 980 ? 7.542 5.375 -14.232 1.00 97.31 980 MET A C 1
ATOM 7749 O O . MET A 1 980 ? 6.346 5.090 -14.219 1.00 97.31 980 MET A O 1
ATOM 7753 N N . GLN A 1 981 ? 8.365 4.979 -15.210 1.00 97.56 981 GLN A N 1
ATOM 7754 C CA . GLN A 1 981 ? 7.942 4.134 -16.334 1.00 97.56 981 GLN A CA 1
ATOM 7755 C C . GLN A 1 981 ? 7.306 2.826 -15.834 1.00 97.56 981 GLN A C 1
ATOM 7757 O O . GLN A 1 981 ? 6.219 2.432 -16.260 1.00 97.56 981 GLN A O 1
ATOM 7762 N N . VAL A 1 982 ? 7.948 2.167 -14.868 1.00 97.69 982 VAL A N 1
ATOM 7763 C CA . VAL A 1 982 ? 7.437 0.929 -14.262 1.00 97.69 982 VAL A CA 1
ATOM 7764 C C . VAL A 1 982 ? 6.176 1.186 -13.429 1.00 97.69 982 VAL A C 1
ATOM 7766 O O . VAL A 1 982 ? 5.186 0.456 -13.555 1.00 97.69 982 VAL A O 1
ATOM 7769 N N . GLN A 1 983 ? 6.186 2.240 -12.610 1.00 93.88 983 GLN A N 1
ATOM 7770 C CA . GLN A 1 983 ? 5.069 2.624 -11.745 1.00 93.88 983 GLN A CA 1
ATOM 7771 C C . GLN A 1 983 ? 3.796 2.966 -12.535 1.00 93.88 983 GLN A C 1
ATOM 7773 O O . GLN A 1 983 ? 2.687 2.657 -12.090 1.00 93.88 983 GLN A O 1
ATOM 7778 N N . GLN A 1 984 ? 3.937 3.599 -13.698 1.00 94.06 984 GLN A N 1
ATOM 7779 C CA . GLN A 1 984 ? 2.816 3.994 -14.551 1.00 94.06 984 GLN A CA 1
ATOM 7780 C C . GLN A 1 984 ? 2.265 2.820 -15.360 1.00 94.06 984 GLN A C 1
ATOM 7782 O O . GLN A 1 984 ? 1.048 2.643 -15.426 1.00 94.06 984 GLN A O 1
ATOM 7787 N N . HIS A 1 985 ? 3.137 2.000 -15.952 1.00 96.12 985 HIS A N 1
ATOM 7788 C CA . HIS A 1 985 ? 2.709 1.063 -16.994 1.00 96.12 985 HIS A CA 1
ATOM 7789 C C . HIS A 1 985 ? 2.538 -0.384 -16.530 1.00 96.12 985 HIS A C 1
ATOM 7791 O O . HIS A 1 985 ? 1.761 -1.115 -17.137 1.00 96.12 985 HIS A O 1
ATOM 7797 N N . TYR A 1 986 ? 3.184 -0.804 -15.438 1.00 95.88 986 TYR A N 1
ATOM 7798 C CA . TYR A 1 986 ? 3.028 -2.166 -14.913 1.00 95.88 986 TYR A CA 1
ATOM 7799 C C . TYR A 1 986 ? 2.345 -2.202 -13.553 1.00 95.88 986 TYR A C 1
ATOM 7801 O O . TYR A 1 986 ? 1.367 -2.925 -13.351 1.00 95.88 986 TYR A O 1
ATOM 7809 N N . THR A 1 987 ? 2.874 -1.447 -12.600 1.00 91.75 987 THR A N 1
ATOM 7810 C CA . THR A 1 987 ? 2.523 -1.585 -11.187 1.00 91.75 987 THR A CA 1
ATOM 7811 C C . THR A 1 987 ? 1.127 -1.027 -10.918 1.00 91.75 987 THR A C 1
ATOM 7813 O O . THR A 1 987 ? 0.784 0.036 -11.421 1.00 91.75 987 THR A O 1
ATOM 7816 N N . ALA A 1 988 ? 0.318 -1.730 -10.122 1.00 87.88 988 ALA A N 1
ATOM 7817 C CA . ALA A 1 988 ? -0.966 -1.267 -9.590 1.00 87.88 988 ALA A CA 1
ATOM 7818 C C . ALA A 1 988 ? -0.870 -0.910 -8.094 1.00 87.88 988 ALA A C 1
ATOM 7820 O O . ALA A 1 988 ? -1.600 -0.046 -7.630 1.00 87.88 988 ALA A O 1
ATOM 7821 N N . HIS A 1 989 ? 0.049 -1.531 -7.350 1.00 87.88 989 HIS A N 1
ATOM 7822 C CA . HIS A 1 989 ? 0.458 -1.118 -5.999 1.00 87.88 989 HIS A CA 1
ATOM 7823 C C . HIS A 1 989 ? 1.576 -0.056 -6.069 1.00 87.88 989 HIS A C 1
ATOM 7825 O O . HIS A 1 989 ? 1.555 0.813 -6.940 1.00 87.88 989 HIS A O 1
ATOM 7831 N N . ASN A 1 990 ? 2.578 -0.140 -5.185 1.00 89.06 990 ASN A N 1
ATOM 7832 C CA . ASN A 1 990 ? 3.836 0.598 -5.284 1.00 89.06 990 ASN A CA 1
ATOM 7833 C C . ASN A 1 990 ? 4.921 -0.212 -6.016 1.00 89.06 990 ASN A C 1
ATOM 7835 O O . ASN A 1 990 ? 4.976 -1.443 -5.917 1.00 89.06 990 ASN A O 1
ATOM 7839 N N . THR A 1 991 ? 5.805 0.495 -6.711 1.00 89.50 991 THR A N 1
ATOM 7840 C CA . THR A 1 991 ? 7.071 0.003 -7.256 1.00 89.50 991 THR A CA 1
ATOM 7841 C C . THR A 1 991 ? 8.129 0.300 -6.209 1.00 89.50 991 THR A C 1
ATOM 7843 O O . THR A 1 991 ? 8.526 1.444 -6.025 1.00 89.50 991 THR A O 1
ATOM 7846 N N . SER A 1 992 ? 8.578 -0.708 -5.468 1.00 86.12 992 SER A N 1
ATOM 7847 C CA . SER A 1 992 ? 9.631 -0.474 -4.485 1.00 86.12 992 SER A CA 1
ATOM 7848 C C . SER A 1 992 ? 10.919 -0.052 -5.201 1.00 86.12 992 SER A C 1
ATOM 7850 O O . SER A 1 992 ? 11.314 -0.628 -6.218 1.00 86.12 992 SER A O 1
ATOM 7852 N N . ALA A 1 993 ? 11.534 1.004 -4.681 1.00 85.62 993 ALA A N 1
ATOM 7853 C CA . ALA A 1 993 ? 12.642 1.697 -5.305 1.00 85.62 993 ALA A CA 1
ATOM 7854 C C . ALA A 1 993 ? 13.621 2.179 -4.237 1.00 85.62 993 ALA A C 1
ATOM 7856 O O . ALA A 1 993 ? 13.209 2.837 -3.282 1.00 85.62 993 ALA A O 1
ATOM 7857 N N . THR A 1 994 ? 14.905 1.890 -4.433 1.00 88.56 994 THR A N 1
ATOM 7858 C CA . THR A 1 994 ? 16.010 2.657 -3.855 1.00 88.56 994 THR A CA 1
ATOM 7859 C C . THR A 1 994 ? 16.683 3.455 -4.967 1.00 88.56 994 THR A C 1
ATOM 7861 O O . THR A 1 994 ? 17.268 2.860 -5.870 1.00 88.56 994 THR A O 1
ATOM 7864 N N . ILE A 1 995 ? 16.568 4.782 -4.925 1.00 93.00 995 ILE A N 1
ATOM 7865 C CA . ILE A 1 995 ? 17.232 5.679 -5.878 1.00 93.00 995 ILE A CA 1
ATOM 7866 C C . ILE A 1 995 ? 18.513 6.191 -5.234 1.00 93.00 995 ILE A C 1
ATOM 7868 O O . ILE A 1 995 ? 18.482 6.788 -4.157 1.00 93.00 995 ILE A O 1
ATOM 7872 N N . GLU A 1 996 ? 19.632 5.946 -5.906 1.00 92.31 996 GLU A N 1
ATOM 7873 C CA . GLU A 1 996 ? 20.934 6.425 -5.459 1.00 92.31 996 GLU A CA 1
ATOM 7874 C C . GLU A 1 996 ? 21.246 7.784 -6.071 1.00 92.31 996 GLU A C 1
ATOM 7876 O O . GLU A 1 996 ? 21.111 7.946 -7.286 1.00 92.31 996 GLU A O 1
ATOM 7881 N N . LEU A 1 997 ? 21.678 8.733 -5.240 1.00 94.00 997 LEU A N 1
ATOM 7882 C CA . LEU A 1 997 ? 21.948 10.111 -5.650 1.00 94.00 997 LEU A CA 1
ATOM 7883 C C . LEU A 1 997 ? 23.239 10.667 -5.039 1.00 94.00 997 LEU A C 1
ATOM 7885 O O . LEU A 1 997 ? 23.650 10.255 -3.950 1.00 94.00 997 LEU A O 1
ATOM 7889 N N . ASN A 1 998 ? 23.856 11.610 -5.744 1.00 94.00 998 ASN A N 1
ATOM 7890 C CA . ASN A 1 998 ? 24.874 12.511 -5.210 1.00 94.00 998 ASN A CA 1
ATOM 7891 C C . ASN A 1 998 ? 24.227 13.775 -4.614 1.00 94.00 998 ASN A C 1
ATOM 7893 O O . ASN A 1 998 ? 23.046 14.046 -4.831 1.00 94.00 998 ASN A O 1
ATOM 7897 N N . GLU A 1 999 ? 25.008 14.562 -3.873 1.00 94.12 999 GLU A N 1
ATOM 7898 C CA . GLU A 1 999 ? 24.525 15.785 -3.216 1.00 94.12 999 GLU A CA 1
ATOM 7899 C C . GLU A 1 999 ? 23.977 16.821 -4.209 1.00 94.12 999 GLU A C 1
ATOM 7901 O O . GLU A 1 999 ? 22.932 17.414 -3.965 1.00 94.12 999 GLU A O 1
ATOM 7906 N N . ASP A 1 1000 ? 24.622 16.988 -5.366 1.00 95.94 1000 ASP A N 1
ATOM 7907 C CA . ASP A 1 1000 ? 24.203 17.913 -6.428 1.00 95.94 1000 ASP A CA 1
ATOM 7908 C C . ASP A 1 1000 ? 22.917 17.481 -7.159 1.00 95.94 1000 ASP A C 1
ATOM 7910 O O . ASP A 1 1000 ? 22.344 18.248 -7.935 1.00 95.94 1000 ASP A O 1
ATOM 7914 N N . GLU A 1 1001 ? 22.433 16.263 -6.899 1.00 97.00 1001 GLU A N 1
ATOM 7915 C CA . GLU A 1 1001 ? 21.208 15.709 -7.481 1.00 97.00 1001 GLU A CA 1
ATOM 7916 C C . GLU A 1 1001 ? 19.984 15.833 -6.553 1.00 97.00 1001 GLU A C 1
ATOM 7918 O O . GLU A 1 1001 ? 18.878 15.462 -6.963 1.00 97.00 1001 GLU A O 1
ATOM 7923 N N . ILE A 1 1002 ? 20.142 16.382 -5.338 1.00 97.38 1002 ILE A N 1
ATOM 7924 C CA . ILE A 1 1002 ? 19.060 16.554 -4.351 1.00 97.38 1002 ILE A CA 1
ATOM 7925 C C . ILE A 1 1002 ? 17.921 17.407 -4.922 1.00 97.38 1002 ILE A C 1
ATOM 7927 O O . ILE A 1 1002 ? 16.782 16.940 -5.014 1.00 97.38 1002 ILE A O 1
ATOM 7931 N N . GLU A 1 1003 ? 18.205 18.644 -5.327 1.00 98.12 1003 GLU A N 1
ATOM 7932 C CA . GLU A 1 1003 ? 17.194 19.578 -5.828 1.00 98.12 1003 GLU A CA 1
ATOM 7933 C C . GLU A 1 1003 ? 16.550 19.097 -7.145 1.00 98.12 1003 GLU A C 1
ATOM 7935 O O . GLU A 1 1003 ? 15.316 19.107 -7.232 1.00 98.12 1003 GLU A O 1
ATOM 7940 N N . PRO A 1 1004 ? 17.306 18.612 -8.156 1.00 98.25 1004 PRO A N 1
ATOM 7941 C CA . PRO A 1 1004 ? 16.708 18.052 -9.367 1.00 98.25 1004 PRO A CA 1
ATOM 7942 C C . PRO A 1 1004 ? 15.760 16.878 -9.094 1.00 98.25 1004 PRO A C 1
ATOM 7944 O O . PRO A 1 1004 ? 14.661 16.829 -9.656 1.00 98.25 1004 PRO A O 1
ATOM 7947 N N . LEU A 1 1005 ? 16.145 15.939 -8.222 1.00 98.19 1005 LEU A N 1
ATOM 7948 C CA . LEU A 1 1005 ? 15.296 14.796 -7.886 1.00 98.19 1005 LEU A CA 1
ATOM 7949 C C . LEU A 1 1005 ? 14.048 15.228 -7.107 1.00 98.19 1005 LEU A C 1
ATOM 7951 O O . LEU A 1 1005 ? 12.950 14.746 -7.394 1.00 98.19 1005 LEU A O 1
ATOM 7955 N N . ALA A 1 1006 ? 14.189 16.164 -6.166 1.00 98.25 1006 ALA A N 1
ATOM 7956 C CA . ALA A 1 1006 ? 13.062 16.725 -5.428 1.00 98.25 1006 ALA A CA 1
ATOM 7957 C C . ALA A 1 1006 ? 12.041 17.387 -6.362 1.00 98.25 1006 ALA A C 1
ATOM 7959 O O . ALA A 1 1006 ? 10.841 17.136 -6.236 1.00 98.25 1006 ALA A O 1
ATOM 7960 N N . GLN A 1 1007 ? 12.510 18.154 -7.351 1.00 98.50 1007 GLN A N 1
ATOM 7961 C CA . GLN A 1 1007 ? 11.658 18.757 -8.375 1.00 98.50 1007 GLN A CA 1
ATOM 7962 C C . GLN A 1 1007 ? 10.919 17.696 -9.204 1.00 98.50 1007 GLN A C 1
ATOM 7964 O O . GLN A 1 1007 ? 9.743 17.874 -9.532 1.00 98.50 1007 GLN A O 1
ATOM 7969 N N . ALA A 1 1008 ? 11.582 16.584 -9.534 1.00 98.06 1008 ALA A N 1
ATOM 7970 C CA . ALA A 1 1008 ? 10.980 15.490 -10.291 1.00 98.06 1008 ALA A CA 1
ATOM 7971 C C . ALA A 1 1008 ? 9.888 14.757 -9.490 1.00 98.06 1008 ALA A C 1
ATOM 7973 O O . ALA A 1 1008 ? 8.803 14.512 -10.029 1.00 98.06 1008 ALA A O 1
ATOM 7974 N N . ILE A 1 1009 ? 10.137 14.473 -8.204 1.00 98.06 1009 ILE A N 1
ATOM 7975 C CA . ILE A 1 1009 ? 9.155 13.885 -7.277 1.00 98.06 1009 ILE A CA 1
ATOM 7976 C C . ILE A 1 1009 ? 7.966 14.831 -7.096 1.00 98.06 1009 ILE A C 1
ATOM 7978 O O . ILE A 1 1009 ? 6.821 14.420 -7.298 1.00 98.06 1009 ILE A O 1
ATOM 7982 N N . TYR A 1 1010 ? 8.229 16.106 -6.794 1.00 98.38 1010 TYR A N 1
ATOM 7983 C CA . TYR A 1 1010 ? 7.198 17.136 -6.673 1.00 98.38 1010 TYR A CA 1
ATOM 7984 C C . TYR A 1 1010 ? 6.343 17.209 -7.940 1.00 98.38 1010 TYR A C 1
ATOM 7986 O O . TYR A 1 1010 ? 5.121 17.121 -7.866 1.00 98.38 1010 TYR A O 1
ATOM 7994 N N . GLY A 1 1011 ? 6.970 17.291 -9.117 1.00 97.50 1011 GLY A N 1
ATOM 7995 C CA . GLY A 1 1011 ? 6.262 17.335 -10.394 1.00 97.50 1011 GLY A CA 1
ATOM 7996 C C . GLY A 1 1011 ? 5.436 16.075 -10.661 1.00 97.50 1011 GLY A C 1
ATOM 7997 O O . GLY A 1 1011 ? 4.334 16.170 -11.194 1.00 97.50 1011 GLY A O 1
ATOM 7998 N N . ALA A 1 1012 ? 5.929 14.892 -10.279 1.00 96.06 1012 ALA A N 1
ATOM 7999 C CA . ALA A 1 1012 ? 5.177 13.645 -10.408 1.00 96.06 1012 ALA A CA 1
ATOM 8000 C C . ALA A 1 1012 ? 3.924 13.617 -9.519 1.00 96.06 1012 ALA A C 1
ATOM 8002 O O . ALA A 1 1012 ? 2.870 13.195 -9.988 1.00 96.06 1012 ALA A O 1
ATOM 8003 N N . ILE A 1 1013 ? 4.010 14.104 -8.278 1.00 91.75 1013 ILE A N 1
ATOM 8004 C CA . ILE A 1 1013 ? 2.857 14.178 -7.366 1.00 91.75 1013 ILE A CA 1
ATOM 8005 C C . ILE A 1 1013 ? 1.894 15.298 -7.785 1.00 91.75 1013 ILE A C 1
ATOM 8007 O O . ILE A 1 1013 ? 0.685 15.087 -7.869 1.00 91.75 1013 ILE A O 1
ATOM 8011 N N . ALA A 1 1014 ? 2.414 16.487 -8.099 1.00 90.88 1014 ALA A N 1
ATOM 8012 C CA . ALA A 1 1014 ? 1.619 17.653 -8.477 1.00 90.88 1014 ALA A CA 1
ATOM 8013 C C . ALA A 1 1014 ? 0.749 17.388 -9.713 1.00 90.88 1014 ALA A C 1
ATOM 8015 O O . ALA A 1 1014 ? -0.404 17.819 -9.749 1.00 90.88 1014 ALA A O 1
ATOM 8016 N N . GLN A 1 1015 ? 1.282 16.639 -10.680 1.00 87.19 1015 GLN A N 1
ATOM 8017 C CA . GLN A 1 1015 ? 0.624 16.291 -11.942 1.00 87.19 1015 GLN A CA 1
ATOM 8018 C C . GLN A 1 1015 ? -0.050 14.908 -11.916 1.00 87.19 1015 GLN A C 1
ATOM 8020 O O . GLN A 1 1015 ? -0.430 14.409 -12.969 1.00 87.19 1015 GLN A O 1
ATOM 8025 N N . ASP A 1 1016 ? -0.155 14.268 -10.744 1.00 85.56 1016 ASP A N 1
ATOM 8026 C CA . ASP A 1 1016 ? -0.788 12.952 -10.573 1.00 85.56 1016 ASP A CA 1
ATOM 8027 C C . ASP A 1 1016 ? -0.224 11.864 -11.514 1.00 85.56 1016 ASP A C 1
ATOM 8029 O O . ASP A 1 1016 ? -0.928 10.970 -11.970 1.00 85.56 1016 ASP A O 1
ATOM 8033 N N . ARG A 1 1017 ? 1.091 11.894 -11.772 1.00 86.12 1017 ARG A N 1
ATOM 8034 C CA . ARG A 1 1017 ? 1.795 10.962 -12.674 1.00 86.12 1017 ARG A CA 1
ATOM 8035 C C . ARG A 1 1017 ? 2.055 9.582 -12.064 1.00 86.12 1017 ARG A C 1
ATOM 8037 O O . ARG A 1 1017 ? 2.883 8.838 -12.577 1.00 86.12 1017 ARG A O 1
ATOM 8044 N N . GLY A 1 1018 ? 1.402 9.230 -10.962 1.00 82.75 1018 GLY A N 1
ATOM 8045 C CA . GLY A 1 1018 ? 1.457 7.877 -10.412 1.00 82.75 1018 GL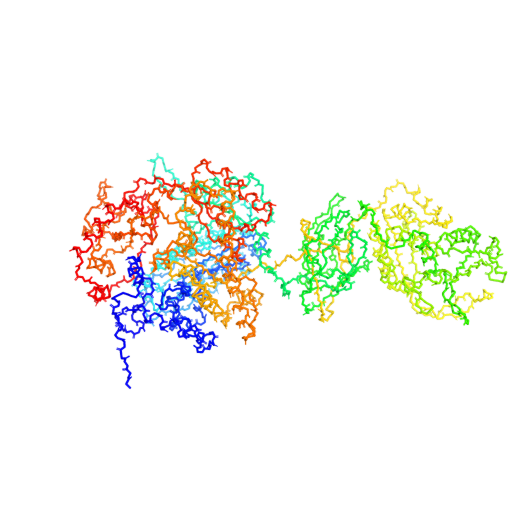Y A CA 1
ATOM 8046 C C . GLY A 1 1018 ? 2.470 7.605 -9.298 1.00 82.75 1018 GLY A C 1
ATOM 8047 O O . GLY A 1 1018 ? 2.613 6.449 -8.906 1.00 82.75 1018 GLY A O 1
ATOM 8048 N N . TYR A 1 1019 ? 3.183 8.617 -8.787 1.00 93.69 1019 TYR A N 1
ATOM 8049 C CA . TYR A 1 1019 ? 4.154 8.431 -7.699 1.00 93.69 1019 TYR A CA 1
ATOM 8050 C C . TYR A 1 1019 ? 3.454 7.999 -6.403 1.00 93.69 1019 TYR A C 1
ATOM 8052 O O . TYR A 1 1019 ? 2.523 8.672 -5.974 1.00 93.69 1019 TYR A O 1
ATOM 8060 N N . ILE A 1 1020 ? 3.940 6.940 -5.747 1.00 89.50 1020 ILE A N 1
ATOM 8061 C CA . ILE A 1 1020 ? 3.486 6.549 -4.402 1.00 89.50 1020 ILE A CA 1
ATOM 8062 C C . ILE A 1 1020 ? 4.611 6.741 -3.392 1.00 89.50 1020 ILE A C 1
ATOM 8064 O O . ILE A 1 1020 ? 4.480 7.573 -2.500 1.00 89.50 1020 ILE A O 1
ATOM 8068 N N . SER A 1 1021 ? 5.705 5.982 -3.501 1.00 90.69 1021 SER A N 1
ATOM 8069 C CA . SER A 1 1021 ? 6.826 6.101 -2.567 1.00 90.69 1021 SER A CA 1
ATOM 8070 C C . SER A 1 1021 ? 8.108 5.483 -3.118 1.00 90.69 1021 SER A C 1
ATOM 8072 O O . SER A 1 1021 ? 8.082 4.401 -3.706 1.00 90.69 1021 SER A O 1
ATOM 8074 N N . ALA A 1 1022 ? 9.237 6.138 -2.855 1.00 88.69 1022 ALA A N 1
ATOM 8075 C CA . ALA A 1 1022 ? 10.576 5.630 -3.129 1.00 88.69 1022 ALA A CA 1
ATOM 8076 C C . ALA A 1 1022 ? 11.503 5.948 -1.949 1.00 88.69 1022 ALA A C 1
ATOM 8078 O O . ALA A 1 1022 ? 11.404 7.025 -1.359 1.00 88.69 1022 ALA A O 1
ATOM 8079 N N . ALA A 1 1023 ? 12.410 5.024 -1.633 1.00 88.25 1023 ALA A N 1
ATOM 8080 C CA . ALA A 1 1023 ? 13.508 5.263 -0.707 1.00 88.25 1023 ALA A CA 1
ATOM 8081 C C . ALA A 1 1023 ? 14.689 5.875 -1.464 1.00 88.25 1023 ALA A C 1
ATOM 8083 O O . ALA A 1 1023 ? 14.976 5.485 -2.600 1.00 88.25 1023 ALA A O 1
ATOM 8084 N N . LEU A 1 1024 ? 15.388 6.811 -0.834 1.00 92.12 1024 LEU A N 1
ATOM 8085 C CA . LEU A 1 1024 ? 16.542 7.490 -1.419 1.00 92.12 1024 LEU A CA 1
ATOM 8086 C C . LEU A 1 1024 ? 17.780 7.203 -0.573 1.00 92.12 1024 LEU A C 1
ATOM 8088 O O . LEU A 1 1024 ? 17.689 7.139 0.652 1.00 92.12 1024 LEU A O 1
ATOM 8092 N N . LEU A 1 1025 ? 18.925 7.004 -1.221 1.00 87.19 1025 LEU A N 1
ATOM 8093 C CA . LEU A 1 1025 ? 20.171 6.682 -0.533 1.00 87.19 1025 LEU A CA 1
ATOM 8094 C C . LEU A 1 1025 ? 21.342 7.426 -1.168 1.00 87.19 1025 LEU A C 1
ATOM 8096 O O . LEU A 1 1025 ? 21.510 7.395 -2.386 1.00 87.19 1025 LEU A O 1
ATOM 8100 N N . ALA A 1 1026 ? 22.180 8.061 -0.351 1.00 88.62 1026 ALA A N 1
ATOM 8101 C CA . ALA A 1 1026 ? 23.401 8.682 -0.844 1.00 88.62 1026 ALA A CA 1
ATOM 8102 C C . ALA A 1 1026 ? 24.337 7.656 -1.499 1.00 88.62 1026 ALA A C 1
ATOM 8104 O O . ALA A 1 1026 ? 24.507 6.527 -1.025 1.00 88.62 1026 ALA A O 1
ATOM 8105 N N . ARG A 1 1027 ? 25.000 8.069 -2.580 1.00 86.06 1027 ARG A N 1
ATOM 8106 C CA . ARG A 1 1027 ? 26.130 7.328 -3.141 1.00 86.06 1027 ARG A CA 1
ATOM 8107 C C . ARG A 1 1027 ? 27.350 7.502 -2.252 1.00 86.06 1027 ARG A C 1
ATOM 8109 O O . ARG A 1 1027 ? 28.029 8.522 -2.285 1.00 86.06 1027 ARG A O 1
ATOM 8116 N N . PHE A 1 1028 ? 27.655 6.479 -1.464 1.00 69.81 1028 PHE A N 1
ATOM 8117 C CA . PHE A 1 1028 ? 28.847 6.479 -0.626 1.00 69.81 1028 PHE A CA 1
ATOM 8118 C C . PHE A 1 1028 ? 30.063 5.948 -1.392 1.00 69.81 1028 PHE A C 1
ATOM 8120 O O . PHE A 1 1028 ? 30.100 4.779 -1.774 1.00 69.81 1028 PHE A O 1
ATOM 8127 N N . ASN A 1 1029 ? 31.116 6.762 -1.503 1.00 57.22 1029 ASN A N 1
ATOM 8128 C CA . ASN A 1 1029 ? 32.480 6.260 -1.690 1.00 57.22 1029 ASN A CA 1
ATOM 8129 C C . ASN A 1 1029 ? 33.015 5.822 -0.324 1.00 57.22 1029 ASN A C 1
ATOM 8131 O O . ASN A 1 1029 ? 33.774 6.537 0.330 1.00 57.22 1029 ASN A O 1
ATOM 8135 N N . ALA A 1 1030 ? 32.535 4.679 0.161 1.00 57.28 1030 ALA A N 1
ATOM 8136 C CA . ALA A 1 1030 ? 32.903 4.211 1.486 1.00 57.28 1030 ALA A CA 1
ATOM 8137 C C . ALA A 1 1030 ? 34.345 3.656 1.480 1.00 57.28 1030 ALA A C 1
ATOM 8139 O O . ALA A 1 1030 ? 34.658 2.809 0.643 1.00 57.28 1030 ALA A O 1
ATOM 8140 N N . PRO A 1 1031 ? 35.221 4.056 2.423 1.00 56.56 1031 PRO A N 1
ATOM 8141 C CA . PRO A 1 1031 ? 36.616 3.608 2.485 1.00 56.56 1031 PRO A CA 1
ATOM 8142 C C . PRO A 1 1031 ? 36.763 2.187 3.067 1.00 56.56 1031 PRO A C 1
ATOM 8144 O O . PRO A 1 1031 ? 37.810 1.840 3.613 1.00 56.56 1031 PRO A O 1
ATOM 8147 N N . PHE A 1 1032 ? 35.711 1.362 3.012 1.00 67.56 1032 PHE A N 1
ATOM 8148 C CA . PHE A 1 1032 ? 35.750 0.013 3.569 1.00 67.56 1032 PHE A CA 1
ATOM 8149 C C . PHE A 1 1032 ? 36.431 -0.948 2.586 1.00 67.56 1032 PHE A C 1
ATOM 8151 O O . PHE A 1 1032 ? 35.994 -1.058 1.442 1.00 67.56 1032 PHE A O 1
ATOM 8158 N N . PRO A 1 1033 ? 37.461 -1.695 3.011 1.00 74.94 1033 PRO A N 1
ATOM 8159 C CA . PRO A 1 1033 ? 38.199 -2.589 2.124 1.00 74.94 1033 PRO A CA 1
ATOM 8160 C C . PRO A 1 1033 ? 37.427 -3.851 1.708 1.00 74.94 1033 PRO A C 1
ATOM 8162 O O . PRO A 1 1033 ? 37.790 -4.460 0.708 1.00 74.94 1033 PRO A O 1
ATOM 8165 N N . ARG A 1 1034 ? 36.383 -4.281 2.438 1.00 83.31 1034 ARG A N 1
ATOM 8166 C CA . ARG A 1 1034 ? 35.632 -5.524 2.146 1.00 83.31 1034 ARG A CA 1
ATOM 8167 C C . ARG A 1 1034 ? 34.153 -5.265 1.870 1.00 83.31 1034 ARG A C 1
ATOM 8169 O O . ARG A 1 1034 ? 33.275 -5.824 2.528 1.00 83.31 1034 ARG A O 1
ATOM 8176 N N . LEU A 1 1035 ? 33.863 -4.414 0.884 1.00 84.25 1035 LEU A N 1
ATOM 8177 C CA . LEU A 1 1035 ? 32.486 -4.106 0.487 1.00 84.25 1035 LEU A CA 1
ATOM 8178 C C . LEU A 1 1035 ? 31.728 -5.360 -0.004 1.00 84.25 1035 LEU A C 1
ATOM 8180 O O . LEU A 1 1035 ? 32.324 -6.222 -0.659 1.00 84.25 1035 LEU A O 1
ATOM 8184 N N . PRO A 1 1036 ? 30.402 -5.460 0.234 1.00 84.88 1036 PRO A N 1
ATOM 8185 C CA . PRO A 1 1036 ? 29.575 -6.562 -0.277 1.00 84.88 1036 PRO A CA 1
ATOM 8186 C C . PRO A 1 1036 ? 29.568 -6.695 -1.807 1.00 84.88 1036 PRO A C 1
ATOM 8188 O O . PRO A 1 1036 ? 29.259 -7.767 -2.338 1.00 84.88 1036 PRO A O 1
ATOM 8191 N N . PHE A 1 1037 ? 29.861 -5.592 -2.495 1.00 87.75 1037 PHE A N 1
ATOM 8192 C CA . PHE A 1 1037 ? 30.048 -5.497 -3.934 1.00 87.75 1037 PHE A CA 1
ATOM 8193 C C . PHE A 1 1037 ? 31.319 -4.698 -4.200 1.00 87.75 1037 PHE A C 1
ATOM 8195 O O . PHE A 1 1037 ? 31.459 -3.588 -3.694 1.00 87.75 1037 PHE A O 1
ATOM 8202 N N . GLU A 1 1038 ? 32.215 -5.240 -5.013 1.00 90.44 1038 GLU A N 1
ATOM 8203 C CA . GLU A 1 1038 ? 33.428 -4.546 -5.440 1.00 90.44 1038 GLU A CA 1
ATOM 8204 C C . GLU A 1 1038 ? 33.551 -4.638 -6.955 1.00 90.44 1038 GLU A C 1
ATOM 8206 O O . GLU A 1 1038 ? 33.638 -5.737 -7.501 1.00 90.44 1038 GLU A O 1
ATOM 8211 N N . LYS A 1 1039 ? 33.514 -3.491 -7.639 1.00 90.88 1039 LYS A N 1
ATOM 8212 C CA . LYS A 1 1039 ? 33.666 -3.420 -9.096 1.00 90.88 1039 LYS A CA 1
ATOM 8213 C C . LYS A 1 1039 ? 35.048 -3.938 -9.495 1.00 90.88 1039 LYS A C 1
ATOM 8215 O O . LYS A 1 1039 ? 36.049 -3.532 -8.916 1.00 90.88 1039 LYS A O 1
ATOM 8220 N N . ILE A 1 1040 ? 35.094 -4.775 -10.528 1.00 93.31 1040 ILE A N 1
ATOM 8221 C CA . ILE A 1 1040 ? 36.341 -5.277 -11.116 1.00 93.31 1040 ILE A CA 1
ATOM 8222 C C . ILE A 1 1040 ? 36.310 -5.134 -12.635 1.00 93.31 1040 ILE A C 1
ATOM 8224 O O . ILE A 1 1040 ? 35.244 -5.134 -13.252 1.00 93.31 1040 ILE A O 1
ATOM 8228 N N . ASP A 1 1041 ? 37.485 -5.029 -13.251 1.00 93.44 1041 ASP A N 1
ATOM 8229 C CA . ASP A 1 1041 ? 37.597 -5.047 -14.706 1.00 93.44 1041 ASP A CA 1
ATOM 8230 C C . ASP A 1 1041 ? 37.479 -6.474 -15.280 1.00 93.44 1041 ASP A C 1
ATOM 8232 O O . ASP A 1 1041 ? 37.476 -7.489 -14.570 1.00 93.44 1041 ASP A O 1
ATOM 8236 N N . ARG A 1 1042 ? 37.371 -6.562 -16.609 1.00 94.12 1042 ARG A N 1
ATOM 8237 C CA . ARG A 1 1042 ? 37.247 -7.838 -17.322 1.00 94.12 1042 ARG A CA 1
ATOM 8238 C C . ARG A 1 1042 ? 38.462 -8.745 -17.128 1.00 94.12 1042 ARG A C 1
ATOM 8240 O O . ARG A 1 1042 ? 38.297 -9.954 -16.988 1.00 94.12 1042 ARG A O 1
ATOM 8247 N N . ALA A 1 1043 ? 39.671 -8.185 -17.117 1.00 95.94 1043 ALA A N 1
ATOM 8248 C CA . ALA A 1 1043 ? 40.899 -8.962 -16.961 1.00 95.94 1043 ALA A CA 1
ATOM 8249 C C . ALA A 1 1043 ? 40.967 -9.627 -15.577 1.00 95.94 1043 ALA A C 1
ATOM 8251 O O . ALA A 1 1043 ? 41.290 -10.811 -15.465 1.00 95.94 1043 ALA A O 1
ATOM 8252 N N . THR A 1 1044 ? 40.587 -8.885 -14.540 1.00 96.38 1044 THR A N 1
ATOM 8253 C CA . THR A 1 1044 ? 40.501 -9.336 -13.153 1.00 96.38 1044 THR A CA 1
ATOM 8254 C C . THR A 1 1044 ? 39.420 -10.394 -12.996 1.00 96.38 1044 THR A C 1
ATOM 8256 O O . THR A 1 1044 ? 39.695 -11.447 -12.429 1.00 96.38 1044 THR A O 1
ATOM 8259 N N . TYR A 1 1045 ? 38.227 -10.190 -13.566 1.00 95.88 1045 TYR A N 1
ATOM 8260 C CA . TYR A 1 1045 ? 37.171 -11.207 -13.561 1.00 95.88 1045 TYR A CA 1
ATOM 8261 C C . TYR A 1 1045 ? 37.630 -12.526 -14.197 1.00 95.88 1045 TYR A C 1
ATOM 8263 O O . TYR A 1 1045 ? 37.488 -13.583 -13.587 1.00 95.88 1045 TYR A O 1
ATOM 8271 N N . LEU A 1 1046 ? 38.242 -12.473 -15.387 1.00 96.44 1046 LEU A N 1
ATOM 8272 C CA . LEU A 1 1046 ? 38.752 -13.662 -16.082 1.00 96.44 1046 LEU A CA 1
ATOM 8273 C C . LEU A 1 1046 ? 39.883 -14.352 -15.309 1.00 96.44 1046 LEU A C 1
ATOM 8275 O O . LEU A 1 1046 ? 40.009 -15.575 -15.350 1.00 96.44 1046 LEU A O 1
ATOM 8279 N N . LYS A 1 1047 ? 40.718 -13.584 -14.601 1.00 97.50 1047 LYS A N 1
ATOM 8280 C CA . LYS A 1 1047 ? 41.711 -14.139 -13.679 1.00 97.50 1047 LYS A CA 1
ATOM 8281 C C . LYS A 1 1047 ? 41.025 -14.868 -12.521 1.00 97.50 1047 LYS A C 1
ATOM 8283 O O . LYS A 1 1047 ? 41.274 -16.051 -12.350 1.00 97.50 1047 LYS A O 1
ATOM 8288 N N . LEU A 1 1048 ? 40.113 -14.213 -11.801 1.00 96.31 1048 LEU A N 1
ATOM 8289 C CA . LEU A 1 1048 ? 39.414 -14.807 -10.656 1.00 96.31 1048 LEU A CA 1
ATOM 8290 C C . LEU A 1 1048 ? 38.604 -16.055 -11.041 1.00 96.31 1048 LEU A C 1
ATOM 8292 O O . LEU A 1 1048 ? 38.594 -17.024 -10.291 1.00 96.31 1048 LEU A O 1
ATOM 8296 N N . GLN A 1 1049 ? 37.965 -16.061 -12.213 1.00 95.00 1049 GLN A N 1
ATOM 8297 C CA . GLN A 1 1049 ? 37.288 -17.239 -12.770 1.00 95.00 1049 GLN A CA 1
ATOM 8298 C C . GLN A 1 1049 ? 38.246 -18.422 -12.966 1.00 95.00 1049 GLN A C 1
ATOM 8300 O O . GLN A 1 1049 ? 37.925 -19.536 -12.553 1.00 95.00 1049 GLN A O 1
ATOM 8305 N N . ARG A 1 1050 ? 39.431 -18.191 -13.551 1.00 96.19 1050 ARG A N 1
ATOM 8306 C CA . ARG A 1 1050 ? 40.463 -19.234 -13.687 1.00 96.19 1050 ARG A CA 1
ATOM 8307 C C . ARG A 1 1050 ? 40.945 -19.717 -12.327 1.00 96.19 1050 ARG A C 1
ATOM 8309 O O . ARG A 1 1050 ? 40.987 -20.919 -12.102 1.00 96.19 1050 ARG A O 1
ATOM 8316 N N . ASP A 1 1051 ? 41.203 -18.796 -11.405 1.00 96.25 1051 ASP A N 1
ATOM 8317 C CA . ASP A 1 1051 ? 41.638 -19.135 -10.053 1.00 96.25 1051 ASP A CA 1
ATOM 8318 C C . ASP A 1 1051 ? 40.584 -19.997 -9.317 1.00 96.25 1051 ASP A C 1
ATOM 8320 O O . ASP A 1 1051 ? 40.934 -20.903 -8.560 1.00 96.25 1051 ASP A O 1
ATOM 8324 N N . VAL A 1 1052 ? 39.283 -19.746 -9.536 1.00 94.56 1052 VAL A N 1
ATOM 8325 C CA . VAL A 1 1052 ? 38.190 -20.590 -9.013 1.00 94.56 1052 VAL A CA 1
ATOM 8326 C C . VAL A 1 1052 ? 38.245 -21.992 -9.618 1.00 94.56 1052 VAL A C 1
ATOM 8328 O O . VAL A 1 1052 ? 38.174 -22.967 -8.874 1.00 94.56 1052 VAL A O 1
ATOM 8331 N N . GLN A 1 1053 ? 38.418 -22.108 -10.937 1.00 93.25 1053 GLN A N 1
ATOM 8332 C CA . GLN A 1 1053 ? 38.521 -23.400 -11.627 1.00 93.25 1053 GLN A CA 1
ATOM 8333 C C . GLN A 1 1053 ? 39.751 -24.204 -11.178 1.00 93.25 1053 GLN A C 1
ATOM 8335 O O . GLN A 1 1053 ? 39.645 -25.406 -10.958 1.00 93.25 1053 GLN A O 1
ATOM 8340 N N . GLU A 1 1054 ? 40.899 -23.551 -10.981 1.00 95.50 1054 GLU A N 1
ATOM 8341 C CA . GLU A 1 1054 ? 42.134 -24.189 -10.503 1.00 95.50 1054 GLU A CA 1
ATOM 8342 C C . GLU A 1 1054 ? 42.005 -24.725 -9.069 1.00 95.50 1054 GLU A C 1
ATOM 8344 O O . GLU A 1 1054 ? 42.580 -25.762 -8.736 1.00 95.50 1054 GLU A O 1
ATOM 8349 N N . ARG A 1 1055 ? 41.235 -24.041 -8.212 1.00 95.44 1055 ARG A N 1
ATOM 8350 C CA . ARG A 1 1055 ? 40.964 -24.477 -6.831 1.00 95.44 1055 ARG A CA 1
ATOM 8351 C C . ARG A 1 1055 ? 39.823 -25.486 -6.714 1.00 95.44 1055 ARG A C 1
ATOM 8353 O O . ARG A 1 1055 ? 39.695 -26.112 -5.660 1.00 95.44 1055 ARG A O 1
ATOM 8360 N N . GLN A 1 1056 ? 38.976 -25.617 -7.734 1.00 93.19 1056 GLN A N 1
ATOM 8361 C CA . GLN A 1 1056 ? 37.753 -26.411 -7.670 1.00 93.19 1056 GLN A CA 1
ATOM 8362 C C . GLN A 1 1056 ? 38.067 -27.895 -7.439 1.00 93.19 1056 GLN A C 1
ATOM 8364 O O . GLN A 1 1056 ? 38.720 -28.554 -8.244 1.00 93.19 1056 GLN A O 1
ATOM 8369 N N . ARG A 1 1057 ? 37.552 -28.450 -6.338 1.00 92.31 1057 ARG A N 1
ATOM 8370 C CA . ARG A 1 1057 ? 37.701 -29.874 -5.986 1.00 92.31 1057 ARG A CA 1
ATOM 8371 C C . ARG A 1 1057 ? 36.526 -30.722 -6.461 1.00 92.31 1057 ARG A C 1
ATOM 8373 O O . ARG A 1 1057 ? 36.645 -31.940 -6.564 1.00 92.31 1057 ARG A O 1
ATOM 8380 N N . THR A 1 1058 ? 35.372 -30.101 -6.688 1.00 88.81 1058 THR A N 1
ATOM 8381 C CA . THR A 1 1058 ? 34.148 -30.755 -7.162 1.00 88.81 1058 THR A CA 1
ATOM 8382 C C . THR A 1 1058 ? 33.279 -29.773 -7.944 1.00 88.81 1058 THR A C 1
ATOM 8384 O O . THR A 1 1058 ? 33.170 -28.604 -7.577 1.00 88.81 1058 THR A O 1
ATOM 8387 N N . ALA A 1 1059 ? 32.639 -30.266 -9.006 1.00 85.56 1059 ALA A N 1
ATOM 8388 C CA . ALA A 1 1059 ? 31.640 -29.528 -9.782 1.00 85.56 1059 ALA A CA 1
ATOM 8389 C C . ALA A 1 1059 ? 30.203 -29.721 -9.256 1.00 85.56 1059 ALA A C 1
ATOM 8391 O O . ALA A 1 1059 ? 29.277 -29.075 -9.741 1.00 85.56 1059 ALA A O 1
ATOM 8392 N N . ASP A 1 1060 ? 30.012 -30.597 -8.266 1.00 89.12 1060 ASP A N 1
ATOM 8393 C CA . ASP A 1 1060 ? 28.739 -30.813 -7.580 1.00 89.12 1060 ASP A CA 1
ATOM 8394 C C . ASP A 1 1060 ? 28.783 -30.138 -6.201 1.00 89.12 1060 ASP A C 1
ATOM 8396 O O . ASP A 1 1060 ? 29.472 -30.596 -5.279 1.00 89.12 1060 ASP A O 1
ATOM 8400 N N . PHE A 1 1061 ? 28.054 -29.025 -6.075 1.00 90.44 1061 PHE A N 1
ATOM 8401 C CA . PHE A 1 1061 ? 27.966 -28.255 -4.834 1.00 90.44 1061 PHE A CA 1
ATOM 8402 C C . PHE A 1 1061 ? 27.227 -29.023 -3.730 1.00 90.44 1061 PHE A C 1
ATOM 8404 O O . PHE A 1 1061 ? 27.578 -28.901 -2.558 1.00 90.44 1061 PHE A O 1
ATOM 8411 N N . TYR A 1 1062 ? 26.217 -29.828 -4.077 1.00 89.19 1062 TYR A N 1
ATOM 8412 C CA . TYR A 1 1062 ? 25.464 -30.601 -3.090 1.00 89.19 1062 TYR A CA 1
ATOM 8413 C C . TYR A 1 1062 ? 26.326 -31.712 -2.495 1.00 89.19 1062 TYR A C 1
ATOM 8415 O O . TYR A 1 1062 ? 26.355 -31.890 -1.277 1.00 89.19 1062 TYR A O 1
ATOM 8423 N N . ALA A 1 1063 ? 27.102 -32.397 -3.338 1.00 86.94 1063 ALA A N 1
ATOM 8424 C CA . ALA A 1 1063 ? 28.087 -33.369 -2.880 1.00 86.94 1063 ALA A CA 1
ATOM 8425 C C . ALA A 1 1063 ? 29.165 -32.728 -1.989 1.00 86.94 1063 ALA A C 1
ATOM 8427 O O . ALA A 1 1063 ? 29.606 -33.360 -1.030 1.00 86.94 1063 ALA A O 1
ATOM 8428 N N . ALA A 1 1064 ? 29.575 -31.483 -2.269 1.00 89.75 1064 ALA A N 1
ATOM 8429 C CA . ALA A 1 1064 ? 30.475 -30.729 -1.394 1.00 89.75 1064 ALA A CA 1
ATOM 8430 C C . ALA A 1 1064 ? 29.828 -30.462 -0.026 1.00 89.75 1064 ALA A C 1
ATOM 8432 O O . ALA A 1 1064 ? 30.411 -30.774 1.009 1.00 89.75 1064 ALA A O 1
ATOM 8433 N N . LEU A 1 1065 ? 28.597 -29.944 -0.019 1.00 89.31 1065 LEU A N 1
ATOM 8434 C CA . LEU A 1 1065 ? 27.848 -29.622 1.196 1.00 89.31 1065 LEU A CA 1
ATOM 8435 C C . LEU A 1 1065 ? 27.612 -30.849 2.081 1.00 89.31 1065 LEU A C 1
ATOM 8437 O O . LEU A 1 1065 ? 27.834 -30.783 3.288 1.00 89.31 1065 LEU A O 1
ATOM 8441 N N . ALA A 1 1066 ? 27.239 -31.984 1.489 1.00 86.38 1066 ALA A N 1
ATOM 8442 C CA . ALA A 1 1066 ? 26.976 -33.224 2.215 1.00 86.38 1066 ALA A CA 1
ATOM 8443 C C . ALA A 1 1066 ? 28.186 -33.739 3.023 1.00 86.38 1066 ALA A C 1
ATOM 8445 O O . ALA A 1 1066 ? 27.994 -34.453 4.005 1.00 86.38 1066 ALA A O 1
ATOM 8446 N N . ARG A 1 1067 ? 29.423 -33.362 2.657 1.00 87.38 1067 ARG A N 1
ATOM 8447 C CA . ARG A 1 1067 ? 30.642 -33.711 3.417 1.00 87.38 1067 ARG A CA 1
ATOM 8448 C C . ARG A 1 1067 ? 30.754 -32.959 4.739 1.00 87.38 1067 ARG A C 1
ATOM 8450 O O . ARG A 1 1067 ? 31.330 -33.487 5.683 1.00 87.38 1067 ARG A O 1
ATOM 8457 N N . TYR A 1 1068 ? 30.245 -31.730 4.785 1.00 85.81 1068 TYR A N 1
ATOM 8458 C CA . TYR A 1 1068 ? 30.382 -30.826 5.930 1.00 85.81 1068 TYR A CA 1
ATOM 8459 C C . TYR A 1 1068 ? 29.106 -30.749 6.772 1.00 85.81 1068 TYR A C 1
ATOM 8461 O O . TYR A 1 1068 ? 29.160 -30.419 7.953 1.00 85.81 1068 TYR A O 1
ATOM 8469 N N . ASP A 1 1069 ? 27.956 -31.090 6.190 1.00 79.31 1069 ASP A N 1
ATOM 8470 C CA . ASP A 1 1069 ? 26.643 -31.023 6.840 1.00 79.31 1069 ASP A CA 1
ATOM 8471 C C . ASP A 1 1069 ? 26.272 -32.325 7.593 1.00 79.31 1069 ASP A C 1
ATOM 8473 O O . ASP A 1 1069 ? 25.099 -32.638 7.795 1.00 79.31 1069 ASP A O 1
ATOM 8477 N N . SER A 1 1070 ? 27.274 -33.112 8.014 1.00 61.78 1070 SER A N 1
ATOM 8478 C CA . SER A 1 1070 ? 27.109 -34.418 8.677 1.00 61.78 1070 SER A CA 1
ATOM 8479 C C . SER A 1 1070 ? 26.976 -34.352 10.207 1.00 61.78 1070 SER A C 1
ATOM 8481 O O . SER A 1 1070 ? 26.788 -35.386 10.843 1.00 61.78 1070 SER A O 1
ATOM 8483 N N . GLY A 1 1071 ? 27.088 -33.165 10.817 1.00 56.78 1071 GLY A N 1
ATOM 8484 C CA . GLY A 1 1071 ? 27.038 -32.967 12.274 1.00 56.78 1071 GLY A CA 1
ATOM 8485 C C . GLY A 1 1071 ? 25.869 -32.099 12.749 1.00 56.78 1071 GLY A C 1
ATOM 8486 O O . GLY A 1 1071 ? 25.246 -31.384 11.960 1.00 56.78 1071 GLY A O 1
ATOM 8487 N N . GLU A 1 1072 ? 25.575 -32.137 14.051 1.00 46.72 1072 GLU A N 1
ATOM 8488 C CA . GLU A 1 1072 ? 24.647 -31.220 14.732 1.00 46.72 1072 GLU A CA 1
ATOM 8489 C C . GLU A 1 1072 ? 25.319 -29.855 14.956 1.00 46.72 1072 GLU A C 1
ATOM 8491 O O . GLU A 1 1072 ? 25.700 -29.487 16.064 1.00 46.72 1072 GLU A O 1
ATOM 8496 N N . LEU A 1 1073 ? 25.530 -29.092 13.883 1.00 45.88 1073 LEU A N 1
ATOM 8497 C CA . LEU A 1 1073 ? 25.930 -27.696 14.023 1.00 45.88 1073 LEU A CA 1
ATOM 8498 C C . LEU A 1 1073 ? 24.720 -26.864 14.461 1.00 45.88 1073 LEU A C 1
ATOM 8500 O O . LEU A 1 1073 ? 23.647 -26.932 13.863 1.00 45.88 1073 LEU A O 1
ATOM 8504 N N . VAL A 1 1074 ? 24.923 -26.081 15.521 1.00 42.94 1074 VAL A N 1
ATOM 8505 C CA . VAL A 1 1074 ? 23.983 -25.094 16.063 1.00 42.94 1074 VAL A CA 1
ATOM 8506 C C . VAL A 1 1074 ? 23.627 -24.100 14.951 1.00 42.94 1074 VAL A C 1
ATOM 8508 O O . VAL A 1 1074 ? 24.417 -23.200 14.653 1.00 42.94 1074 VAL A O 1
ATOM 8511 N N . GLU A 1 1075 ? 22.464 -24.279 14.315 1.00 42.22 1075 GLU A N 1
ATOM 8512 C CA . GLU A 1 1075 ? 21.911 -23.354 13.317 1.00 42.22 1075 GLU A CA 1
ATOM 8513 C C . GLU A 1 1075 ? 21.518 -22.035 14.001 1.00 42.22 1075 GLU A C 1
ATOM 8515 O O . GLU A 1 1075 ? 20.360 -21.792 14.331 1.00 42.22 1075 GLU A O 1
ATOM 8520 N N . ALA A 1 1076 ? 22.499 -21.166 14.228 1.00 38.34 1076 ALA A N 1
ATOM 8521 C CA . ALA A 1 1076 ? 22.273 -19.734 14.314 1.00 38.34 1076 ALA A CA 1
ATOM 8522 C C . ALA A 1 1076 ? 22.549 -19.175 12.915 1.00 38.34 1076 ALA A C 1
ATOM 8524 O O . ALA A 1 1076 ? 23.648 -19.355 12.386 1.00 38.34 1076 ALA A O 1
ATOM 8525 N N . GLY A 1 1077 ? 21.550 -18.547 12.287 1.00 34.97 1077 GLY A N 1
ATOM 8526 C CA . GLY A 1 1077 ? 21.779 -17.830 11.033 1.00 34.97 1077 GLY A CA 1
ATOM 8527 C C . GLY A 1 1077 ? 22.894 -16.793 11.224 1.00 34.97 1077 GLY A C 1
ATOM 8528 O O . GLY A 1 1077 ? 23.061 -16.292 12.337 1.00 34.97 1077 GLY A O 1
ATOM 8529 N N . PRO A 1 1078 ? 23.677 -16.458 10.183 1.00 28.25 1078 PRO A N 1
ATOM 8530 C CA . PRO A 1 1078 ? 24.670 -15.400 10.308 1.00 28.25 1078 PRO A CA 1
ATOM 8531 C C . PRO A 1 1078 ? 23.975 -14.131 10.805 1.00 28.25 1078 PRO A C 1
ATOM 8533 O O . PRO A 1 1078 ? 22.900 -13.779 10.299 1.00 28.25 1078 PRO A O 1
ATOM 8536 N N . ALA A 1 1079 ? 24.584 -13.455 11.782 1.00 32.12 1079 ALA A N 1
ATOM 8537 C CA . ALA A 1 1079 ? 24.192 -12.098 12.117 1.00 32.12 1079 ALA A CA 1
ATOM 8538 C C . ALA A 1 1079 ? 24.193 -11.306 10.801 1.00 32.12 1079 ALA A C 1
ATOM 8540 O O . ALA A 1 1079 ? 25.168 -11.324 10.047 1.00 32.12 1079 ALA A O 1
ATOM 8541 N N . GLY A 1 1080 ? 23.058 -10.698 10.443 1.00 33.38 1080 GLY A N 1
ATOM 8542 C CA . GLY A 1 1080 ? 23.062 -9.755 9.328 1.00 33.38 1080 GLY A CA 1
ATOM 8543 C C . GLY A 1 1080 ? 24.088 -8.665 9.631 1.00 33.38 1080 GLY A C 1
ATOM 8544 O O . GLY A 1 1080 ? 24.302 -8.374 10.800 1.00 33.38 1080 GLY A O 1
ATOM 8545 N N . CYS A 1 1081 ? 24.712 -8.076 8.608 1.00 33.50 1081 CYS A N 1
ATOM 8546 C CA . CYS A 1 1081 ? 25.619 -6.937 8.778 1.00 33.50 1081 CYS A CA 1
ATOM 8547 C C . CYS A 1 1081 ? 24.943 -5.855 9.636 1.00 33.50 1081 CYS A C 1
ATOM 8549 O O . CYS A 1 1081 ? 24.082 -5.128 9.137 1.00 33.50 1081 CYS A O 1
ATOM 8551 N N . ASP A 1 1082 ? 25.269 -5.818 10.926 1.00 32.41 1082 ASP A N 1
ATOM 8552 C CA . ASP A 1 1082 ? 25.072 -4.654 11.773 1.00 32.41 1082 ASP A CA 1
ATOM 8553 C C . ASP A 1 1082 ? 26.083 -3.630 11.266 1.00 32.41 1082 ASP A C 1
ATOM 8555 O O . ASP A 1 1082 ? 27.291 -3.892 11.266 1.00 32.41 1082 ASP A O 1
ATOM 8559 N N . SER A 1 1083 ? 25.597 -2.472 10.819 1.00 31.77 1083 SER A N 1
ATOM 8560 C CA . SER A 1 1083 ? 26.438 -1.286 10.603 1.00 31.77 1083 SER A CA 1
ATOM 8561 C C . SER A 1 1083 ? 27.364 -1.045 11.799 1.00 31.77 1083 SER A C 1
ATOM 8563 O O . SER A 1 1083 ? 28.510 -0.633 11.639 1.00 31.77 1083 SER A O 1
ATOM 8565 N N . ASP A 1 1084 ? 26.880 -1.403 12.986 1.00 33.09 1084 ASP A N 1
ATOM 8566 C CA . ASP A 1 1084 ? 27.502 -1.202 14.285 1.00 33.09 1084 ASP A CA 1
ATOM 8567 C C . ASP A 1 1084 ? 28.817 -1.994 14.409 1.00 33.09 1084 ASP A C 1
ATOM 8569 O O . ASP A 1 1084 ? 29.814 -1.458 14.889 1.00 33.09 1084 ASP A O 1
ATOM 8573 N N . LYS A 1 1085 ? 28.889 -3.221 13.862 1.00 34.44 1085 LYS A N 1
ATOM 8574 C CA . LYS A 1 1085 ? 30.123 -4.036 13.862 1.00 34.44 1085 LYS A CA 1
ATOM 8575 C C . LYS A 1 1085 ? 31.223 -3.475 12.954 1.00 34.44 1085 LYS A C 1
ATOM 8577 O O . LYS A 1 1085 ? 32.399 -3.776 13.143 1.00 34.44 1085 LYS A O 1
ATOM 8582 N N . CYS A 1 1086 ? 30.852 -2.687 11.943 1.00 34.66 1086 CYS A N 1
ATOM 8583 C CA . CYS A 1 1086 ? 31.815 -2.024 11.059 1.00 34.66 1086 CYS A CA 1
ATOM 8584 C C . CYS A 1 1086 ? 32.334 -0.702 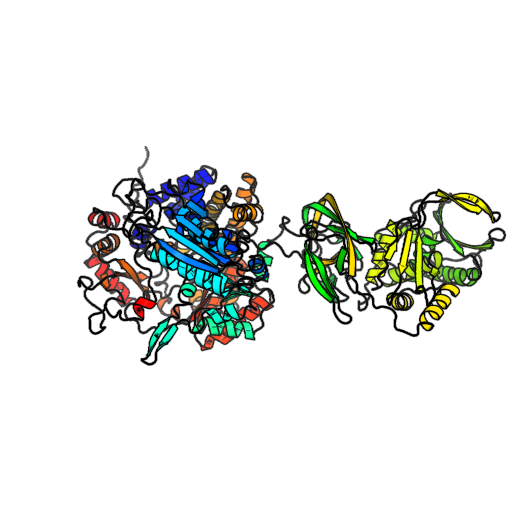11.652 1.00 34.66 1086 CYS A C 1
ATOM 8586 O O . CYS A 1 1086 ? 33.396 -0.237 11.237 1.00 34.66 1086 CYS A O 1
ATOM 8588 N N . MET A 1 1087 ? 31.616 -0.128 12.627 1.00 31.28 1087 MET A N 1
ATOM 8589 C CA . MET A 1 1087 ? 31.873 1.201 13.195 1.00 31.28 1087 MET A CA 1
ATOM 8590 C C . MET A 1 1087 ? 32.501 1.180 14.599 1.00 31.28 1087 MET A C 1
ATOM 8592 O O . MET A 1 1087 ? 33.006 2.214 15.031 1.00 31.28 1087 MET A O 1
ATOM 8596 N N . LEU A 1 1088 ? 32.520 0.041 15.304 1.00 30.44 1088 LEU A N 1
ATOM 8597 C CA . LEU A 1 1088 ? 32.978 -0.036 16.699 1.00 30.44 1088 LEU A CA 1
ATOM 8598 C C . LEU A 1 1088 ? 34.101 -1.075 16.899 1.00 30.44 1088 LEU A C 1
ATOM 8600 O O . LEU A 1 1088 ? 33.977 -2.207 16.430 1.00 30.44 1088 LEU A O 1
ATOM 8604 N N . PRO A 1 1089 ? 35.196 -0.744 17.608 1.00 27.11 1089 PRO A N 1
ATOM 8605 C CA . PRO A 1 1089 ? 36.000 -1.735 18.311 1.00 27.11 1089 PRO A CA 1
ATOM 8606 C C . PRO A 1 1089 ? 35.294 -2.101 19.627 1.00 27.11 1089 PRO A C 1
ATOM 8608 O O . PRO A 1 1089 ? 35.089 -1.240 20.482 1.00 27.11 1089 PRO A O 1
ATOM 8611 N N . GLU A 1 1090 ? 34.908 -3.366 19.805 1.00 31.16 1090 GLU A N 1
ATOM 8612 C CA . GLU A 1 1090 ? 34.431 -3.854 21.104 1.00 31.16 1090 GLU A CA 1
ATOM 8613 C C . GLU A 1 1090 ? 35.592 -3.809 22.112 1.00 31.16 1090 GLU A C 1
ATOM 8615 O O . GLU A 1 1090 ? 36.579 -4.533 21.976 1.00 31.16 1090 GLU A O 1
ATOM 8620 N N . GLN A 1 1091 ? 35.498 -2.951 23.131 1.00 27.34 1091 GLN A N 1
ATOM 8621 C CA . GLN A 1 1091 ? 36.362 -3.059 24.306 1.00 27.34 1091 GLN A CA 1
ATOM 8622 C C . GLN A 1 1091 ? 35.853 -4.219 25.165 1.00 27.34 1091 GLN A C 1
ATOM 8624 O O . GLN A 1 1091 ? 34.730 -4.181 25.672 1.00 27.34 1091 GLN A O 1
ATOM 8629 N N . GLY A 1 1092 ? 36.678 -5.259 25.289 1.00 27.66 1092 GLY A N 1
ATOM 8630 C CA . GLY A 1 1092 ? 36.390 -6.432 26.108 1.00 27.66 1092 GLY A CA 1
ATOM 8631 C C . GLY A 1 1092 ? 36.095 -6.064 27.564 1.00 27.66 1092 GLY A C 1
ATOM 8632 O O . GLY A 1 1092 ? 36.764 -5.210 28.148 1.00 27.66 1092 GLY A O 1
ATOM 8633 N N . LYS A 1 1093 ? 35.090 -6.729 28.136 1.00 27.42 1093 LYS A N 1
ATOM 8634 C CA . LYS A 1 1093 ? 34.981 -6.915 29.585 1.00 27.42 1093 LYS A CA 1
ATOM 8635 C C . LYS A 1 1093 ? 35.680 -8.200 29.987 1.00 27.42 1093 LYS A C 1
ATOM 8637 O O . LYS A 1 1093 ? 35.505 -9.196 29.248 1.00 27.42 1093 LYS A O 1
#

Radius of gyration: 37.71 Å; chains: 1; bounding box: 117×96×76 Å

Foldseek 3Di:
DDDPPDDPDPLALFDPQQLCQQLLCQQQQWDACQVHHLATDDQVRLLVQLLVQLCVLLVDDPVLSVLLSVCSSNLQWFFDSQSSRPRNGPLCVDQLLVLLSFAEWAFEAAELVRLLVLLLCVLSVHAYHYELECVRQVNYDFFFEQEDEAEDADAQQDDQVGFAQAWDWDDDALEIEIEAGQYSNSLSVVLSVLVCVRRDPSDGYYHYYYYYNNRHHDFLPQDPHDQQTFQQPLSVVLSVLLSVLSNVRHPHGHHSVSVVLNNLSSQVSSVSGLSPQHEYEYEYEQPPPCLQCLCPCQWDADPVGATDGDPNSVSVVSYAYEHEYPDQDDLVLLLVQLVCCAVPLHYWYFYVVLLQVLQCFPQAAFFFWFFDQQWWFQFLQGIDGNVVQAQAWTWGDALQDIFIFPNRGKYFRDWFWWKWWAFQLGFITIIHQQWWFWWFPDDDPVDTDTDTDGNVPDDFFTKTFFRQNQNHDWHAFDDALLLLLLLLLLLFQKAWDDDPPAIKIKGKAADPCQFVVQLSNQVSCCVQQVDDDPDNGFDQDPLQGIGMDIDRSNQVSCVVQPAHHVRSADDVSQNSGTLSSLLSNLQNNCQRAWAWDDAPVGFIKIKGKDQDVVRLLSNQLSCLNLSFHKGKFWQPDAFDWFQAQDSNGGGDTDGDHGMIMIITGFPSLVSCCVRRNYPRVVRNVSSVVRVVPDPDHTHDDPRMTGTRDIGTDDIGTTIFIAGPDVQFTHTSRTTTGHGSGDSLRGEGEGEMEGELLSDQLPPVVSLLSNLLSRLSSSLSCLSDARPDVSHNVSSQRANHAAYAYFQQQVNLCNVPHCVVLVCLLVLLDPDPVSVVSLVVLLVSQQSSQVSNQVSQVVSCVVVVHDRHSWHHEYFQPPSSNSSRVTGGGNDDDQEQKKKAWDKFFQLDLSVQLLLLLQWDKAADLLQADPVRHHDGDSPPPSGGMIITIDIRGRPCSPGVCNLVRNSNPRALSSQVVVLLSNQQRHGSRYHEEEREHEPVCSSVVSVVLSVCSVVVSRDGIYRYYYDDPDPRPDDSIGDDDPVVSVVSVVSSVVSHNDPNSSVSSVVSSSDPDSPSGPDDDDPVSNSDDDDDD

Sequence (1093 aa):
MVQNIERPSQTSPFPPAAPAANPVFYRTYSRRGEKTEGRRETWEEVCDRTLSSIIKLGKLTDSEADLLSRMQRQVKSLPSGRWLWVGGTAWADRPENFSGAYNCTSTNVVDWRAFGLMMDLAMMGCGTGAVLEPKYINQLPAIRNRLTINMQGDIGSTPADQRQSETTVTVEGDRVAIRVGDSRQGWVKSYQTVLELSTDERFNGEVTVTIDLSDVRPAGERLKGFGGVANPIRLPQLYERCAAILNKALGRQLNSIECCLLIDEAAACVVAGNIRRSAGMRQFDSEDELAKTAKDNLWMQDAEGNWRIDPERDALRMANHTRVFHRKPTLEECTDAVRKQYYSGEGAIQWAGEAERRAQGEGRYGLNPCVTAETWVHTGDGPRQVKDLIGKQHSTYVNGELFSTTPEGFFYSGTKPVFKLSTQEGFALRLTGNHRLLKVTAQTQKAQYTEWVAAEDLQPGDRILLHNHRDLTPWDGAGTWEEGWLLGNLLGDGSLSKTQWNDIAVLRYWQASQESMSQHAIQLLKTAVGYEPITPEAHYHTQLKHRVINSTGLAKLAAQFGMKPGQKQMTAALEATSYEFHRGFLQGLFDADASVQGNQVKGVSVRLAQSNLNTLKAVQRMLSRLGIIATLYENRRSAGDRLLPNSDRQLAPYACKAQHELVIAKDNLPYFQQSVGFQEPHKAQKLDEALKGYKRHLNRERFAVTVAALEANGVEAVYDCTVPGPACFDANGLVAHNCGEIIGENFHCNLAEVHLNQLDPFDFKQQEDAFTAGALSVAALLNHRFAEPRYQQSREEDPIVGVSFTGLFDFFVQAFGVEWLRWWAQGRPDTVKGLEFKEKEQQYLSYWKEVVHRVVWDYCDRHGLRRPNRCTTVQPAGTKSLLTGAAPGWHPPKAQRFIRRITFRKNDPVAMACLDYGYSIVPSQSDKDETGNLLNDPFDPRCTEWLVEIPVEVPWANLPGADEIEIEKFSALSQFDFYMQVQQHYTAHNTSATIELNEDEIEPLAQAIYGAIAQDRGYISAALLARFNAPFPRLPFEKIDRATYLKLQRDVQERQRTADFYAALARYDSGELVEAGPAGCDSDKCMLPEQGK

pLDDT: mean 87.85, std 13.61, range [27.11, 98.88]

Secondary structure (DSSP, 8-state):
----------SSSS-TT-TTHHHHHHHHTPPBSSSSTT-BPPHHHHHHHHHHHHHHHHT--HHHHHHHHHHHHTTSEEE-HHHHHHTTSTTTTSGGGGGGGSSEEEEE--SHHHHHHHHHHHHTT-EEEEE--HHHHTTSPPP--EEEEEEES-TT-S-TTT--SSPEEEEETTEEEEE--SSHHHHHHHHHHHHHHTT-TT--SEEEEEEE-TTSPPTTPBPSSSSSB---TTHHHHHHHHHHHHHTTTTSPPPHHHHHHHHHHHHHHHHHTTS----EEEEEETT-HHHHHTTTTSEEE-TTS-EEE-TTTGGGGGEEEEEEESSPPPHHHHHHHHHHHHHHS--EEEEHHHHHHHHH-TT--SS---EETT-EEEETTEEEEHHHHBT---EEEETTEEEEPPTTBBEEEEEEEEEEEEETTS-EEEE-TT-EEEEEEEE-SS-EEEEEEEGGG--TT-EEEBP--TTPPPPP-B--HHHHHHHHHHHTT-EEEE-SS-EEEEEEE-STTHHHHHHHHHHHHHHHH----SSSS-EEETTTTEEEEEEHHHHHHHHHTT-BTTB-S--HHHHSB-HHHHHHHHHHHHHHHEEEEEETTTEEEEEEEES-HHHHHHHHHHHHHTT--EEEEEEEE-SEEEEEE-TTS-EEEEEEPPEEEEEE-TTHHHHHHHHT--SSHHHHHHHHHHHHT-SSPPPPP--EEEEEEEEEEEEEEEEE---TTT-EEEETTEEEEP-----S-SEE--EEEEEGGGS-TT-HHHHHHHHHHHHHHHHHGGG---SSHHHHHHHHHS---EEEEE-HHHHHHHHH-HHHHHHHHTT----HHHHHHHHHHHHHHHHHHHHHHHHHHHHHHHTTPPPPS--B-B---TTTGGGTTPPSTTPPPS-SEEEEEEEEETT-HHHHHHHHTT-EEEE-TT-B-TTSPBP--TTSTT--EEEEEEEEE-TTTTSTTGGGS-GGG--HHHHHHHHHHHHHHT-SS-B--EEEE-GGGHHHHHHHHHHHHHTT-S--B-EEEE------TT-SEEE--HHHHHHHHHHHHHH-S-S-HHHHHHHH-SS----PPPPP--HHHHH------